Protein AF-0000000074458554 (afdb_homodimer)

InterPro domains:
  IPR002213 UDP-glucuronosyl/UDP-glucosyltransferase [PF00201] (62-464)
  IPR002213 UDP-glucuronosyl/UDP-glucosyltransferase [cd03784] (1-409)
  IPR035595 UDP-glycosyltransferase family, conserved site [PS00375] (299-342)
  IPR050271 UDP-glycosyltransferase [PTHR48043] (8-445)

Organism: Stylophora pistillata (NCBI:txid50429)

Solvent-accessible surface area (backbone atoms only — not comparable to full-atom values): 50251 Å² total; per-residue (Å²): 60,34,45,35,92,53,68,72,47,39,50,48,54,48,49,45,40,50,56,37,38,76,72,70,46,87,59,53,34,48,40,48,62,74,48,64,90,50,68,79,43,87,42,52,45,67,36,76,56,62,83,61,54,81,73,44,50,69,89,37,69,72,37,36,48,50,50,51,36,51,50,38,50,38,46,75,68,29,66,68,58,48,53,53,53,65,73,47,66,55,38,41,21,24,51,87,29,62,50,41,46,53,55,19,58,59,63,73,38,23,30,38,31,36,35,79,51,48,70,46,47,33,73,76,32,81,48,90,60,71,79,50,45,45,38,43,38,37,68,73,61,49,52,53,50,77,55,55,73,68,51,30,44,52,31,39,51,52,44,53,50,45,66,63,48,44,61,56,53,48,43,66,45,49,43,59,51,35,59,75,67,62,39,57,79,90,51,53,72,68,57,49,42,66,61,57,41,35,36,40,30,30,36,48,82,76,47,80,44,53,50,36,38,70,34,51,41,80,39,20,40,58,80,49,63,85,52,54,86,65,58,68,71,58,40,54,56,52,65,66,21,63,91,65,8,28,32,41,34,42,51,70,91,53,53,86,71,57,53,68,67,59,50,50,36,50,33,52,39,50,40,68,44,84,33,23,30,44,32,52,42,78,54,80,94,53,91,75,78,64,32,94,44,45,46,72,30,76,69,73,66,57,60,27,52,47,47,35,90,49,44,56,36,37,36,28,29,27,46,58,67,61,48,37,29,27,33,55,50,23,32,17,37,40,20,39,36,83,58,72,64,12,45,33,42,27,37,42,36,36,70,65,35,23,32,45,63,48,52,68,89,63,65,41,51,63,52,49,45,52,49,52,49,49,56,71,69,38,62,63,20,42,52,34,10,38,52,49,10,48,63,57,71,56,41,85,54,55,23,49,56,43,48,41,42,51,52,51,40,41,44,72,61,50,68,53,67,78,39,57,39,56,69,79,76,43,55,68,52,53,50,70,36,47,62,52,48,49,50,52,51,52,51,48,50,50,49,50,49,49,49,50,50,52,51,50,50,50,49,47,64,71,65,53,72,72,78,78,77,76,77,85,127,60,34,46,36,92,52,67,72,47,37,50,47,55,49,47,46,39,51,56,36,38,77,72,71,46,88,57,54,34,49,43,48,61,75,48,64,89,50,68,80,43,87,42,50,45,67,38,77,55,61,81,62,54,82,72,44,51,71,89,37,67,72,38,35,49,50,48,51,36,50,51,39,51,39,45,76,67,29,65,68,58,48,53,53,54,64,72,46,65,56,38,43,21,24,54,88,30,63,50,41,45,52,55,18,57,58,64,72,38,23,28,37,30,36,34,79,49,47,69,45,46,35,70,77,34,82,51,91,60,72,78,49,44,46,37,45,37,37,67,73,61,49,52,51,52,77,55,54,74,68,49,30,44,52,32,38,52,50,46,52,50,45,67,64,47,45,61,57,54,48,42,66,45,49,44,59,51,36,60,75,67,61,40,57,78,89,51,53,72,66,58,48,41,66,62,57,41,34,37,40,31,30,35,48,81,76,45,80,43,53,51,37,38,69,34,51,41,79,39,21,41,60,81,48,65,85,52,54,86,65,58,67,71,58,40,54,56,53,66,66,21,61,92,66,7,28,33,42,33,42,49,70,91,54,53,86,71,60,55,68,68,59,51,50,36,48,34,52,40,49,38,69,44,83,33,24,32,44,32,52,43,77,53,80,93,51,91,73,78,65,32,94,44,45,47,71,31,75,70,70,66,58,60,30,51,47,46,34,90,47,44,55,35,37,37,28,28,26,47,58,67,62,48,38,30,28,32,54,49,23,32,17,37,40,20,40,35,85,57,73,64,11,45,32,41,28,39,41,36,36,73,65,35,22,31,44,63,46,54,68,89,65,63,41,49,64,54,49,46,51,49,52,50,49,57,69,70,37,60,64,22,40,51,35,9,38,50,50,11,48,63,54,72,54,41,87,52,54,22,48,55,41,49,42,42,52,51,50,39,41,43,73,61,51,67,52,67,79,40,57,38,57,70,81,75,45,56,69,53,52,51,70,36,45,62,50,47,48,51,52,49,50,53,48,48,50,50,50,50,50,50,49,51,51,50,49,51,51,48,48,62,71,67,51,72,70,77,76,76,74,75,83,128

Sequence (946 aa):
MFPMVGRSHYLVLARIGKELESRGHKVLIIVGDCEKFAAKDPRVRTFKCSDDFTKLDPTKIDHLVKCWSYSCDAILSNPDVMKQVKSSDAVIGDAAFQCSYLVADKFSLPHVTVLMSPLSTGSVFPLNFAQLPSYIPHFTSGFTDHMNFLQRVKNTLLYLSHKLMVPSLRDNVYGPLKKKYNITPEKTLHETYQKVDLILVQSDPLDYPRFHLPNTKLVGPLLSSPAKPLPDDLQQFVMGSGDEGVILVSFGSILSQIDDQTIERMAAVFSSLPQRVVWKLNTEGKSLHLGDNVKVSSWLPQNDILGHPKTRLFIGHAGMNGMLEAAYHGVPMICVPFFGDQFDNSAAVKHFGMGEFLYKESITEESLGNLIQTVLNNPSYRDNAGRISRSIKLLPRSAIEAAADWVEYAQALGDLSFLRPRSLDLPFYQLYLLDVLALFLLLSIIVVAAVYLVLRCLYRFCFSKRPMKEKPNMFPMVGRSHYLVLARIGKELESRGHKVLIIVGDCEKFAAKDPRVRTFKCSDDFTKLDPTKIDHLVKCWSYSCDAILSNPDVMKQVKSSDAVIGDAAFQCSYLVADKFSLPHVTVLMSPLSTGSVFPLNFAQLPSYIPHFTSGFTDHMN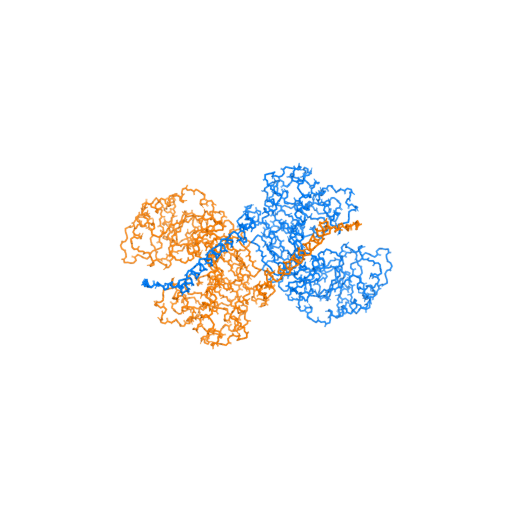FLQRVKNTLLYLSHKLMVPSLRDNVYGPLKKKYNITPEKTLHETYQKVDLILVQSDPLDYPRFHLPNTKLVGPLLSSPAKPLPDDLQQFVMGSGDEGVILVSFGSILSQIDDQTIERMAAVFSSLPQRVVWKLNTEGKSLHLGDNVKVSSWLPQNDILGHPKTRLFIGHAGMNGMLEAAYHGVPMICVPFFGDQFDNSAAVKHFGMGEFLYKESITEESLGNLIQTVLNNPSYRDNAGRISRSIKLLPRSAIEAAADWVEYAQALGDLSFLRPRSLDLPFYQLYLLDVLALFLLLSIIVVAAVYLVLRCLYRFCFSKRPMKEKPN

Radius of gyration: 33.1 Å; Cα contacts (8 Å, |Δi|>4): 1577; chains: 2; bounding box: 115×93×70 Å

Foldseek 3Di:
DEFAPDDVRVLLVVLLVVVLVVVPDQAAYEEAPVRVVCVPPPRYDHFHADPCLVVADCLDPVSVLVRLLRRLLRQLPDPVNLVVLLPDLEFEYEQVRCSSLLSCQQNLHAYEYEDQAAVLACLLGLFPFDDDLCQAAHWPLLDHSDDDPVSSVVRVVVSVVSVPPSVVSVCVRCVVVCVVSVRVVVDDPSRSSLQHQAYEYALPPLYDDDDDFPRYDDLHARNADAADDFPPVVNVLQVVLPQQFEEEEDAPPCVVVADPVLVQQVQVLQQPDSGAYEYQDDCVPPDHDHHPSYDYDVDDPLLNSLLDPRYAEYEYQQRSNSLRSNLQNLHAYEHEHDGTNSSVSQSSSVVLLQAHYDYSVRDGNVVVNVRVCVCRVDCSNSVSSVVSNCVQVVDPDHSSRVSSVVSVVSSVVSHNCVRRDCLSVDDPCVSVVVVVVVVVVVVVVVVVVVVVVVVVVVVCVVPVPDPPDPDDD/DEFAPDDVRVLLVVLLVVVLVVVPDQAAYEEAPVPVVCVPPPRYDHFHADPCLVVADCLDPVSVLVRLLRRLLRQLPDPVNLVVLLPDLEFEYEQVRCSSLLSCQQNLHAYEYEDQAAVLACLLGLFPFDDDLCQAAHWPLLDHSDDDPVSSVVRVVVSVVSVPPSVVSVCVRCVVVCVVSVRVVVDDPSRSSLQHQAYEYALPPLYDDDDDFPRYDDLHARNADAADDFDPVVNVLQVVLPQLFEEEEDAPPCVVVADPVLVQQVQVLQQPDSGAYEYQDDCVPPDHDHHPSYHYDVDDPLLNSLQDPRYAEYEYQQRSNSVRSNLQNLHAYEHEHDGTNSSVSQSSSVVLLQAHYDYSVRDGNVVVNVRVCVCRVDCSNSVSSVVSNCVQVVDPDHSSRVSSVVSVVSSVVSHNCVRRDCLSVDDPCVSVVVVVVVVVVVVVVVVVVVVVVVVVVVVCVVPVPPPDPPDDD

pLDDT: mean 91.52, std 9.18, range [41.09, 98.75]

Secondary structure (DSSP, 8-state):
-BPPSSHHHHHHHHHHHHHHHHTT----EEEETT-GGGTT-TTEEEEPPPGGGGG--TTSHHHHHHHHHHHHHHHHT-HHHHHHHHT-S-EEEETT-THHHHHHHHHT--EEEEE-S-GGGGGGTT------TTTSPPTT----S---HHHHHHHHHHHHHHHHHHHHHHHHHHHHHHHHTT--TTS-HHHHHTT--EEEE--TTSS----B-TTEEE---SS--PPPPPPHHHHHHHHTTTTT-EEEEE-GGGGGGS-HHHHHHHHHHHHT-SSEEEEE---TT------TTEEEES---HHHHHTSTTEEEEEE---HHHHHHHHHHT--EEE---STTHHHHHHHHHHTTSEEE--GGG--HHHHHHHHHHHHH-HHHHHHHHHHHHHHHTSSS-HHHHHHHHHHHHHHH---GGGS-GGGGS-HHHHTTHHHHHHHHHHHHHHHHHHHHHHHHHHHHHH----------/-BPPSSHHHHHHHHHHHHHHHHTT----EEEETT-GGGTT-TTEEEEPPPGGGGG--TTSHHHHHHHHHHHHHHHHT-HHHHHHHHT-S-EEEETT-THHHHHHHHHT--EEEEE-S-GGGGGGTT------TTTSPPTT----S---HHHHHHHHHHHHHHHHHHHHHHHHHHHHHHHHTT--TTS-HHHHHTT--EEEE--TTSS----B-TTEEE---SS--PPPPPPHHHHHHHHTTTTT-EEEEE-GGGGGGS-HHHHHHHHHHHHT-SSEEEEE---TT------TTEEEES---HHHHHTSTTEEEEEE---HHHHHHHHHHT--EEE---STTHHHHHHHHHHTTSEEE--GGG--HHHHHHHHHHHHH-HHHHHHHHHHHHHHHTSSS-HHHHHHHHHHHHHHH---GGGS-GGGGS-HHHHTTHHHHHHHHHHHHHHHHHHHHHHHHHHHHHHS---------

Nearest PDB structures (foldseek):
  7yan-assembly2_D-2  TM=9.471E-01  e=1.259E-17  Homo sapiens
  2o6l-assembly1_B  TM=9.650E-01  e=5.292E-17  Homo sapiens
  7cjx-assembly2_B  TM=9.521E-01  e=2.442E-17  Homo sapiens
  7yf5-assembly1_A  TM=9.310E-01  e=4.243E-17  Homo sapiens
  7yf5-assembly1_B  TM=9.453E-01  e=1.688E-16  Homo sapiens

Structure (mmCIF, N/CA/C/O backbone):
data_AF-0000000074458554-model_v1
#
loop_
_entity.id
_entity.type
_entity.pdbx_description
1 polymer UDP-glucuronosyltransferase
#
loop_
_atom_site.group_PDB
_atom_site.id
_atom_site.type_symbol
_atom_site.label_atom_id
_atom_site.label_alt_id
_atom_site.label_comp_id
_atom_site.label_asym_id
_atom_site.label_entity_id
_atom_site.label_seq_id
_atom_site.pdbx_PDB_ins_code
_atom_site.Cartn_x
_atom_site.Cartn_y
_atom_site.Cartn_z
_atom_site.occupancy
_atom_site.B_iso_or_equiv
_atom_site.auth_seq_id
_atom_site.auth_comp_id
_atom_site.auth_asym_id
_atom_site.auth_atom_id
_atom_site.pdbx_PDB_model_num
ATOM 1 N N . MET A 1 1 ? 6.324 20.422 -13.43 1 97.44 1 MET A N 1
ATOM 2 C CA . MET A 1 1 ? 5.852 20.281 -12.055 1 97.44 1 MET A CA 1
ATOM 3 C C . MET A 1 1 ? 4.984 21.469 -11.648 1 97.44 1 MET A C 1
ATOM 5 O O . MET A 1 1 ? 5.277 22.609 -12.023 1 97.44 1 MET A O 1
ATOM 9 N N . PHE A 1 2 ? 3.938 21.156 -10.914 1 95.94 2 PHE A N 1
ATOM 10 C CA . PHE A 1 2 ? 2.939 22.172 -10.586 1 95.94 2 PHE A CA 1
ATOM 11 C C . PHE A 1 2 ? 2.682 22.219 -9.086 1 95.94 2 PHE A C 1
ATOM 13 O O . PHE A 1 2 ? 1.717 21.625 -8.602 1 95.94 2 PHE A O 1
ATOM 20 N N . PRO A 1 3 ? 3.443 23.016 -8.383 1 93.75 3 PRO A N 1
ATOM 21 C CA . PRO A 1 3 ? 3.182 23.172 -6.953 1 93.75 3 PRO A CA 1
ATOM 22 C C . PRO A 1 3 ? 2.016 24.125 -6.676 1 93.75 3 PRO A C 1
ATOM 24 O O . PRO A 1 3 ? 1.717 25 -7.492 1 93.75 3 PRO A O 1
ATOM 27 N N . MET A 1 4 ? 1.371 23.859 -5.598 1 89.19 4 MET A N 1
ATOM 28 C CA . MET A 1 4 ? 0.432 24.844 -5.082 1 89.19 4 MET A CA 1
ATOM 29 C C . MET A 1 4 ? 1.162 26.109 -4.637 1 89.19 4 MET A C 1
ATOM 31 O O . MET A 1 4 ? 2.375 26.078 -4.414 1 89.19 4 MET A O 1
ATOM 35 N N . VAL A 1 5 ? 0.362 27.125 -4.523 1 84.06 5 VAL A N 1
ATOM 36 C CA . VAL A 1 5 ? 0.926 28.375 -4.012 1 84.06 5 VAL A CA 1
ATOM 37 C C . VAL A 1 5 ? 1.469 28.141 -2.602 1 84.06 5 VAL A C 1
ATOM 39 O O . VAL A 1 5 ? 0.85 27.453 -1.794 1 84.06 5 VAL A O 1
ATOM 42 N N . GLY A 1 6 ? 2.627 28.719 -2.373 1 85.56 6 GLY A N 1
ATOM 43 C CA . GLY A 1 6 ? 3.262 28.609 -1.07 1 85.56 6 GLY A CA 1
ATOM 44 C C . GLY A 1 6 ? 4.66 28.016 -1.138 1 85.56 6 GLY A C 1
ATOM 45 O O . GLY A 1 6 ? 4.914 27.094 -1.909 1 85.56 6 GLY A O 1
ATOM 46 N N . ARG A 1 7 ? 5.516 28.5 -0.344 1 87.19 7 ARG A N 1
ATOM 47 C CA . ARG A 1 7 ? 6.93 28.156 -0.375 1 87.19 7 ARG A CA 1
ATOM 48 C C . ARG A 1 7 ? 7.137 26.672 -0.043 1 87.19 7 ARG A C 1
ATOM 50 O O . ARG A 1 7 ? 7.918 25.984 -0.704 1 87.19 7 ARG A O 1
ATOM 57 N N . SER A 1 8 ? 6.445 26.203 0.979 1 88.38 8 SER A N 1
ATOM 58 C CA . SER A 1 8 ? 6.629 24.828 1.426 1 88.38 8 SER A CA 1
ATOM 59 C C . SER A 1 8 ? 6.25 23.828 0.33 1 88.38 8 SER A C 1
ATOM 61 O O . SER A 1 8 ? 6.91 22.812 0.159 1 88.38 8 SER A O 1
ATOM 63 N N . HIS A 1 9 ? 5.238 24.125 -0.401 1 91.88 9 HIS A N 1
ATOM 64 C CA . HIS A 1 9 ? 4.793 23.266 -1.487 1 91.88 9 HIS A CA 1
ATOM 65 C C . HIS A 1 9 ? 5.793 23.266 -2.637 1 91.88 9 HIS A C 1
ATOM 67 O O . HIS A 1 9 ? 6.07 22.203 -3.221 1 91.88 9 HIS A O 1
ATOM 73 N N . TYR A 1 10 ? 6.285 24.438 -2.881 1 93.81 10 TYR A N 1
ATOM 74 C C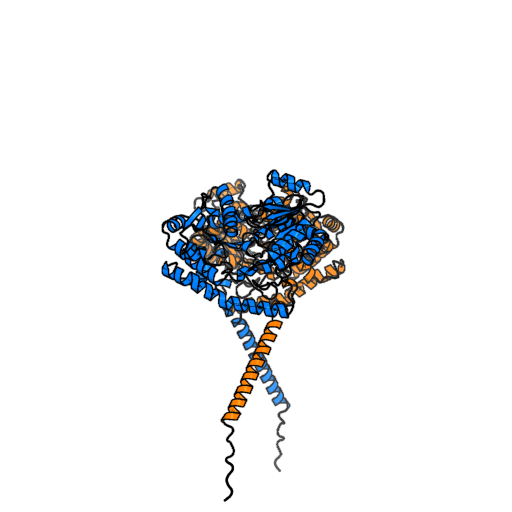A . TYR A 1 10 ? 7.312 24.562 -3.912 1 93.81 10 TYR A CA 1
ATOM 75 C C . TYR A 1 10 ? 8.562 23.766 -3.531 1 93.81 10 TYR A C 1
ATOM 77 O O . TYR A 1 10 ? 9.133 23.062 -4.359 1 93.81 10 TYR A O 1
ATOM 85 N N . LEU A 1 11 ? 8.992 23.844 -2.295 1 93.81 11 LEU A N 1
ATOM 86 C CA . LEU A 1 11 ? 10.242 23.234 -1.846 1 93.81 11 LEU A CA 1
ATOM 87 C C . LEU A 1 11 ? 10.203 21.719 -2.004 1 93.81 11 LEU A C 1
ATOM 89 O O . LEU A 1 11 ? 11.211 21.109 -2.357 1 93.81 11 LEU A O 1
ATOM 93 N N . VAL A 1 12 ? 9.094 21.125 -1.771 1 96.19 12 VAL A N 1
ATOM 94 C CA . VAL A 1 12 ? 8.969 19.672 -1.873 1 96.19 12 VAL A CA 1
ATOM 95 C C . VAL A 1 12 ? 9.172 19.234 -3.322 1 96.19 12 VAL A C 1
ATOM 97 O O . VAL A 1 12 ? 9.977 18.344 -3.605 1 96.19 12 VAL A O 1
ATOM 100 N N . LEU A 1 13 ? 8.461 19.891 -4.211 1 97.38 13 LEU A N 1
ATOM 101 C CA . LEU A 1 13 ? 8.586 19.531 -5.617 1 97.38 13 LEU A CA 1
ATOM 102 C C . LEU A 1 13 ? 9.977 19.875 -6.148 1 97.38 13 LEU A C 1
ATOM 104 O O . LEU A 1 13 ? 10.539 19.141 -6.965 1 97.38 13 LEU A O 1
ATOM 108 N N . ALA A 1 14 ? 10.492 21.016 -5.645 1 97.06 14 ALA A N 1
ATOM 109 C CA . ALA A 1 14 ? 11.844 21.406 -6.047 1 97.06 14 ALA A CA 1
ATOM 110 C C . ALA A 1 14 ? 12.867 20.359 -5.621 1 97.06 14 ALA A C 1
ATOM 112 O O . ALA A 1 14 ? 13.82 20.078 -6.348 1 97.06 14 ALA A O 1
ATOM 113 N N . ARG A 1 15 ? 12.664 19.828 -4.477 1 97 15 ARG A N 1
ATOM 114 C CA . ARG A 1 15 ? 13.57 18.797 -3.982 1 97 15 ARG A CA 1
ATOM 115 C C . ARG A 1 15 ? 13.484 17.547 -4.844 1 97 15 ARG A C 1
ATOM 117 O O . ARG A 1 15 ? 14.508 16.953 -5.176 1 97 15 ARG A O 1
ATOM 124 N N . ILE A 1 16 ? 12.305 17.078 -5.18 1 98 16 ILE A N 1
ATOM 125 C CA . ILE A 1 16 ? 12.133 15.953 -6.086 1 98 16 ILE A CA 1
ATOM 126 C C . ILE A 1 16 ? 12.805 16.266 -7.426 1 98 16 ILE A C 1
ATOM 128 O O . ILE A 1 16 ? 13.516 15.414 -7.977 1 98 16 ILE A O 1
ATOM 132 N N . GLY A 1 17 ? 12.594 17.516 -7.906 1 97.88 17 GLY A N 1
ATOM 133 C CA . GLY A 1 17 ? 13.195 17.938 -9.156 1 97.88 17 GLY A CA 1
ATOM 134 C C . GLY A 1 17 ? 14.711 17.875 -9.141 1 97.88 17 GLY A C 1
ATOM 135 O O . GLY A 1 17 ? 15.328 17.422 -10.109 1 97.88 17 GLY A O 1
ATOM 136 N N . LYS A 1 18 ? 15.25 18.281 -8.055 1 97.5 18 LYS A N 1
ATOM 137 C CA . LYS A 1 18 ? 16.703 18.25 -7.926 1 97.5 18 LYS A CA 1
ATOM 138 C C . LYS A 1 18 ? 17.234 16.812 -8.031 1 97.5 18 LYS A C 1
ATOM 140 O O . LYS A 1 18 ? 18.234 16.562 -8.695 1 97.5 18 LYS A O 1
ATOM 145 N N . GLU A 1 19 ? 16.594 15.883 -7.336 1 98 19 GLU A N 1
ATOM 146 C CA . GLU A 1 19 ? 16.984 14.484 -7.418 1 98 19 GLU A CA 1
ATOM 147 C C . GLU A 1 19 ? 16.859 13.953 -8.844 1 98 19 GLU A C 1
ATOM 149 O O . GLU A 1 19 ? 17.75 13.25 -9.336 1 98 19 GLU A O 1
ATOM 154 N N . LEU A 1 20 ? 15.812 14.289 -9.547 1 98.25 20 LEU A N 1
ATOM 155 C CA . LEU A 1 20 ? 15.602 13.852 -10.922 1 98.25 20 LEU A CA 1
ATOM 156 C C . LEU A 1 20 ? 16.672 14.43 -11.844 1 98.25 20 LEU A C 1
ATOM 158 O O . LEU A 1 20 ? 17.156 13.734 -12.734 1 98.25 20 LEU A O 1
ATOM 162 N N . GLU A 1 21 ? 17.047 15.688 -11.617 1 98.12 21 GLU A N 1
ATOM 163 C CA . GLU A 1 21 ? 18.109 16.297 -12.406 1 98.12 21 GLU A CA 1
ATOM 164 C C . GLU A 1 21 ? 19.438 15.555 -12.211 1 98.12 21 GLU A C 1
ATOM 166 O O . GLU A 1 21 ? 20.188 15.359 -13.164 1 98.12 21 GLU A O 1
ATOM 171 N N . SER A 1 22 ? 19.688 15.195 -11 1 97.88 22 SER A N 1
ATOM 172 C CA . SER A 1 22 ? 20.922 14.477 -10.711 1 97.88 22 SER A CA 1
ATOM 173 C C . SER A 1 22 ? 20.953 13.133 -11.438 1 97.88 22 SER A C 1
ATOM 175 O O . SER A 1 22 ? 22.031 12.57 -11.648 1 97.88 22 SER A O 1
ATOM 177 N N . ARG A 1 23 ? 19.828 12.727 -11.836 1 97.44 23 ARG A N 1
ATOM 178 C CA . ARG A 1 23 ? 19.719 11.445 -12.531 1 97.44 23 ARG A CA 1
ATOM 179 C C . ARG A 1 23 ? 19.672 11.656 -14.047 1 97.44 23 ARG A C 1
ATOM 181 O O . ARG A 1 23 ? 19.391 10.719 -14.797 1 97.44 23 ARG A O 1
ATOM 188 N N . GLY A 1 24 ? 19.719 12.883 -14.477 1 97.75 24 GLY A N 1
ATOM 189 C CA . GLY A 1 24 ? 19.844 13.164 -15.898 1 97.75 24 GLY A CA 1
ATOM 190 C C . GLY A 1 24 ? 18.562 13.68 -16.531 1 97.75 24 GLY A C 1
ATOM 191 O O . GLY A 1 24 ? 18.5 13.875 -17.734 1 97.75 24 GLY A O 1
ATOM 192 N N . HIS A 1 25 ? 17.594 14 -15.758 1 97.94 25 HIS A N 1
ATOM 193 C CA . HIS A 1 25 ? 16.328 14.5 -16.297 1 97.94 25 HIS A CA 1
ATOM 194 C C . HIS A 1 25 ? 16.344 16.016 -16.406 1 97.94 25 HIS A C 1
ATOM 196 O O . HIS A 1 25 ? 17.047 16.688 -15.664 1 97.94 25 HIS A O 1
ATOM 202 N N . LYS A 1 26 ? 15.562 16.516 -17.359 1 97.56 26 LYS A N 1
ATOM 203 C CA . LYS A 1 26 ? 15.242 17.938 -17.406 1 97.56 26 LYS A CA 1
ATOM 204 C C . LYS A 1 26 ? 13.961 18.234 -16.625 1 97.56 26 LYS A C 1
ATOM 206 O O . LYS A 1 26 ? 12.93 17.594 -16.844 1 97.56 26 LYS A O 1
ATOM 211 N N . VAL A 1 27 ? 14.062 19.188 -15.742 1 97.69 27 VAL A N 1
ATOM 212 C CA . VAL A 1 27 ? 12.945 19.469 -14.852 1 97.69 27 VAL A CA 1
ATOM 213 C C . VAL A 1 27 ? 12.469 20.906 -15.055 1 97.69 27 VAL A C 1
ATOM 215 O O . VAL A 1 27 ? 13.281 21.828 -15.148 1 97.69 27 VAL A O 1
ATOM 218 N N . LEU A 1 28 ? 11.203 21.062 -15.203 1 97.19 28 LEU A N 1
ATOM 219 C CA . LEU A 1 28 ? 10.547 22.375 -15.258 1 97.19 28 LEU A CA 1
ATOM 220 C C . LEU A 1 28 ? 9.516 22.5 -14.148 1 97.19 28 LEU A C 1
ATOM 222 O O . LEU A 1 28 ? 8.688 21.609 -13.945 1 97.19 28 LEU A O 1
ATOM 226 N N . ILE A 1 29 ? 9.586 23.641 -13.438 1 97.56 29 ILE A N 1
ATOM 227 C CA . ILE A 1 29 ? 8.641 23.938 -12.359 1 97.56 29 ILE A CA 1
ATOM 228 C C . ILE A 1 29 ? 7.867 25.203 -12.68 1 97.56 29 ILE A C 1
ATOM 230 O O . ILE A 1 29 ? 8.469 26.266 -12.891 1 97.56 29 ILE A O 1
ATOM 234 N N . ILE A 1 30 ? 6.574 25.125 -12.68 1 96.69 30 ILE A N 1
ATOM 235 C CA . ILE A 1 30 ? 5.727 26.25 -13.039 1 96.69 30 ILE A CA 1
ATOM 236 C C . ILE A 1 30 ? 5.184 26.906 -11.773 1 96.69 30 ILE A C 1
ATOM 238 O O . ILE A 1 30 ? 4.441 26.281 -11.008 1 96.69 30 ILE A O 1
ATOM 242 N N . VAL A 1 31 ? 5.562 28.188 -11.562 1 94.44 31 VAL A N 1
ATOM 243 C CA . VAL A 1 31 ? 5.102 28.922 -10.391 1 94.44 31 VAL A CA 1
ATOM 244 C C . VAL A 1 31 ? 4.637 30.328 -10.805 1 94.44 31 VAL A C 1
ATOM 246 O O . VAL A 1 31 ? 4.949 30.781 -11.906 1 94.44 31 VAL A O 1
ATOM 249 N N . GLY A 1 32 ? 3.799 30.922 -9.969 1 92.19 32 GLY A N 1
ATOM 250 C CA . GLY A 1 32 ? 3.43 32.312 -10.227 1 92.19 32 GLY A CA 1
ATOM 251 C C . GLY A 1 32 ? 4.59 33.25 -10.078 1 92.19 32 GLY A C 1
ATOM 252 O O . GLY A 1 32 ? 5.473 33.062 -9.234 1 92.19 32 GLY A O 1
ATOM 253 N N . ASP A 1 33 ? 4.574 34.312 -10.836 1 91.75 33 ASP A N 1
ATOM 254 C CA . ASP A 1 33 ? 5.652 35.281 -10.789 1 91.75 33 ASP A CA 1
ATOM 255 C C . ASP A 1 33 ? 5.637 36.031 -9.469 1 91.75 33 ASP A C 1
ATOM 257 O O . ASP A 1 33 ? 6.609 36.719 -9.117 1 91.75 33 ASP A O 1
ATOM 261 N N . CYS A 1 34 ? 4.562 35.906 -8.703 1 88.38 34 CYS A N 1
ATOM 262 C CA . CYS A 1 34 ? 4.461 36.531 -7.395 1 88.38 34 CYS A CA 1
ATOM 263 C C . CYS A 1 34 ? 5.227 35.75 -6.34 1 88.38 34 CYS A C 1
ATOM 265 O O . CYS A 1 34 ? 5.457 36.25 -5.234 1 88.38 34 CYS A O 1
ATOM 267 N N . GLU A 1 35 ? 5.57 34.562 -6.637 1 88.88 35 GLU A N 1
ATOM 268 C CA . GLU A 1 35 ? 6.352 33.75 -5.711 1 88.88 35 GLU A CA 1
ATOM 269 C C . GLU A 1 35 ? 7.844 34.062 -5.84 1 88.88 35 GLU A C 1
ATOM 271 O O . GLU A 1 35 ? 8.594 33.25 -6.387 1 88.88 35 GLU A O 1
ATOM 276 N N . LYS A 1 36 ? 8.336 34.969 -5.145 1 86.5 36 LYS A N 1
ATOM 277 C CA . LYS A 1 36 ? 9.672 35.531 -5.309 1 86.5 36 LYS A CA 1
ATOM 278 C C . LYS A 1 36 ? 10.75 34.562 -4.805 1 86.5 36 LYS A C 1
ATOM 280 O O . LYS A 1 36 ? 11.883 34.594 -5.285 1 86.5 36 LYS A O 1
ATOM 285 N N . PHE A 1 37 ? 10.367 33.75 -3.941 1 83.94 37 PHE A N 1
ATOM 286 C CA . PHE A 1 37 ? 11.344 32.812 -3.379 1 83.94 37 PHE A CA 1
ATOM 287 C C . PHE A 1 37 ? 11.836 31.844 -4.441 1 83.94 37 PHE A C 1
ATOM 289 O O . PHE A 1 37 ? 12.906 31.25 -4.305 1 83.94 37 PHE A O 1
ATOM 296 N N . ALA A 1 38 ? 11.055 31.703 -5.508 1 87.81 38 ALA A N 1
ATOM 297 C CA . ALA A 1 38 ? 11.391 30.719 -6.539 1 87.81 38 ALA A CA 1
ATOM 298 C C . ALA A 1 38 ? 12.133 31.375 -7.699 1 87.81 38 ALA A C 1
ATOM 300 O O . ALA A 1 38 ? 12.602 30.688 -8.609 1 87.81 38 ALA A O 1
ATOM 301 N N . ALA A 1 39 ? 12.305 32.562 -7.691 1 84.62 39 ALA A N 1
ATOM 302 C CA . ALA A 1 39 ? 12.781 33.344 -8.828 1 84.62 39 ALA A CA 1
ATOM 303 C C . ALA A 1 39 ? 14.195 32.938 -9.227 1 84.62 39 ALA A C 1
ATOM 305 O O . ALA A 1 39 ? 14.555 33 -10.406 1 84.62 39 ALA A O 1
ATOM 306 N N . LYS A 1 40 ? 14.961 32.406 -8.352 1 88.69 40 LYS A N 1
ATOM 307 C CA . LYS A 1 40 ? 16.359 32.125 -8.648 1 88.69 40 LYS A CA 1
ATOM 308 C C . LYS A 1 40 ? 16.547 30.688 -9.094 1 88.69 40 LYS A C 1
ATOM 310 O O . LYS A 1 40 ? 17.656 30.297 -9.492 1 88.69 40 LYS A O 1
ATOM 315 N N . ASP A 1 41 ? 15.578 29.938 -9.07 1 93 41 ASP A N 1
ATOM 316 C CA . ASP A 1 41 ? 15.656 28.547 -9.5 1 93 41 ASP A CA 1
ATOM 317 C C . ASP A 1 41 ? 15.625 28.438 -11.023 1 93 41 ASP A C 1
ATOM 319 O O . ASP A 1 41 ? 14.641 28.812 -11.656 1 93 41 ASP A O 1
ATOM 323 N N . PRO A 1 42 ? 16.703 27.906 -11.609 1 92.56 42 PRO A N 1
ATOM 324 C CA . PRO A 1 42 ? 16.766 27.828 -13.07 1 92.56 42 PRO A CA 1
ATOM 325 C C . PRO A 1 42 ? 15.711 26.891 -13.656 1 92.56 42 PRO A C 1
ATOM 327 O O . PRO A 1 42 ? 15.43 26.938 -14.852 1 92.56 42 PRO A O 1
ATOM 330 N N . ARG A 1 43 ? 15.172 26.125 -12.93 1 92.69 43 ARG A N 1
ATOM 331 C CA . ARG A 1 43 ? 14.148 25.188 -13.383 1 92.69 43 ARG A CA 1
ATOM 332 C C . ARG A 1 43 ? 12.797 25.875 -13.516 1 92.69 43 ARG A C 1
ATOM 334 O O . ARG A 1 43 ? 11.875 25.328 -14.133 1 92.69 43 ARG A O 1
ATOM 341 N N . VAL A 1 44 ? 12.633 27.031 -13 1 93.69 44 VAL A N 1
ATOM 342 C CA . VAL A 1 44 ? 11.328 27.656 -12.805 1 93.69 44 VAL A CA 1
ATOM 343 C C . VAL A 1 44 ? 10.938 28.438 -14.062 1 93.69 44 VAL A C 1
ATOM 345 O O . VAL A 1 44 ? 11.773 29.109 -14.672 1 93.69 44 VAL A O 1
ATOM 348 N N . ARG A 1 45 ? 9.719 28.266 -14.422 1 92.88 45 ARG A N 1
ATOM 349 C CA . ARG A 1 45 ? 8.992 29.125 -15.344 1 92.88 45 ARG A CA 1
ATOM 350 C C . ARG A 1 45 ? 7.762 29.734 -14.68 1 92.88 45 ARG A C 1
ATOM 352 O O . ARG A 1 45 ? 7.074 29.062 -13.906 1 92.88 45 ARG A O 1
ATOM 359 N N . THR A 1 46 ? 7.52 30.984 -15.062 1 92.62 46 THR A N 1
ATOM 360 C CA . THR A 1 46 ? 6.48 31.656 -14.297 1 92.62 46 THR A CA 1
ATOM 361 C C . THR A 1 46 ? 5.273 31.969 -15.18 1 92.62 46 THR A C 1
ATOM 363 O O . THR A 1 46 ? 5.406 32.094 -16.406 1 92.62 46 THR A O 1
ATOM 366 N N . PHE A 1 47 ? 4.168 31.984 -14.578 1 91.62 47 PHE A N 1
ATOM 367 C CA . PHE A 1 47 ? 2.961 32.594 -15.133 1 91.62 47 PHE A CA 1
ATOM 368 C C . PHE A 1 47 ? 2.586 33.844 -14.375 1 91.62 47 PHE A C 1
ATOM 370 O O . PHE A 1 47 ? 3.02 34.062 -13.234 1 91.62 47 PHE A O 1
ATOM 377 N N . LYS A 1 48 ? 1.774 34.688 -14.961 1 90.62 48 LYS A N 1
ATOM 378 C CA . LYS A 1 48 ? 1.418 35.938 -14.336 1 90.62 48 LYS A CA 1
ATOM 379 C C . LYS A 1 48 ? 0.371 35.75 -13.242 1 90.62 48 LYS A C 1
ATOM 381 O O . LYS A 1 48 ? -0.698 35.188 -13.492 1 90.62 48 LYS A O 1
ATOM 386 N N . CYS A 1 49 ? 0.734 36.188 -12.094 1 89.69 49 CYS A N 1
ATOM 387 C CA . CYS A 1 49 ? -0.218 36.156 -10.984 1 89.69 49 CYS A CA 1
ATOM 388 C C . CYS A 1 49 ? -1.282 37.219 -11.148 1 89.69 49 CYS A C 1
ATOM 390 O O . CYS A 1 49 ? -1.005 38.312 -11.68 1 89.69 49 CYS A O 1
ATOM 392 N N . SER A 1 50 ? -2.432 36.844 -10.68 1 84.62 50 SER A N 1
ATOM 393 C CA . SER A 1 50 ? -3.488 37.844 -10.688 1 84.62 50 SER A CA 1
ATOM 394 C C . SER A 1 50 ? -3.184 38.969 -9.703 1 84.62 50 SER A C 1
ATOM 396 O O . SER A 1 50 ? -2.582 38.75 -8.648 1 84.62 50 SER A O 1
ATOM 398 N N . ASP A 1 51 ? -3.588 40.156 -10.023 1 78.38 51 ASP A N 1
ATOM 399 C CA . ASP A 1 51 ? -3.424 41.312 -9.133 1 78.38 51 ASP A CA 1
ATOM 400 C C . ASP A 1 51 ? -4.199 41.094 -7.836 1 78.38 51 ASP A C 1
ATOM 402 O O . ASP A 1 51 ? -3.85 41.688 -6.805 1 78.38 51 ASP A O 1
ATOM 406 N N . ASP A 1 52 ? -5.148 40.281 -7.953 1 77.62 52 ASP A N 1
ATOM 407 C CA . ASP A 1 52 ? -6.016 40.031 -6.805 1 77.62 52 ASP A CA 1
ATOM 408 C C . ASP A 1 52 ? -5.34 39.125 -5.781 1 77.62 52 ASP A C 1
ATOM 410 O O . ASP A 1 52 ? -5.828 38.969 -4.66 1 77.62 52 ASP A O 1
ATOM 414 N N . PHE A 1 53 ? -4.188 38.594 -6.121 1 76.44 53 PHE A N 1
ATOM 415 C CA . PHE A 1 53 ? -3.557 37.594 -5.254 1 76.44 53 PHE A CA 1
ATOM 416 C C . PHE A 1 53 ? -3.1 38.25 -3.949 1 76.44 53 PHE A C 1
ATOM 418 O O . PHE A 1 53 ? -3.127 37.594 -2.895 1 76.44 53 PHE A O 1
ATOM 425 N N . THR A 1 54 ? -2.689 39.438 -4.086 1 68.25 54 THR A N 1
ATOM 426 C CA . THR A 1 54 ? -2.191 40.125 -2.9 1 68.25 54 THR A CA 1
ATOM 427 C C . THR A 1 54 ? -3.318 40.375 -1.901 1 68.25 54 THR A C 1
ATOM 429 O O . THR A 1 54 ? -3.068 40.562 -0.711 1 68.25 54 THR A O 1
ATOM 432 N N . LYS A 1 55 ? -4.516 40.25 -2.381 1 75.38 55 LYS A N 1
ATOM 433 C CA . LYS A 1 55 ? -5.668 40.531 -1.525 1 75.38 55 LYS A CA 1
ATOM 434 C C . LYS A 1 55 ? -6.242 39.219 -0.956 1 75.38 55 LYS A C 1
ATOM 436 O O . LYS A 1 55 ? -7.117 39.25 -0.089 1 75.38 55 LYS A O 1
ATOM 441 N N . LEU A 1 56 ? -5.723 38.219 -1.434 1 76.38 56 LEU A N 1
ATOM 442 C CA . LEU A 1 56 ? -6.293 36.938 -1.028 1 76.38 56 LEU A CA 1
ATOM 443 C C . LEU A 1 56 ? -5.543 36.375 0.169 1 76.38 56 LEU A C 1
ATOM 445 O O . LEU A 1 56 ? -4.32 36.469 0.251 1 76.38 56 LEU A O 1
ATOM 449 N N . ASP A 1 57 ? -6.375 36 1.182 1 73 57 ASP A N 1
ATOM 450 C CA . ASP A 1 57 ? -5.867 35.281 2.342 1 73 57 ASP A CA 1
ATOM 451 C C . ASP A 1 57 ? -5.934 33.781 2.117 1 73 57 ASP A C 1
ATOM 453 O O . ASP A 1 57 ? -7.004 33.156 2.23 1 73 57 ASP A O 1
ATOM 457 N N . PRO A 1 58 ? -4.84 33.219 1.854 1 67.25 58 PRO A N 1
ATOM 458 C CA . PRO A 1 58 ? -4.867 31.812 1.497 1 67.25 58 PRO A CA 1
ATOM 459 C C . PRO A 1 58 ? -5.309 30.906 2.656 1 67.25 58 PRO A C 1
ATOM 461 O O . PRO A 1 58 ? -5.535 29.719 2.467 1 67.25 58 PRO A O 1
ATOM 464 N N . THR A 1 59 ? -5.492 31.484 3.848 1 69.25 59 THR A N 1
ATOM 465 C CA . THR A 1 59 ? -5.957 30.688 4.98 1 69.25 59 THR A CA 1
ATOM 466 C C . THR A 1 59 ? -7.473 30.531 4.945 1 69.25 59 THR A C 1
ATOM 468 O O . THR A 1 59 ? -8.031 29.688 5.648 1 69.25 59 THR A O 1
ATOM 471 N N . LYS A 1 60 ? -8 31.344 4.035 1 77.12 60 LYS A N 1
ATOM 472 C CA . LYS A 1 60 ? -9.438 31.234 3.824 1 77.12 60 LYS A CA 1
ATOM 473 C C . LYS A 1 60 ? -9.75 30.359 2.611 1 77.12 60 LYS A C 1
ATOM 475 O O . LYS A 1 60 ? -9.203 30.578 1.53 1 77.12 60 LYS A O 1
ATOM 480 N N . ILE A 1 61 ? -10.648 29.438 2.779 1 77 61 ILE A N 1
ATOM 481 C CA . ILE A 1 61 ? -10.922 28.422 1.77 1 77 61 ILE A CA 1
ATOM 482 C C . ILE A 1 61 ? -11.414 29.094 0.487 1 77 61 ILE A C 1
AT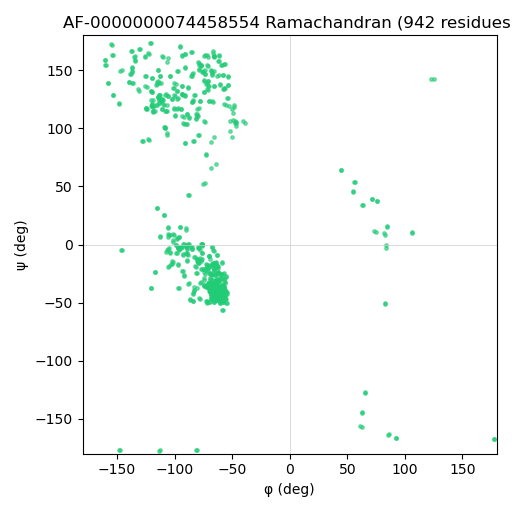OM 484 O O . ILE A 1 61 ? -11.023 28.703 -0.614 1 77 61 ILE A O 1
ATOM 488 N N . ASP A 1 62 ? -12.266 30.109 0.634 1 80.75 62 ASP A N 1
ATOM 489 C CA . ASP A 1 62 ? -12.812 30.781 -0.541 1 80.75 62 ASP A CA 1
ATOM 490 C C . ASP A 1 62 ? -11.719 31.484 -1.334 1 80.75 62 ASP A C 1
ATOM 492 O O . ASP A 1 62 ? -11.758 31.516 -2.566 1 80.75 62 ASP A O 1
ATOM 496 N N . HIS A 1 63 ? -10.797 32.031 -0.591 1 84.81 63 HIS A N 1
ATOM 497 C CA . HIS A 1 63 ? -9.68 32.688 -1.248 1 84.81 63 HIS A CA 1
ATOM 498 C C . HIS A 1 63 ? -8.734 31.688 -1.897 1 84.81 63 HIS A C 1
ATOM 500 O O . HIS A 1 63 ? -8.219 31.938 -2.99 1 84.81 63 HIS A O 1
ATOM 506 N N . LEU A 1 64 ? -8.617 30.625 -1.246 1 82.25 64 LEU A N 1
ATOM 507 C CA . LEU A 1 64 ? -7.762 29.578 -1.79 1 82.25 64 LEU A CA 1
ATOM 508 C C . LEU A 1 64 ? -8.336 29.031 -3.094 1 82.25 64 LEU A C 1
ATOM 510 O O . LEU A 1 64 ? -7.59 28.812 -4.055 1 82.25 64 LEU A O 1
ATOM 514 N N . VAL A 1 65 ? -9.578 28.859 -3.119 1 85.56 65 VAL A N 1
ATOM 515 C CA . VAL A 1 65 ? -10.266 28.344 -4.297 1 85.56 65 VAL A CA 1
ATOM 516 C C . VAL A 1 65 ? -10.102 29.312 -5.465 1 85.56 65 VAL A C 1
ATOM 518 O O . VAL A 1 65 ? -9.891 28.891 -6.602 1 85.56 65 VAL A O 1
ATOM 521 N N . LYS A 1 66 ? -10.211 30.562 -5.172 1 87.75 66 LYS A N 1
ATOM 522 C CA . LYS A 1 66 ? -10.016 31.578 -6.199 1 87.75 66 LYS A CA 1
ATOM 523 C C . LYS A 1 66 ? -8.578 31.562 -6.723 1 87.75 66 LYS A C 1
ATOM 525 O O . LYS A 1 66 ? -8.352 31.703 -7.926 1 87.75 66 LYS A O 1
ATOM 530 N N . CYS A 1 67 ? -7.727 31.375 -5.82 1 88.25 67 CYS A N 1
ATOM 531 C CA . CYS A 1 67 ? -6.32 31.297 -6.203 1 88.25 67 CYS A CA 1
ATOM 532 C C . CYS A 1 67 ? -6.086 30.109 -7.137 1 88.25 67 CYS A C 1
ATOM 534 O O . CYS A 1 67 ? -5.355 30.219 -8.125 1 88.25 67 CYS A O 1
ATOM 536 N N . TRP A 1 68 ? -6.719 29.031 -6.855 1 90.69 68 TRP A N 1
ATOM 537 C CA . TRP A 1 68 ? -6.582 27.844 -7.688 1 90.69 68 TRP A CA 1
ATOM 538 C C . TRP A 1 68 ? -7.129 28.078 -9.086 1 90.69 68 TRP A C 1
ATOM 540 O O . TRP A 1 68 ? -6.488 27.734 -10.078 1 90.69 68 TRP A O 1
ATOM 550 N N . SER A 1 69 ? -8.297 28.703 -9.07 1 92.44 69 SER A N 1
ATOM 551 C CA . SER A 1 69 ? -8.953 28.969 -10.344 1 92.44 69 SER A CA 1
ATOM 552 C C . SER A 1 69 ? -8.125 29.906 -11.211 1 92.44 69 SER A C 1
ATOM 554 O O . SER A 1 69 ? -7.879 29.641 -12.383 1 92.44 69 SER A O 1
ATOM 556 N N . TYR A 1 70 ? -7.645 30.953 -10.641 1 92.06 70 TYR A N 1
ATOM 557 C CA . TYR A 1 70 ? -6.883 31.953 -11.383 1 92.06 70 TYR A CA 1
ATOM 558 C C . TYR A 1 70 ? -5.551 31.375 -11.852 1 92.06 70 TYR A C 1
ATOM 560 O O . TYR A 1 70 ? -5.148 31.594 -13 1 92.06 70 TYR A O 1
ATOM 568 N N . SER A 1 71 ? -4.895 30.734 -10.977 1 93.62 71 SER A N 1
ATOM 569 C CA . SER A 1 71 ? -3.592 30.188 -11.312 1 93.62 71 SER A CA 1
ATOM 570 C C . SER A 1 71 ? -3.707 29.156 -12.438 1 93.62 71 SER A C 1
ATOM 572 O O . SER A 1 71 ? -2.91 29.156 -13.375 1 93.62 71 SER A O 1
ATOM 574 N N . CYS A 1 72 ? -4.684 28.281 -12.312 1 96.19 72 CYS A N 1
ATOM 575 C CA . CYS A 1 72 ? -4.855 27.25 -13.328 1 96.19 72 CYS A CA 1
ATOM 576 C C . CYS A 1 72 ? -5.23 27.859 -14.672 1 96.19 72 CYS A C 1
ATOM 578 O O . CYS A 1 72 ? -4.738 27.438 -15.711 1 96.19 72 CYS A O 1
ATOM 580 N N . ASP A 1 73 ? -6.102 28.859 -14.633 1 96.38 73 ASP A N 1
ATOM 581 C CA . ASP A 1 73 ? -6.461 29.562 -15.859 1 96.38 73 ASP A CA 1
ATOM 582 C C . ASP A 1 73 ? -5.234 30.203 -16.5 1 96.38 73 ASP A C 1
ATOM 584 O O . ASP A 1 73 ? -5.051 30.141 -17.719 1 96.38 73 ASP A O 1
ATOM 588 N N . ALA A 1 74 ? -4.434 30.812 -15.672 1 95.75 74 ALA A N 1
ATOM 589 C CA . ALA A 1 74 ? -3.221 31.469 -16.156 1 95.75 74 ALA A CA 1
ATOM 590 C C . ALA A 1 74 ? -2.254 30.469 -16.766 1 95.75 74 ALA A C 1
ATOM 592 O O . ALA A 1 74 ? -1.592 30.766 -17.766 1 95.75 74 ALA A O 1
ATOM 593 N N . ILE A 1 75 ? -2.18 29.312 -16.234 1 96.38 75 ILE A N 1
ATOM 594 C CA . ILE A 1 75 ? -1.294 28.266 -16.719 1 96.38 75 ILE A CA 1
ATOM 595 C C . ILE A 1 75 ? -1.805 27.75 -18.062 1 96.38 75 ILE A C 1
ATOM 597 O O . ILE A 1 75 ? -1.056 27.688 -19.031 1 96.38 75 ILE A O 1
ATOM 601 N N . LEU A 1 76 ? -3.07 27.422 -18.125 1 97 76 LEU A N 1
ATOM 602 C CA . LEU A 1 76 ? -3.668 26.812 -19.312 1 97 76 LEU A CA 1
ATOM 603 C C . LEU A 1 76 ? -3.705 27.797 -20.469 1 97 76 LEU A C 1
ATOM 605 O O . LEU A 1 76 ? -3.684 27.391 -21.641 1 97 76 LEU A O 1
ATOM 609 N N . SER A 1 77 ? -3.73 29.078 -20.125 1 96.25 77 SER A N 1
ATOM 610 C CA . SER A 1 77 ? -3.814 30.094 -21.172 1 96.25 77 SER A CA 1
ATOM 611 C C . SER A 1 77 ? -2.43 30.516 -21.641 1 96.25 77 SER A C 1
ATOM 613 O O . SER A 1 77 ? -2.301 31.266 -22.609 1 96.25 77 SER A O 1
ATOM 615 N N . ASN A 1 78 ? -1.411 30.062 -21 1 95.62 78 ASN A N 1
ATOM 616 C CA . ASN A 1 78 ? -0.045 30.438 -21.344 1 95.62 78 ASN A CA 1
ATOM 617 C C . ASN A 1 78 ? 0.54 29.531 -22.422 1 95.62 78 ASN A C 1
ATOM 619 O O . ASN A 1 78 ? 0.956 28.406 -22.141 1 95.62 78 ASN A O 1
ATOM 623 N N . PRO A 1 79 ? 0.717 30.031 -23.594 1 95.19 79 PRO A N 1
ATOM 624 C CA . PRO A 1 79 ? 1.157 29.172 -24.688 1 95.19 79 PRO A CA 1
ATOM 625 C C . PRO A 1 79 ? 2.574 28.641 -24.484 1 95.19 79 PRO A C 1
ATOM 627 O O . PRO A 1 79 ? 2.871 27.5 -24.875 1 95.19 79 PRO A O 1
ATOM 630 N N . ASP A 1 80 ? 3.406 29.359 -23.891 1 94.12 80 ASP A N 1
ATOM 631 C CA . ASP A 1 80 ? 4.777 28.922 -23.672 1 94.12 80 ASP A CA 1
ATOM 632 C C . ASP A 1 80 ? 4.828 27.75 -22.672 1 94.12 80 ASP A C 1
ATOM 634 O O . ASP A 1 80 ? 5.527 26.766 -22.906 1 94.12 80 ASP A O 1
ATOM 638 N N . VAL A 1 81 ? 4.117 27.906 -21.641 1 93.94 81 VAL A N 1
ATOM 639 C CA . VAL A 1 81 ? 4.059 26.859 -20.625 1 93.94 81 VAL A CA 1
ATOM 640 C C . VAL A 1 81 ? 3.449 25.594 -21.219 1 93.94 81 VAL A C 1
ATOM 642 O O . VAL A 1 81 ? 3.984 24.5 -21.047 1 93.94 81 VAL A O 1
ATOM 645 N N . MET A 1 82 ? 2.4 25.75 -21.953 1 95.25 82 MET A N 1
ATOM 646 C CA . MET A 1 82 ? 1.693 24.594 -22.5 1 95.25 82 MET A CA 1
ATOM 647 C C . MET A 1 82 ? 2.539 23.891 -23.547 1 95.25 82 MET A C 1
ATOM 649 O O . MET A 1 82 ? 2.48 22.672 -23.688 1 95.25 82 MET A O 1
ATOM 653 N N . LYS A 1 83 ? 3.326 24.656 -24.297 1 95.94 83 LYS A N 1
ATOM 654 C CA . LYS A 1 83 ? 4.234 24.047 -25.266 1 95.94 83 LYS A CA 1
ATOM 655 C C . LYS A 1 83 ? 5.289 23.188 -24.578 1 95.94 83 LYS A C 1
ATOM 657 O O . LYS A 1 83 ? 5.605 22.094 -25.047 1 95.94 83 LYS A O 1
ATOM 662 N N . GLN A 1 84 ? 5.781 23.719 -23.531 1 94.12 84 GLN A N 1
ATOM 663 C CA . GLN A 1 84 ? 6.785 22.984 -22.766 1 94.12 84 GLN A CA 1
ATOM 664 C C . GLN A 1 84 ? 6.191 21.719 -22.156 1 94.12 84 GLN A C 1
ATOM 666 O O . GLN A 1 84 ? 6.828 20.656 -22.141 1 94.12 84 GLN A O 1
ATOM 671 N N . VAL A 1 85 ? 5.031 21.812 -21.656 1 95 85 VAL A N 1
ATOM 672 C CA . VAL A 1 85 ? 4.359 20.672 -21.062 1 95 85 VAL A CA 1
ATOM 673 C C . VAL A 1 85 ? 4.113 19.609 -22.125 1 95 85 VAL A C 1
ATOM 675 O O . VAL A 1 85 ? 4.352 18.422 -21.875 1 95 85 VAL A O 1
ATOM 678 N N . LYS A 1 86 ? 3.65 20.016 -23.25 1 95.38 86 LYS A N 1
ATOM 679 C CA . LYS A 1 86 ? 3.354 19.094 -24.344 1 95.38 86 LYS A CA 1
ATOM 680 C C . LYS A 1 86 ? 4.586 18.266 -24.719 1 95.38 86 LYS A C 1
ATOM 682 O O . LYS A 1 86 ? 4.473 17.094 -25.062 1 95.38 86 LYS A O 1
ATOM 687 N N . SER A 1 87 ? 5.695 18.844 -24.578 1 95.69 87 SER A N 1
ATOM 688 C CA . SER A 1 87 ? 6.938 18.188 -24.969 1 95.69 87 SER A CA 1
ATOM 689 C C . SER A 1 87 ? 7.523 17.391 -23.812 1 95.69 87 SER A C 1
ATOM 691 O O . SER A 1 87 ? 8.562 16.75 -23.953 1 95.69 87 SER A O 1
ATOM 693 N N . SER A 1 88 ? 6.895 17.406 -22.656 1 96.31 88 SER A N 1
ATOM 694 C CA . SER A 1 88 ? 7.391 16.703 -21.484 1 96.31 88 SER A CA 1
ATOM 695 C C . SER A 1 88 ? 6.949 15.242 -21.484 1 96.31 88 SER A C 1
ATOM 697 O O . SER A 1 88 ? 6.074 14.852 -22.25 1 96.31 88 SER A O 1
ATOM 699 N N . ASP A 1 89 ? 7.613 14.453 -20.594 1 97.06 89 ASP A N 1
ATOM 700 C CA . ASP A 1 89 ? 7.352 13.023 -20.562 1 97.06 89 ASP A CA 1
ATOM 701 C C . ASP A 1 89 ? 6.453 12.664 -19.375 1 97.06 89 ASP A C 1
ATOM 703 O O . ASP A 1 89 ? 5.891 11.562 -19.328 1 97.06 89 ASP A O 1
ATOM 707 N N . ALA A 1 90 ? 6.359 13.586 -18.438 1 97.56 90 ALA A N 1
ATOM 708 C CA . ALA A 1 90 ? 5.523 13.328 -17.266 1 97.56 90 ALA A CA 1
ATOM 709 C C . ALA A 1 90 ? 5.145 14.633 -16.562 1 97.56 90 ALA A C 1
ATOM 711 O O . ALA A 1 90 ? 5.828 15.648 -16.719 1 97.56 90 ALA A O 1
ATOM 712 N N . VAL A 1 91 ? 4.043 14.57 -15.883 1 97.81 91 VAL A N 1
ATOM 713 C CA . VAL A 1 91 ? 3.566 15.688 -15.078 1 97.81 91 VAL A CA 1
ATOM 714 C C . VAL A 1 91 ? 3.586 15.297 -13.602 1 97.81 91 VAL A C 1
ATOM 716 O O . VAL A 1 91 ? 3.086 14.234 -13.227 1 97.81 91 VAL A O 1
ATOM 719 N N . ILE A 1 92 ? 4.223 16.109 -12.781 1 98.25 92 ILE A N 1
ATOM 720 C CA . ILE A 1 92 ? 4.219 15.938 -11.336 1 98.25 92 ILE A CA 1
ATOM 721 C C . ILE A 1 92 ? 3.447 17.078 -10.688 1 98.25 92 ILE A C 1
ATOM 723 O O . ILE A 1 92 ? 3.744 18.25 -10.93 1 98.25 92 ILE A O 1
ATOM 727 N N . GLY A 1 93 ? 2.453 16.75 -9.922 1 97.06 93 GLY A N 1
ATOM 728 C CA . GLY A 1 93 ? 1.614 17.781 -9.336 1 97.06 93 GLY A CA 1
ATOM 729 C C . GLY A 1 93 ? 1.504 17.672 -7.828 1 97.06 93 GLY A C 1
ATOM 730 O O . GLY A 1 93 ? 1.883 16.656 -7.242 1 97.06 93 GLY A O 1
ATOM 731 N N . ASP A 1 94 ? 1.071 18.797 -7.25 1 95.81 94 ASP A N 1
ATOM 732 C CA . ASP A 1 94 ? 0.618 18.875 -5.867 1 95.81 94 ASP A CA 1
ATOM 733 C C . ASP A 1 94 ? -0.839 18.438 -5.738 1 95.81 94 ASP A C 1
ATOM 735 O O . ASP A 1 94 ? -1.712 18.953 -6.441 1 95.81 94 ASP A O 1
ATOM 739 N N . ALA A 1 95 ? -1.083 17.531 -4.836 1 93.69 95 ALA A N 1
ATOM 740 C CA . ALA A 1 95 ? -2.43 16.984 -4.723 1 93.69 95 ALA A CA 1
ATOM 741 C C . ALA A 1 95 ? -3.447 18.078 -4.406 1 93.69 95 ALA A C 1
ATOM 743 O O . ALA A 1 95 ? -4.617 17.969 -4.785 1 93.69 95 ALA A O 1
ATOM 744 N N . ALA A 1 96 ? -2.998 19.125 -3.797 1 89.62 96 ALA A N 1
ATOM 745 C CA . ALA A 1 96 ? -3.895 20.203 -3.391 1 89.62 96 ALA A CA 1
ATOM 746 C C . ALA A 1 96 ? -4.203 21.125 -4.566 1 89.62 96 ALA A C 1
ATOM 748 O O . ALA A 1 96 ? -5.188 21.859 -4.535 1 89.62 96 ALA A O 1
ATOM 749 N N . PHE A 1 97 ? -3.377 21.188 -5.516 1 91.38 97 PHE A N 1
ATOM 750 C CA . PHE A 1 97 ? -3.559 22 -6.711 1 91.38 97 PHE A CA 1
ATOM 751 C C . PHE A 1 97 ? -3.842 21.125 -7.926 1 91.38 97 PHE A C 1
ATOM 753 O O . PHE A 1 97 ? -2.916 20.688 -8.609 1 91.38 97 PHE A O 1
ATOM 760 N N . GLN A 1 98 ? -5.09 21.031 -8.305 1 93.75 98 GLN A N 1
ATOM 761 C CA . GLN A 1 98 ? -5.527 19.969 -9.195 1 93.75 98 GLN A CA 1
ATOM 762 C C . GLN A 1 98 ? -5.422 20.391 -10.656 1 93.75 98 GLN A C 1
ATOM 764 O O . GLN A 1 98 ? -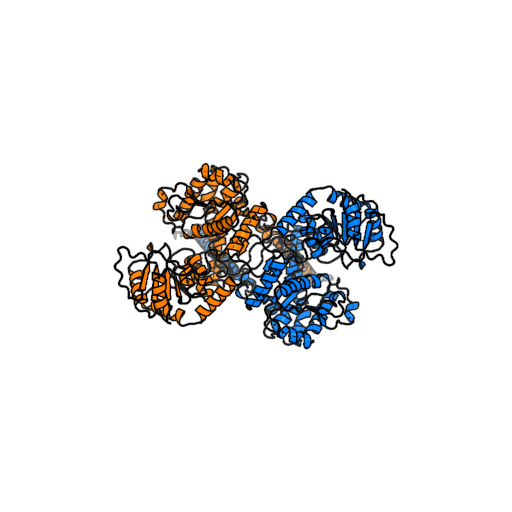5.918 19.703 -11.555 1 93.75 98 GLN A O 1
ATOM 769 N N . CYS A 1 99 ? -4.742 21.484 -10.891 1 95.88 99 CYS A N 1
ATOM 770 C CA . CYS A 1 99 ? -4.52 21.906 -12.273 1 95.88 99 CYS A CA 1
ATOM 771 C C . CYS A 1 99 ? -3.672 20.875 -13.016 1 95.88 99 CYS A C 1
ATOM 773 O O . CYS A 1 99 ? -3.832 20.688 -14.227 1 95.88 99 CYS A O 1
ATOM 775 N N . SER A 1 100 ? -2.797 20.219 -12.297 1 96.19 100 SER A N 1
ATOM 776 C CA . SER A 1 100 ? -1.923 19.219 -12.906 1 96.19 100 SER A CA 1
ATOM 777 C C . SER A 1 100 ? -2.73 18.094 -13.523 1 96.19 100 SER A C 1
ATOM 779 O O . SER A 1 100 ? -2.312 17.5 -14.523 1 96.19 100 SER A O 1
ATOM 781 N N . TYR A 1 101 ? -3.9 17.766 -12.969 1 96.25 101 TYR A N 1
ATOM 782 C CA . TYR A 1 101 ? -4.758 16.719 -13.523 1 96.25 101 TYR A CA 1
ATOM 783 C C . TYR A 1 101 ? -5.258 17.109 -14.914 1 96.25 101 TYR A C 1
ATOM 785 O O . TYR A 1 101 ? -5.266 16.297 -15.828 1 96.25 101 TYR A O 1
ATOM 793 N N . LEU A 1 102 ? -5.656 18.359 -15.031 1 97.25 102 LEU A N 1
ATOM 794 C CA . LEU A 1 102 ? -6.148 18.859 -16.312 1 97.25 102 LEU A CA 1
ATOM 795 C C . LEU A 1 102 ? -5.035 18.875 -17.359 1 97.25 102 LEU A C 1
ATOM 797 O O . LEU A 1 102 ? -5.227 18.422 -18.484 1 97.25 102 LEU A O 1
ATOM 801 N N . VAL A 1 103 ? -3.914 19.344 -16.906 1 97.25 103 VAL A N 1
ATOM 802 C CA . VAL A 1 103 ? -2.779 19.453 -17.828 1 97.25 103 VAL A CA 1
ATOM 803 C C . VAL A 1 103 ? -2.348 18.078 -18.297 1 97.25 103 VAL A C 1
ATOM 805 O O . VAL A 1 103 ? -2.113 17.859 -19.484 1 97.25 103 VAL A O 1
ATOM 808 N N . ALA A 1 104 ? -2.207 17.172 -17.375 1 96.69 104 ALA A N 1
ATOM 809 C CA . ALA A 1 104 ? -1.813 15.805 -17.719 1 96.69 104 ALA A CA 1
ATOM 810 C C . ALA A 1 104 ? -2.83 15.156 -18.656 1 96.69 104 ALA A C 1
ATOM 812 O O . ALA A 1 104 ? -2.455 14.469 -19.609 1 96.69 104 ALA A O 1
ATOM 813 N N . ASP A 1 105 ? -4.094 15.383 -18.359 1 96.06 105 ASP A N 1
ATOM 814 C CA . ASP A 1 105 ? -5.156 14.805 -19.172 1 96.06 105 ASP A CA 1
ATOM 815 C C . ASP A 1 105 ? -5.168 15.398 -20.578 1 96.06 105 ASP A C 1
ATOM 817 O O . ASP A 1 105 ? -5.375 14.688 -21.562 1 96.06 105 ASP A O 1
ATOM 821 N N . LYS A 1 106 ? -4.945 16.672 -20.672 1 96.5 106 LYS A N 1
ATOM 822 C CA . LYS A 1 106 ? -4.953 17.375 -21.953 1 96.5 106 LYS A CA 1
ATOM 823 C C . LYS A 1 106 ? -3.947 16.766 -22.922 1 96.5 106 LYS A C 1
ATOM 825 O O . LYS A 1 106 ? -4.234 16.625 -24.125 1 96.5 106 LYS A O 1
ATOM 830 N N . PHE A 1 107 ? -2.83 16.359 -22.438 1 96.31 107 PHE A N 1
ATOM 831 C CA . PHE A 1 107 ? -1.763 15.898 -23.312 1 96.31 107 PHE A CA 1
ATOM 832 C C . PHE A 1 107 ? -1.518 14.398 -23.141 1 96.31 107 PHE A C 1
ATOM 834 O O . PHE A 1 107 ? -0.547 13.859 -23.672 1 96.31 107 PHE A O 1
ATOM 841 N N . SER A 1 108 ? -2.332 13.68 -22.375 1 94.56 108 SER A N 1
ATOM 842 C CA . SER A 1 108 ? -2.236 12.242 -22.141 1 94.56 108 SER A CA 1
ATOM 843 C C . SER A 1 108 ? -0.851 11.859 -21.625 1 94.56 108 SER A C 1
ATOM 845 O O . SER A 1 108 ? -0.232 10.922 -22.141 1 94.56 108 SER A O 1
ATOM 847 N N . LEU A 1 109 ? -0.366 12.633 -20.672 1 96.56 109 LEU A N 1
ATOM 848 C CA . LEU A 1 109 ? 0.937 12.375 -20.062 1 96.56 109 LEU A CA 1
ATOM 849 C C . LEU A 1 109 ? 0.787 11.602 -18.75 1 96.56 109 LEU A C 1
ATOM 851 O O . LEU A 1 109 ? -0.225 11.734 -18.062 1 96.56 109 LEU A O 1
ATOM 855 N N . PRO A 1 110 ? 1.817 10.758 -18.422 1 96.81 110 PRO A N 1
ATOM 856 C CA . PRO A 1 110 ? 1.83 10.18 -17.078 1 96.81 110 PRO A CA 1
ATOM 857 C C . PRO A 1 110 ? 1.742 11.234 -15.984 1 96.81 110 PRO A C 1
ATOM 859 O O . PRO A 1 110 ? 2.357 12.297 -16.094 1 96.81 110 PRO A O 1
ATOM 862 N N . HIS A 1 111 ? 0.937 10.961 -14.984 1 97 111 HIS A N 1
ATOM 863 C CA . HIS A 1 111 ? 0.663 11.945 -13.945 1 97 111 HIS A CA 1
ATOM 864 C C . HIS A 1 111 ? 0.971 11.383 -12.562 1 97 111 HIS A C 1
ATOM 866 O O . HIS A 1 111 ? 0.366 10.391 -12.141 1 97 111 HIS A O 1
ATOM 872 N N . VAL A 1 112 ? 1.91 11.953 -11.852 1 97.81 112 VAL A N 1
ATOM 873 C CA . VAL A 1 112 ? 2.25 11.648 -10.469 1 97.81 112 VAL A CA 1
ATOM 874 C C . VAL A 1 112 ? 1.866 12.812 -9.57 1 97.81 112 VAL A C 1
ATOM 876 O O . VAL A 1 112 ? 2.24 13.961 -9.836 1 97.81 112 VAL A O 1
ATOM 879 N N . THR A 1 113 ? 1.087 12.539 -8.578 1 97 113 THR A N 1
ATOM 880 C CA . THR A 1 113 ? 0.732 13.594 -7.637 1 97 113 THR A CA 1
ATOM 881 C C . THR A 1 113 ? 1.341 13.328 -6.266 1 97 113 THR A C 1
ATOM 883 O O . THR A 1 113 ? 1.527 12.172 -5.875 1 97 113 THR A O 1
ATOM 886 N N . VAL A 1 114 ? 1.729 14.438 -5.594 1 97 114 VAL A N 1
ATOM 887 C CA . VAL A 1 114 ? 2.35 14.352 -4.277 1 97 114 VAL A CA 1
ATOM 888 C C . VAL A 1 114 ? 1.386 14.883 -3.217 1 97 114 VAL A C 1
ATOM 890 O O . VAL A 1 114 ? 0.906 16.016 -3.314 1 97 114 VAL A O 1
ATOM 893 N N . LEU A 1 115 ? 1.069 14.023 -2.293 1 95 115 LEU A N 1
ATOM 894 C CA . LEU A 1 115 ? 0.254 14.43 -1.155 1 95 115 LEU A CA 1
ATOM 895 C C . LEU A 1 115 ? 1.129 14.938 -0.015 1 95 115 LEU A C 1
ATOM 897 O O . LEU A 1 115 ? 1.795 14.156 0.662 1 95 115 LEU A O 1
ATOM 901 N N . MET A 1 116 ? 1.025 16.172 0.23 1 90.19 116 MET A N 1
ATOM 902 C CA . MET A 1 116 ? 1.916 16.828 1.186 1 90.19 116 MET A CA 1
ATOM 903 C C . MET A 1 116 ? 1.25 16.953 2.551 1 90.19 116 MET A C 1
ATOM 905 O O . MET A 1 116 ? 1.829 17.531 3.479 1 90.19 116 MET A O 1
ATOM 909 N N . SER A 1 117 ? 0.088 16.391 2.695 1 87.5 117 SER A N 1
ATOM 910 C CA . SER A 1 117 ? -0.688 16.375 3.932 1 87.5 117 SER A CA 1
ATOM 911 C C . SER A 1 117 ? -0.96 14.938 4.379 1 87.5 117 SER A C 1
ATOM 913 O O . SER A 1 117 ? -0.568 13.984 3.699 1 87.5 117 SER A O 1
ATOM 915 N N . PRO A 1 118 ? -1.517 14.867 5.535 1 86.69 118 PRO A N 1
ATOM 916 C CA . PRO A 1 118 ? -1.867 13.516 5.973 1 86.69 118 PRO A CA 1
ATOM 917 C C . PRO A 1 118 ? -2.832 12.82 5.02 1 86.69 118 PRO A C 1
ATOM 919 O O . PRO A 1 118 ? -3.578 13.484 4.293 1 86.69 118 PRO A O 1
ATOM 922 N N . LEU A 1 119 ? -2.803 11.516 5.016 1 80.06 119 LEU A N 1
ATOM 923 C CA . LEU A 1 119 ? -3.664 10.695 4.168 1 80.06 119 LEU A CA 1
ATOM 924 C C . LEU A 1 119 ? -5.133 11.016 4.418 1 80.06 119 LEU A C 1
ATOM 926 O O . LEU A 1 119 ? -5.961 10.906 3.506 1 80.06 119 LEU A O 1
ATOM 930 N N . SER A 1 120 ? -5.398 11.422 5.648 1 77.06 120 SER A N 1
ATOM 931 C CA . SER A 1 120 ? -6.781 11.742 6 1 77.06 120 SER A CA 1
ATOM 932 C C . SER A 1 120 ? -7.301 12.922 5.18 1 77.06 120 SER A C 1
ATOM 934 O O . SER A 1 120 ? -8.5 13.008 4.898 1 77.06 120 SER A O 1
ATOM 936 N N . THR A 1 121 ? -6.371 13.797 4.832 1 76.19 121 THR A N 1
ATOM 937 C CA . THR A 1 121 ? -6.766 14.945 4.016 1 76.19 121 THR A CA 1
ATOM 938 C C . THR A 1 121 ? -7.055 14.508 2.58 1 76.19 121 THR A C 1
ATOM 940 O O . THR A 1 121 ? -7.707 15.234 1.828 1 76.19 121 THR A O 1
ATOM 943 N N . GLY A 1 122 ? -6.574 13.32 2.285 1 72.06 122 GLY A N 1
ATOM 944 C CA . GLY A 1 122 ? -6.77 12.797 0.941 1 72.06 122 GLY A CA 1
ATOM 945 C C . GLY A 1 122 ? -8.227 12.602 0.585 1 72.06 122 GLY A C 1
ATOM 946 O O . GLY A 1 122 ? -8.586 12.586 -0.594 1 72.06 122 GLY A O 1
ATOM 947 N N . SER A 1 123 ? -8.984 12.523 1.601 1 69.31 123 SER A N 1
ATOM 948 C CA . SER A 1 123 ? -10.406 12.289 1.363 1 69.31 123 SER A CA 1
ATOM 949 C C . SER A 1 123 ? -11.062 13.508 0.72 1 69.31 123 SER A C 1
ATOM 951 O O . SER A 1 123 ? -12.141 13.391 0.129 1 69.31 123 SER A O 1
ATOM 953 N N . VAL A 1 124 ? -10.344 14.641 0.871 1 77.5 124 VAL A N 1
ATOM 954 C CA . VAL A 1 124 ? -10.938 15.844 0.3 1 77.5 124 VAL A CA 1
ATOM 955 C C . VAL A 1 124 ? -10.344 16.109 -1.082 1 77.5 124 VAL A C 1
ATOM 957 O O . VAL A 1 124 ? -10.75 17.047 -1.771 1 77.5 124 VAL A O 1
ATOM 960 N N . PHE A 1 125 ? -9.438 15.289 -1.397 1 81.69 125 PHE A N 1
ATOM 961 C CA . PHE A 1 125 ? -8.836 15.344 -2.725 1 81.69 125 PHE A CA 1
ATOM 962 C C . PHE A 1 125 ? -9.312 14.18 -3.582 1 81.69 125 PHE A C 1
ATOM 964 O O . PHE A 1 125 ? -9.953 13.25 -3.08 1 81.69 125 PHE A O 1
ATOM 971 N N . PRO A 1 126 ? -9.219 14.383 -4.785 1 82.69 126 PRO A N 1
ATOM 972 C CA . PRO A 1 126 ? -9.711 13.32 -5.672 1 82.69 126 PRO A CA 1
ATOM 973 C C . PRO A 1 126 ? -8.781 12.109 -5.711 1 82.69 126 PRO A C 1
ATOM 975 O O . PRO A 1 126 ? -8.359 11.695 -6.793 1 82.69 126 PRO A O 1
ATOM 978 N N . LEU A 1 127 ? -8.539 11.695 -4.422 1 80.12 127 LEU A N 1
ATOM 979 C CA . LEU A 1 127 ? -7.68 10.523 -4.273 1 80.12 127 LEU A CA 1
ATOM 980 C C . LEU A 1 127 ? -8.492 9.297 -3.867 1 80.12 127 LEU A C 1
ATOM 982 O O . LEU A 1 127 ? -9.555 9.43 -3.248 1 80.12 127 LEU A O 1
ATOM 986 N N . ASN A 1 128 ? -8.555 8.242 -4.559 1 76.19 128 ASN A N 1
ATOM 987 C CA . ASN A 1 128 ? -9.336 7.035 -4.328 1 76.19 128 ASN A CA 1
ATOM 988 C C . ASN A 1 128 ? -8.828 6.262 -3.115 1 76.19 128 ASN A C 1
ATOM 990 O O . ASN A 1 128 ? -8.406 5.109 -3.238 1 76.19 128 ASN A O 1
ATOM 994 N N . PHE A 1 129 ? -9 6.965 -1.921 1 76.81 129 PHE A N 1
ATOM 995 C CA . PHE A 1 129 ? -8.617 6.293 -0.682 1 76.81 129 PHE A CA 1
ATOM 996 C C . PHE A 1 129 ? -9.836 5.691 0.003 1 76.81 129 PHE A C 1
ATOM 998 O O . PHE A 1 129 ? -10.938 6.25 -0.06 1 76.81 129 PHE A O 1
ATOM 1005 N N . ALA A 1 130 ? -9.625 4.512 0.49 1 73.06 130 ALA A N 1
ATOM 1006 C CA . ALA A 1 130 ? -10.672 3.936 1.333 1 73.06 130 ALA A CA 1
ATOM 1007 C C . ALA A 1 130 ? -10.805 4.707 2.643 1 73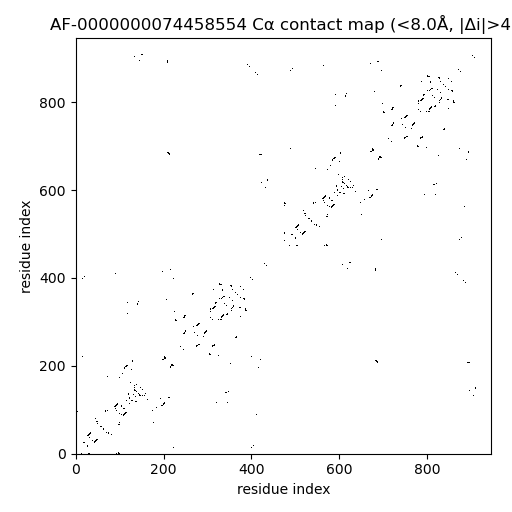.06 130 ALA A C 1
ATOM 1009 O O . ALA A 1 130 ? -9.805 5 3.303 1 73.06 130 ALA A O 1
ATOM 1010 N N . GLN A 1 131 ? -12.008 5.18 2.877 1 79.56 131 GLN A N 1
ATOM 1011 C CA . GLN A 1 131 ? -12.211 5.906 4.125 1 79.56 131 GLN A CA 1
ATOM 1012 C C . GLN A 1 131 ? -13.25 5.223 5.004 1 79.56 131 GLN A C 1
ATOM 1014 O O . GLN A 1 131 ? -14.391 5.02 4.574 1 79.56 131 GLN A O 1
ATOM 1019 N N . LEU A 1 132 ? -12.773 4.77 6.117 1 87.75 132 LEU A N 1
ATOM 1020 C CA . LEU A 1 132 ? -13.641 4.285 7.18 1 87.75 132 LEU A CA 1
ATOM 1021 C C . LEU A 1 132 ? -13.656 5.25 8.359 1 87.75 132 LEU A C 1
ATOM 1023 O O . LEU A 1 132 ? -12.766 5.207 9.211 1 87.75 132 LEU A O 1
ATOM 1027 N N . PRO A 1 133 ? -14.68 6.008 8.414 1 92.81 133 PRO A N 1
ATOM 1028 C CA . PRO A 1 133 ? -14.695 7.059 9.438 1 92.81 133 PRO A CA 1
ATOM 1029 C C . PRO A 1 133 ? -14.68 6.504 10.859 1 92.81 133 PRO A C 1
ATOM 1031 O O . PRO A 1 133 ? -14.531 7.262 11.82 1 92.81 133 PRO A O 1
ATOM 1034 N N . SER A 1 134 ? -14.836 5.211 10.984 1 94.38 134 SER A N 1
ATOM 1035 C CA . SER A 1 134 ? -14.836 4.59 12.305 1 94.38 134 SER A CA 1
ATOM 1036 C C . SER A 1 134 ? -13.477 4.734 12.984 1 94.38 134 SER A C 1
ATOM 1038 O O . SER A 1 134 ? -13.391 4.75 14.211 1 94.38 134 SER A O 1
ATOM 1040 N N . TYR A 1 135 ? -12.398 4.859 12.172 1 94 135 TYR A N 1
ATOM 1041 C CA . TYR A 1 135 ? -11.094 4.922 12.82 1 94 135 TYR A CA 1
ATOM 1042 C C . TYR A 1 135 ? -10.141 5.828 12.039 1 94 135 TYR A C 1
ATOM 1044 O O . TYR A 1 135 ? -9 6.035 12.445 1 94 135 TYR A O 1
ATOM 1052 N N . ILE A 1 136 ? -10.555 6.301 10.945 1 93.38 136 ILE A N 1
ATOM 1053 C CA . ILE A 1 136 ? -9.766 7.273 10.195 1 93.38 136 ILE A CA 1
ATOM 1054 C C . ILE A 1 136 ? -10.289 8.68 10.461 1 93.38 136 ILE A C 1
ATOM 1056 O O . ILE A 1 136 ? -11.391 9.031 10.023 1 93.38 136 ILE A O 1
ATOM 1060 N N . PRO A 1 137 ? -9.5 9.422 11.141 1 93.88 137 PRO A N 1
ATOM 1061 C CA . PRO A 1 137 ? -9.977 10.781 11.383 1 93.88 137 PRO A CA 1
ATOM 1062 C C . PRO A 1 137 ? -10.094 11.609 10.102 1 93.88 137 PRO A C 1
ATOM 1064 O O . PRO A 1 137 ? -9.227 11.523 9.227 1 93.88 137 PRO A O 1
ATOM 1067 N N . HIS A 1 138 ? -11.172 12.297 10.031 1 92.12 138 HIS A N 1
ATOM 1068 C CA . HIS A 1 138 ? -11.383 13.164 8.883 1 92.12 138 HIS A CA 1
ATOM 1069 C C . HIS A 1 138 ? -10.594 14.469 9.023 1 92.12 138 HIS A C 1
ATOM 1071 O O . HIS A 1 138 ? -10.289 14.891 10.133 1 92.12 138 HIS A O 1
ATOM 1077 N N . PHE A 1 139 ? -10.336 15.062 7.867 1 88.75 139 PHE A N 1
ATOM 1078 C CA . PHE A 1 139 ? -9.648 16.344 7.84 1 88.75 139 PHE A CA 1
ATOM 1079 C C . PHE A 1 139 ? -10.367 17.359 8.719 1 88.75 139 PHE A C 1
ATOM 1081 O O . PHE A 1 139 ? -11.594 17.5 8.648 1 88.75 139 PHE A O 1
ATOM 1088 N N . THR A 1 140 ? -9.727 18.016 9.656 1 87.12 140 THR A N 1
ATOM 1089 C CA . THR A 1 140 ? -10.164 19.109 10.523 1 87.12 140 THR A CA 1
ATOM 1090 C C . THR A 1 140 ? -10.922 18.562 11.727 1 87.12 140 THR A C 1
ATOM 1092 O O . THR A 1 140 ? -11.578 19.312 12.453 1 87.12 140 THR A O 1
ATOM 1095 N N . SER A 1 141 ? -10.914 17.281 11.891 1 91 141 SER A N 1
ATOM 1096 C CA . SER A 1 141 ? -11.641 16.734 13.031 1 91 141 SER A CA 1
ATOM 1097 C C . SER A 1 141 ? -10.859 16.922 14.328 1 91 141 SER A C 1
ATOM 1099 O O . SER A 1 141 ? -11.453 17.062 15.398 1 91 141 SER A O 1
ATOM 1101 N N . GLY A 1 142 ? -9.578 16.891 14.203 1 91.19 142 GLY A N 1
ATOM 1102 C CA . GLY A 1 142 ? -8.734 16.922 15.383 1 91.19 142 GLY A CA 1
ATOM 1103 C C . GLY A 1 142 ? -8.734 15.609 16.156 1 91.19 142 GLY A C 1
ATOM 1104 O O . GLY A 1 142 ? -8.195 15.531 17.266 1 91.19 142 GLY A O 1
ATOM 1105 N N . PHE A 1 143 ? -9.297 14.555 15.547 1 94.62 143 PHE A N 1
ATOM 1106 C CA . PHE A 1 143 ? -9.398 13.266 16.219 1 94.62 143 PHE A CA 1
ATOM 1107 C C . PHE A 1 143 ? -8.234 12.359 15.828 1 94.62 143 PHE A C 1
ATOM 1109 O O . PHE A 1 143 ? -7.375 12.758 15.039 1 94.62 143 PHE A O 1
ATOM 1116 N N . THR A 1 144 ? -8.117 11.281 16.516 1 95.44 144 THR A N 1
ATOM 1117 C CA . THR A 1 144 ? -7.164 10.219 16.203 1 95.44 144 THR A CA 1
ATOM 1118 C C . THR A 1 144 ? -7.891 8.953 15.766 1 95.44 144 THR A C 1
ATOM 1120 O O . THR A 1 144 ? -9.102 8.969 15.555 1 95.44 144 THR A O 1
ATOM 1123 N N . ASP A 1 145 ? -7.137 7.918 15.523 1 94.69 145 ASP A N 1
ATOM 1124 C CA . ASP A 1 145 ? -7.758 6.664 15.109 1 94.69 145 ASP A CA 1
ATOM 1125 C C . ASP A 1 145 ? -8.391 5.953 16.312 1 94.69 145 ASP A C 1
ATOM 1127 O O . ASP A 1 145 ? -9 4.891 16.156 1 94.69 145 ASP A O 1
ATOM 1131 N N . HIS A 1 146 ? -8.305 6.535 17.5 1 96.12 146 HIS A N 1
ATOM 1132 C CA . HIS A 1 146 ? -9.016 6.094 18.688 1 96.12 146 HIS A CA 1
ATOM 1133 C C . HIS A 1 146 ? -10.156 7.043 19.031 1 96.12 146 HIS A C 1
ATOM 1135 O O . HIS A 1 146 ? -9.953 8.055 19.719 1 96.12 146 HIS A O 1
ATOM 1141 N N . MET A 1 147 ? -11.281 6.699 18.594 1 96.94 147 MET A N 1
ATOM 1142 C CA . MET A 1 147 ? -12.445 7.562 18.797 1 96.94 147 MET A CA 1
ATOM 1143 C C . MET A 1 147 ? -13.477 6.883 19.688 1 96.94 147 MET A C 1
ATOM 1145 O O . MET A 1 147 ? -13.711 5.68 19.562 1 96.94 147 MET A O 1
ATOM 1149 N N . ASN A 1 148 ? -14.062 7.703 20.578 1 96.88 148 ASN A N 1
ATOM 1150 C CA . ASN A 1 148 ? -15.242 7.207 21.281 1 96.88 148 ASN A CA 1
ATOM 1151 C C . ASN A 1 148 ? -16.5 7.332 20.422 1 96.88 148 ASN A C 1
ATOM 1153 O O . ASN A 1 148 ? -16.438 7.766 19.281 1 96.88 148 ASN A O 1
ATOM 1157 N N . PHE A 1 149 ? -17.672 6.957 21.016 1 97.12 149 PHE A N 1
ATOM 1158 C CA . PHE A 1 149 ? -18.906 6.883 20.234 1 97.12 149 PHE A CA 1
ATOM 1159 C C . PHE A 1 149 ? -19.266 8.25 19.672 1 97.12 149 PHE A C 1
ATOM 1161 O O . PHE A 1 149 ? -19.531 8.383 18.469 1 97.12 149 PHE A O 1
ATOM 1168 N N . LEU A 1 150 ? -19.234 9.25 20.438 1 97.5 150 LEU A N 1
ATOM 1169 C CA . LEU A 1 150 ? -19.625 10.586 20.016 1 97.5 150 LEU A CA 1
ATOM 1170 C C . LEU A 1 150 ? -18.641 11.141 19 1 97.5 150 LEU A C 1
ATOM 1172 O O . LEU A 1 150 ? -19.031 11.859 18.078 1 97.5 150 LEU A O 1
ATOM 1176 N N . GLN A 1 151 ? -17.375 10.867 19.156 1 97.56 151 GLN A N 1
ATOM 1177 C CA . GLN A 1 151 ? -16.359 11.289 18.188 1 97.56 151 GLN A CA 1
ATOM 1178 C C . GLN A 1 151 ? -16.578 10.625 16.844 1 97.56 151 GLN A C 1
ATOM 1180 O O . GLN A 1 151 ? -16.406 11.266 15.797 1 97.56 151 GLN A O 1
ATOM 1185 N N . ARG A 1 152 ? -16.906 9.336 16.859 1 97.38 152 ARG A N 1
ATOM 1186 C CA . ARG A 1 152 ? -17.203 8.648 15.609 1 97.38 152 ARG A CA 1
ATOM 1187 C C . ARG A 1 152 ? -18.406 9.266 14.914 1 97.38 152 ARG A C 1
ATOM 1189 O O . ARG A 1 152 ? -18.438 9.367 13.688 1 97.38 152 ARG A O 1
ATOM 1196 N N . VAL A 1 153 ? -19.391 9.625 15.711 1 97.38 153 VAL A N 1
ATOM 1197 C CA . VAL A 1 153 ? -20.562 10.281 15.148 1 97.38 153 VAL A CA 1
ATOM 1198 C C . VAL A 1 153 ? -20.156 11.586 14.469 1 97.38 153 VAL A C 1
ATOM 1200 O O . VAL A 1 153 ? -20.5 11.82 13.305 1 97.38 153 VAL A O 1
ATOM 1203 N N . LYS A 1 154 ? -19.406 12.398 15.195 1 97.06 154 LYS A N 1
ATOM 1204 C CA . LYS A 1 154 ? -18.953 13.68 14.664 1 97.06 154 LYS A CA 1
ATOM 1205 C C . LYS A 1 154 ? -18.078 13.492 13.438 1 97.06 154 LYS A C 1
ATOM 1207 O O . LYS A 1 154 ? -18.219 14.195 12.438 1 97.06 154 LYS A O 1
ATOM 1212 N N . ASN A 1 155 ? -17.203 12.547 13.539 1 95.94 155 ASN A N 1
ATOM 1213 C CA . ASN A 1 155 ? -16.297 12.25 12.43 1 95.94 155 ASN A CA 1
ATOM 1214 C C . ASN A 1 155 ? -17.078 11.805 11.188 1 95.94 155 ASN A C 1
ATOM 1216 O O . ASN A 1 155 ? -16.75 12.211 10.07 1 95.94 155 ASN A O 1
ATOM 1220 N N . THR A 1 156 ? -18.047 10.992 11.391 1 95.12 156 THR A N 1
ATOM 1221 C CA . THR A 1 156 ? -18.875 10.508 10.289 1 95.12 156 THR A CA 1
ATOM 1222 C C . THR A 1 156 ? -19.656 11.656 9.648 1 95.12 156 THR A C 1
ATOM 1224 O O . THR A 1 156 ? -19.75 11.727 8.422 1 95.12 156 THR A O 1
ATOM 1227 N N . LEU A 1 157 ? -20.156 12.5 10.461 1 94.81 157 LEU A N 1
ATOM 1228 C CA . LEU A 1 157 ? -20.891 13.648 9.945 1 94.81 157 LEU A CA 1
ATOM 1229 C C . LEU A 1 157 ? -19.984 14.547 9.117 1 94.81 157 LEU A C 1
ATOM 1231 O O . LEU A 1 157 ? -20.391 15.031 8.055 1 94.81 157 LEU A O 1
ATOM 1235 N N . LEU A 1 158 ? -18.781 14.75 9.633 1 92.94 158 LEU A N 1
ATOM 1236 C CA . LEU A 1 158 ? -17.812 15.547 8.891 1 92.94 158 LEU A CA 1
ATOM 1237 C C . LEU A 1 158 ? -17.484 14.891 7.551 1 92.94 158 LEU A C 1
ATOM 1239 O O . LEU A 1 158 ? -17.438 15.57 6.523 1 92.94 158 LEU A O 1
ATOM 1243 N N . TYR A 1 159 ? -17.281 13.633 7.609 1 91.69 159 TYR A N 1
ATOM 1244 C CA . TYR A 1 159 ? -16.984 12.867 6.402 1 91.69 159 TYR A CA 1
ATOM 1245 C C . TYR A 1 159 ? -18.109 13.008 5.379 1 91.69 159 TYR A C 1
ATOM 1247 O O . TYR A 1 159 ? -17.844 13.297 4.207 1 91.69 159 TYR A O 1
ATOM 1255 N N . LEU A 1 160 ? -19.297 12.805 5.824 1 90.25 160 LEU A N 1
ATOM 1256 C CA . LEU A 1 160 ? -20.438 12.875 4.934 1 90.25 160 LEU A CA 1
ATOM 1257 C C . LEU A 1 160 ? -20.625 14.281 4.379 1 90.25 160 LEU A C 1
ATOM 1259 O O . LEU A 1 160 ? -20.938 14.453 3.199 1 90.25 160 LEU A O 1
ATOM 1263 N N . SER A 1 161 ? -20.422 15.211 5.207 1 91.75 161 SER A N 1
ATOM 1264 C CA . SER A 1 161 ? -20.531 16.594 4.773 1 91.75 161 SER A CA 1
ATOM 1265 C C . SER A 1 161 ? -19.516 16.922 3.676 1 91.75 161 SER A C 1
ATOM 1267 O O . SER A 1 161 ? -19.859 17.547 2.668 1 91.75 161 SER A O 1
ATOM 1269 N N . HIS A 1 162 ? -18.328 16.516 3.85 1 89.19 162 HIS A N 1
ATOM 1270 C CA . HIS A 1 162 ? -17.297 16.766 2.859 1 89.19 162 HIS A CA 1
ATOM 1271 C C . HIS A 1 162 ? -17.547 15.992 1.576 1 89.19 162 HIS A C 1
ATOM 1273 O O . HIS A 1 162 ? -17.266 16.484 0.479 1 89.19 162 HIS A O 1
ATOM 1279 N N . LYS A 1 163 ? -17.984 14.781 1.731 1 86.38 163 LYS A N 1
ATOM 1280 C CA . LYS A 1 163 ? -18.297 13.961 0.563 1 86.38 163 LYS A CA 1
ATOM 1281 C C . LYS A 1 163 ? -19.359 14.617 -0.309 1 86.38 163 LYS A C 1
ATOM 1283 O O . LYS A 1 163 ? -19.344 14.469 -1.532 1 86.38 163 LYS A O 1
ATOM 1288 N N . LEU A 1 164 ? -20.188 15.367 0.304 1 87.69 164 LEU A N 1
ATOM 1289 C CA . LEU A 1 164 ? -21.281 16.031 -0.416 1 87.69 164 LEU A CA 1
ATOM 1290 C C . LEU A 1 164 ? -20.828 17.375 -0.968 1 87.69 164 LEU A C 1
ATOM 1292 O O . LEU A 1 164 ? -21.203 17.75 -2.08 1 87.69 164 LEU A O 1
ATOM 1296 N N . MET A 1 165 ? -19.969 18.047 -0.298 1 88.56 165 MET A N 1
ATOM 1297 C CA . MET A 1 165 ? -19.703 19.453 -0.617 1 88.56 165 MET A CA 1
ATOM 1298 C C . MET A 1 165 ? -18.469 19.578 -1.513 1 88.56 165 MET A C 1
ATOM 1300 O O . MET A 1 165 ? -18.438 20.406 -2.418 1 88.56 165 MET A O 1
ATOM 1304 N N . VAL A 1 166 ? -17.484 18.812 -1.331 1 87.5 166 VAL A N 1
ATOM 1305 C CA . VAL A 1 166 ? -16.172 19 -1.93 1 87.5 166 VAL A CA 1
ATOM 1306 C C . VAL A 1 166 ? -16.25 18.766 -3.438 1 87.5 166 VAL A C 1
ATOM 1308 O O . VAL A 1 166 ? -15.695 19.531 -4.223 1 87.5 166 VAL A O 1
ATOM 1311 N N . PRO A 1 167 ? -16.984 17.719 -3.908 1 86.88 167 PRO A N 1
ATOM 1312 C CA . PRO A 1 167 ? -17.062 17.531 -5.359 1 86.88 167 PRO A CA 1
ATOM 1313 C C . PRO A 1 167 ? -17.656 18.734 -6.082 1 86.88 167 PRO A C 1
ATOM 1315 O O . PRO A 1 167 ? -17.156 19.125 -7.145 1 86.88 167 PRO A O 1
ATOM 1318 N N . SER A 1 168 ? -18.656 19.328 -5.527 1 88.06 168 SER A N 1
ATOM 1319 C CA . SER A 1 168 ? -19.266 20.5 -6.137 1 88.06 168 SER A CA 1
ATOM 1320 C C . SER A 1 168 ? -18.297 21.688 -6.145 1 88.06 168 SER A C 1
ATOM 1322 O O . SER A 1 168 ? -18.266 22.453 -7.102 1 88.06 168 SER A O 1
ATOM 1324 N N . LEU A 1 169 ? -17.594 21.828 -5.113 1 87.94 169 LEU A N 1
ATOM 1325 C CA . LEU A 1 169 ? -16.609 22.891 -5.023 1 87.94 169 LEU A CA 1
ATOM 1326 C C . LEU A 1 169 ? -15.523 22.734 -6.082 1 87.94 169 LEU A C 1
ATOM 1328 O O . LEU A 1 169 ? -15.141 23.703 -6.742 1 87.94 169 LEU A O 1
ATOM 1332 N N . ARG A 1 170 ? -15.047 21.609 -6.238 1 89.75 170 ARG A N 1
ATOM 1333 C CA . ARG A 1 170 ? -14.016 21.328 -7.23 1 89.75 170 ARG A CA 1
ATOM 1334 C C . ARG A 1 170 ? -14.539 21.531 -8.648 1 89.75 170 ARG A C 1
ATOM 1336 O O . ARG A 1 170 ? -13.836 22.078 -9.5 1 89.75 170 ARG A O 1
ATOM 1343 N N . ASP A 1 171 ? -15.727 21.062 -8.828 1 91.69 171 ASP A N 1
ATOM 1344 C CA . ASP A 1 171 ? -16.344 21.219 -10.141 1 91.69 171 ASP A CA 1
ATOM 1345 C C . ASP A 1 171 ? -16.5 22.703 -10.492 1 91.69 171 ASP A C 1
ATOM 1347 O O . ASP A 1 171 ? -16.406 23.078 -11.664 1 91.69 171 ASP A O 1
ATOM 1351 N N . ASN A 1 172 ? -16.797 23.453 -9.523 1 91.5 172 ASN A N 1
ATOM 1352 C CA . ASN A 1 172 ? -16.953 24.891 -9.75 1 91.5 172 ASN A CA 1
ATOM 1353 C C . ASN A 1 172 ? -15.625 25.547 -10.125 1 91.5 172 ASN A C 1
ATOM 1355 O O . ASN A 1 172 ? -15.609 26.547 -10.852 1 91.5 172 ASN A O 1
ATOM 1359 N N . VAL A 1 173 ? -14.57 25.016 -9.625 1 92.06 173 VAL A N 1
ATOM 1360 C CA . VAL A 1 173 ? -13.258 25.594 -9.883 1 92.06 173 VAL A CA 1
ATOM 1361 C C . VAL A 1 173 ? -12.719 25.078 -11.211 1 92.06 173 VAL A C 1
ATOM 1363 O O . VAL A 1 173 ? -12.336 25.859 -12.086 1 92.06 173 VAL A O 1
ATOM 1366 N N . TYR A 1 174 ? -12.758 23.781 -11.422 1 95.62 174 TYR A N 1
ATOM 1367 C CA . TYR A 1 174 ? -11.992 23.172 -12.516 1 95.62 174 TYR A CA 1
ATOM 1368 C C . TYR A 1 174 ? -12.906 22.781 -13.672 1 95.62 174 TYR A C 1
ATOM 1370 O O . TYR A 1 174 ? -12.445 22.594 -14.797 1 95.62 174 TYR A O 1
ATOM 1378 N N . GLY A 1 175 ? -14.203 22.672 -13.43 1 95.19 175 GLY A N 1
ATOM 1379 C CA . GLY A 1 175 ? -15.156 22.344 -14.469 1 95.19 175 GLY A CA 1
ATOM 1380 C C . GLY A 1 175 ? -15.148 23.359 -15.609 1 95.19 175 GLY A C 1
ATOM 1381 O O . GLY A 1 175 ? -14.93 22.984 -16.766 1 95.19 175 GLY A O 1
ATOM 1382 N N . PRO A 1 176 ? -15.367 24.625 -15.281 1 96.25 176 PRO A N 1
ATOM 1383 C CA . PRO A 1 176 ? -15.344 25.656 -16.328 1 96.25 176 PRO A CA 1
ATOM 1384 C C . PRO A 1 176 ? -14.023 25.703 -17.078 1 96.25 176 PRO A C 1
ATOM 1386 O O . PRO A 1 176 ? -14.008 25.969 -18.281 1 96.25 176 PRO A O 1
ATOM 1389 N N . LEU A 1 177 ? -12.938 25.453 -16.375 1 97.31 177 LEU A N 1
ATOM 1390 C CA . LEU A 1 177 ? -11.633 25.469 -17.016 1 97.31 177 LEU A CA 1
ATOM 1391 C C . LEU A 1 177 ? -11.508 24.297 -18 1 97.31 177 LEU A C 1
ATOM 1393 O O . LEU A 1 177 ? -10.969 24.469 -19.094 1 97.31 177 LEU A O 1
ATOM 1397 N N . LYS A 1 178 ? -11.914 23.156 -17.562 1 97.12 178 LYS A N 1
ATOM 1398 C CA . LYS A 1 178 ? -11.914 21.984 -18.438 1 97.12 178 LYS A CA 1
ATOM 1399 C C . LYS A 1 178 ? -12.695 22.266 -19.719 1 97.12 178 LYS A C 1
ATOM 1401 O O . LYS A 1 178 ? -12.25 21.906 -20.812 1 97.12 178 LYS A O 1
ATOM 1406 N N . LYS A 1 179 ? -13.836 22.953 -19.641 1 96.88 179 LYS A N 1
ATOM 1407 C CA . LYS A 1 179 ? -14.664 23.312 -20.797 1 96.88 179 LYS A CA 1
ATOM 1408 C C . LYS A 1 179 ? -13.992 24.406 -21.625 1 96.88 179 LYS A C 1
ATOM 1410 O O . LYS A 1 179 ? -13.914 24.281 -22.859 1 96.88 179 LYS A O 1
ATOM 1415 N N . LYS A 1 180 ? -13.547 25.422 -20.984 1 97.44 180 LYS A N 1
ATOM 1416 C CA . LYS A 1 180 ? -12.938 26.578 -21.656 1 97.44 180 LYS A CA 1
ATOM 1417 C C . LYS A 1 180 ? -11.773 26.141 -22.531 1 97.44 180 LYS A C 1
ATOM 1419 O O . LYS A 1 180 ? -11.609 26.641 -23.641 1 97.44 180 LYS A O 1
ATOM 1424 N N . TYR A 1 181 ? -11.016 25.203 -22.047 1 97.31 181 TYR A N 1
ATOM 1425 C CA . TYR A 1 181 ? -9.805 24.828 -22.781 1 97.31 181 TYR A CA 1
ATOM 1426 C C . TYR A 1 181 ? -9.977 23.5 -23.469 1 97.31 181 TYR A C 1
ATOM 1428 O O . TYR A 1 181 ? -9 22.891 -23.938 1 97.31 181 TYR A O 1
ATOM 1436 N N . ASN A 1 182 ? -11.133 22.922 -23.516 1 96.88 182 ASN A N 1
ATOM 1437 C CA . ASN A 1 182 ? -11.523 21.719 -24.25 1 96.88 182 ASN A CA 1
ATOM 1438 C C . ASN A 1 182 ? -10.641 20.531 -23.891 1 96.88 182 ASN A C 1
ATOM 1440 O O . ASN A 1 182 ? -10.055 19.906 -24.781 1 96.88 182 ASN A O 1
ATOM 1444 N N . ILE A 1 183 ? -10.602 20.328 -22.625 1 97.38 183 ILE A N 1
ATOM 1445 C CA . ILE A 1 183 ? -9.766 19.234 -22.141 1 97.38 183 ILE A CA 1
ATOM 1446 C C . ILE A 1 183 ? -10.602 17.953 -22.016 1 97.38 183 ILE A C 1
ATOM 1448 O O . ILE A 1 183 ? -11.383 17.797 -21.078 1 97.38 183 ILE A O 1
ATOM 1452 N N . THR A 1 184 ? -10.438 17.031 -22.938 1 95.69 184 THR A N 1
ATOM 1453 C CA . THR A 1 184 ? -11.125 15.75 -22.969 1 95.69 184 THR A CA 1
ATOM 1454 C C . THR A 1 184 ? -12.609 15.922 -22.656 1 95.69 184 THR A C 1
ATOM 1456 O O . THR A 1 184 ? -13.109 15.359 -21.688 1 95.69 184 THR A O 1
ATOM 1459 N N . PRO A 1 185 ? -13.359 16.594 -23.438 1 95.06 185 PRO A N 1
ATOM 1460 C CA . PRO A 1 185 ? -14.766 16.906 -23.172 1 95.06 185 PRO A CA 1
ATOM 1461 C C . PRO A 1 185 ? -15.625 15.656 -22.984 1 95.06 185 PRO A C 1
ATOM 1463 O O . PRO A 1 185 ? -16.703 15.719 -22.406 1 95.06 185 PRO A O 1
ATOM 1466 N N . GLU A 1 186 ? -15.141 14.5 -23.375 1 93.94 186 GLU A N 1
ATOM 1467 C CA . GLU A 1 186 ? -15.883 13.25 -23.281 1 93.94 186 GLU A CA 1
ATOM 1468 C C . GLU A 1 186 ? -15.836 12.695 -21.859 1 93.94 186 GLU A C 1
ATOM 1470 O O . GLU A 1 186 ? -16.625 11.812 -21.5 1 93.94 186 GLU A O 1
ATOM 1475 N N . LYS A 1 187 ? -14.945 13.203 -21.094 1 93.88 187 LYS A N 1
ATOM 1476 C CA . LYS A 1 187 ? -14.781 12.727 -19.719 1 93.88 187 LYS A CA 1
ATOM 1477 C C . LYS A 1 187 ? -15.375 13.719 -18.719 1 93.88 187 LYS A C 1
ATOM 1479 O O . LYS A 1 187 ? -15.281 14.938 -18.922 1 93.88 187 LYS A O 1
ATOM 1484 N N . THR A 1 188 ? -15.938 13.18 -17.625 1 92.75 188 THR A N 1
ATOM 1485 C CA . THR A 1 188 ? -16.281 14.031 -16.5 1 92.75 188 THR A CA 1
ATOM 1486 C C . THR A 1 188 ? -15.039 14.453 -15.734 1 92.75 188 THR A C 1
ATOM 1488 O O . THR A 1 188 ? -13.961 13.875 -15.922 1 92.75 188 THR A O 1
ATOM 1491 N N . LEU A 1 189 ? -15.18 15.5 -14.922 1 93.81 189 LEU A N 1
ATOM 1492 C CA . LEU A 1 189 ? -14.055 15.922 -14.094 1 93.81 189 LEU A CA 1
ATOM 1493 C C . LEU A 1 189 ? -13.609 14.789 -13.172 1 93.81 189 LEU A C 1
ATOM 1495 O O . LEU A 1 189 ? -12.414 14.609 -12.938 1 93.81 189 LEU A O 1
ATOM 1499 N N . HIS A 1 190 ? -14.555 14.07 -12.703 1 90 190 HIS A N 1
ATOM 1500 C CA . HIS A 1 190 ? -14.25 12.93 -11.844 1 90 190 HIS A CA 1
ATOM 1501 C C . HIS A 1 190 ? -13.398 11.898 -12.57 1 90 190 HIS A C 1
ATOM 1503 O O . HIS A 1 190 ? -12.43 11.383 -12.016 1 90 190 HIS A O 1
ATOM 1509 N N . GLU A 1 191 ? -13.75 11.586 -13.773 1 90.06 191 GLU A N 1
ATOM 1510 C CA . GLU A 1 191 ? -12.984 10.633 -14.578 1 90.06 191 GLU A CA 1
ATOM 1511 C C . GLU A 1 191 ? -11.57 11.141 -14.828 1 90.06 191 GLU A C 1
ATOM 1513 O O . GLU A 1 191 ? -10.625 10.352 -14.867 1 90.06 191 GLU A O 1
ATOM 1518 N N . THR A 1 192 ? -11.477 12.453 -14.977 1 93.12 192 THR A N 1
ATOM 1519 C CA . THR A 1 192 ? -10.156 13.062 -15.156 1 93.12 192 THR A CA 1
ATOM 1520 C C . THR A 1 192 ? -9.289 12.836 -13.922 1 93.12 192 THR A C 1
ATOM 1522 O O . THR A 1 192 ? -8.117 12.477 -14.039 1 93.12 192 THR A O 1
ATOM 1525 N N . TYR A 1 193 ? -9.875 12.977 -12.789 1 92 193 TYR A N 1
ATOM 1526 C CA . TYR A 1 193 ? -9.133 12.82 -11.547 1 92 193 TYR A CA 1
ATOM 1527 C C . TYR A 1 193 ? -8.727 11.367 -11.336 1 92 193 TYR A C 1
ATOM 1529 O O . TYR A 1 193 ? -7.66 11.094 -10.773 1 92 193 TYR A O 1
ATOM 1537 N N . GLN A 1 194 ? -9.469 10.43 -11.836 1 87.94 194 GLN A N 1
ATOM 1538 C CA . GLN A 1 194 ? -9.234 9.008 -11.609 1 87.94 194 GLN A CA 1
ATOM 1539 C C . GLN A 1 194 ? -8.102 8.492 -12.484 1 87.94 194 GLN A C 1
ATOM 1541 O O . GLN A 1 194 ? -7.617 7.375 -12.289 1 87.94 194 GLN A O 1
ATOM 1546 N N . LYS A 1 195 ? -7.59 9.305 -13.328 1 88.38 195 LYS A N 1
ATOM 1547 C CA . LYS A 1 195 ? -6.543 8.875 -14.25 1 88.38 195 LYS A CA 1
ATOM 1548 C C . LYS A 1 195 ? -5.156 9.07 -13.641 1 88.38 195 LYS A C 1
ATOM 1550 O O . LYS A 1 195 ? -4.148 8.727 -14.258 1 88.38 195 LYS A O 1
ATOM 1555 N N . VAL A 1 196 ? -5.098 9.594 -12.445 1 93.06 196 VAL A N 1
ATOM 1556 C CA . VAL A 1 196 ? -3.793 9.766 -11.812 1 93.06 196 VAL A CA 1
ATOM 1557 C C . VAL A 1 196 ? -3.074 8.422 -11.734 1 93.06 196 VAL A C 1
ATOM 1559 O O . VAL A 1 196 ? -3.682 7.406 -11.391 1 93.06 196 VAL A O 1
ATOM 1562 N N . ASP A 1 197 ? -1.8 8.43 -12.086 1 95.44 197 ASP A N 1
ATOM 1563 C CA . ASP A 1 197 ? -1.052 7.184 -12.203 1 95.44 197 ASP A CA 1
ATOM 1564 C C . ASP A 1 197 ? -0.458 6.77 -10.859 1 95.44 197 ASP A C 1
ATOM 1566 O O . ASP A 1 197 ? -0.531 5.602 -10.477 1 95.44 197 ASP A O 1
ATOM 1570 N N . LEU A 1 198 ? 0.164 7.707 -10.195 1 96.5 198 LEU A N 1
ATOM 1571 C CA . LEU A 1 198 ? 0.767 7.422 -8.898 1 96.5 198 LEU A CA 1
ATOM 1572 C C . LEU A 1 198 ? 0.5 8.555 -7.914 1 96.5 198 LEU A C 1
ATOM 1574 O O . LEU A 1 198 ? 0.427 9.719 -8.305 1 96.5 198 LEU A O 1
ATOM 1578 N N . ILE A 1 199 ? 0.36 8.164 -6.711 1 95.81 199 ILE A N 1
ATOM 1579 C CA . ILE A 1 199 ? 0.252 9.086 -5.594 1 95.81 199 ILE A CA 1
ATOM 1580 C C . ILE A 1 199 ? 1.404 8.859 -4.617 1 95.81 199 ILE A C 1
ATOM 1582 O O . ILE A 1 199 ? 1.568 7.754 -4.09 1 95.81 199 ILE A O 1
ATOM 1586 N N . LEU A 1 200 ? 2.203 9.867 -4.441 1 96.94 200 LEU A N 1
ATOM 1587 C CA . LEU A 1 200 ? 3.289 9.805 -3.469 1 96.94 200 LEU A CA 1
ATOM 1588 C C . LEU A 1 200 ? 2.881 10.453 -2.152 1 96.94 200 LEU A C 1
ATOM 1590 O O . LEU A 1 200 ? 2.434 11.602 -2.137 1 96.94 200 LEU A O 1
ATOM 1594 N N . VAL A 1 201 ? 3.018 9.719 -1.098 1 95.5 201 VAL A N 1
ATOM 1595 C CA . VAL A 1 201 ? 2.57 10.18 0.214 1 95.5 201 VAL A CA 1
ATOM 1596 C C . VAL A 1 201 ? 3.775 10.383 1.128 1 95.5 201 VAL A C 1
ATOM 1598 O O . VAL A 1 201 ? 4.574 9.461 1.331 1 95.5 201 VAL A O 1
ATOM 1601 N N . GLN A 1 202 ? 3.85 11.539 1.728 1 95.75 202 GLN A N 1
ATOM 1602 C CA . GLN A 1 202 ? 5.039 11.805 2.529 1 95.75 202 GLN A CA 1
ATOM 1603 C C . GLN A 1 202 ? 4.73 11.711 4.02 1 95.75 202 GLN A C 1
ATOM 1605 O O . GLN A 1 202 ? 5.641 11.75 4.852 1 95.75 202 GLN A O 1
ATOM 1610 N N . SER A 1 203 ? 3.488 11.484 4.414 1 92.81 203 SER A N 1
ATOM 1611 C CA . SER A 1 203 ? 3.09 11.68 5.805 1 92.81 203 SER A CA 1
ATOM 1612 C C . SER A 1 203 ? 3.494 10.492 6.668 1 92.81 203 SER A C 1
ATOM 1614 O O . SER A 1 203 ? 3.467 10.578 7.898 1 92.81 203 SER A O 1
ATOM 1616 N N . ASP A 1 204 ? 3.877 9.414 6.062 1 87.94 204 ASP A N 1
ATOM 1617 C CA . ASP A 1 204 ? 4.348 8.258 6.828 1 87.94 204 ASP A CA 1
ATOM 1618 C C . ASP A 1 204 ? 5.719 8.531 7.445 1 87.94 204 ASP A C 1
ATOM 1620 O O . ASP A 1 204 ? 6.566 9.172 6.82 1 87.94 204 ASP A O 1
ATOM 1624 N N . PRO A 1 205 ? 5.844 8.18 8.742 1 88.31 205 PRO A N 1
ATOM 1625 C CA . PRO A 1 205 ? 5.02 7.305 9.578 1 88.31 205 PRO A CA 1
ATOM 1626 C C . PRO A 1 205 ? 4.133 8.086 10.547 1 88.31 205 PRO A C 1
ATOM 1628 O O . PRO A 1 205 ? 3.592 7.504 11.5 1 88.31 205 PRO A O 1
ATOM 1631 N N . LEU A 1 206 ? 4.055 9.414 10.438 1 91.88 206 LEU A N 1
ATOM 1632 C CA . LEU A 1 206 ? 3.23 10.195 11.352 1 91.88 206 LEU A CA 1
ATOM 1633 C C . LEU A 1 206 ? 1.8 10.305 10.836 1 91.88 206 LEU A C 1
ATOM 1635 O O . LEU A 1 206 ? 1.232 11.398 10.797 1 91.88 206 LEU A O 1
ATOM 1639 N N . ASP A 1 207 ? 1.311 9.25 10.359 1 92.12 207 ASP A N 1
ATOM 1640 C CA . ASP A 1 207 ? -0.052 9.109 9.859 1 92.12 207 ASP A CA 1
ATOM 1641 C C . ASP A 1 207 ? -0.692 7.816 10.367 1 92.12 207 ASP A C 1
ATOM 1643 O O . ASP A 1 207 ? -0.007 6.957 10.922 1 92.12 207 ASP A O 1
ATOM 1647 N N . TYR A 1 208 ? -1.994 7.828 10.281 1 93.06 208 TYR A N 1
ATOM 1648 C CA . TYR A 1 208 ? -2.727 6.668 10.789 1 93.06 208 TYR A CA 1
ATOM 1649 C C . TYR A 1 208 ? -2.785 5.562 9.742 1 93.06 208 TYR A C 1
ATOM 1651 O O . TYR A 1 208 ? -3.221 5.793 8.609 1 93.06 208 TYR A O 1
ATOM 1659 N N . PRO A 1 209 ? -2.307 4.379 10.164 1 92 209 PRO A N 1
ATOM 1660 C CA . PRO A 1 209 ? -2.33 3.281 9.195 1 92 209 PRO A CA 1
ATOM 1661 C C . PRO A 1 209 ? -3.734 2.992 8.672 1 92 209 PRO A C 1
ATOM 1663 O O . PRO A 1 209 ? -4.688 2.918 9.445 1 92 209 PRO A O 1
ATOM 1666 N N . ARG A 1 210 ? -3.773 2.852 7.355 1 90.31 210 ARG A N 1
ATOM 1667 C CA . ARG A 1 210 ? -5.047 2.582 6.699 1 90.31 210 ARG A CA 1
ATOM 1668 C C . ARG A 1 210 ? -4.84 1.862 5.371 1 90.31 210 ARG A C 1
ATOM 1670 O O . ARG A 1 210 ? -3.715 1.776 4.875 1 90.31 210 ARG A O 1
ATOM 1677 N N . PHE A 1 211 ? -5.922 1.433 4.797 1 89.31 211 PHE A N 1
ATOM 1678 C CA . PHE A 1 211 ? -5.883 0.774 3.496 1 89.31 211 PHE A CA 1
ATOM 1679 C C . PHE A 1 211 ? -5.547 1.773 2.395 1 89.31 211 PHE A C 1
ATOM 1681 O O . PHE A 1 211 ? -6.039 2.904 2.404 1 89.31 211 PHE A O 1
ATOM 1688 N N . HIS A 1 212 ? -4.699 1.406 1.506 1 89.19 212 HIS A N 1
ATOM 1689 C CA . HIS A 1 212 ? -4.426 2.219 0.325 1 89.19 212 HIS A CA 1
ATOM 1690 C C . HIS A 1 212 ? -4.324 1.353 -0.926 1 89.19 212 HIS A C 1
ATOM 1692 O O . HIS A 1 212 ? -4.23 0.127 -0.833 1 89.19 212 HIS A O 1
ATOM 1698 N N . LEU A 1 213 ? -4.344 1.951 -2.049 1 90.62 213 LEU A N 1
ATOM 1699 C CA . LEU A 1 213 ? -4.328 1.266 -3.336 1 90.62 213 LEU A CA 1
ATOM 1700 C C . LEU A 1 213 ? -2.896 1.074 -3.83 1 90.62 213 LEU A C 1
ATOM 1702 O O . LEU A 1 213 ? -1.973 1.725 -3.338 1 90.62 213 LEU A O 1
ATOM 1706 N N . PRO A 1 214 ? -2.709 0.184 -4.801 1 91.19 214 PRO A N 1
ATOM 1707 C CA . PRO A 1 214 ? -1.356 -0.101 -5.289 1 91.19 214 PRO A CA 1
ATOM 1708 C C . PRO A 1 214 ? -0.672 1.128 -5.883 1 91.19 214 PRO A C 1
ATOM 1710 O O . PRO A 1 214 ? 0.559 1.215 -5.879 1 91.19 214 PRO A O 1
ATOM 1713 N N . ASN A 1 215 ? -1.416 2.078 -6.344 1 93.44 215 ASN A N 1
ATOM 1714 C CA . ASN A 1 215 ? -0.807 3.252 -6.965 1 93.44 215 ASN A CA 1
ATOM 1715 C C . ASN A 1 215 ? -0.423 4.297 -5.922 1 93.44 215 ASN A C 1
ATOM 1717 O O . ASN A 1 215 ? 0.13 5.348 -6.262 1 93.44 215 ASN A O 1
ATOM 1721 N N . THR A 1 216 ? -0.744 4.062 -4.695 1 93.69 216 THR A N 1
ATOM 1722 C CA . THR A 1 216 ? -0.359 4.938 -3.596 1 93.69 216 THR A CA 1
ATOM 1723 C C . THR A 1 216 ? 0.931 4.453 -2.941 1 93.69 216 THR A C 1
ATOM 1725 O O . THR A 1 216 ? 0.985 3.34 -2.414 1 93.69 216 THR A O 1
ATOM 1728 N N . LYS A 1 217 ? 1.946 5.277 -3.031 1 95.19 217 LYS A N 1
ATOM 1729 C CA . LYS A 1 217 ? 3.256 4.906 -2.504 1 95.19 217 LYS A CA 1
ATOM 1730 C C . LYS A 1 217 ? 3.617 5.746 -1.282 1 95.19 217 LYS A C 1
ATOM 1732 O O . LYS A 1 217 ? 3.732 6.969 -1.376 1 95.19 217 LYS A O 1
ATOM 1737 N N . LEU A 1 218 ? 3.766 5.082 -0.14 1 94.25 218 LEU A N 1
ATOM 1738 C CA . LEU A 1 218 ? 4.188 5.75 1.085 1 94.25 218 LEU A CA 1
ATOM 1739 C C . LEU A 1 218 ? 5.699 5.969 1.09 1 94.25 218 LEU A C 1
ATOM 1741 O O . LEU A 1 218 ? 6.449 5.129 1.584 1 94.25 218 LEU A O 1
ATOM 1745 N N . VAL A 1 219 ? 6.145 7.121 0.65 1 95.56 219 VAL A N 1
ATOM 1746 C CA . VAL A 1 219 ? 7.566 7.328 0.399 1 95.56 219 VAL A CA 1
ATOM 1747 C C . VAL A 1 219 ? 8.227 7.922 1.641 1 95.56 219 VAL A C 1
ATOM 1749 O O . VAL A 1 219 ? 9.453 7.852 1.793 1 95.56 219 VAL A O 1
ATOM 1752 N N . GLY A 1 220 ? 7.449 8.586 2.535 1 95.56 220 GLY A N 1
ATOM 1753 C CA . GLY A 1 220 ? 8.031 9.18 3.725 1 95.56 220 GLY A CA 1
ATOM 1754 C C . GLY A 1 220 ? 8.43 10.633 3.529 1 95.56 220 GLY A C 1
ATOM 1755 O O . GLY A 1 220 ? 8.023 11.266 2.553 1 95.56 220 GLY A O 1
ATOM 1756 N N . PRO A 1 221 ? 9.234 11.203 4.465 1 97.06 221 PRO A N 1
ATOM 1757 C CA . PRO A 1 221 ? 9.531 12.633 4.492 1 97.06 221 PRO A CA 1
ATOM 1758 C C . PRO A 1 221 ? 10.43 13.07 3.334 1 97.06 221 PRO A C 1
ATOM 1760 O O . PRO A 1 221 ? 11.602 12.703 3.285 1 97.06 221 PRO A O 1
ATOM 1763 N N . LEU A 1 222 ? 9.977 13.984 2.582 1 97.44 222 LEU A N 1
ATOM 1764 C CA . LEU A 1 222 ? 10.656 14.305 1.333 1 97.44 222 LEU A CA 1
ATOM 1765 C C . LEU A 1 222 ? 11.68 15.422 1.542 1 97.44 222 LEU A C 1
ATOM 1767 O O . LEU A 1 222 ? 12.68 15.492 0.825 1 97.44 222 LEU A O 1
ATOM 1771 N N . LEU A 1 223 ? 11.469 16.266 2.527 1 96.38 223 LEU A N 1
ATOM 1772 C CA . LEU A 1 223 ? 12.383 17.391 2.711 1 96.38 223 LEU A CA 1
ATOM 1773 C C . LEU A 1 223 ? 13.438 17.062 3.768 1 96.38 223 LEU A C 1
ATOM 1775 O O . LEU A 1 223 ? 14.445 17.766 3.881 1 96.38 223 LEU A O 1
ATOM 1779 N N . SER A 1 224 ? 13.156 16.031 4.578 1 96.38 224 SER A N 1
ATOM 1780 C CA . SER A 1 224 ? 14.102 15.656 5.621 1 96.38 224 SER A CA 1
ATOM 1781 C C . SER A 1 224 ? 15.359 15.023 5.027 1 96.38 224 SER A C 1
ATOM 1783 O O . SER A 1 224 ? 15.273 14.258 4.062 1 96.38 224 SER A O 1
ATOM 1785 N N . SER A 1 225 ? 16.484 15.344 5.582 1 96.25 225 SER A N 1
ATOM 1786 C CA . SER A 1 225 ? 17.781 14.82 5.148 1 96.25 225 SER A CA 1
ATOM 1787 C C . SER A 1 225 ? 18.781 14.812 6.289 1 96.25 225 SER A C 1
ATOM 1789 O O . SER A 1 225 ? 18.562 15.445 7.324 1 96.25 225 SER A O 1
ATOM 1791 N N . PRO A 1 226 ? 19.859 14.055 6.129 1 96.81 226 PRO A N 1
ATOM 1792 C CA . PRO A 1 226 ? 20.922 14.172 7.133 1 96.81 226 PRO A CA 1
ATOM 1793 C C . PRO A 1 226 ? 21.391 15.609 7.328 1 96.81 226 PRO A C 1
ATOM 1795 O O . PRO A 1 226 ? 21.469 16.375 6.363 1 96.81 226 PRO A O 1
ATOM 1798 N N . ALA A 1 227 ? 21.734 15.938 8.523 1 97.69 227 ALA A N 1
ATOM 1799 C CA . ALA A 1 227 ? 22.078 17.312 8.891 1 97.69 227 ALA A CA 1
ATOM 1800 C C . ALA A 1 227 ? 23.438 17.703 8.32 1 97.69 227 ALA A C 1
ATOM 1802 O O . ALA A 1 227 ? 24.375 16.922 8.328 1 97.69 227 ALA A O 1
ATOM 1803 N N . LYS A 1 228 ? 23.484 18.906 7.828 1 96.94 228 LYS A N 1
ATOM 1804 C CA . LYS A 1 228 ? 24.734 19.547 7.453 1 96.94 228 LYS A CA 1
ATOM 1805 C C . LYS A 1 228 ? 25.281 20.391 8.602 1 96.94 228 LYS A C 1
ATOM 1807 O O . LYS A 1 228 ? 24.547 20.75 9.523 1 96.94 228 LYS A O 1
ATOM 1812 N N . PRO A 1 229 ? 26.578 20.688 8.477 1 96.88 229 PRO A N 1
ATOM 1813 C CA . PRO A 1 229 ? 27.125 21.578 9.508 1 96.88 229 PRO A CA 1
ATOM 1814 C C . PRO A 1 229 ? 26.453 22.953 9.516 1 96.88 229 PRO A C 1
ATOM 1816 O O . PRO A 1 229 ? 26.141 23.5 8.453 1 96.88 229 PRO A O 1
ATOM 1819 N N . LEU A 1 230 ? 26.328 23.5 10.719 1 97.69 230 LEU A N 1
ATOM 1820 C CA . LEU A 1 230 ? 25.703 24.812 10.852 1 97.69 230 LEU A CA 1
ATOM 1821 C C . LEU A 1 230 ? 26.688 25.906 10.477 1 97.69 230 LEU A C 1
ATOM 1823 O O . LEU A 1 230 ? 27.891 25.734 10.578 1 97.69 230 LEU A O 1
ATOM 1827 N N . PRO A 1 231 ? 26.062 27.094 10.031 1 96.56 231 PRO A N 1
ATOM 1828 C CA . PRO A 1 231 ? 26.953 28.25 9.906 1 96.56 231 PRO A CA 1
ATOM 1829 C C . PRO A 1 231 ? 27.672 28.594 11.211 1 96.56 231 PRO A C 1
ATOM 1831 O O . PRO A 1 231 ? 27.141 28.344 12.297 1 96.56 231 PRO A O 1
ATOM 1834 N N . ASP A 1 232 ? 28.781 29.219 11.109 1 96.31 232 ASP A N 1
ATOM 1835 C CA . ASP A 1 232 ? 29.703 29.406 12.227 1 96.31 232 ASP A CA 1
ATOM 1836 C C . ASP A 1 232 ? 29 30.109 13.398 1 96.31 232 ASP A C 1
ATOM 1838 O O . ASP A 1 232 ? 29.125 29.688 14.547 1 96.31 232 ASP A O 1
ATOM 1842 N N . ASP A 1 233 ? 28.328 31.094 13.117 1 95.88 233 ASP A N 1
ATOM 1843 C CA . ASP A 1 233 ? 27.688 31.875 14.172 1 95.88 233 ASP A CA 1
ATOM 1844 C C . ASP A 1 233 ? 26.656 31.031 14.922 1 95.88 233 ASP A C 1
ATOM 1846 O O . ASP A 1 233 ? 26.625 31.031 16.156 1 95.88 233 ASP A O 1
ATOM 1850 N N . LEU A 1 234 ? 25.875 30.312 14.18 1 97.19 234 LEU A N 1
ATOM 1851 C CA . LEU A 1 234 ? 24.859 29.438 14.781 1 97.19 234 LEU A CA 1
ATOM 1852 C C . LEU A 1 234 ? 25.516 28.281 15.516 1 97.19 234 LEU A C 1
ATOM 1854 O O . LEU A 1 234 ? 25.047 27.875 16.578 1 97.19 234 LEU A O 1
ATOM 1858 N N . GLN A 1 235 ? 26.578 27.781 14.93 1 97.25 235 GLN A N 1
ATOM 1859 C CA . GLN A 1 235 ? 27.312 26.672 15.539 1 97.25 235 GLN A CA 1
ATOM 1860 C C . GLN A 1 235 ? 27.859 27.062 16.906 1 97.25 235 GLN A C 1
ATOM 1862 O O . GLN A 1 235 ? 27.734 26.297 17.875 1 97.25 235 GLN A O 1
ATOM 1867 N N . GLN A 1 236 ? 28.422 28.219 16.938 1 97 236 GLN A N 1
ATOM 1868 C CA . GLN A 1 236 ? 28.969 28.703 18.203 1 97 236 GLN A CA 1
ATOM 1869 C C . GLN A 1 236 ? 27.875 28.875 19.25 1 97 236 GLN A C 1
ATOM 1871 O O . GLN A 1 236 ? 28.062 28.5 20.406 1 97 236 GLN A O 1
ATOM 1876 N N . PHE A 1 237 ? 26.844 29.406 18.812 1 98.06 237 PHE A N 1
ATOM 1877 C CA . PHE A 1 237 ? 25.734 29.625 19.734 1 98.06 237 PHE A CA 1
ATOM 1878 C C . PHE A 1 237 ? 25.219 28.297 20.266 1 98.06 237 PHE A C 1
ATOM 1880 O O . PHE A 1 237 ? 25.031 28.125 21.484 1 98.06 237 PHE A O 1
ATOM 1887 N N . VAL A 1 238 ? 24.984 27.312 19.422 1 97.94 238 VAL A N 1
ATOM 1888 C CA . VAL A 1 238 ? 24.422 26.016 19.766 1 97.94 238 VAL A CA 1
ATOM 1889 C C . VAL A 1 238 ? 25.391 25.266 20.672 1 97.94 238 VAL A C 1
ATOM 1891 O O . VAL A 1 238 ? 24.969 24.672 21.672 1 97.94 238 VAL A O 1
ATOM 1894 N N . MET A 1 239 ? 26.641 25.328 20.406 1 96.81 239 MET A N 1
ATOM 1895 C CA . MET A 1 239 ? 27.641 24.625 21.188 1 96.81 239 MET A CA 1
ATOM 1896 C C . MET A 1 239 ? 27.766 25.219 22.594 1 96.81 239 MET A C 1
ATOM 1898 O O . MET A 1 239 ? 28.156 24.531 23.531 1 96.81 239 MET A O 1
ATOM 1902 N N . GLY A 1 240 ? 27.422 26.422 22.688 1 97.06 240 GLY A N 1
ATOM 1903 C CA . GLY A 1 240 ? 27.484 27.094 23.969 1 97.06 240 GLY A CA 1
ATOM 1904 C C . GLY A 1 240 ? 26.344 26.719 24.906 1 97.06 240 GLY A C 1
ATOM 1905 O O . GLY A 1 240 ? 26.312 27.156 26.062 1 97.06 240 GLY A O 1
ATOM 1906 N N . SER A 1 241 ? 25.469 25.875 24.484 1 96.75 241 SER A N 1
ATOM 1907 C CA . SER A 1 241 ? 24.266 25.547 25.25 1 96.75 241 SER A CA 1
ATOM 1908 C C . SER A 1 241 ? 24.594 24.578 26.391 1 96.75 241 SER A C 1
ATOM 1910 O O . SER A 1 241 ? 23.75 24.328 27.266 1 96.75 241 SER A O 1
ATOM 1912 N N . GLY A 1 242 ? 25.812 23.984 26.406 1 95.19 242 GLY A N 1
ATOM 1913 C CA . GLY A 1 242 ? 26.156 23 27.422 1 95.19 242 GLY A CA 1
ATOM 1914 C C . GLY A 1 242 ? 25.297 21.75 27.375 1 95.19 242 GLY A C 1
ATOM 1915 O O . GLY A 1 242 ? 24.938 21.297 26.297 1 95.19 242 GLY A O 1
ATOM 1916 N N . ASP A 1 243 ? 25 21.172 28.547 1 95 243 ASP A N 1
ATOM 1917 C CA . ASP A 1 243 ? 24.297 19.906 28.609 1 95 243 ASP A CA 1
ATOM 1918 C C . ASP A 1 243 ? 22.781 20.094 28.469 1 95 243 ASP A C 1
ATOM 1920 O O . ASP A 1 243 ? 22.062 19.172 28.125 1 95 243 ASP A O 1
ATOM 1924 N N . GLU A 1 244 ? 22.359 21.375 28.719 1 96.94 244 GLU A N 1
ATOM 1925 C CA . GLU A 1 244 ? 20.938 21.656 28.641 1 96.94 244 GLU A CA 1
ATOM 1926 C C . GLU A 1 244 ? 20.438 21.609 27.203 1 96.94 244 GLU A C 1
ATOM 1928 O O . GLU A 1 244 ? 19.266 21.266 26.953 1 96.94 244 GLU A O 1
ATOM 1933 N N . GLY A 1 245 ? 21.328 22 26.281 1 98.06 245 GLY A N 1
ATOM 1934 C CA . GLY A 1 245 ? 21.016 21.875 24.875 1 98.06 245 GLY A CA 1
ATOM 1935 C C . GLY A 1 245 ? 20.234 23.062 24.328 1 98.06 245 GLY A C 1
ATOM 1936 O O . GLY A 1 245 ? 20.203 24.125 24.938 1 98.06 245 GLY A O 1
ATOM 1937 N N . VAL A 1 246 ? 19.625 22.812 23.109 1 98.56 246 VAL A N 1
ATOM 1938 C CA . VAL A 1 246 ? 19.016 23.906 22.375 1 98.56 246 VAL A CA 1
ATOM 1939 C C . VAL A 1 246 ? 17.547 23.578 22.062 1 98.56 246 VAL A C 1
ATOM 1941 O O . VAL A 1 246 ? 17.203 22.406 21.875 1 98.56 246 VAL A O 1
ATOM 1944 N N . ILE A 1 247 ? 16.703 24.625 22.078 1 98.75 247 ILE A N 1
ATOM 1945 C CA . ILE A 1 247 ? 15.312 24.562 21.609 1 98.75 247 ILE A CA 1
ATOM 1946 C C . ILE A 1 247 ? 15.164 25.375 20.328 1 98.75 247 ILE A C 1
ATOM 1948 O O . ILE A 1 247 ? 15.578 26.531 20.266 1 98.75 247 ILE A O 1
ATOM 1952 N N . LEU A 1 248 ? 14.664 24.703 19.297 1 98.62 248 LEU A N 1
ATOM 1953 C CA . LEU A 1 248 ? 14.352 25.406 18.047 1 98.62 248 LEU A CA 1
ATOM 1954 C C . LEU A 1 248 ? 12.898 25.844 18.031 1 98.62 248 LEU A C 1
ATOM 1956 O O . LEU A 1 248 ? 11.992 25.062 18.312 1 98.62 248 LEU A O 1
ATOM 1960 N N . VAL A 1 249 ? 12.695 27.109 17.734 1 96.88 249 VAL A N 1
ATOM 1961 C CA . VAL A 1 249 ? 11.344 27.672 17.609 1 96.88 249 VAL A CA 1
ATOM 1962 C C . VAL A 1 249 ? 11.141 28.219 16.219 1 96.88 249 VAL A C 1
ATOM 1964 O O . VAL A 1 249 ? 11.875 29.109 15.773 1 96.88 249 VAL A O 1
ATOM 1967 N N . SER A 1 250 ? 10.164 27.641 15.531 1 93.88 250 SER A N 1
ATOM 1968 C CA . SER A 1 250 ? 9.859 28.109 14.188 1 93.88 250 SER A CA 1
ATOM 1969 C C . SER A 1 250 ? 8.375 27.953 13.867 1 93.88 250 SER A C 1
ATOM 1971 O O . SER A 1 250 ? 7.855 26.828 13.875 1 93.88 250 SER A O 1
ATOM 1973 N N . PHE A 1 251 ? 7.684 29 13.555 1 86.94 251 PHE A N 1
ATOM 1974 C CA . PHE A 1 251 ? 6.27 28.938 13.211 1 86.94 251 PHE A CA 1
ATOM 1975 C C . PHE A 1 251 ? 6.066 29.203 11.719 1 86.94 251 PHE A C 1
ATOM 1977 O O . PHE A 1 251 ? 4.984 29.609 11.297 1 86.94 251 PHE A O 1
ATOM 1984 N N . GLY A 1 252 ? 7.027 28.953 10.953 1 70.69 252 GLY A N 1
ATOM 1985 C CA . GLY A 1 252 ? 6.938 29.047 9.508 1 70.69 252 GLY A CA 1
ATOM 1986 C C . GLY A 1 252 ? 6.633 30.453 9.023 1 70.69 252 GLY A C 1
ATOM 1987 O O . GLY A 1 252 ? 7.043 31.438 9.656 1 70.69 252 GLY A O 1
ATOM 1988 N N . SER A 1 253 ? 6.074 30.531 7.816 1 59.47 253 SER A N 1
ATOM 1989 C CA . SER A 1 253 ? 5.805 31.812 7.145 1 59.47 253 SER A CA 1
ATOM 1990 C C . SER A 1 253 ? 4.574 32.5 7.734 1 59.47 253 SER A C 1
ATOM 1992 O O . SER A 1 253 ? 4.25 33.625 7.359 1 59.47 253 SER A O 1
ATOM 1994 N N . ILE A 1 254 ? 3.984 31.859 8.719 1 54.81 254 ILE A N 1
ATOM 1995 C CA . ILE A 1 254 ? 2.682 32.312 9.172 1 54.81 254 ILE A CA 1
ATOM 1996 C C . ILE A 1 254 ? 2.859 33.25 10.367 1 54.81 254 ILE A C 1
ATOM 1998 O O . ILE A 1 254 ? 1.888 33.625 11.039 1 54.81 254 ILE A O 1
ATOM 2002 N N . LEU A 1 255 ? 4.074 33.75 10.617 1 55.44 255 LEU A N 1
ATOM 2003 C CA . LEU A 1 255 ? 4.379 34.531 11.82 1 55.44 255 LEU A CA 1
ATOM 2004 C C . LEU A 1 255 ? 3.467 35.75 11.93 1 55.44 255 LEU A C 1
ATOM 2006 O O . LEU A 1 255 ? 3.119 36.156 13.031 1 55.44 255 LEU A O 1
ATOM 2010 N N . SER A 1 256 ? 3.055 36.062 10.734 1 56.06 256 SER A N 1
ATOM 2011 C CA . SER A 1 256 ? 2.25 37.281 10.805 1 56.06 256 SER A CA 1
ATOM 2012 C C . SER A 1 256 ? 0.947 37.031 11.555 1 56.06 256 SER A C 1
ATOM 2014 O O . SER A 1 256 ? 0.281 38 11.977 1 56.06 256 SER A O 1
ATOM 2016 N N . GLN A 1 257 ? 0.832 35.75 11.93 1 62.28 257 GLN A N 1
ATOM 2017 C CA . GLN A 1 257 ? -0.455 35.469 12.547 1 62.28 257 GLN A CA 1
ATOM 2018 C C . GLN A 1 257 ? -0.339 35.406 14.07 1 62.28 257 GLN A C 1
ATOM 2020 O O . GLN A 1 257 ? -1.346 35.281 14.766 1 62.28 257 GLN A O 1
ATOM 2025 N N . ILE A 1 258 ? 0.848 35.688 14.547 1 74.62 258 ILE A N 1
ATOM 2026 C CA . ILE A 1 258 ? 0.997 35.656 16 1 74.62 258 ILE A CA 1
ATOM 2027 C C . ILE A 1 258 ? 0.994 37.062 16.547 1 74.62 258 ILE A C 1
ATOM 2029 O O . ILE A 1 258 ? 1.76 37.906 16.094 1 74.62 258 ILE A O 1
ATOM 2033 N N . ASP A 1 259 ? 0.132 37.344 17.469 1 80.94 259 ASP A N 1
ATOM 2034 C CA . ASP A 1 259 ? 0.024 38.688 18.016 1 80.94 259 ASP A CA 1
ATOM 2035 C C . ASP A 1 259 ? 1.228 39.031 18.906 1 80.94 259 ASP A C 1
ATOM 2037 O O . ASP A 1 259 ? 1.885 38.125 19.422 1 80.94 259 ASP A O 1
ATOM 2041 N N . ASP A 1 260 ? 1.458 40.25 19.188 1 84 260 ASP A N 1
ATOM 2042 C CA . ASP A 1 260 ? 2.621 40.75 19.922 1 84 260 ASP A CA 1
ATOM 2043 C C . ASP A 1 260 ? 2.611 40.25 21.359 1 84 260 ASP A C 1
ATOM 2045 O O . ASP A 1 260 ? 3.668 40 21.938 1 84 260 ASP A O 1
ATOM 2049 N N . GLN A 1 261 ? 1.463 40.219 21.859 1 86.94 261 GLN A N 1
ATOM 2050 C CA . GLN A 1 261 ? 1.357 39.781 23.25 1 86.94 261 GLN A CA 1
ATOM 2051 C C . GLN A 1 261 ? 1.846 38.344 23.406 1 86.94 261 GLN A C 1
ATOM 2053 O O . GLN A 1 261 ? 2.555 38.031 24.359 1 86.94 261 GLN A O 1
ATOM 2058 N N . THR A 1 262 ? 1.425 37.531 22.516 1 88.62 262 THR A N 1
ATOM 2059 C CA . THR A 1 262 ? 1.848 36.125 22.547 1 88.62 262 THR A CA 1
ATOM 2060 C C . THR A 1 262 ? 3.355 36 22.344 1 88.62 262 THR A C 1
ATOM 2062 O O . THR A 1 262 ? 4.016 35.219 23 1 88.62 262 THR A O 1
ATOM 2065 N N . ILE A 1 263 ? 3.877 36.781 21.516 1 89 263 ILE A N 1
ATOM 2066 C CA . ILE A 1 263 ? 5.312 36.812 21.25 1 89 263 ILE A CA 1
ATOM 2067 C C . ILE A 1 263 ? 6.07 37.219 22.516 1 89 263 ILE A C 1
ATOM 2069 O O . ILE A 1 263 ? 7.094 36.594 22.844 1 89 263 ILE A O 1
ATOM 2073 N N . GLU A 1 264 ? 5.535 38.188 23.156 1 90.44 264 GLU A N 1
ATOM 2074 C CA . GLU A 1 264 ? 6.164 38.656 24.391 1 90.44 264 GLU A CA 1
ATOM 2075 C C . GLU A 1 264 ? 6.148 37.562 25.469 1 90.44 264 GLU A C 1
ATOM 2077 O O . GLU A 1 264 ? 7.121 37.406 26.219 1 90.44 264 GLU A O 1
ATOM 2082 N N . ARG A 1 265 ? 5.055 36.906 25.516 1 92.56 265 ARG A N 1
ATOM 2083 C CA . ARG A 1 265 ? 4.945 35.812 26.469 1 92.56 265 ARG A CA 1
ATOM 2084 C C . ARG A 1 265 ? 5.957 34.719 26.172 1 92.56 265 ARG A C 1
ATOM 2086 O O . ARG A 1 265 ? 6.602 34.188 27.094 1 92.56 265 ARG A O 1
ATOM 2093 N N . MET A 1 266 ? 6.082 34.406 24.969 1 93.94 266 MET A N 1
ATOM 2094 C CA . MET A 1 266 ? 7.047 33.406 24.562 1 93.94 266 MET A CA 1
ATOM 2095 C C . MET A 1 266 ? 8.477 33.844 24.859 1 93.94 266 MET A C 1
ATOM 2097 O O . MET A 1 266 ? 9.281 33.062 25.375 1 93.94 266 MET A O 1
ATOM 2101 N N . ALA A 1 267 ? 8.695 35.125 24.594 1 94.06 267 ALA A N 1
ATOM 2102 C CA . ALA A 1 267 ? 10.016 35.688 24.828 1 94.06 267 ALA A CA 1
ATOM 2103 C C . ALA A 1 267 ? 10.398 35.594 26.297 1 94.06 267 ALA A C 1
ATOM 2105 O O . ALA A 1 267 ? 11.539 35.25 26.641 1 94.06 267 ALA A O 1
ATOM 2106 N N . ALA A 1 268 ? 9.422 35.875 27.078 1 95.62 268 ALA A N 1
ATOM 2107 C CA . ALA A 1 268 ? 9.664 35.812 28.516 1 95.62 268 ALA A CA 1
ATOM 2108 C C . ALA A 1 268 ? 10.008 34.406 28.953 1 95.62 268 ALA A C 1
ATOM 2110 O O . ALA A 1 268 ? 10.953 34.188 29.719 1 95.62 268 ALA A O 1
ATOM 2111 N N . VAL A 1 269 ? 9.273 33.469 28.469 1 97.44 269 VAL A N 1
ATOM 2112 C CA . VAL A 1 269 ? 9.492 32.062 28.828 1 97.44 269 VAL A CA 1
ATOM 2113 C C . VAL A 1 269 ? 10.844 31.609 28.297 1 97.44 269 VAL A C 1
ATOM 2115 O O . VAL A 1 269 ? 11.641 31.031 29.047 1 97.44 269 VAL A O 1
ATOM 2118 N N . PHE A 1 270 ? 11.164 31.891 27.078 1 98 270 PHE A N 1
ATOM 2119 C CA . PHE A 1 270 ? 12.391 31.422 26.453 1 98 270 PHE A CA 1
ATOM 2120 C C . PHE A 1 270 ? 13.609 32 27.141 1 98 270 PHE A C 1
ATOM 2122 O O . PHE A 1 270 ? 14.625 31.328 27.297 1 98 270 PHE A O 1
ATOM 2129 N N . SER A 1 271 ? 13.477 33.219 27.562 1 97.5 271 SER A N 1
ATOM 2130 C CA . SER A 1 271 ? 14.594 33.938 28.188 1 97.5 271 SER A CA 1
ATOM 2131 C C . SER A 1 271 ? 14.891 33.375 29.578 1 97.5 271 SER A C 1
ATOM 2133 O O . SER A 1 271 ? 15.977 33.594 30.125 1 97.5 271 SER A O 1
ATOM 2135 N N . SER A 1 272 ? 13.938 32.719 30.109 1 97.12 272 SER A N 1
ATOM 2136 C CA . SER A 1 272 ? 14.094 32.219 31.469 1 97.12 272 SER A CA 1
ATOM 2137 C C . SER A 1 272 ? 14.594 30.781 31.5 1 97.12 272 SER A C 1
ATOM 2139 O O . SER A 1 272 ? 14.875 30.219 32.562 1 97.12 272 SER A O 1
ATOM 2141 N N . LEU A 1 273 ? 14.789 30.156 30.375 1 97.81 273 LEU A N 1
ATOM 2142 C CA . LEU A 1 273 ? 15.148 28.75 30.281 1 97.81 273 LEU A CA 1
ATOM 2143 C C . LEU A 1 273 ? 16.656 28.562 30.422 1 97.81 273 LEU A C 1
ATOM 2145 O O . LEU A 1 273 ? 17.438 29.422 30 1 97.81 273 LEU A O 1
ATOM 2149 N N . PRO A 1 274 ? 17.031 27.422 31.031 1 97.5 274 PRO A N 1
ATOM 2150 C CA . PRO A 1 274 ? 18.453 27.109 31.016 1 97.5 274 PRO A CA 1
ATOM 2151 C C . PRO A 1 274 ? 18.953 26.703 29.625 1 97.5 274 PRO A C 1
ATOM 2153 O O . PRO A 1 274 ? 20.156 26.812 29.344 1 97.5 274 PRO A O 1
ATOM 2156 N N . GLN A 1 275 ? 18.078 26.25 28.766 1 98.31 275 GLN A N 1
ATOM 2157 C CA . GLN A 1 275 ? 18.422 25.938 27.375 1 98.31 275 GLN A CA 1
ATOM 2158 C C . GLN A 1 275 ? 18.672 27.203 26.578 1 98.31 275 GLN A C 1
ATOM 2160 O O . GLN A 1 275 ? 18.172 28.281 26.922 1 98.31 275 GLN A O 1
ATOM 2165 N N . ARG A 1 276 ? 19.438 27.062 25.562 1 98.56 276 ARG A N 1
ATOM 2166 C CA . ARG A 1 276 ? 19.469 28.125 24.562 1 98.56 276 ARG A CA 1
ATOM 2167 C C . ARG A 1 276 ? 18.359 27.953 23.531 1 98.56 276 ARG A C 1
ATOM 2169 O O . ARG A 1 276 ? 17.984 26.828 23.219 1 98.56 276 ARG A O 1
ATOM 2176 N N . VAL A 1 277 ? 17.844 29.094 23.094 1 98.56 277 VAL A N 1
ATOM 2177 C CA . VAL A 1 277 ? 16.703 29.047 22.188 1 98.56 277 VAL A CA 1
ATOM 2178 C C . VAL A 1 277 ? 17.062 29.719 20.875 1 98.56 277 VAL A C 1
ATOM 2180 O O . VAL A 1 277 ? 17.547 30.859 20.844 1 98.56 277 VAL A O 1
ATOM 2183 N N . VAL A 1 278 ? 16.969 28.969 19.797 1 98 278 VAL A N 1
ATOM 2184 C CA . VAL A 1 278 ? 17.062 29.516 18.453 1 98 278 VAL A CA 1
ATOM 2185 C C . VAL A 1 278 ? 15.664 29.75 17.891 1 98 278 VAL A C 1
ATOM 2187 O O . VAL A 1 278 ? 14.906 28.797 17.672 1 98 278 VAL A O 1
ATOM 2190 N N . TRP A 1 279 ? 15.352 31.016 17.609 1 95.56 279 TRP A N 1
ATOM 2191 C CA . TRP A 1 279 ? 13.977 31.391 17.297 1 95.56 279 TRP A CA 1
ATOM 2192 C C . TRP A 1 279 ? 13.906 32.094 15.953 1 95.56 279 TRP A C 1
ATOM 2194 O O . TRP A 1 279 ? 14.469 33.188 15.789 1 95.56 279 TRP A O 1
ATOM 2204 N N . LYS A 1 280 ? 13.188 31.438 15.008 1 93.38 280 LYS A N 1
ATOM 2205 C CA . LYS A 1 280 ? 12.914 32.094 13.734 1 93.38 280 LYS A CA 1
ATOM 2206 C C . LYS A 1 280 ? 11.852 33.188 13.898 1 93.38 280 LYS A C 1
ATOM 2208 O O . LYS A 1 280 ? 10.664 32.875 14.031 1 93.38 280 LYS A O 1
ATOM 2213 N N . LEU A 1 281 ? 12.266 34.375 13.867 1 86.19 281 LEU A N 1
ATOM 2214 C CA . LEU A 1 281 ? 11.383 35.531 14.078 1 86.19 281 LEU A CA 1
ATOM 2215 C C . LEU A 1 281 ? 11.93 36.75 13.383 1 86.19 281 LEU A C 1
ATOM 2217 O O . LEU A 1 281 ? 13.133 37.031 13.453 1 86.19 281 LEU A O 1
ATOM 2221 N N . ASN A 1 282 ? 11.023 37.312 12.633 1 79.62 282 ASN A N 1
ATOM 2222 C CA . ASN A 1 282 ? 11.375 38.625 12.125 1 79.62 282 ASN A CA 1
ATOM 2223 C C . ASN A 1 282 ? 11.164 39.719 13.18 1 79.62 282 ASN A C 1
ATOM 2225 O O . ASN A 1 282 ? 10.023 40.031 13.539 1 79.62 282 ASN A O 1
ATOM 2229 N N . THR A 1 283 ? 12.211 40.312 13.703 1 74.5 283 THR A N 1
ATOM 2230 C CA . THR A 1 283 ? 12.117 41.281 14.797 1 74.5 283 THR A CA 1
ATOM 2231 C C . THR A 1 283 ? 12.117 42.719 14.266 1 74.5 283 THR A C 1
ATOM 2233 O O . THR A 1 283 ? 12.203 43.656 15.039 1 74.5 283 THR A O 1
ATOM 2236 N N . GLU A 1 284 ? 12.062 42.719 13.023 1 71.31 284 GLU A N 1
ATOM 2237 C CA . GLU A 1 284 ? 12.078 44.094 12.5 1 71.31 284 GLU A CA 1
ATOM 2238 C C . GLU A 1 284 ? 10.93 44.906 13.086 1 71.31 284 GLU A C 1
ATOM 2240 O O . GLU A 1 284 ? 9.766 44.531 12.977 1 71.31 284 GLU A O 1
ATOM 2245 N N . GLY A 1 285 ? 11.273 45.938 13.719 1 66.5 285 GLY A N 1
ATOM 2246 C CA . GLY A 1 285 ? 10.305 46.875 14.258 1 66.5 285 GLY A CA 1
ATOM 2247 C C . GLY A 1 285 ? 9.758 46.469 15.609 1 66.5 285 GLY A C 1
ATOM 2248 O O . GLY A 1 285 ? 8.844 47.094 16.141 1 66.5 285 GLY A O 1
ATOM 2249 N N . LYS A 1 286 ? 10.18 45.344 16.031 1 73.31 286 LYS A N 1
ATOM 2250 C CA . LYS A 1 286 ? 9.672 44.906 17.328 1 73.31 286 LYS A CA 1
ATOM 2251 C C . LYS A 1 286 ? 10.734 45 18.406 1 73.31 286 LYS A C 1
ATOM 2253 O O . LYS A 1 286 ? 11.922 44.781 18.156 1 73.31 286 LYS A O 1
ATOM 2258 N N . SER A 1 287 ? 10.344 45.625 19.484 1 76.12 287 SER A N 1
ATOM 2259 C CA . SER A 1 287 ? 11.219 45.719 20.641 1 76.12 287 SER A CA 1
ATOM 2260 C C . SER A 1 287 ? 10.984 44.531 21.594 1 76.12 287 SER A C 1
ATOM 2262 O O . SER A 1 287 ? 9.969 44.469 22.297 1 76.12 287 SER A O 1
ATOM 2264 N N . LEU A 1 288 ? 11.68 43.438 21.359 1 83.69 288 LEU A N 1
ATOM 2265 C CA . LEU A 1 288 ? 11.562 42.281 22.234 1 83.69 288 LEU A CA 1
ATOM 2266 C C . LEU A 1 288 ? 12.727 42.219 23.219 1 83.69 288 LEU A C 1
ATOM 2268 O O . LEU A 1 288 ? 13.867 42.5 22.844 1 83.69 288 LEU A O 1
ATOM 2272 N N . HIS A 1 289 ? 12.398 42.094 24.5 1 87.19 289 HIS A N 1
ATOM 2273 C CA . HIS A 1 289 ? 13.43 41.844 25.484 1 87.19 289 HIS A CA 1
ATOM 2274 C C . HIS A 1 289 ? 13.797 40.344 25.531 1 87.19 289 HIS A C 1
ATOM 2276 O O . HIS A 1 289 ? 13.008 39.531 25.984 1 87.19 289 HIS A O 1
ATOM 2282 N N . LEU A 1 290 ? 14.961 40.094 25.031 1 93.06 290 LEU A N 1
ATOM 2283 C CA . LEU A 1 290 ? 15.398 38.719 24.969 1 93.06 290 LEU A CA 1
ATOM 2284 C C . LEU A 1 290 ? 16.625 38.469 25.844 1 93.06 290 LEU A C 1
ATOM 2286 O O . LEU A 1 290 ? 17.5 39.344 25.938 1 93.06 290 LEU A O 1
ATOM 2290 N N . GLY A 1 291 ? 16.594 37.375 26.531 1 93.88 291 GLY A N 1
ATOM 2291 C CA . GLY A 1 291 ? 17.781 36.969 27.266 1 93.88 291 GLY A CA 1
ATOM 2292 C C . GLY A 1 291 ? 18.953 36.594 26.375 1 93.88 291 GLY A C 1
ATOM 2293 O O . GLY A 1 291 ? 18.781 36.406 25.172 1 93.88 291 GLY A O 1
ATOM 2294 N N . ASP A 1 292 ? 20.188 36.5 26.953 1 95.19 292 ASP A N 1
ATOM 2295 C CA . ASP A 1 292 ? 21.391 36.156 26.219 1 95.19 292 ASP A CA 1
ATOM 2296 C C . ASP A 1 292 ? 21.312 34.719 25.641 1 95.19 292 ASP A C 1
ATOM 2298 O O . ASP A 1 292 ? 22.062 34.375 24.734 1 95.19 292 ASP A O 1
ATOM 2302 N N . ASN A 1 293 ? 20.406 34.031 26.172 1 97.94 293 ASN A N 1
ATOM 2303 C CA . ASN A 1 293 ? 20.281 32.656 25.75 1 97.94 293 ASN A CA 1
ATOM 2304 C C . ASN A 1 293 ? 19.375 32.5 24.531 1 97.94 293 ASN A C 1
ATOM 2306 O O . ASN A 1 293 ? 19.141 31.406 24.031 1 97.94 293 ASN A O 1
ATOM 2310 N N . VAL A 1 294 ? 18.828 33.594 24.016 1 97.56 294 VAL A N 1
ATOM 2311 C CA . VAL A 1 294 ? 17.906 33.531 22.891 1 97.56 294 VAL A CA 1
ATOM 2312 C C . VAL A 1 294 ? 18.531 34.188 21.672 1 97.56 294 VAL A C 1
ATOM 2314 O O . VAL A 1 294 ? 18.969 35.344 21.719 1 97.56 294 VAL A O 1
ATOM 2317 N N . LYS A 1 295 ? 18.594 33.438 20.594 1 95.94 295 LYS A N 1
ATOM 2318 C CA . LYS A 1 295 ? 19.047 33.969 19.312 1 95.94 295 LYS A CA 1
ATOM 2319 C C . LYS A 1 295 ? 17.906 33.969 18.297 1 95.94 295 LYS A C 1
ATOM 2321 O O . LYS A 1 295 ? 17.25 32.969 18.078 1 95.94 295 LYS A O 1
ATOM 2326 N N . VAL A 1 296 ? 17.688 35.125 17.672 1 92.75 296 VAL A N 1
ATOM 2327 C CA . VAL A 1 296 ? 16.609 35.281 16.719 1 92.75 296 VAL A CA 1
ATOM 2328 C C . VAL A 1 296 ? 17.188 35.5 15.32 1 92.75 296 VAL A C 1
ATOM 2330 O O . VAL A 1 296 ? 18.25 36.094 15.172 1 92.75 296 VAL A O 1
ATOM 2333 N N . SER A 1 297 ? 16.562 34.875 14.359 1 90.31 297 SER A N 1
ATOM 2334 C CA . SER A 1 297 ? 16.906 35.094 12.961 1 90.31 297 SER A CA 1
ATOM 2335 C C . SER A 1 297 ? 15.68 34.969 12.055 1 90.31 297 SER A C 1
ATOM 2337 O O . SER A 1 297 ? 14.727 34.25 12.383 1 90.31 297 SER A O 1
ATOM 2339 N N . SER A 1 298 ? 15.711 35.719 10.984 1 86.62 298 SER A N 1
ATOM 2340 C CA . SER A 1 298 ? 14.602 35.656 10.039 1 86.62 298 SER A CA 1
ATOM 2341 C C . SER A 1 298 ? 14.664 34.406 9.188 1 86.62 298 SER A C 1
ATOM 2343 O O . SER A 1 298 ? 13.656 34 8.594 1 86.62 298 SER A O 1
ATOM 2345 N N . TRP A 1 299 ? 15.773 33.844 9.102 1 87.69 299 TRP A N 1
ATOM 2346 C CA . TRP A 1 299 ? 15.945 32.594 8.391 1 87.69 299 TRP A CA 1
ATOM 2347 C C . TRP A 1 299 ? 16.828 31.625 9.18 1 87.69 299 TRP A C 1
ATOM 2349 O O . TRP A 1 299 ? 17.812 32.031 9.789 1 87.69 299 TRP A O 1
ATOM 2359 N N . LEU A 1 300 ? 16.469 30.344 9.195 1 93.38 300 LEU A N 1
ATOM 2360 C CA . LEU A 1 300 ? 17.219 29.312 9.898 1 93.38 300 LEU A CA 1
ATOM 2361 C C . LEU A 1 300 ? 17.281 28.031 9.07 1 93.38 300 LEU A C 1
ATOM 2363 O O . LEU A 1 300 ? 16.297 27.656 8.43 1 93.38 300 LEU A O 1
ATOM 2367 N N . PRO A 1 301 ? 18.422 27.359 9.047 1 95.44 301 PRO A N 1
ATOM 2368 C CA . PRO A 1 301 ? 18.469 26 8.508 1 95.44 301 PRO A CA 1
ATOM 2369 C C . PRO A 1 301 ? 17.812 24.969 9.43 1 95.44 301 PRO A C 1
ATOM 2371 O O . PRO A 1 301 ? 18.516 24.172 10.062 1 95.44 301 PRO A O 1
ATOM 2374 N N . GLN A 1 302 ? 16.547 24.953 9.391 1 96.06 302 GLN A N 1
ATOM 2375 C CA . GLN A 1 302 ? 15.727 24.219 10.344 1 96.06 302 GLN A CA 1
ATOM 2376 C C . GLN A 1 302 ? 16.125 22.75 10.391 1 96.06 302 GLN A C 1
ATOM 2378 O O . GLN A 1 302 ? 16.375 22.188 11.469 1 96.06 302 GLN A O 1
ATOM 2383 N N . ASN A 1 303 ? 16.219 22.062 9.211 1 97.31 303 ASN A N 1
ATOM 2384 C CA . ASN A 1 303 ? 16.609 20.641 9.141 1 97.31 303 ASN A CA 1
ATOM 2385 C C . ASN A 1 303 ? 17.938 20.391 9.836 1 97.31 303 ASN A C 1
ATOM 2387 O O . ASN A 1 303 ? 18.078 19.438 10.602 1 97.31 303 ASN A O 1
ATOM 2391 N N . ASP A 1 304 ? 18.891 21.281 9.617 1 98.31 304 ASP A N 1
ATOM 2392 C CA . ASP A 1 304 ? 20.234 21.094 10.141 1 98.31 304 ASP A CA 1
ATOM 2393 C C . ASP A 1 304 ? 20.281 21.344 11.648 1 98.31 304 ASP A C 1
ATOM 2395 O O . ASP A 1 304 ? 21 20.656 12.367 1 98.31 304 ASP A O 1
ATOM 2399 N N . ILE A 1 305 ? 19.516 22.281 12.086 1 98.38 305 ILE A N 1
ATOM 2400 C CA . ILE A 1 305 ? 19.453 22.547 13.523 1 98.38 305 ILE A CA 1
ATOM 2401 C C . ILE A 1 305 ? 18.797 21.359 14.234 1 98.38 305 ILE A C 1
ATOM 2403 O O . ILE A 1 305 ? 19.281 20.906 15.273 1 98.38 305 ILE A O 1
ATOM 2407 N N . LEU A 1 306 ? 17.766 20.875 13.641 1 98.44 306 LEU A N 1
ATOM 2408 C CA . LEU A 1 306 ? 17.062 19.719 14.219 1 98.44 306 LEU A CA 1
ATOM 2409 C C . LEU A 1 306 ? 17.984 18.5 14.281 1 98.44 306 LEU A C 1
ATOM 2411 O O . LEU A 1 306 ? 17.875 17.688 15.188 1 98.44 306 LEU A O 1
ATOM 2415 N N . GLY A 1 307 ? 18.859 18.438 13.344 1 98.31 307 GLY A N 1
ATOM 2416 C CA . GLY A 1 307 ? 19.75 17.281 13.273 1 98.31 307 GLY A CA 1
ATOM 2417 C C . GLY A 1 307 ? 20.984 17.438 14.141 1 98.31 307 GLY A C 1
ATOM 2418 O O . GLY A 1 307 ? 21.828 16.547 14.195 1 98.31 307 GLY A O 1
ATOM 2419 N N . HIS A 1 308 ? 21.125 18.578 14.805 1 98.19 308 HIS A N 1
ATOM 2420 C CA . HIS A 1 308 ? 22.281 18.797 15.672 1 98.19 308 HIS A CA 1
ATOM 2421 C C . HIS A 1 308 ? 22.141 18 16.969 1 98.19 308 HIS A C 1
ATOM 2423 O O . HIS A 1 308 ? 21.062 17.922 17.547 1 98.19 308 HIS A O 1
ATOM 2429 N N . PRO A 1 309 ? 23.203 17.438 17.484 1 96.94 309 PRO A N 1
ATOM 2430 C CA . PRO A 1 309 ? 23.125 16.594 18.672 1 96.94 309 PRO A CA 1
ATOM 2431 C C . PRO A 1 309 ? 22.672 17.344 19.906 1 96.94 309 PRO A C 1
ATOM 2433 O O . PRO A 1 309 ? 22.203 16.734 20.875 1 96.94 309 PRO A O 1
ATOM 2436 N N . LYS A 1 310 ? 22.766 18.656 19.891 1 98.06 310 LYS A N 1
ATOM 2437 C CA . LYS A 1 310 ? 22.406 19.469 21.062 1 98.06 310 LYS A CA 1
ATOM 2438 C C . LYS A 1 310 ? 20.922 19.828 21.062 1 98.06 310 LYS A C 1
ATOM 2440 O O . LYS A 1 310 ? 20.406 20.328 22.047 1 98.06 310 LYS A O 1
ATOM 2445 N N . THR A 1 311 ? 20.203 19.547 19.984 1 98.62 311 THR A N 1
ATOM 2446 C CA . THR A 1 311 ? 18.797 19.922 19.922 1 98.62 311 THR A CA 1
ATOM 2447 C C . THR A 1 311 ? 17.953 19.016 20.797 1 98.62 311 THR A C 1
ATOM 2449 O O . THR A 1 311 ? 18.047 17.781 20.703 1 98.62 311 THR A O 1
ATOM 2452 N N . ARG A 1 312 ? 17.094 19.672 21.625 1 98.44 312 ARG A N 1
ATOM 2453 C CA . ARG A 1 312 ? 16.328 18.906 22.594 1 98.44 312 ARG A CA 1
ATOM 2454 C C . ARG A 1 312 ? 14.828 19 22.328 1 98.44 312 ARG A C 1
ATOM 2456 O O . ARG A 1 312 ? 14.062 18.125 22.734 1 98.44 312 ARG A O 1
ATOM 2463 N N . LEU A 1 313 ? 14.469 20.031 21.672 1 98.75 313 LEU A N 1
ATOM 2464 C CA . LEU A 1 313 ? 13.039 20.297 21.516 1 98.75 313 LEU A CA 1
ATOM 2465 C C . LEU A 1 313 ? 12.781 21.188 20.312 1 98.75 313 LEU A C 1
ATOM 2467 O O . LEU A 1 313 ? 13.539 22.125 20.047 1 98.75 313 LEU A O 1
ATOM 2471 N N . PHE A 1 314 ? 11.75 20.906 19.562 1 98.69 314 PHE A N 1
ATOM 2472 C CA . PHE A 1 314 ? 11.258 21.75 18.469 1 98.69 314 PHE A CA 1
ATOM 2473 C C . PHE A 1 314 ? 9.883 22.312 18.797 1 98.69 314 PHE A C 1
ATOM 2475 O O . PHE A 1 314 ? 8.938 21.562 19.047 1 98.69 314 PHE A O 1
ATOM 2482 N N . ILE A 1 315 ? 9.734 23.594 18.812 1 97.75 315 ILE A N 1
ATOM 2483 C CA . ILE A 1 315 ? 8.445 24.266 18.969 1 97.75 315 ILE A CA 1
ATOM 2484 C C . ILE A 1 315 ? 8.008 24.859 17.641 1 97.75 315 ILE A C 1
ATOM 2486 O O . ILE A 1 315 ? 8.68 25.75 17.109 1 97.75 315 ILE A O 1
ATOM 2490 N N . GLY A 1 316 ? 6.922 24.344 17.125 1 95.06 316 GLY A N 1
ATOM 2491 C CA . GLY A 1 316 ? 6.469 24.812 15.82 1 95.06 316 GLY A CA 1
ATOM 2492 C C . GLY A 1 316 ? 4.961 24.781 15.664 1 95.06 316 GLY A C 1
ATOM 2493 O O . GLY A 1 316 ? 4.242 24.469 16.625 1 95.06 316 GLY A O 1
ATOM 2494 N N . HIS A 1 317 ? 4.43 25.125 14.492 1 92.69 317 HIS A N 1
ATOM 2495 C CA . HIS A 1 317 ? 2.996 25.234 14.266 1 92.69 317 HIS A CA 1
ATOM 2496 C C . HIS A 1 317 ? 2.412 23.922 13.75 1 92.69 317 HIS A C 1
ATOM 2498 O O . HIS A 1 317 ? 1.246 23.875 13.352 1 92.69 317 HIS A O 1
ATOM 2504 N N . ALA A 1 318 ? 3.242 22.953 13.609 1 92.44 318 ALA A N 1
ATOM 2505 C CA . ALA A 1 318 ? 2.809 21.625 13.211 1 92.44 318 ALA A CA 1
ATOM 2506 C C . ALA A 1 318 ? 2.49 21.562 11.727 1 92.44 318 ALA A C 1
ATOM 2508 O O . ALA A 1 318 ? 1.505 20.953 11.312 1 92.44 318 ALA A O 1
ATOM 2509 N N . GLY A 1 319 ? 3.301 22.281 10.984 1 91.75 319 GLY A N 1
ATOM 2510 C CA . GLY A 1 319 ? 3.289 22 9.562 1 91.75 319 GLY A CA 1
ATOM 2511 C C . GLY A 1 319 ? 3.854 20.641 9.219 1 91.75 319 GLY A C 1
ATOM 2512 O O . GLY A 1 319 ? 4.773 20.156 9.883 1 91.75 319 GLY A O 1
ATOM 2513 N N . MET A 1 320 ? 3.404 20.047 8.203 1 92.56 320 MET A N 1
ATOM 2514 C CA . MET A 1 320 ? 3.771 18.672 7.863 1 92.56 320 MET A CA 1
ATOM 2515 C C . MET A 1 320 ? 5.281 18.547 7.695 1 92.56 320 MET A C 1
ATOM 2517 O O . MET A 1 320 ? 5.898 17.641 8.266 1 92.56 320 MET A O 1
ATOM 2521 N N . ASN A 1 321 ? 5.898 19.438 6.973 1 93.81 321 ASN A N 1
ATOM 2522 C CA . ASN A 1 321 ? 7.328 19.328 6.703 1 93.81 321 ASN A CA 1
ATOM 2523 C C . ASN A 1 321 ? 8.148 19.484 7.98 1 93.81 321 ASN A C 1
ATOM 2525 O O . ASN A 1 321 ? 9.109 18.734 8.203 1 93.81 321 ASN A O 1
ATOM 2529 N N . GLY A 1 322 ? 7.773 20.5 8.781 1 94.44 322 GLY A N 1
ATOM 2530 C CA . GLY A 1 322 ? 8.461 20.672 10.047 1 94.44 322 GLY A CA 1
ATOM 2531 C C . GLY A 1 322 ? 8.32 19.469 10.969 1 94.44 322 GLY A C 1
ATOM 2532 O O . GLY A 1 322 ? 9.297 19.047 11.594 1 94.44 322 GLY A O 1
ATOM 2533 N N . MET A 1 323 ? 7.148 18.969 11.016 1 95.44 323 MET A N 1
ATOM 2534 C CA . MET A 1 323 ? 6.879 17.781 11.828 1 95.44 323 MET A CA 1
ATOM 2535 C C . MET A 1 323 ? 7.707 16.594 11.352 1 95.44 323 MET A C 1
ATOM 2537 O O . MET A 1 323 ? 8.273 15.859 12.156 1 95.44 323 MET A O 1
ATOM 2541 N N . LEU A 1 324 ? 7.781 16.422 10.07 1 96.81 324 LEU A N 1
ATOM 2542 C CA . LEU A 1 324 ? 8.5 15.289 9.492 1 96.81 324 LEU A CA 1
ATOM 2543 C C . LEU A 1 324 ? 10.008 15.453 9.68 1 96.81 324 LEU A C 1
ATOM 2545 O O . LEU A 1 324 ? 10.727 14.469 9.859 1 96.81 324 LEU A O 1
ATOM 2549 N N . GLU A 1 325 ? 10.484 16.703 9.648 1 97.31 325 GLU A N 1
ATOM 2550 C CA . GLU A 1 325 ? 11.891 16.953 9.953 1 97.31 325 GLU A CA 1
ATOM 2551 C C . GLU A 1 325 ? 12.219 16.578 11.398 1 97.31 325 GLU A C 1
ATOM 2553 O O . GLU A 1 325 ? 13.242 15.938 11.664 1 97.31 325 GLU A O 1
ATOM 2558 N N . ALA A 1 326 ? 11.344 17 12.266 1 98.19 326 ALA A N 1
ATOM 2559 C CA . ALA A 1 326 ? 11.531 16.656 13.664 1 98.19 326 ALA A CA 1
ATOM 2560 C C . ALA A 1 326 ? 11.516 15.133 13.852 1 98.19 326 ALA A C 1
ATOM 2562 O O . ALA A 1 326 ? 12.352 14.586 14.578 1 98.19 326 ALA A O 1
ATOM 2563 N N . ALA A 1 327 ? 10.633 14.461 13.195 1 97.88 327 ALA A N 1
ATOM 2564 C CA . ALA A 1 327 ? 10.523 13.008 13.258 1 97.88 327 ALA A CA 1
ATOM 2565 C C . ALA A 1 327 ? 11.781 12.344 12.703 1 97.88 327 ALA A C 1
ATOM 2567 O O . ALA A 1 327 ? 12.32 11.414 13.312 1 97.88 327 ALA A O 1
ATOM 2568 N N . TYR A 1 328 ? 12.227 12.805 11.609 1 98.25 328 TYR A N 1
ATOM 2569 C CA . TYR A 1 328 ? 13.422 12.258 10.969 1 98.25 328 TYR A CA 1
ATOM 2570 C C . TYR A 1 328 ? 14.625 12.328 11.906 1 98.25 328 TYR A C 1
ATOM 2572 O O . TYR A 1 328 ? 15.406 11.383 11.992 1 98.25 328 TYR A O 1
ATOM 2580 N N . HIS A 1 329 ? 14.727 13.406 12.633 1 98.62 329 HIS A N 1
ATOM 2581 C CA . HIS A 1 329 ? 15.898 13.609 13.477 1 98.62 329 HIS A CA 1
ATOM 2582 C C . HIS A 1 329 ? 15.633 13.156 14.906 1 98.62 329 HIS A C 1
ATOM 2584 O O . HIS A 1 329 ? 16.516 13.234 15.766 1 98.62 329 HIS A O 1
ATOM 2590 N N . GLY A 1 330 ? 14.438 12.703 15.203 1 98.38 330 GLY A N 1
ATOM 2591 C CA . GLY A 1 330 ? 14.109 12.164 16.516 1 98.38 330 GLY A CA 1
ATOM 2592 C C . GLY A 1 330 ? 14.031 13.227 17.594 1 98.38 330 GLY A C 1
ATOM 2593 O O . GLY A 1 330 ? 14.492 13.008 18.719 1 98.38 330 GLY A O 1
ATOM 2594 N N . VAL A 1 331 ? 13.469 14.383 17.25 1 98.69 331 VAL A N 1
ATOM 2595 C CA . VAL A 1 331 ? 13.375 15.492 18.188 1 98.69 331 VAL A CA 1
ATOM 2596 C C . VAL A 1 331 ? 11.938 15.641 18.672 1 98.69 331 VAL A C 1
ATOM 2598 O O . VAL A 1 331 ? 11.008 15.742 17.859 1 98.69 331 VAL A O 1
ATOM 2601 N N . PRO A 1 332 ? 11.711 15.688 19.984 1 98.56 332 PRO A N 1
ATOM 2602 C CA . PRO A 1 332 ? 10.367 15.945 20.5 1 98.56 332 PRO A CA 1
ATOM 2603 C C . PRO A 1 332 ? 9.836 17.312 20.078 1 98.56 332 PRO A C 1
ATOM 2605 O O . PRO A 1 332 ? 10.609 18.219 19.75 1 98.56 332 PRO A O 1
ATOM 2608 N N . MET A 1 333 ? 8.469 17.406 20.219 1 98.38 333 MET A N 1
ATOM 2609 C CA . MET A 1 333 ? 7.875 18.641 19.672 1 98.38 333 MET A CA 1
ATOM 2610 C C . MET A 1 333 ? 6.836 19.203 20.641 1 98.38 333 MET A C 1
ATOM 2612 O O . MET A 1 333 ? 6.211 18.453 21.406 1 98.38 333 MET A O 1
ATOM 2616 N N . ILE A 1 334 ? 6.703 20.484 20.625 1 98.5 334 ILE A N 1
ATOM 2617 C CA . ILE A 1 334 ? 5.52 21.188 21.094 1 98.5 334 ILE A CA 1
ATOM 2618 C C . ILE A 1 334 ? 4.863 21.922 19.922 1 98.5 334 ILE A C 1
ATOM 2620 O O . ILE A 1 334 ? 5.496 22.781 19.297 1 98.5 334 ILE A O 1
ATOM 2624 N N . CYS A 1 335 ? 3.639 21.578 19.656 1 97 335 CYS A N 1
ATOM 2625 C CA . CYS A 1 335 ? 2.934 22.141 18.516 1 97 335 CYS A CA 1
ATOM 2626 C C . CYS A 1 335 ? 1.979 23.25 18.953 1 97 335 CYS A C 1
ATOM 2628 O O . CYS A 1 335 ? 1.273 23.109 19.953 1 97 335 CYS A O 1
ATOM 2630 N N . VAL A 1 336 ? 2.01 24.328 18.234 1 94.12 336 VAL A N 1
ATOM 2631 C CA . VAL A 1 336 ? 1.052 25.422 18.375 1 94.12 336 VAL A CA 1
ATOM 2632 C C . VAL A 1 336 ? 0.353 25.672 17.047 1 94.12 336 VAL A C 1
ATOM 2634 O O . VAL A 1 336 ? 0.786 26.516 16.25 1 94.12 336 VAL A O 1
ATOM 2637 N N . PRO A 1 337 ? -0.8 24.969 16.812 1 91.44 337 PRO A N 1
ATOM 2638 C CA . PRO A 1 337 ? -1.474 25.078 15.523 1 91.44 337 PRO A CA 1
ATOM 2639 C C . PRO A 1 337 ? -2.23 26.406 15.367 1 91.44 337 PRO A C 1
ATOM 2641 O O . PRO A 1 337 ? -2.771 26.922 16.344 1 91.44 337 PRO A O 1
ATOM 2644 N N . PHE A 1 338 ? -2.301 26.891 14.109 1 83.31 338 PHE A N 1
ATOM 2645 C CA . PHE A 1 338 ? -2.986 28.141 13.82 1 83.31 338 PHE A CA 1
ATOM 2646 C C . PHE A 1 338 ? -4.125 27.922 12.828 1 83.31 338 PHE A C 1
ATOM 2648 O O . PHE A 1 338 ? -5.164 28.578 12.914 1 83.31 338 PHE A O 1
ATOM 2655 N N . PHE A 1 339 ? -3.91 27.047 11.883 1 79 339 PHE A N 1
ATOM 2656 C CA . PHE A 1 339 ? -4.953 26.891 10.883 1 79 339 PHE A CA 1
ATOM 2657 C C . PHE A 1 339 ? -4.809 25.547 10.164 1 79 339 PHE A C 1
ATOM 2659 O O . PHE A 1 339 ? -3.775 24.891 10.273 1 79 339 PHE A O 1
ATOM 2666 N N . GLY A 1 340 ? -5.895 25.094 9.562 1 80.56 340 GLY A N 1
ATOM 2667 C CA . GLY A 1 340 ? -5.922 24 8.609 1 80.56 340 GLY A CA 1
ATOM 2668 C C . GLY A 1 340 ? -5.543 22.672 9.219 1 80.56 340 GLY A C 1
ATOM 2669 O O . GLY A 1 340 ? -6.098 22.266 10.242 1 80.56 340 GLY A O 1
ATOM 2670 N N . ASP A 1 341 ? -4.559 22.047 8.547 1 86.69 341 ASP A N 1
ATOM 2671 C CA . ASP A 1 341 ? -4.199 20.688 8.922 1 86.69 341 ASP A CA 1
ATOM 2672 C C . ASP A 1 341 ? -3.295 20.672 10.148 1 86.69 341 ASP A C 1
ATOM 2674 O O . ASP A 1 341 ? -3 19.609 10.703 1 86.69 341 ASP A O 1
ATOM 2678 N N . GLN A 1 342 ? -2.951 21.812 10.633 1 90.31 342 GLN A N 1
ATOM 2679 C CA . GLN A 1 342 ? -2.039 21.906 11.766 1 90.31 342 GLN A CA 1
ATOM 2680 C C . GLN A 1 342 ? -2.664 21.312 13.023 1 90.31 342 GLN A C 1
ATOM 2682 O O . GLN A 1 342 ? -1.962 20.734 13.859 1 90.31 342 GLN A O 1
ATOM 2687 N N . PHE A 1 343 ? -3.959 21.484 13.102 1 91.25 343 PHE A N 1
ATOM 2688 C CA . PHE A 1 343 ? -4.648 20.922 14.258 1 91.25 343 PHE A CA 1
ATOM 2689 C C . PHE A 1 343 ? -4.602 19.391 14.234 1 91.25 343 PHE A C 1
ATOM 2691 O O . PHE A 1 343 ? -4.301 18.766 15.242 1 91.25 343 PHE A O 1
ATOM 2698 N N . ASP A 1 344 ? -4.879 18.828 13.094 1 93.56 344 ASP A N 1
ATOM 2699 C CA . ASP A 1 344 ? -4.812 17.375 12.93 1 93.56 344 ASP A CA 1
ATOM 2700 C C . ASP A 1 344 ? -3.387 16.859 13.125 1 93.56 344 ASP A C 1
ATOM 2702 O O . ASP A 1 344 ? -3.176 15.812 13.734 1 93.56 344 ASP A O 1
ATOM 2706 N N . ASN A 1 345 ? -2.453 17.609 12.594 1 94.94 345 ASN A N 1
ATOM 2707 C CA . ASN A 1 345 ? -1.049 17.25 12.758 1 94.94 345 ASN A CA 1
ATOM 2708 C C . ASN A 1 345 ? -0.641 17.234 14.227 1 94.94 345 ASN A C 1
ATOM 2710 O O . ASN A 1 345 ? 0.098 16.359 14.672 1 94.94 345 ASN A O 1
ATOM 2714 N N . SER A 1 346 ? -1.137 18.234 14.93 1 95.81 346 SER A N 1
ATOM 2715 C CA . SER A 1 346 ? -0.829 18.328 16.359 1 95.81 346 SER A CA 1
ATOM 2716 C C . SER A 1 346 ? -1.386 17.125 17.125 1 95.81 346 SER A C 1
ATOM 2718 O O . SER A 1 346 ? -0.713 16.578 18 1 95.81 346 SER A O 1
ATOM 2720 N N . ALA A 1 347 ? -2.578 16.766 16.75 1 95.19 347 ALA A N 1
ATOM 2721 C CA . ALA A 1 347 ? -3.18 15.594 17.375 1 95.19 347 ALA A CA 1
ATOM 2722 C C . ALA A 1 347 ? -2.352 14.344 17.094 1 95.19 347 ALA A C 1
ATOM 2724 O O . ALA A 1 347 ? -2.18 13.492 17.969 1 95.19 347 ALA A O 1
ATOM 2725 N N . ALA A 1 348 ? -1.855 14.234 15.922 1 94.88 348 ALA A N 1
ATOM 2726 C CA . ALA A 1 348 ? -1.042 13.086 15.531 1 94.88 348 ALA A CA 1
ATOM 2727 C C . ALA A 1 348 ? 0.265 13.047 16.328 1 94.88 348 ALA A C 1
ATOM 2729 O O . ALA A 1 348 ? 0.675 11.992 16.797 1 94.88 348 ALA A O 1
ATOM 2730 N N . VAL A 1 349 ? 0.892 14.195 16.469 1 96.38 349 VAL A N 1
ATOM 2731 C CA . VAL A 1 349 ? 2.15 14.289 17.203 1 96.38 349 VAL A CA 1
ATOM 2732 C C . VAL A 1 349 ? 1.962 13.758 18.625 1 96.38 349 VAL A C 1
ATOM 2734 O O . VAL A 1 349 ? 2.789 12.992 19.125 1 96.38 349 VAL A O 1
ATOM 2737 N N . LYS A 1 350 ? 0.91 14.203 19.172 1 97.19 350 LYS A N 1
ATOM 2738 C CA . LYS A 1 350 ? 0.615 13.75 20.531 1 97.19 350 LYS A CA 1
ATOM 2739 C C . LYS A 1 350 ? 0.29 12.258 20.547 1 97.19 350 LYS A C 1
ATOM 2741 O O . LYS A 1 350 ? 0.791 11.523 21.406 1 97.19 350 LYS A O 1
ATOM 2746 N N . HIS A 1 351 ? -0.454 11.844 19.609 1 95.56 351 HIS A N 1
ATOM 2747 C CA . HIS A 1 351 ? -0.892 10.453 19.531 1 95.56 351 HIS A CA 1
ATOM 2748 C C . HIS A 1 351 ? 0.296 9.508 19.375 1 95.56 351 HIS A C 1
ATOM 2750 O O . HIS A 1 351 ? 0.336 8.445 20 1 95.56 351 HIS A O 1
ATOM 2756 N N . PHE A 1 352 ? 1.267 9.906 18.641 1 95.19 352 PHE A N 1
ATOM 2757 C CA . PHE A 1 352 ? 2.412 9.047 18.375 1 95.19 352 PHE A CA 1
ATOM 2758 C C . PHE A 1 352 ? 3.494 9.234 19.422 1 95.19 352 PHE A C 1
ATOM 2760 O O . PHE A 1 352 ? 4.551 8.594 19.359 1 95.19 352 PHE A O 1
ATOM 2767 N N . GLY A 1 353 ? 3.262 10.117 20.375 1 96.62 353 GLY A N 1
ATOM 2768 C CA . GLY A 1 353 ? 4.102 10.242 21.562 1 96.62 353 GLY A CA 1
ATOM 2769 C C . GLY A 1 353 ? 5.316 11.117 21.344 1 96.62 353 GLY A C 1
ATOM 2770 O O . GLY A 1 353 ? 6.27 11.07 22.125 1 96.62 353 GLY A O 1
ATOM 2771 N N . MET A 1 354 ? 5.297 11.859 20.312 1 96.31 354 MET A N 1
ATOM 2772 C CA . MET A 1 354 ? 6.469 12.656 19.953 1 96.31 354 MET A CA 1
ATOM 2773 C C . MET A 1 354 ? 6.414 14.023 20.625 1 96.31 354 MET A C 1
ATOM 2775 O O . MET A 1 354 ? 7.418 14.742 20.672 1 96.31 354 MET A O 1
ATOM 2779 N N . GLY A 1 355 ? 5.258 14.336 21.125 1 97.75 355 GLY A N 1
ATOM 2780 C CA . GLY A 1 355 ? 5.156 15.664 21.703 1 97.75 355 GLY A CA 1
ATOM 2781 C C . GLY A 1 355 ? 3.764 15.984 22.219 1 97.75 355 GLY A C 1
ATOM 2782 O O . GLY A 1 355 ? 2.959 15.086 22.453 1 97.75 355 GLY A O 1
ATOM 2783 N N . GLU A 1 356 ? 3.639 17.297 22.484 1 98.19 356 GLU A N 1
ATOM 2784 C CA . GLU A 1 356 ? 2.381 17.859 22.953 1 98.19 356 GLU A CA 1
ATOM 2785 C C . GLU A 1 356 ? 1.987 19.094 22.141 1 98.19 356 GLU A C 1
ATOM 2787 O O . GLU A 1 356 ? 2.74 19.531 21.266 1 98.19 356 GLU A O 1
ATOM 2792 N N . PHE A 1 357 ? 0.746 19.5 22.359 1 96.25 357 PHE A N 1
ATOM 2793 C CA . PHE A 1 357 ? 0.378 20.734 21.672 1 96.25 357 PHE A CA 1
ATOM 2794 C C . PHE A 1 357 ? -0.401 21.656 22.594 1 96.25 357 PHE A C 1
ATOM 2796 O O . PHE A 1 357 ? -0.92 21.234 23.625 1 96.25 357 PHE A O 1
ATOM 2803 N N . LEU A 1 358 ? -0.281 22.922 22.281 1 94.81 358 LEU A N 1
ATOM 2804 C CA . LEU A 1 358 ? -0.954 24 22.984 1 94.81 358 LEU A CA 1
ATOM 2805 C C . LEU A 1 358 ? -1.629 24.953 21.984 1 94.81 358 LEU A C 1
ATOM 2807 O O . LEU A 1 358 ? -1.024 25.344 20.984 1 94.81 358 LEU A O 1
ATOM 2811 N N . TYR A 1 359 ? -2.881 25.297 22.281 1 92.25 359 TYR A N 1
ATOM 2812 C CA . TYR A 1 359 ? -3.559 26.25 21.422 1 92.25 359 TYR A CA 1
ATOM 2813 C C . TYR A 1 359 ? -3.041 27.672 21.672 1 92.25 359 TYR A C 1
ATOM 2815 O O . TYR A 1 359 ? -2.678 28.016 22.797 1 92.25 359 TYR A O 1
ATOM 2823 N N . LYS A 1 360 ? -3.09 28.406 20.641 1 88.38 360 LYS A N 1
ATOM 2824 C CA . LYS A 1 360 ? -2.539 29.766 20.719 1 88.38 360 LYS A CA 1
ATOM 2825 C C . LYS A 1 360 ? -3.221 30.578 21.812 1 88.38 360 LYS A C 1
ATOM 2827 O O . LYS A 1 360 ? -2.572 31.375 22.484 1 88.38 360 LYS A O 1
ATOM 2832 N N . GLU A 1 361 ? -4.457 30.344 21.984 1 88.94 361 GLU A N 1
ATOM 2833 C CA . GLU A 1 361 ? -5.25 31.094 22.938 1 88.94 361 GLU A CA 1
ATOM 2834 C C . GLU A 1 361 ? -4.898 30.719 24.375 1 88.94 361 GLU A C 1
ATOM 2836 O O . GLU A 1 361 ? -5.156 31.469 25.312 1 88.94 361 GLU A O 1
ATOM 2841 N N . SER A 1 362 ? -4.266 29.609 24.516 1 91.44 362 SER A N 1
ATOM 2842 C CA . SER A 1 362 ? -3.977 29.094 25.844 1 91.44 362 SER A CA 1
ATOM 2843 C C . SER A 1 362 ? -2.531 29.375 26.25 1 91.44 362 SER A C 1
ATOM 2845 O O . SER A 1 362 ? -2.084 28.938 27.312 1 91.44 362 SER A O 1
ATOM 2847 N N . ILE A 1 363 ? -1.847 30.141 25.484 1 92.81 363 ILE A N 1
ATOM 2848 C CA . ILE A 1 363 ? -0.435 30.375 25.766 1 92.81 363 ILE A CA 1
ATOM 2849 C C . ILE A 1 363 ? -0.294 31.438 26.859 1 92.81 363 ILE A C 1
ATOM 2851 O O . ILE A 1 363 ? -0.704 32.594 26.672 1 92.81 363 ILE A O 1
ATOM 2855 N N . THR A 1 364 ? 0.154 31.047 27.938 1 94.94 364 THR A N 1
ATOM 2856 C CA . THR A 1 364 ? 0.646 31.875 29.031 1 94.94 364 THR A CA 1
ATOM 2857 C C . THR A 1 364 ? 2.082 31.5 29.391 1 94.94 364 THR A C 1
ATOM 2859 O O . THR A 1 364 ? 2.6 30.484 28.922 1 94.94 364 THR A O 1
ATOM 2862 N N . GLU A 1 365 ? 2.699 32.406 30.141 1 96.12 365 GLU A N 1
ATOM 2863 C CA . GLU A 1 365 ? 4.055 32.062 30.578 1 96.12 365 GLU A CA 1
ATOM 2864 C C . GLU A 1 365 ? 4.082 30.75 31.344 1 96.12 365 GLU A C 1
ATOM 2866 O O . GLU A 1 365 ? 4.98 29.922 31.156 1 96.12 365 GLU A O 1
ATOM 2871 N N . GLU A 1 366 ? 3.043 30.531 32.125 1 97.12 366 GLU A N 1
ATOM 2872 C CA . GLU A 1 366 ? 2.961 29.344 32.938 1 97.12 366 GLU A CA 1
ATOM 2873 C C . GLU A 1 366 ? 2.699 28.094 32.094 1 97.12 366 GLU A C 1
ATOM 2875 O O . GLU A 1 366 ? 3.387 27.078 32.25 1 97.12 366 GLU A O 1
ATOM 2880 N N . SER A 1 367 ? 1.744 28.141 31.25 1 97.38 367 SER A N 1
ATOM 2881 C CA . SER A 1 367 ? 1.375 26.984 30.453 1 97.38 367 SER A CA 1
ATOM 2882 C C . SER A 1 367 ? 2.512 26.562 29.516 1 97.38 367 SER A C 1
ATOM 2884 O O . SER A 1 367 ? 2.855 25.375 29.438 1 97.38 367 SER A O 1
ATOM 2886 N N . LEU A 1 368 ? 3.068 27.516 28.859 1 97.62 368 LEU A N 1
ATOM 2887 C CA . LEU A 1 368 ? 4.168 27.219 27.938 1 97.62 368 LEU A CA 1
ATOM 2888 C C . LEU A 1 368 ? 5.387 26.719 28.703 1 97.62 368 LEU A C 1
ATOM 2890 O O . LEU A 1 368 ? 6.008 25.719 28.312 1 97.62 368 LEU A O 1
ATOM 2894 N N . GLY A 1 369 ? 5.707 27.406 29.797 1 97.81 369 GLY A N 1
ATOM 2895 C CA . GLY A 1 369 ? 6.836 26.984 30.609 1 97.81 369 GLY A CA 1
ATOM 2896 C C . GLY A 1 369 ? 6.68 25.578 31.141 1 97.81 369 GLY A C 1
ATOM 2897 O O . GLY A 1 369 ? 7.613 24.766 31.062 1 97.81 369 GLY A O 1
ATOM 2898 N N . ASN A 1 370 ? 5.531 25.281 31.656 1 97.75 370 ASN A N 1
ATOM 2899 C CA . ASN A 1 370 ? 5.25 23.953 32.219 1 97.75 370 ASN A CA 1
ATOM 2900 C C . ASN A 1 370 ? 5.312 22.875 31.125 1 97.75 370 ASN A C 1
ATOM 2902 O O . ASN A 1 370 ? 5.82 21.781 31.359 1 97.75 370 ASN A O 1
ATOM 2906 N N . LEU A 1 371 ? 4.777 23.219 30 1 98.19 371 LEU A N 1
ATOM 2907 C CA . LEU A 1 371 ? 4.754 22.234 28.906 1 98.19 371 LEU A CA 1
ATOM 2908 C C . LEU A 1 371 ? 6.164 21.938 28.422 1 98.19 371 LEU A C 1
ATOM 2910 O O . LEU A 1 371 ? 6.488 20.781 28.141 1 98.19 371 LEU A O 1
ATOM 2914 N N . ILE A 1 372 ? 6.988 22.984 28.312 1 98.5 372 ILE A N 1
ATOM 2915 C CA . ILE A 1 372 ? 8.375 22.797 27.922 1 98.5 372 ILE A CA 1
ATOM 2916 C C . ILE A 1 372 ? 9.078 21.875 28.906 1 98.5 372 ILE A C 1
ATOM 2918 O O . ILE A 1 372 ? 9.742 20.922 28.516 1 98.5 372 ILE A O 1
ATOM 2922 N N . GLN A 1 373 ? 8.844 22.078 30.141 1 97.88 373 GLN A N 1
ATOM 2923 C CA . GLN A 1 373 ? 9.453 21.25 31.172 1 97.88 373 GLN A CA 1
ATOM 2924 C C . GLN A 1 373 ? 8.953 19.812 31.094 1 97.88 373 GLN A C 1
ATOM 2926 O O . GLN A 1 373 ? 9.734 18.875 31.25 1 97.88 373 GLN A O 1
ATOM 2931 N N . THR A 1 374 ? 7.715 19.672 30.859 1 97.94 374 THR A N 1
ATOM 2932 C CA . THR A 1 374 ? 7.117 18.359 30.75 1 97.94 374 THR A CA 1
ATOM 2933 C C . THR A 1 374 ? 7.754 17.562 29.625 1 97.94 374 THR A C 1
ATOM 2935 O O . THR A 1 374 ? 8.164 16.406 29.812 1 97.94 374 THR A O 1
ATOM 2938 N N . VAL A 1 375 ? 7.879 18.125 28.469 1 98.38 375 VAL A N 1
ATOM 2939 C CA . VAL A 1 375 ? 8.375 17.422 27.281 1 98.38 375 VAL A CA 1
ATOM 2940 C C . VAL A 1 375 ? 9.875 17.156 27.438 1 98.38 375 VAL A C 1
ATOM 2942 O O . VAL A 1 375 ? 10.359 16.094 27.062 1 98.38 375 VAL A O 1
ATOM 2945 N N . LEU A 1 376 ? 10.594 18.094 28.047 1 97.94 376 LEU A N 1
ATOM 2946 C CA . LEU A 1 376 ? 12.039 17.953 28.188 1 97.94 376 LEU A CA 1
ATOM 2947 C C . LEU A 1 376 ? 12.391 16.922 29.25 1 97.94 376 LEU A C 1
ATOM 2949 O O . LEU A 1 376 ? 13.406 16.234 29.141 1 97.94 376 LEU A O 1
ATOM 2953 N N . ASN A 1 377 ? 11.523 16.781 30.219 1 97.06 377 ASN A N 1
ATOM 2954 C CA . ASN A 1 377 ? 11.906 15.984 31.391 1 97.06 377 ASN A CA 1
ATOM 2955 C C . ASN A 1 377 ? 11.273 14.594 31.344 1 97.06 377 ASN A C 1
ATOM 2957 O O . ASN A 1 377 ? 11.633 13.719 32.125 1 97.06 377 ASN A O 1
ATOM 2961 N N . ASN A 1 378 ? 10.336 14.359 30.547 1 97.81 378 ASN A N 1
ATOM 2962 C CA . ASN A 1 378 ? 9.781 13.023 30.328 1 97.81 378 ASN A CA 1
ATOM 2963 C C . ASN A 1 378 ? 10.453 12.32 29.156 1 97.81 378 ASN A C 1
ATOM 2965 O O . ASN A 1 378 ? 10.227 12.672 28 1 97.81 378 ASN A O 1
ATOM 2969 N N . PRO A 1 379 ? 11.203 11.328 29.438 1 97.44 379 PRO A N 1
ATOM 2970 C CA . PRO A 1 379 ? 12.008 10.695 28.391 1 97.44 379 PRO A CA 1
ATOM 2971 C C . PRO A 1 379 ? 11.148 9.977 27.344 1 97.44 379 PRO A C 1
ATOM 2973 O O . PRO A 1 379 ? 11.641 9.641 26.266 1 97.44 379 PRO A O 1
ATOM 2976 N N . SER A 1 380 ? 9.906 9.703 27.656 1 98 380 SER A N 1
ATOM 2977 C CA . SER A 1 380 ? 9.055 8.977 26.719 1 98 380 SER A CA 1
ATOM 2978 C C . SER A 1 380 ? 8.938 9.711 25.391 1 98 380 SER A C 1
ATOM 2980 O O . SER A 1 380 ? 8.867 9.086 24.328 1 98 380 SER A O 1
ATOM 2982 N N . TYR A 1 381 ? 8.938 11.07 25.453 1 98.44 381 TYR A N 1
ATOM 2983 C CA . TYR A 1 381 ? 8.836 11.844 24.219 1 98.44 381 TYR A CA 1
ATOM 2984 C C . TYR A 1 381 ? 10.07 11.656 23.344 1 98.44 381 TYR A C 1
ATOM 2986 O O . TYR A 1 381 ? 9.961 11.422 22.141 1 98.44 381 TYR A O 1
ATOM 2994 N N . ARG A 1 382 ? 11.18 11.727 23.938 1 97.81 382 ARG A N 1
ATOM 2995 C CA . ARG A 1 382 ? 12.438 11.547 23.219 1 97.81 382 ARG A CA 1
ATOM 2996 C C . ARG A 1 382 ? 12.578 10.117 22.719 1 97.81 382 ARG A C 1
ATOM 2998 O O . ARG A 1 382 ? 13.047 9.883 21.594 1 97.81 382 ARG A O 1
ATOM 3005 N N . ASP A 1 383 ? 12.172 9.172 23.531 1 97.56 383 ASP A N 1
ATOM 3006 C CA . ASP A 1 383 ? 12.242 7.77 23.141 1 97.56 383 ASP A CA 1
ATOM 3007 C C . ASP A 1 383 ? 11.344 7.477 21.953 1 97.56 383 ASP A C 1
ATOM 3009 O O . ASP A 1 383 ? 11.75 6.793 21.016 1 97.56 383 ASP A O 1
ATOM 3013 N N . ASN A 1 384 ? 10.195 8.031 22 1 97.12 384 ASN A N 1
ATOM 3014 C CA . ASN A 1 384 ? 9.258 7.836 20.906 1 97.12 384 ASN A CA 1
ATOM 3015 C C . ASN A 1 384 ? 9.734 8.531 19.641 1 97.12 384 ASN A C 1
ATOM 3017 O O . ASN A 1 384 ? 9.641 7.973 18.547 1 97.12 384 ASN A O 1
ATOM 3021 N N . ALA A 1 385 ? 10.227 9.719 19.781 1 98.06 385 ALA A N 1
ATOM 3022 C CA . ALA A 1 385 ? 10.789 10.414 18.641 1 98.06 385 ALA A CA 1
ATOM 3023 C C . ALA A 1 385 ? 11.945 9.633 18.031 1 98.06 385 ALA A C 1
ATOM 3025 O O . ALA A 1 385 ? 12.07 9.547 16.797 1 98.06 385 ALA A O 1
ATOM 3026 N N . GLY A 1 386 ? 12.727 9.102 18.875 1 97.5 386 GLY A N 1
ATOM 3027 C CA . GLY A 1 386 ? 13.836 8.281 18.422 1 97.5 386 GLY A CA 1
ATOM 3028 C C . GLY A 1 386 ? 13.391 7.051 17.656 1 97.5 386 GLY A C 1
ATOM 3029 O O . GLY A 1 386 ? 13.977 6.707 16.625 1 97.5 386 GLY A O 1
ATOM 3030 N N . ARG A 1 387 ? 12.398 6.41 18.172 1 96.06 387 ARG A N 1
ATOM 3031 C CA . ARG A 1 387 ? 11.852 5.234 17.5 1 96.06 387 ARG A CA 1
ATOM 3032 C C . ARG A 1 387 ? 11.32 5.598 16.125 1 96.06 387 ARG A C 1
ATOM 3034 O O . ARG A 1 387 ? 11.555 4.875 15.148 1 96.06 387 ARG A O 1
ATOM 3041 N N . ILE A 1 388 ? 10.641 6.684 16.047 1 96.81 388 ILE A N 1
ATOM 3042 C CA . ILE A 1 388 ? 10.102 7.152 14.781 1 96.81 388 ILE A CA 1
ATOM 3043 C C . ILE A 1 388 ? 11.234 7.488 13.82 1 96.81 388 ILE A C 1
ATOM 3045 O O . ILE A 1 388 ? 11.203 7.109 12.648 1 96.81 388 ILE A O 1
ATOM 3049 N N . SER A 1 389 ? 12.219 8.141 14.312 1 97.81 389 SER A N 1
ATOM 3050 C CA . SER A 1 389 ? 13.398 8.477 13.516 1 97.81 389 SER A CA 1
ATOM 3051 C C . SER A 1 389 ? 14.039 7.223 12.938 1 97.81 389 SER A C 1
ATOM 3053 O O . SER A 1 389 ? 14.359 7.176 11.742 1 97.81 389 SER A O 1
ATOM 3055 N N . ARG A 1 390 ? 14.188 6.238 13.758 1 96.81 390 ARG A N 1
ATOM 3056 C CA . ARG A 1 390 ? 14.789 4.98 13.32 1 96.81 390 ARG A CA 1
ATOM 3057 C C . ARG A 1 390 ? 13.953 4.324 12.227 1 96.81 390 ARG A C 1
ATOM 3059 O O . ARG A 1 390 ? 14.5 3.783 11.258 1 96.81 390 ARG A O 1
ATOM 3066 N N . SER A 1 391 ? 12.656 4.348 12.375 1 96.5 391 SER A N 1
ATOM 3067 C CA . SER A 1 391 ? 11.766 3.734 11.391 1 96.5 391 SER A CA 1
ATOM 3068 C C . SER A 1 391 ? 11.898 4.414 10.031 1 96.5 391 SER A C 1
ATOM 3070 O O . SER A 1 391 ? 11.711 3.773 8.992 1 96.5 391 SER A O 1
ATOM 3072 N N . ILE A 1 392 ? 12.219 5.711 10.031 1 97.06 392 ILE A N 1
ATOM 3073 C CA . ILE A 1 392 ? 12.406 6.453 8.781 1 97.06 392 ILE A CA 1
ATOM 3074 C C . ILE A 1 392 ? 13.773 6.141 8.195 1 97.06 392 ILE A C 1
ATOM 3076 O O . ILE A 1 392 ? 13.891 5.805 7.012 1 97.06 392 ILE A O 1
ATOM 3080 N N . LYS A 1 393 ? 14.766 6.172 9.008 1 97.06 393 LYS A N 1
ATOM 3081 C CA . LYS A 1 393 ? 16.156 6.105 8.547 1 97.06 393 LYS A CA 1
ATOM 3082 C C . LYS A 1 393 ? 16.516 4.688 8.117 1 97.06 393 LYS A C 1
ATOM 3084 O O . LYS A 1 393 ? 17.453 4.492 7.34 1 97.06 393 LYS A O 1
ATOM 3089 N N . LEU A 1 394 ? 15.773 3.705 8.594 1 95.38 394 LEU A N 1
ATOM 3090 C CA . LEU A 1 394 ? 16.094 2.314 8.289 1 95.38 394 LEU A CA 1
ATOM 3091 C C . LEU A 1 394 ? 15.391 1.869 7.008 1 95.38 394 LEU A C 1
ATOM 3093 O O . LEU A 1 394 ? 15.602 0.749 6.539 1 95.38 394 LEU A O 1
ATOM 3097 N N . LEU A 1 395 ? 14.578 2.748 6.434 1 93.81 395 LEU A N 1
ATOM 3098 C CA . LEU A 1 395 ? 13.953 2.391 5.164 1 93.81 395 LEU A CA 1
ATOM 3099 C C . LEU A 1 395 ? 15.008 2.062 4.113 1 93.81 395 LEU A C 1
ATOM 3101 O O . LEU A 1 395 ? 16.078 2.674 4.09 1 93.81 395 LEU A O 1
ATOM 3105 N N . PRO A 1 396 ? 14.672 1.113 3.234 1 88.69 396 PRO A N 1
ATOM 3106 C CA . PRO A 1 396 ? 15.648 0.674 2.232 1 88.69 396 PRO A CA 1
ATOM 3107 C C . PRO A 1 396 ? 16.031 1.785 1.258 1 88.69 396 PRO A C 1
ATOM 3109 O O . PRO A 1 396 ? 17.125 1.764 0.693 1 88.69 396 PRO A O 1
ATOM 3112 N N . ARG A 1 397 ? 15.164 2.697 0.971 1 92.88 397 ARG A N 1
ATOM 3113 C CA . ARG A 1 397 ? 15.336 3.865 0.111 1 92.88 397 ARG A CA 1
ATOM 3114 C C . ARG A 1 397 ? 15 5.152 0.86 1 92.88 397 ARG A C 1
ATOM 3116 O O . ARG A 1 397 ? 14.031 5.199 1.618 1 92.88 397 ARG A O 1
ATOM 3123 N N . SER A 1 398 ? 15.914 6.152 0.64 1 95.94 398 SER A N 1
ATOM 3124 C CA . SER A 1 398 ? 15.477 7.43 1.199 1 95.94 398 SER A CA 1
ATOM 3125 C C . SER A 1 398 ? 14.18 7.906 0.553 1 95.94 398 SER A C 1
ATOM 3127 O O . SER A 1 398 ? 13.844 7.488 -0.557 1 95.94 398 SER A O 1
ATOM 3129 N N . ALA A 1 399 ? 13.523 8.742 1.268 1 97.19 399 ALA A N 1
ATOM 3130 C CA . ALA A 1 399 ? 12.242 9.234 0.776 1 97.19 399 ALA A CA 1
ATOM 3131 C C . ALA A 1 399 ? 12.391 9.867 -0.603 1 97.19 399 ALA A C 1
ATOM 3133 O O . ALA A 1 399 ? 11.594 9.602 -1.506 1 97.19 399 ALA A O 1
ATOM 3134 N N . ILE A 1 400 ? 13.398 10.656 -0.761 1 97.69 400 ILE A N 1
ATOM 3135 C CA . ILE A 1 400 ? 13.594 11.391 -2.006 1 97.69 400 ILE A CA 1
ATOM 3136 C C . ILE A 1 400 ? 13.969 10.414 -3.125 1 97.69 400 ILE A C 1
ATOM 3138 O O . ILE A 1 400 ? 13.523 10.57 -4.262 1 97.69 400 ILE A O 1
ATOM 3142 N N . GLU A 1 401 ? 14.781 9.438 -2.854 1 97.19 401 GLU A N 1
ATOM 3143 C CA . GLU A 1 401 ? 15.125 8.414 -3.838 1 97.19 401 GLU A CA 1
ATOM 3144 C C . GLU A 1 401 ? 13.891 7.613 -4.254 1 97.19 401 GLU A C 1
ATOM 3146 O O . GLU A 1 401 ? 13.695 7.34 -5.441 1 97.19 401 GLU A O 1
ATOM 3151 N N . ALA A 1 402 ? 13.141 7.242 -3.27 1 97.12 402 ALA A N 1
ATOM 3152 C CA . ALA A 1 402 ? 11.922 6.492 -3.559 1 97.12 402 ALA A CA 1
ATOM 3153 C C . ALA A 1 402 ? 10.984 7.297 -4.449 1 97.12 402 ALA A C 1
ATOM 3155 O O . ALA A 1 402 ? 10.406 6.758 -5.398 1 97.12 402 ALA A O 1
ATOM 3156 N N . ALA A 1 403 ? 10.812 8.547 -4.109 1 98.19 403 ALA A N 1
ATOM 3157 C CA . ALA A 1 403 ? 9.953 9.406 -4.918 1 98.19 403 ALA A CA 1
ATOM 3158 C C . ALA A 1 403 ? 10.445 9.469 -6.363 1 98.19 403 ALA A C 1
ATOM 3160 O O . ALA A 1 403 ? 9.664 9.297 -7.301 1 98.19 403 ALA A O 1
ATOM 3161 N N . ALA A 1 404 ? 11.703 9.688 -6.543 1 98.31 404 ALA A N 1
ATOM 3162 C CA . ALA A 1 404 ? 12.281 9.766 -7.883 1 98.31 404 ALA A CA 1
ATOM 3163 C C . ALA A 1 404 ? 12.133 8.43 -8.617 1 98.31 404 ALA A C 1
ATOM 3165 O O . ALA A 1 404 ? 11.867 8.406 -9.82 1 98.31 404 ALA A O 1
ATOM 3166 N N . ASP A 1 405 ? 12.328 7.352 -7.879 1 97.94 405 ASP A N 1
ATOM 3167 C CA . ASP A 1 405 ? 12.156 6.02 -8.453 1 97.94 405 ASP A CA 1
ATOM 3168 C C . ASP A 1 405 ? 10.766 5.863 -9.07 1 97.94 405 ASP A C 1
ATOM 3170 O O . ASP A 1 405 ? 10.625 5.387 -10.195 1 97.94 405 ASP A O 1
ATOM 3174 N N . TRP A 1 406 ? 9.797 6.262 -8.367 1 97.69 406 TRP A N 1
ATOM 3175 C CA . TRP A 1 406 ? 8.422 6.055 -8.812 1 97.69 406 TRP A CA 1
ATOM 3176 C C . TRP A 1 406 ? 8.062 7.016 -9.938 1 97.69 406 TRP A C 1
ATOM 3178 O O . TRP A 1 406 ? 7.285 6.668 -10.836 1 97.69 406 TRP A O 1
ATOM 3188 N N . VAL A 1 407 ? 8.602 8.219 -9.883 1 98.12 407 VAL A N 1
ATOM 3189 C CA . VAL A 1 407 ? 8.406 9.133 -11 1 98.12 407 VAL A CA 1
ATOM 3190 C C . VAL A 1 407 ? 9 8.531 -12.273 1 98.12 407 VAL A C 1
ATOM 3192 O O . VAL A 1 407 ? 8.359 8.516 -13.32 1 98.12 407 VAL A O 1
ATOM 3195 N N . GLU A 1 408 ? 10.203 8.016 -12.164 1 97.94 408 GLU A N 1
ATOM 3196 C CA . GLU A 1 408 ? 10.859 7.375 -13.305 1 97.94 408 GLU A CA 1
ATOM 3197 C C . GLU A 1 408 ? 10.07 6.164 -13.789 1 97.94 408 GLU A C 1
ATOM 3199 O O . GLU A 1 408 ? 9.977 5.922 -14.992 1 97.94 408 GLU A O 1
ATOM 3204 N N . TYR A 1 409 ? 9.562 5.414 -12.891 1 97.44 409 TYR A N 1
ATOM 3205 C CA . TYR A 1 409 ? 8.742 4.25 -13.227 1 97.44 409 TYR A CA 1
ATOM 3206 C C . TYR A 1 409 ? 7.531 4.656 -14.055 1 97.44 409 TYR A C 1
ATOM 3208 O O . TYR A 1 409 ? 7.238 4.039 -15.078 1 97.44 409 TYR A O 1
ATOM 3216 N N . ALA A 1 410 ? 6.84 5.73 -13.57 1 96.81 410 ALA A N 1
ATOM 3217 C CA . ALA A 1 410 ? 5.66 6.227 -14.281 1 96.81 410 ALA A CA 1
ATOM 3218 C C . ALA A 1 410 ? 6.031 6.746 -15.664 1 96.81 410 ALA A C 1
ATOM 3220 O O . ALA A 1 410 ? 5.336 6.469 -16.641 1 96.81 410 ALA A O 1
ATOM 3221 N N . GLN A 1 411 ? 7.105 7.453 -15.695 1 96.62 411 GLN A N 1
ATOM 3222 C CA . GLN A 1 411 ? 7.574 8.016 -16.953 1 96.62 411 GLN A CA 1
ATOM 3223 C C . GLN A 1 411 ? 7.934 6.914 -17.953 1 96.62 411 GLN A C 1
ATOM 3225 O O . GLN A 1 411 ? 7.578 6.992 -19.125 1 96.62 411 GLN A O 1
ATOM 3230 N N . ALA A 1 412 ? 8.617 5.93 -17.5 1 96.12 412 ALA A N 1
ATOM 3231 C CA . ALA A 1 412 ? 9.117 4.867 -18.375 1 96.12 412 ALA A CA 1
ATOM 3232 C C . ALA A 1 412 ? 7.977 3.994 -18.891 1 96.12 412 ALA A C 1
ATOM 3234 O O . ALA A 1 412 ? 7.992 3.562 -20.047 1 96.12 412 ALA A O 1
ATOM 3235 N N . LEU A 1 413 ? 6.996 3.736 -18.078 1 94.69 413 LEU A N 1
ATOM 3236 C CA . LEU A 1 413 ? 5.91 2.846 -18.469 1 94.69 413 LEU A CA 1
ATOM 3237 C C . LEU A 1 413 ? 4.859 3.594 -19.281 1 94.69 413 LEU A C 1
ATOM 3239 O O . LEU A 1 413 ? 4.27 3.033 -20.219 1 94.69 413 LEU A O 1
ATOM 3243 N N . GLY A 1 414 ? 4.582 4.797 -18.891 1 91.94 414 GLY A N 1
ATOM 3244 C CA . GLY A 1 414 ? 3.59 5.586 -19.594 1 91.94 414 GLY A CA 1
ATOM 3245 C C . GLY A 1 414 ? 2.166 5.277 -19.172 1 91.94 414 GLY A C 1
ATOM 3246 O O . GLY A 1 414 ? 1.413 6.184 -18.812 1 91.94 414 GLY A O 1
ATOM 3247 N N . ASP A 1 415 ? 1.84 4.016 -19.188 1 88.12 415 ASP A N 1
ATOM 3248 C CA . ASP A 1 415 ? 0.498 3.578 -18.812 1 88.12 415 ASP A CA 1
ATOM 3249 C C . ASP A 1 415 ? 0.532 2.686 -17.578 1 88.12 415 ASP A C 1
ATOM 3251 O O . ASP A 1 415 ? 1.071 1.578 -17.609 1 88.12 415 ASP A O 1
ATOM 3255 N N . LEU A 1 416 ? -0.095 3.229 -16.484 1 92.25 416 LEU A N 1
ATOM 3256 C CA . LEU A 1 416 ? -0.126 2.467 -15.25 1 92.25 416 LEU A CA 1
ATOM 3257 C C . LEU A 1 416 ? -1.556 2.08 -14.883 1 92.25 416 LEU A C 1
ATOM 3259 O O . LEU A 1 416 ? -1.884 1.941 -13.703 1 92.25 416 LEU A O 1
ATOM 3263 N N . SER A 1 417 ? -2.398 1.876 -15.898 1 88 417 SER A N 1
ATOM 3264 C CA . SER A 1 417 ? -3.805 1.557 -15.672 1 88 417 SER A CA 1
ATOM 3265 C C . SER A 1 417 ? -3.959 0.223 -14.945 1 88 417 SER A C 1
ATOM 3267 O O . SER A 1 417 ? -4.996 -0.04 -14.328 1 88 417 SER A O 1
ATOM 3269 N N . PHE A 1 418 ? -2.922 -0.619 -14.984 1 87.94 418 PHE A N 1
ATOM 3270 C CA . PHE A 1 418 ? -2.982 -1.923 -14.336 1 87.94 418 PHE A CA 1
ATOM 3271 C C . PHE A 1 418 ? -2.98 -1.773 -12.82 1 87.94 418 PHE A C 1
ATOM 3273 O O . PHE A 1 418 ? -3.281 -2.725 -12.094 1 87.94 418 PHE A O 1
ATOM 3280 N N . LEU A 1 419 ? -2.742 -0.601 -12.289 1 90.81 419 LEU A N 1
ATOM 3281 C CA . LEU A 1 419 ? -2.764 -0.34 -10.852 1 90.81 419 LEU A CA 1
ATOM 3282 C C . LEU A 1 419 ? -4.141 0.144 -10.406 1 90.81 419 LEU A C 1
ATOM 3284 O O . LEU A 1 419 ? -4.406 0.253 -9.211 1 90.81 419 LEU A O 1
ATOM 3288 N N . ARG A 1 420 ? -5.039 0.432 -11.359 1 89.44 420 ARG A N 1
ATOM 3289 C CA . ARG A 1 420 ? -6.359 0.982 -11.07 1 89.44 420 ARG A CA 1
ATOM 3290 C C . ARG A 1 420 ? -7.352 -0.126 -10.734 1 89.44 420 ARG A C 1
ATOM 3292 O O . ARG A 1 420 ? -7.602 -1.01 -11.555 1 89.44 420 ARG A O 1
ATOM 3299 N N . PRO A 1 421 ? -7.957 -0.07 -9.586 1 90.31 421 PRO A N 1
ATOM 3300 C CA . PRO A 1 421 ? -8.906 -1.122 -9.203 1 90.31 421 PRO A CA 1
ATOM 3301 C C . PRO A 1 421 ? -10.258 -0.969 -9.891 1 90.31 421 PRO A C 1
ATOM 3303 O O . PRO A 1 421 ? -10.656 0.145 -10.242 1 90.31 421 PRO A O 1
ATOM 3306 N N . ARG A 1 422 ? -10.922 -2.035 -10.023 1 92.25 422 ARG A N 1
ATOM 3307 C CA . ARG A 1 422 ? -12.258 -2.068 -10.617 1 92.25 422 ARG A CA 1
ATOM 3308 C C . ARG A 1 422 ? -13.266 -1.325 -9.742 1 92.25 422 ARG A C 1
ATOM 3310 O O . ARG A 1 422 ? -14.32 -0.908 -10.219 1 92.25 422 ARG A O 1
ATOM 3317 N N . SER A 1 423 ? -12.992 -1.166 -8.484 1 88.69 423 SER A N 1
ATOM 3318 C CA . SER A 1 423 ? -13.891 -0.495 -7.555 1 88.69 423 SER A CA 1
ATOM 3319 C C . SER A 1 423 ? -14.242 0.91 -8.039 1 88.69 423 SER A C 1
ATOM 3321 O O . SER A 1 423 ? -15.32 1.426 -7.738 1 88.69 423 SER A O 1
ATOM 3323 N N . LEU A 1 424 ? -13.383 1.502 -8.773 1 84.88 424 LEU A N 1
ATOM 3324 C CA . LEU A 1 424 ? -13.555 2.885 -9.203 1 84.88 424 LEU A CA 1
ATOM 3325 C C . LEU A 1 424 ? -14.562 2.979 -10.344 1 84.88 424 LEU A C 1
ATOM 3327 O O . LEU A 1 424 ? -15.047 4.066 -10.664 1 84.88 424 LEU A O 1
ATOM 3331 N N . ASP A 1 425 ? -14.891 1.843 -10.945 1 88.81 425 ASP A N 1
ATOM 3332 C CA . ASP A 1 425 ? -15.805 1.822 -12.078 1 88.81 425 ASP A CA 1
ATOM 3333 C C . ASP A 1 425 ? -17.188 1.333 -11.664 1 88.81 425 ASP A C 1
ATOM 3335 O O . ASP A 1 425 ? -18.125 1.32 -12.469 1 88.81 425 ASP A O 1
ATOM 3339 N N . LEU A 1 426 ? -17.297 0.899 -10.5 1 91.62 426 LEU A N 1
ATOM 3340 C CA . LEU A 1 426 ? -18.562 0.324 -10.062 1 91.62 426 LEU A CA 1
ATOM 3341 C C . LEU A 1 426 ? -19.438 1.378 -9.383 1 91.62 426 LEU A C 1
ATOM 3343 O O . LEU A 1 426 ? -18.938 2.186 -8.594 1 91.62 426 LEU A O 1
ATOM 3347 N N . PRO A 1 427 ? -20.734 1.331 -9.766 1 90.62 427 PRO A N 1
ATOM 3348 C CA . PRO A 1 427 ? -21.625 2.189 -8.977 1 90.62 427 PRO A CA 1
ATOM 3349 C C . PRO A 1 427 ? -21.734 1.742 -7.523 1 90.62 427 PRO A C 1
ATOM 3351 O O . PRO A 1 427 ? -21.453 0.584 -7.207 1 90.62 427 PRO A O 1
ATOM 3354 N N . PHE A 1 428 ? -22.188 2.607 -6.727 1 87 428 PHE A N 1
ATOM 3355 C CA . PHE A 1 428 ? -22.234 2.424 -5.281 1 87 428 PHE A CA 1
ATOM 3356 C C . PHE A 1 428 ? -23 1.161 -4.922 1 87 428 PHE A C 1
ATOM 3358 O O . PHE A 1 428 ? -22.547 0.36 -4.102 1 87 428 PHE A O 1
ATOM 3365 N N . TYR A 1 429 ? -24.172 0.946 -5.512 1 91.75 429 TYR A N 1
ATOM 3366 C CA . TYR A 1 429 ? -25.031 -0.165 -5.137 1 91.75 429 TYR A CA 1
ATOM 3367 C C . TYR A 1 429 ? -24.422 -1.5 -5.531 1 91.75 429 TYR A C 1
ATOM 3369 O O . TYR A 1 429 ? -24.672 -2.521 -4.887 1 91.75 429 TYR A O 1
ATOM 3377 N N . GLN A 1 430 ? -23.516 -1.549 -6.547 1 94.25 430 GLN A N 1
ATOM 3378 C CA . GLN A 1 430 ? -22.797 -2.768 -6.918 1 94.25 430 GLN A CA 1
ATOM 3379 C C . GLN A 1 430 ? -21.562 -2.959 -6.055 1 94.25 430 GLN A C 1
ATOM 3381 O O . GLN A 1 430 ? -21.281 -4.07 -5.605 1 94.25 430 GLN A O 1
ATOM 3386 N N . LEU A 1 431 ? -20.891 -1.857 -5.855 1 91.06 431 LEU A N 1
ATOM 3387 C CA . LEU A 1 431 ? -19.656 -1.913 -5.09 1 91.06 431 LEU A CA 1
ATOM 3388 C C . LEU A 1 431 ? -19.891 -2.473 -3.693 1 91.06 431 LEU A C 1
ATOM 3390 O O . LEU A 1 431 ? -19.125 -3.311 -3.213 1 91.06 431 LEU A O 1
ATOM 3394 N N . TYR A 1 432 ? -21.031 -2.061 -3.107 1 88.5 432 TYR A N 1
ATOM 3395 C CA . TYR A 1 432 ? -21.297 -2.48 -1.736 1 88.5 432 TYR A CA 1
ATOM 3396 C C . TYR A 1 432 ? -22.375 -3.568 -1.702 1 88.5 432 TYR A C 1
ATOM 3398 O O . TYR A 1 432 ? -22.984 -3.818 -0.659 1 88.5 432 TYR A O 1
ATOM 3406 N N . LEU A 1 433 ? -22.688 -4.16 -2.764 1 94.19 433 LEU A N 1
ATOM 3407 C CA . LEU A 1 433 ? -23.484 -5.375 -2.92 1 94.19 433 LEU A CA 1
ATOM 3408 C C . LEU A 1 433 ? -24.906 -5.16 -2.416 1 94.19 433 LEU A C 1
ATOM 3410 O O . LEU A 1 433 ? -25.5 -6.059 -1.819 1 94.19 433 LEU A O 1
ATOM 3414 N N . LEU A 1 434 ? -25.391 -3.967 -2.602 1 92.31 434 LEU A N 1
ATOM 3415 C CA . LEU A 1 434 ? -26.766 -3.715 -2.197 1 92.31 434 LEU A CA 1
ATOM 3416 C C . LEU A 1 434 ? -27.75 -4.508 -3.061 1 92.31 434 LEU A C 1
ATOM 3418 O O . LEU A 1 434 ? -28.797 -4.949 -2.578 1 92.31 434 LEU A O 1
ATOM 3422 N N . ASP A 1 435 ? -27.422 -4.637 -4.301 1 95.19 435 ASP A N 1
ATOM 3423 C CA . ASP A 1 435 ? -28.234 -5.441 -5.199 1 95.19 435 ASP A CA 1
ATOM 3424 C C . ASP A 1 435 ? -28.234 -6.91 -4.781 1 95.19 435 ASP A C 1
ATOM 3426 O O . ASP A 1 435 ? -29.281 -7.555 -4.75 1 95.19 435 ASP A O 1
ATOM 3430 N N . VAL A 1 436 ? -27.094 -7.434 -4.426 1 95.62 436 VAL A N 1
ATOM 3431 C CA . VAL A 1 436 ? -26.969 -8.812 -3.973 1 95.62 436 VAL A CA 1
ATOM 3432 C C . VAL A 1 436 ? -27.688 -8.992 -2.643 1 95.62 436 VAL A C 1
ATOM 3434 O O . VAL A 1 436 ? -28.406 -9.984 -2.443 1 95.62 436 VAL A O 1
ATOM 3437 N N . LEU A 1 437 ? -27.547 -8.062 -1.735 1 93.94 437 LEU A N 1
ATOM 3438 C CA . LEU A 1 437 ? -28.234 -8.102 -0.447 1 93.94 437 LEU A CA 1
ATOM 3439 C C . LEU A 1 437 ? -29.75 -8.086 -0.633 1 93.94 437 LEU A C 1
ATOM 3441 O O . LEU A 1 437 ? -30.469 -8.758 0.102 1 93.94 437 LEU A O 1
ATOM 3445 N N . ALA A 1 438 ? -30.203 -7.297 -1.563 1 94.62 438 ALA A N 1
ATOM 3446 C CA . ALA A 1 438 ? -31.625 -7.246 -1.86 1 94.62 438 ALA A CA 1
ATOM 3447 C C . ALA A 1 438 ? -32.156 -8.617 -2.279 1 94.62 438 ALA A C 1
ATOM 3449 O O . ALA A 1 438 ? -33.25 -9.023 -1.87 1 94.62 438 ALA A O 1
ATOM 3450 N N . LEU A 1 439 ? -31.375 -9.258 -3.096 1 95.44 439 LEU A N 1
ATOM 3451 C CA . LEU A 1 439 ? -31.75 -10.609 -3.508 1 95.44 439 LEU A CA 1
ATOM 3452 C C . LEU A 1 439 ? -31.812 -11.547 -2.307 1 95.44 439 LEU A C 1
ATOM 3454 O O . LEU A 1 439 ? -32.75 -12.312 -2.162 1 95.44 439 LEU A O 1
ATOM 3458 N N . PHE A 1 440 ? -30.828 -11.484 -1.489 1 94.44 440 PHE A N 1
ATOM 3459 C CA . PHE A 1 440 ? -30.797 -12.336 -0.307 1 94.44 440 PHE A CA 1
ATOM 3460 C C . PHE A 1 440 ? -31.984 -12.047 0.598 1 94.44 440 PHE A C 1
ATOM 3462 O O . PHE A 1 440 ? -32.594 -12.969 1.158 1 94.44 440 PHE A O 1
ATOM 3469 N N . LEU A 1 441 ? -32.281 -10.797 0.757 1 93.94 441 LEU A N 1
ATOM 3470 C CA . LEU A 1 441 ? -33.438 -10.406 1.574 1 93.94 441 LEU A CA 1
ATOM 3471 C C . LEU A 1 441 ? -34.75 -10.93 0.973 1 93.94 441 LEU A C 1
ATOM 3473 O O . LEU A 1 441 ? -35.594 -11.438 1.693 1 93.94 441 LEU A O 1
ATOM 3477 N N . LEU A 1 442 ? -34.875 -10.766 -0.3 1 95.19 442 LEU A N 1
ATOM 3478 C CA . LEU A 1 442 ? -36.062 -11.258 -0.994 1 95.19 442 LEU A CA 1
ATOM 3479 C C . LEU A 1 442 ? -36.188 -12.766 -0.815 1 95.19 442 LEU A C 1
ATOM 3481 O O . LEU A 1 442 ? -37.281 -13.258 -0.528 1 95.19 442 LEU A O 1
ATOM 3485 N N . LEU A 1 443 ? -35.094 -13.484 -0.983 1 94.94 443 LEU A N 1
ATOM 3486 C CA . LEU A 1 443 ? -35.125 -14.93 -0.823 1 94.94 443 LEU A CA 1
ATOM 3487 C C . LEU A 1 443 ? -35.469 -15.312 0.615 1 94.94 443 LEU A C 1
ATOM 3489 O O . LEU A 1 443 ? -36.219 -16.281 0.85 1 94.94 443 LEU A O 1
ATOM 3493 N N . SER A 1 444 ? -34.938 -14.555 1.501 1 94.69 444 SER A N 1
ATOM 3494 C CA . SER A 1 444 ? -35.25 -14.805 2.906 1 94.69 444 SER A CA 1
ATOM 3495 C C . SER A 1 444 ? -36.75 -14.586 3.195 1 94.69 444 SER A C 1
ATOM 3497 O O . SER A 1 444 ? -37.344 -15.367 3.928 1 94.69 444 SER A O 1
ATOM 3499 N N . ILE A 1 445 ? -37.281 -13.586 2.617 1 95.12 445 ILE A N 1
ATOM 3500 C CA . ILE A 1 445 ? -38.688 -13.289 2.791 1 95.12 445 ILE A CA 1
ATOM 3501 C C . ILE A 1 445 ? -39.531 -14.422 2.203 1 95.12 445 ILE A C 1
ATOM 3503 O O . ILE A 1 445 ? -40.5 -14.859 2.811 1 95.12 445 ILE A O 1
ATOM 3507 N N . ILE A 1 446 ? -39.125 -14.891 1.107 1 95.62 446 ILE A N 1
ATOM 3508 C CA . ILE A 1 446 ? -39.844 -15.977 0.441 1 95.62 446 ILE A CA 1
ATOM 3509 C C . ILE A 1 446 ? -39.781 -17.234 1.307 1 95.62 446 ILE A C 1
ATOM 3511 O O . ILE A 1 446 ? -40.812 -17.906 1.482 1 95.62 446 ILE A O 1
ATOM 3515 N N . VAL A 1 447 ? -38.656 -17.469 1.832 1 95.12 447 VAL A N 1
ATOM 3516 C CA . VAL A 1 447 ? -38.5 -18.656 2.676 1 95.12 447 VAL A CA 1
ATOM 3517 C C . VAL A 1 447 ? -39.375 -18.516 3.934 1 95.12 447 VAL A C 1
ATOM 3519 O O . VAL A 1 447 ? -40.062 -19.438 4.328 1 95.12 447 VAL A O 1
ATOM 3522 N N . VAL A 1 448 ? -39.312 -17.375 4.488 1 95.25 448 VAL A N 1
ATOM 3523 C CA . VAL A 1 448 ? -40.094 -17.141 5.703 1 95.25 448 VAL A CA 1
ATOM 3524 C C . VAL A 1 448 ? -41.594 -17.234 5.395 1 95.25 448 VAL A C 1
ATOM 3526 O O . VAL A 1 448 ? -42.344 -17.828 6.164 1 95.25 448 VAL A O 1
ATOM 3529 N N . ALA A 1 449 ? -41.969 -16.688 4.332 1 95.62 449 ALA A N 1
ATOM 3530 C CA . ALA A 1 449 ? -43.344 -16.75 3.906 1 95.62 449 ALA A CA 1
ATOM 3531 C C . ALA A 1 449 ? -43.781 -18.203 3.654 1 95.62 449 ALA A C 1
ATOM 3533 O O . ALA A 1 449 ? -44.875 -18.609 4.035 1 95.62 449 ALA A O 1
ATOM 3534 N N . ALA A 1 450 ? -42.938 -18.938 3.002 1 95.94 450 ALA A N 1
ATOM 3535 C CA . ALA A 1 450 ? -43.219 -20.344 2.721 1 95.94 450 ALA A CA 1
ATOM 3536 C C . ALA A 1 450 ? -43.375 -21.141 4.012 1 95.94 450 ALA A C 1
ATOM 3538 O O . ALA A 1 450 ? -44.281 -21.953 4.152 1 95.94 450 ALA A O 1
ATOM 3539 N N . VAL A 1 451 ? -42.469 -20.875 4.836 1 95.44 451 VAL A N 1
ATOM 3540 C CA . VAL A 1 451 ? -42.531 -21.562 6.129 1 95.44 451 VAL A CA 1
ATOM 3541 C C . VAL A 1 451 ? -43.812 -21.172 6.859 1 95.44 451 VAL A C 1
ATOM 3543 O O . VAL A 1 451 ? -44.469 -22.016 7.449 1 95.44 451 VAL A O 1
ATOM 3546 N N . TYR A 1 452 ? -44.094 -19.938 6.832 1 94.69 452 TYR A N 1
ATOM 3547 C CA . TYR A 1 452 ? -45.312 -19.438 7.457 1 94.69 452 TYR A CA 1
ATOM 3548 C C . TYR A 1 452 ? -46.562 -20.125 6.859 1 94.69 452 TYR A C 1
ATOM 3550 O O . TYR A 1 452 ? -47.469 -20.547 7.586 1 94.69 452 TYR A O 1
ATOM 3558 N N . LEU A 1 453 ? -46.625 -20.25 5.617 1 94.56 453 LEU A N 1
ATOM 3559 C CA . LEU A 1 453 ? -47.75 -20.859 4.926 1 94.56 453 LEU A CA 1
ATOM 3560 C C . LEU A 1 453 ? -47.844 -22.344 5.285 1 94.56 453 LEU A C 1
ATOM 3562 O O . LEU A 1 453 ? -48.938 -22.859 5.48 1 94.56 453 LEU A O 1
ATOM 3566 N N . VAL A 1 454 ? -46.719 -22.984 5.348 1 95 454 VAL A N 1
ATOM 3567 C CA . VAL A 1 454 ? -46.688 -24.391 5.707 1 95 454 VAL A CA 1
ATOM 3568 C C . VAL A 1 454 ? -47.188 -24.562 7.141 1 95 454 VAL A C 1
ATOM 3570 O O . VAL A 1 454 ? -48 -25.453 7.422 1 95 454 VAL A O 1
ATOM 3573 N N . LEU A 1 455 ? -46.719 -23.734 7.953 1 94.56 455 LEU A N 1
ATOM 3574 C CA . LEU A 1 455 ? -47.156 -23.812 9.352 1 94.56 455 LEU A CA 1
ATOM 3575 C C . LEU A 1 455 ? -48.625 -23.484 9.492 1 94.56 455 LEU A C 1
ATOM 3577 O O . LEU A 1 455 ? -49.312 -24.109 10.297 1 94.56 455 LEU A O 1
ATOM 3581 N N . ARG A 1 456 ? -49.031 -22.578 8.781 1 93.19 456 ARG A N 1
ATOM 3582 C CA . ARG A 1 456 ? -50.469 -22.234 8.789 1 93.19 456 ARG A CA 1
ATOM 3583 C C . ARG A 1 456 ? -51.312 -23.391 8.297 1 93.19 456 ARG A C 1
ATOM 3585 O O . ARG A 1 456 ? -52.375 -23.672 8.867 1 93.19 456 ARG A O 1
ATOM 3592 N N . CYS A 1 457 ? -50.875 -24.047 7.289 1 92.38 457 CYS A N 1
ATOM 3593 C CA . CYS A 1 457 ? -51.562 -25.219 6.758 1 92.38 457 CYS A CA 1
ATOM 3594 C C . CYS A 1 457 ? -51.594 -26.344 7.773 1 92.38 457 CYS A C 1
ATOM 3596 O O . CYS A 1 457 ? -52.625 -27 7.965 1 92.38 457 CYS A O 1
ATOM 3598 N N . LEU A 1 458 ? -50.531 -26.5 8.398 1 92.19 458 LEU A N 1
ATOM 3599 C CA . LEU A 1 458 ? -50.438 -27.547 9.422 1 92.19 458 LEU A CA 1
ATOM 3600 C C . LEU A 1 458 ? -51.344 -27.203 10.609 1 92.19 458 LEU A C 1
ATOM 3602 O O . LEU A 1 458 ? -52 -28.094 11.164 1 92.19 458 LEU A O 1
ATOM 3606 N N . TYR A 1 459 ? -51.312 -25.953 10.898 1 91.62 459 TYR A N 1
ATOM 3607 C CA . TYR A 1 459 ? -52.188 -25.5 11.977 1 91.62 459 TYR A CA 1
ATOM 3608 C C . TYR A 1 459 ? -53.656 -25.703 11.625 1 91.62 459 TYR A C 1
ATOM 3610 O O . TYR A 1 459 ? -54.438 -26.172 12.445 1 91.62 459 TYR A O 1
ATOM 3618 N N . ARG A 1 460 ? -54 -25.469 10.469 1 90.19 460 ARG A N 1
ATOM 3619 C CA . ARG A 1 460 ? -55.375 -25.641 10.008 1 90.19 460 ARG A CA 1
ATOM 3620 C C . ARG A 1 460 ? -55.75 -27.125 9.93 1 90.19 460 ARG A C 1
ATOM 3622 O O . ARG A 1 460 ? -56.875 -27.5 10.25 1 90.19 460 ARG A O 1
ATOM 3629 N N . PHE A 1 461 ? -54.781 -27.906 9.562 1 87.88 461 PHE A N 1
ATOM 3630 C CA . PHE A 1 461 ? -55 -29.328 9.445 1 87.88 461 PHE A CA 1
ATOM 3631 C C . PHE A 1 461 ? -55.188 -29.969 10.82 1 87.88 461 PHE A C 1
ATOM 3633 O O . PHE A 1 461 ? -56.031 -30.844 11 1 87.88 461 PHE A O 1
ATOM 3640 N N . CYS A 1 462 ? -54.562 -29.531 11.758 1 84.62 462 CYS A N 1
ATOM 3641 C CA . CYS A 1 462 ? -54.594 -30.109 13.086 1 84.62 462 CYS A CA 1
ATOM 3642 C C . CYS A 1 462 ? -55.812 -29.594 13.867 1 84.62 462 CYS A C 1
ATOM 3644 O O . CYS A 1 462 ? -56.375 -30.297 14.711 1 84.62 462 CYS A O 1
ATOM 3646 N N . PHE A 1 463 ? -56.219 -28.359 13.711 1 80.56 463 PHE A N 1
ATOM 3647 C CA . PHE A 1 463 ? -57.25 -27.781 14.555 1 80.56 463 PHE A CA 1
ATOM 3648 C C . PHE A 1 463 ? -58.562 -27.609 13.773 1 80.56 463 PHE A C 1
ATOM 3650 O O . PHE A 1 463 ? -59.5 -27.016 14.273 1 80.56 463 PHE A O 1
ATOM 3657 N N . SER A 1 464 ? -58.5 -27.875 12.523 1 67.38 464 SER A N 1
ATOM 3658 C CA . SER A 1 464 ? -59.812 -27.922 11.859 1 67.38 464 SER A CA 1
ATOM 3659 C C . SER A 1 464 ? -60.656 -29.078 12.375 1 67.38 464 SER A C 1
ATOM 3661 O O . SER A 1 464 ? -60.219 -30.234 12.352 1 67.38 464 SER A O 1
ATOM 3663 N N . LYS A 1 465 ? -61.5 -28.812 13.414 1 56.47 465 LYS A N 1
ATOM 3664 C CA . LYS A 1 465 ? -62.562 -29.688 13.914 1 56.47 465 LYS A CA 1
ATOM 3665 C C . LYS A 1 465 ? -63.312 -30.375 12.766 1 56.47 465 LYS A C 1
ATOM 3667 O O . LYS A 1 465 ? -63.781 -29.703 11.836 1 56.47 465 LYS A O 1
ATOM 3672 N N . ARG A 1 466 ? -63.094 -31.562 12.578 1 54.31 466 ARG A N 1
ATOM 3673 C CA . ARG A 1 466 ? -64 -32.344 11.734 1 54.31 466 ARG A CA 1
ATOM 3674 C C . ARG A 1 466 ? -65.438 -32.125 12.141 1 54.31 466 ARG A C 1
ATOM 3676 O O . ARG A 1 466 ? -65.812 -32.188 13.32 1 54.31 466 ARG A O 1
ATOM 3683 N N . PRO A 1 467 ? -66.188 -31.438 11.398 1 53.28 467 PRO A N 1
ATOM 3684 C CA . PRO A 1 467 ? -67.625 -31.469 11.789 1 53.28 467 PRO A CA 1
ATOM 3685 C C . PRO A 1 467 ? -68.125 -32.875 12 1 53.28 467 PRO A C 1
ATOM 3687 O O . PRO A 1 467 ? -67.75 -33.781 11.258 1 53.28 467 PRO A O 1
ATOM 3690 N N . MET A 1 468 ? -68.5 -33.344 13.219 1 51.28 468 MET A N 1
ATOM 3691 C CA . MET A 1 468 ? -69.312 -34.531 13.484 1 51.28 468 MET A CA 1
ATOM 3692 C C . MET A 1 468 ? -70.562 -34.562 12.586 1 51.28 468 MET A C 1
ATOM 3694 O O . MET A 1 468 ? -71.375 -33.625 12.562 1 51.28 468 MET A O 1
ATOM 3698 N N . LYS A 1 469 ? -70.562 -35.375 11.656 1 51.78 469 LYS A N 1
ATOM 3699 C CA . LYS A 1 469 ? -71.75 -35.719 10.922 1 51.78 469 LYS A CA 1
ATOM 3700 C C . LYS A 1 469 ? -72.875 -36.125 11.883 1 51.78 469 LYS A C 1
ATOM 3702 O O . LYS A 1 469 ? -72.75 -37.031 12.703 1 51.78 469 LYS A O 1
ATOM 3707 N N . GLU A 1 470 ? -73.75 -35.281 12.203 1 46.41 470 GLU A N 1
ATOM 3708 C CA . GLU A 1 470 ? -75 -35.656 12.844 1 46.41 470 GLU A CA 1
ATOM 3709 C C . GLU A 1 470 ? -75.688 -36.75 12.047 1 46.41 470 GLU A C 1
ATOM 3711 O O . GLU A 1 470 ? -75.875 -36.594 10.836 1 46.41 470 GLU A O 1
ATOM 3716 N N . LYS A 1 471 ? -75.688 -37.969 12.516 1 52.56 471 LYS A N 1
ATOM 3717 C CA . LYS A 1 471 ? -76.625 -39 12.07 1 52.56 471 LYS A CA 1
ATOM 3718 C C . LYS A 1 471 ? -78.062 -38.5 12.07 1 52.56 471 LYS A C 1
ATOM 3720 O O . LYS A 1 471 ? -78.5 -37.875 13.039 1 52.56 471 LYS A O 1
ATOM 3725 N N . PRO A 1 472 ? -78.688 -38.5 10.766 1 51.22 472 PRO A N 1
ATOM 3726 C CA . PRO A 1 472 ? -80.125 -38.25 10.727 1 51.22 472 PRO A CA 1
ATOM 3727 C C . PRO A 1 472 ? -80.938 -39.156 11.633 1 51.22 472 PRO A C 1
ATOM 3729 O O . PRO A 1 472 ? -80.625 -40.344 11.75 1 51.22 472 PRO A O 1
ATOM 3732 N N . ASN A 1 473 ? -81.688 -38.75 12.625 1 41.09 473 ASN A N 1
ATOM 3733 C CA . ASN A 1 473 ? -82.875 -39.469 13.016 1 41.09 473 ASN A CA 1
ATOM 3734 C C . ASN A 1 473 ? -83.875 -39.531 11.867 1 41.09 473 ASN A C 1
ATOM 3736 O O . ASN A 1 473 ? -84.125 -38.531 11.203 1 41.09 473 ASN A O 1
ATOM 3740 N N . MET B 1 1 ? 13.391 -19.969 8.898 1 97.5 1 MET B N 1
ATOM 3741 C CA . MET B 1 1 ? 12.375 -19.906 7.852 1 97.5 1 MET B CA 1
ATOM 3742 C C . MET B 1 1 ? 11.555 -21.188 7.816 1 97.5 1 MET B C 1
ATOM 3744 O O . MET B 1 1 ? 12.086 -22.281 8.008 1 97.5 1 MET B O 1
ATOM 3748 N N . PHE B 1 2 ? 10.258 -21 7.59 1 96.19 2 PHE B N 1
ATOM 3749 C CA . PHE B 1 2 ? 9.328 -22.109 7.684 1 96.19 2 PHE B CA 1
ATOM 3750 C C . PHE B 1 2 ? 8.477 -22.219 6.422 1 96.19 2 PHE B C 1
ATOM 3752 O O . PHE B 1 2 ? 7.344 -21.75 6.391 1 96.19 2 PHE B O 1
ATOM 3759 N N . PRO B 1 3 ? 8.961 -22.953 5.449 1 93.88 3 PRO B N 1
ATOM 3760 C CA . PRO B 1 3 ? 8.148 -23.172 4.25 1 93.88 3 PRO B CA 1
ATOM 3761 C C . PRO B 1 3 ? 7.078 -24.234 4.453 1 93.88 3 PRO B C 1
ATOM 3763 O O . PRO B 1 3 ? 7.223 -25.109 5.309 1 93.88 3 PRO B O 1
ATOM 3766 N N . MET B 1 4 ? 6.035 -24.062 3.727 1 89.38 4 MET B N 1
ATOM 3767 C CA . MET B 1 4 ? 5.074 -25.156 3.621 1 89.38 4 MET B CA 1
ATOM 3768 C C . MET B 1 4 ? 5.688 -26.359 2.893 1 89.38 4 MET B C 1
ATOM 3770 O O . MET B 1 4 ? 6.691 -26.219 2.193 1 89.38 4 MET B O 1
ATOM 3774 N N . VAL B 1 5 ? 5.027 -27.453 3.111 1 84.19 5 VAL B N 1
ATOM 3775 C CA . VAL B 1 5 ? 5.457 -28.641 2.385 1 84.19 5 VAL B CA 1
ATOM 3776 C C . VAL B 1 5 ? 5.336 -28.406 0.881 1 84.19 5 VAL B C 1
ATOM 3778 O O . VAL B 1 5 ? 4.367 -27.797 0.417 1 84.19 5 VAL B O 1
ATOM 3781 N N . GLY B 1 6 ? 6.352 -28.844 0.191 1 85.69 6 GLY B N 1
ATOM 3782 C CA . GLY B 1 6 ? 6.371 -28.688 -1.255 1 85.69 6 GLY B CA 1
ATOM 3783 C C . GLY B 1 6 ? 7.605 -27.969 -1.76 1 85.69 6 GLY B C 1
ATOM 3784 O O . GLY B 1 6 ? 8.055 -27 -1.146 1 85.69 6 GLY B O 1
ATOM 3785 N N . ARG B 1 7 ? 8.094 -28.375 -2.846 1 87.19 7 ARG B N 1
ATOM 3786 C CA . ARG B 1 7 ? 9.352 -27.875 -3.395 1 87.19 7 ARG B CA 1
ATOM 3787 C C . ARG B 1 7 ? 9.25 -26.406 -3.754 1 87.19 7 ARG B C 1
ATOM 3789 O O . ARG B 1 7 ? 10.156 -25.625 -3.465 1 87.19 7 ARG B O 1
ATOM 3796 N N . SER B 1 8 ? 8.148 -26.016 -4.387 1 88.31 8 SER B N 1
ATOM 3797 C CA . SER B 1 8 ? 7.988 -24.641 -4.84 1 88.31 8 SER B CA 1
ATOM 3798 C C . SER B 1 8 ? 7.992 -23.672 -3.664 1 88.31 8 SER B C 1
ATOM 3800 O O . SER B 1 8 ? 8.555 -22.578 -3.758 1 88.31 8 SER B O 1
ATOM 3802 N N . HIS B 1 9 ? 7.414 -24.047 -2.592 1 91.88 9 HIS B N 1
ATOM 3803 C CA . HIS B 1 9 ? 7.367 -23.203 -1.398 1 91.88 9 HIS B CA 1
ATOM 3804 C C . HIS B 1 9 ? 8.742 -23.078 -0.764 1 91.88 9 HIS B C 1
ATOM 3806 O O . HIS B 1 9 ? 9.133 -21.984 -0.328 1 91.88 9 HIS B O 1
ATOM 3812 N N . TYR B 1 10 ? 9.414 -24.188 -0.772 1 93.75 10 TYR B N 1
ATOM 3813 C CA . TYR B 1 10 ? 10.773 -24.172 -0.257 1 93.75 10 TYR B CA 1
ATOM 3814 C C . TYR B 1 10 ? 11.672 -23.281 -1.103 1 93.75 10 TYR B C 1
ATOM 3816 O O . TYR B 1 10 ? 12.453 -22.484 -0.566 1 93.75 10 TYR B O 1
ATOM 3824 N N . LEU B 1 11 ? 11.555 -23.328 -2.404 1 93.88 11 LEU B N 1
ATOM 3825 C CA . LEU B 1 11 ? 12.438 -22.609 -3.316 1 93.88 11 LEU B CA 1
ATOM 3826 C C . LEU B 1 11 ? 12.312 -21.109 -3.123 1 93.88 11 LEU B C 1
ATOM 3828 O O . LEU B 1 11 ? 13.305 -20.375 -3.201 1 93.88 11 LEU B O 1
ATOM 3832 N N . VAL B 1 12 ? 11.148 -20.625 -2.859 1 96.19 12 VAL B N 1
ATOM 3833 C CA . VAL B 1 12 ? 10.93 -19.203 -2.684 1 96.19 12 VAL B CA 1
ATOM 3834 C C . VAL B 1 12 ? 11.664 -18.719 -1.436 1 96.19 12 VAL B C 1
ATOM 3836 O O . VAL B 1 12 ? 12.414 -17.734 -1.491 1 96.19 12 VAL B O 1
ATOM 3839 N N . LEU B 1 13 ? 11.461 -19.422 -0.351 1 97.38 13 LEU B N 1
ATOM 3840 C CA . LEU B 1 13 ? 12.117 -19.016 0.885 1 97.38 13 LEU B CA 1
ATOM 3841 C C . LEU B 1 13 ? 13.625 -19.203 0.788 1 97.38 13 LEU B C 1
ATOM 3843 O O . LEU B 1 13 ? 14.398 -18.391 1.31 1 97.38 13 LEU B O 1
ATOM 3847 N N . ALA B 1 14 ? 14.008 -20.281 0.088 1 97.06 14 ALA B N 1
ATOM 3848 C CA . ALA B 1 14 ? 15.43 -20.531 -0.111 1 97.06 14 ALA B CA 1
ATOM 3849 C C . ALA B 1 14 ? 16.078 -19.391 -0.9 1 97.06 14 ALA B C 1
ATOM 3851 O O . ALA B 1 14 ? 17.203 -19 -0.624 1 97.06 14 ALA B O 1
ATOM 3852 N N . ARG B 1 15 ? 15.367 -18.922 -1.845 1 97 15 ARG B N 1
ATOM 3853 C CA . ARG B 1 15 ? 15.867 -17.812 -2.645 1 97 15 ARG B CA 1
ATOM 3854 C C . ARG B 1 15 ? 16.016 -16.547 -1.797 1 97 15 ARG B C 1
ATOM 3856 O O . ARG B 1 15 ? 17.031 -15.836 -1.903 1 97 15 ARG B O 1
ATOM 3863 N N . ILE B 1 16 ? 15.047 -16.203 -0.997 1 98 16 ILE B N 1
ATOM 3864 C CA . ILE B 1 16 ? 15.148 -15.086 -0.076 1 98 16 ILE B CA 1
ATOM 3865 C C . ILE B 1 16 ? 16.344 -15.281 0.861 1 98 16 ILE B C 1
ATOM 3867 O O . ILE B 1 16 ? 17.125 -14.359 1.088 1 98 16 ILE B O 1
ATOM 3871 N N . GLY B 1 17 ? 16.469 -16.547 1.354 1 97.88 17 GLY B N 1
ATOM 3872 C CA . GLY B 1 17 ? 17.578 -16.875 2.234 1 97.88 17 GLY B CA 1
ATOM 3873 C C . GLY B 1 17 ? 18.938 -16.641 1.594 1 97.88 17 GLY B C 1
ATOM 3874 O O . GLY B 1 17 ? 19.859 -16.109 2.232 1 97.88 17 GLY B O 1
ATOM 3875 N N . LYS B 1 18 ? 19.031 -17.031 0.376 1 97.44 18 LYS B N 1
ATOM 3876 C CA . LYS B 1 18 ? 20.281 -16.828 -0.34 1 97.44 18 LYS B CA 1
ATOM 3877 C C . LYS B 1 18 ? 20.641 -15.352 -0.426 1 97.44 18 LYS B C 1
ATOM 3879 O O . LYS B 1 18 ? 21.812 -14.977 -0.227 1 97.44 18 LYS B O 1
ATOM 3884 N N . GLU B 1 19 ? 19.688 -14.508 -0.774 1 98 19 GLU B N 1
ATOM 3885 C CA . GLU B 1 19 ? 19.922 -13.07 -0.829 1 98 19 GLU B CA 1
ATOM 3886 C C . GLU B 1 19 ? 20.344 -12.531 0.534 1 98 19 GLU B C 1
ATOM 3888 O O . GLU B 1 19 ? 21.281 -11.727 0.628 1 98 19 GLU B O 1
ATOM 3893 N N . LEU B 1 20 ? 19.719 -12.961 1.591 1 98.25 20 LEU B N 1
ATOM 3894 C CA . LEU B 1 20 ? 20.047 -12.516 2.939 1 98.25 20 LEU B CA 1
ATOM 3895 C C . LEU B 1 20 ? 21.453 -12.953 3.332 1 98.25 20 LEU B C 1
ATOM 3897 O O . LEU B 1 20 ? 22.188 -12.195 3.959 1 98.25 20 LEU B O 1
ATOM 3901 N N . GLU B 1 21 ? 21.828 -14.164 2.939 1 98.12 21 GLU B N 1
ATOM 3902 C CA . GLU B 1 21 ? 23.188 -14.633 3.199 1 98.12 21 GLU B CA 1
ATOM 3903 C C . GLU B 1 21 ? 24.219 -13.766 2.494 1 98.12 21 GLU B C 1
ATOM 3905 O O . GLU B 1 21 ? 25.281 -13.469 3.057 1 98.12 21 GLU B O 1
ATOM 3910 N N . SER B 1 22 ? 23.922 -13.414 1.299 1 97.88 22 SER B N 1
ATOM 3911 C CA . SER B 1 22 ? 24.844 -12.57 0.542 1 97.88 22 SER B CA 1
ATOM 3912 C C . SER B 1 22 ? 25.031 -11.219 1.223 1 97.88 22 SER B C 1
ATOM 3914 O O . SER B 1 22 ? 26.031 -10.531 0.982 1 97.88 22 SER B O 1
ATOM 3916 N N . ARG B 1 23 ? 24.141 -10.922 2.061 1 97.44 23 ARG B N 1
ATOM 3917 C CA . ARG B 1 23 ? 24.188 -9.648 2.773 1 97.44 23 ARG B CA 1
ATOM 3918 C C . ARG B 1 23 ? 24.781 -9.828 4.168 1 97.44 23 ARG B C 1
ATOM 3920 O O . ARG B 1 23 ? 24.719 -8.914 4.988 1 97.44 23 ARG B O 1
ATOM 3927 N N . GLY B 1 24 ? 25.125 -11.023 4.508 1 97.81 24 GLY B N 1
ATOM 3928 C CA . GLY B 1 24 ? 25.859 -11.258 5.742 1 97.81 24 GLY B CA 1
ATOM 3929 C C . GLY B 1 24 ? 25.016 -11.883 6.828 1 97.81 24 GLY B C 1
ATOM 3930 O O . GLY B 1 24 ? 25.469 -12.055 7.961 1 97.81 24 GLY B O 1
ATOM 3931 N N . HIS B 1 25 ? 23.859 -12.328 6.52 1 97.94 25 HIS B N 1
ATOM 3932 C CA . HIS B 1 25 ? 23 -12.945 7.52 1 97.94 25 HIS B CA 1
ATOM 3933 C C . HIS B 1 25 ? 23.219 -14.453 7.586 1 97.94 25 HIS B C 1
ATOM 3935 O O . HIS B 1 25 ? 23.625 -15.07 6.602 1 97.94 25 HIS B O 1
ATOM 3941 N N . LYS B 1 26 ? 22.953 -14.992 8.758 1 97.56 26 LYS B N 1
ATOM 3942 C CA . LYS B 1 26 ? 22.828 -16.438 8.914 1 97.56 26 LYS B CA 1
ATOM 3943 C C . LYS B 1 26 ? 21.391 -16.891 8.719 1 97.56 26 LYS B C 1
ATOM 3945 O O . LYS B 1 26 ? 20.469 -16.359 9.359 1 97.56 26 LYS B O 1
ATOM 3950 N N . VAL B 1 27 ? 21.203 -17.859 7.855 1 97.69 27 VAL B N 1
ATOM 3951 C CA . VAL B 1 27 ? 19.859 -18.281 7.488 1 97.69 27 VAL B CA 1
ATOM 3952 C C . VAL B 1 27 ? 19.656 -19.75 7.84 1 97.69 27 VAL B C 1
ATOM 3954 O O . VAL B 1 27 ? 20.531 -20.578 7.574 1 97.69 27 VAL B O 1
ATOM 3957 N N . LEU B 1 28 ? 18.594 -20.047 8.492 1 97.25 28 LEU B N 1
ATOM 3958 C CA . LEU B 1 28 ? 18.156 -21.406 8.789 1 97.25 28 LEU B CA 1
ATOM 3959 C C . LEU B 1 28 ? 16.781 -21.672 8.195 1 97.25 28 LEU B C 1
ATOM 3961 O O . LEU B 1 28 ? 15.852 -20.875 8.375 1 97.25 28 LEU B O 1
ATOM 3965 N N . ILE B 1 29 ? 16.656 -22.828 7.5 1 97.56 29 ILE B N 1
ATOM 3966 C CA . ILE B 1 29 ? 15.398 -23.234 6.906 1 97.56 29 ILE B CA 1
ATOM 3967 C C . ILE B 1 29 ? 14.961 -24.578 7.484 1 97.56 29 ILE B C 1
ATOM 3969 O O . ILE B 1 29 ? 15.695 -25.562 7.41 1 97.56 29 ILE B O 1
ATOM 3973 N N . ILE B 1 30 ? 13.789 -24.609 8.023 1 96.69 30 ILE B N 1
ATOM 3974 C CA . ILE B 1 30 ? 13.281 -25.828 8.68 1 96.69 30 ILE B CA 1
ATOM 3975 C C . ILE B 1 30 ? 12.336 -26.562 7.734 1 96.69 30 ILE B C 1
ATOM 3977 O O . ILE B 1 30 ? 11.281 -26.047 7.367 1 96.69 30 ILE B O 1
ATOM 3981 N N . VAL B 1 31 ? 12.727 -27.797 7.355 1 94.44 31 VAL B N 1
ATOM 3982 C CA . VAL B 1 31 ? 11.898 -28.609 6.465 1 94.44 31 VAL B CA 1
ATOM 3983 C C . VAL B 1 31 ? 11.797 -30.031 7.004 1 94.44 31 VAL B C 1
ATOM 3985 O O . VAL B 1 31 ? 12.586 -30.438 7.867 1 94.44 31 VAL B O 1
ATOM 3988 N N . GLY B 1 32 ? 10.758 -30.734 6.566 1 92.12 32 GLY B N 1
ATOM 3989 C CA . GLY B 1 32 ? 10.68 -32.125 6.922 1 92.12 32 GLY B CA 1
ATOM 3990 C C . GLY B 1 32 ? 11.766 -32.969 6.285 1 92.12 32 GLY B C 1
ATOM 3991 O O . GLY B 1 32 ? 12.188 -32.719 5.16 1 92.12 32 GLY B O 1
ATOM 3992 N N . ASP B 1 33 ? 12.172 -34 6.965 1 91.62 33 ASP B N 1
ATOM 3993 C CA . ASP B 1 33 ? 13.227 -34.844 6.449 1 91.62 33 ASP B CA 1
ATOM 3994 C C . ASP B 1 33 ? 12.75 -35.656 5.234 1 91.62 33 ASP B C 1
ATOM 3996 O O . ASP B 1 33 ? 13.555 -36.219 4.504 1 91.62 33 ASP B O 1
ATOM 4000 N N . CYS B 1 34 ? 11.445 -35.625 4.984 1 88.25 34 CYS B N 1
ATOM 4001 C CA . CYS B 1 34 ? 10.875 -36.312 3.82 1 88.25 34 CYS B CA 1
ATOM 4002 C C . CYS B 1 34 ? 11.055 -35.469 2.562 1 88.25 34 CYS B C 1
ATOM 4004 O O . CYS B 1 34 ? 10.859 -35.938 1.449 1 88.25 34 CYS B O 1
ATOM 4006 N N . GLU B 1 35 ? 11.375 -34.25 2.717 1 88.81 35 GLU B N 1
ATOM 4007 C CA . GLU B 1 35 ? 11.617 -33.375 1.57 1 88.81 35 GLU B CA 1
ATOM 4008 C C . GLU B 1 35 ? 13.055 -33.531 1.071 1 88.81 35 GLU B C 1
ATOM 4010 O O . GLU B 1 35 ? 13.883 -32.625 1.283 1 88.81 35 GLU B O 1
ATOM 4015 N N . LYS B 1 36 ? 13.305 -34.406 0.214 1 86.38 36 LYS B N 1
ATOM 4016 C CA . LYS B 1 36 ? 14.641 -34.812 -0.196 1 86.38 36 LYS B CA 1
ATOM 4017 C C . LYS B 1 36 ? 15.312 -33.781 -1.076 1 86.38 36 LYS B C 1
ATOM 4019 O O . LYS B 1 36 ? 16.531 -33.656 -1.101 1 86.38 36 LYS B O 1
ATOM 4024 N N . PHE B 1 37 ? 14.531 -33 -1.693 1 83.69 37 PHE B N 1
ATOM 4025 C CA . PHE B 1 37 ? 15.078 -32 -2.584 1 83.69 37 PHE B CA 1
ATOM 4026 C C . PHE B 1 37 ? 15.859 -30.953 -1.796 1 83.69 37 PHE B C 1
ATOM 4028 O O . PHE B 1 37 ? 16.719 -30.266 -2.348 1 83.69 37 PHE B O 1
ATOM 4035 N N . ALA B 1 38 ? 15.578 -30.875 -0.505 1 87.5 38 ALA B N 1
ATOM 4036 C CA . ALA B 1 38 ? 16.203 -29.844 0.318 1 87.5 38 ALA B CA 1
ATOM 4037 C C . ALA B 1 38 ? 17.422 -30.391 1.061 1 87.5 38 ALA B C 1
ATOM 4039 O O . ALA B 1 38 ? 18.141 -29.641 1.718 1 87.5 38 ALA B O 1
ATOM 4040 N N . ALA B 1 39 ? 17.703 -31.547 0.952 1 84.44 39 ALA B N 1
ATOM 4041 C CA . ALA B 1 39 ? 18.672 -32.25 1.776 1 84.44 39 ALA B CA 1
ATOM 4042 C C . ALA B 1 39 ? 20.078 -31.688 1.569 1 84.44 39 ALA B C 1
ATOM 4044 O O . ALA B 1 39 ? 20.891 -31.672 2.494 1 84.44 39 ALA B O 1
ATOM 4045 N N . LYS B 1 40 ? 20.344 -31.094 0.47 1 88.56 40 LYS B N 1
ATOM 4046 C CA . LYS B 1 40 ? 21.719 -30.656 0.168 1 88.56 40 LYS B CA 1
ATOM 4047 C C . LYS B 1 40 ? 21.906 -29.188 0.525 1 88.56 40 LYS B C 1
ATOM 4049 O O . LYS B 1 40 ? 23.031 -28.672 0.447 1 88.56 40 LYS B O 1
ATOM 4054 N N . ASP B 1 41 ? 20.938 -28.562 0.929 1 92.94 41 ASP B N 1
ATOM 4055 C CA . ASP B 1 41 ? 21.047 -27.156 1.314 1 92.94 41 ASP B CA 1
ATOM 4056 C C . ASP B 1 41 ? 21.625 -27 2.717 1 92.94 41 ASP B C 1
ATOM 4058 O O . ASP B 1 41 ? 21.047 -27.469 3.693 1 92.94 41 ASP B O 1
ATOM 4062 N N . PRO B 1 42 ? 22.812 -26.359 2.82 1 92.5 42 PRO B N 1
ATOM 4063 C CA . PRO B 1 42 ? 23.453 -26.234 4.129 1 92.5 42 PRO B CA 1
ATOM 4064 C C . PRO B 1 42 ? 22.641 -25.391 5.109 1 92.5 42 PRO B C 1
ATOM 4066 O O . PRO B 1 42 ? 22.891 -25.438 6.316 1 92.5 42 PRO B O 1
ATOM 4069 N N . ARG B 1 43 ? 21.781 -24.719 4.684 1 92.62 43 ARG B N 1
ATOM 4070 C CA . ARG B 1 43 ? 20.953 -23.875 5.539 1 92.62 43 ARG B CA 1
ATOM 4071 C C . ARG B 1 43 ? 19.844 -24.688 6.207 1 92.62 43 ARG B C 1
ATOM 4073 O O . ARG B 1 43 ? 19.219 -24.234 7.156 1 92.62 43 ARG B O 1
ATOM 4080 N N . VAL B 1 44 ? 19.609 -25.875 5.789 1 93.62 44 VAL B N 1
ATOM 4081 C CA . VAL B 1 44 ? 18.422 -26.641 6.129 1 93.62 44 VAL B CA 1
ATOM 4082 C C . VAL B 1 44 ? 18.656 -27.422 7.418 1 93.62 44 VAL B C 1
ATOM 4084 O O . VAL B 1 44 ? 19.734 -27.984 7.613 1 93.62 44 VAL B O 1
ATOM 4087 N N . ARG B 1 45 ? 17.688 -27.359 8.25 1 92.62 45 ARG B N 1
ATOM 4088 C CA . ARG B 1 45 ? 17.5 -28.281 9.375 1 92.62 45 ARG B CA 1
ATOM 4089 C C . ARG B 1 45 ? 16.172 -29.031 9.258 1 92.62 45 ARG B C 1
ATOM 4091 O O . ARG B 1 45 ? 15.172 -28.453 8.852 1 92.62 45 ARG B O 1
ATOM 4098 N N . THR B 1 46 ? 16.25 -30.281 9.68 1 92.5 46 THR B N 1
ATOM 4099 C CA . THR B 1 46 ? 15.055 -31.094 9.398 1 92.5 46 THR B CA 1
ATOM 4100 C C . THR B 1 46 ? 14.359 -31.5 10.695 1 92.5 46 THR B C 1
ATOM 4102 O O . THR B 1 46 ? 14.992 -31.594 11.742 1 92.5 46 THR B O 1
ATOM 4105 N N . PHE B 1 47 ? 13.109 -31.656 10.594 1 91.44 47 PHE B N 1
ATOM 4106 C CA . PHE B 1 47 ? 12.312 -32.375 11.586 1 91.44 47 PHE B CA 1
ATOM 4107 C C . PHE B 1 47 ? 11.789 -33.688 11.023 1 91.44 47 PHE B C 1
ATOM 4109 O O . PHE B 1 47 ? 11.734 -33.875 9.805 1 91.44 47 PHE B O 1
ATOM 4116 N N . LYS B 1 48 ? 11.391 -34.562 11.875 1 90.56 48 LYS B N 1
ATOM 4117 C CA . LYS B 1 48 ? 10.945 -35.875 11.43 1 90.56 48 LYS B CA 1
ATOM 4118 C C . LYS B 1 48 ? 9.523 -35.812 10.867 1 90.56 48 LYS B C 1
ATOM 4120 O O . LYS B 1 48 ? 8.602 -35.375 11.555 1 90.56 48 LYS B O 1
ATOM 4125 N N . CYS B 1 49 ? 9.422 -36.25 9.656 1 89.62 49 CYS B N 1
ATOM 4126 C CA . CYS B 1 49 ? 8.094 -36.344 9.047 1 89.62 49 CYS B CA 1
ATOM 4127 C C . CYS B 1 49 ? 7.309 -37.5 9.609 1 89.62 49 CYS B C 1
ATOM 4129 O O . CYS B 1 49 ? 7.891 -38.531 9.953 1 89.62 49 CYS B O 1
ATOM 4131 N N . SER B 1 50 ? 6.027 -37.25 9.664 1 84.44 50 SER B N 1
ATOM 4132 C CA . SER B 1 50 ? 5.176 -38.344 10.078 1 84.44 50 SER B CA 1
ATOM 4133 C C . SER B 1 50 ? 5.164 -39.469 9.039 1 84.44 50 SER B C 1
ATOM 4135 O O . SER B 1 50 ? 5.25 -39.219 7.84 1 84.44 50 SER B O 1
ATOM 4137 N N . ASP B 1 51 ? 5.059 -40.656 9.477 1 78.31 51 ASP B N 1
ATOM 4138 C CA . ASP B 1 51 ? 4.965 -41.812 8.578 1 78.31 51 ASP B CA 1
ATOM 4139 C C . ASP B 1 51 ? 3.705 -41.719 7.719 1 78.31 51 ASP B C 1
ATOM 4141 O O . ASP B 1 51 ? 3.658 -42.281 6.621 1 78.31 51 ASP B O 1
ATOM 4145 N N . ASP B 1 52 ? 2.799 -41 8.227 1 77.62 52 ASP B N 1
ATOM 4146 C CA . ASP B 1 52 ? 1.517 -40.875 7.543 1 77.62 52 ASP B CA 1
ATOM 4147 C C . ASP B 1 52 ? 1.611 -39.938 6.352 1 77.62 52 ASP B C 1
ATOM 4149 O O . ASP B 1 52 ? 0.693 -39.875 5.531 1 77.62 52 ASP B O 1
ATOM 4153 N N . PHE B 1 53 ? 2.74 -39.281 6.199 1 76.38 53 PHE B N 1
ATOM 4154 C CA . PHE B 1 53 ? 2.846 -38.25 5.172 1 76.38 53 PHE B CA 1
ATOM 4155 C C . PHE B 1 53 ? 2.801 -38.875 3.779 1 76.38 53 PHE B C 1
ATOM 4157 O O . PHE B 1 53 ? 2.277 -38.25 2.842 1 76.38 53 PHE B O 1
ATOM 4164 N N . THR B 1 54 ? 3.369 -40 3.717 1 68.31 54 THR B N 1
ATOM 4165 C CA . THR B 1 54 ? 3.42 -40.656 2.418 1 68.31 54 THR B CA 1
ATOM 4166 C C . THR B 1 54 ? 2.018 -41.062 1.955 1 68.31 54 THR B C 1
ATOM 4168 O O . THR B 1 54 ? 1.786 -41.25 0.76 1 68.31 54 THR B O 1
ATOM 4171 N N . LYS B 1 55 ? 1.109 -41.062 2.883 1 75.5 55 LYS B N 1
ATOM 4172 C CA . LYS B 1 55 ? -0.255 -41.469 2.561 1 75.5 55 LYS B CA 1
ATOM 4173 C C . LYS B 1 55 ? -1.144 -40.281 2.301 1 75.5 55 LYS B C 1
ATOM 4175 O O . LYS B 1 55 ? -2.287 -40.406 1.862 1 75.5 55 LYS B O 1
ATOM 4180 N N . LEU B 1 56 ? -0.587 -39.188 2.555 1 76.5 56 LEU B N 1
ATOM 4181 C CA . LEU B 1 56 ? -1.407 -38 2.445 1 76.5 56 LEU B CA 1
ATOM 4182 C C . LEU B 1 56 ? -1.274 -37.375 1.061 1 76.5 56 LEU B C 1
ATOM 4184 O O . LEU B 1 56 ? -0.181 -37.344 0.49 1 76.5 56 LEU B O 1
ATOM 4188 N N . ASP B 1 57 ? -2.479 -37.125 0.475 1 73.38 57 ASP B N 1
ATOM 4189 C CA . ASP B 1 57 ? -2.566 -36.375 -0.772 1 73.38 57 ASP B CA 1
ATOM 4190 C C . ASP B 1 57 ? -2.684 -34.875 -0.5 1 73.38 57 ASP B C 1
ATOM 4192 O O . ASP B 1 57 ? -3.758 -34.375 -0.148 1 73.38 57 ASP B O 1
ATOM 4196 N N . PRO B 1 58 ? -1.639 -34.219 -0.695 1 67.81 58 PRO B N 1
ATOM 4197 C CA . PRO B 1 58 ? -1.66 -32.812 -0.327 1 67.81 58 PRO B CA 1
ATOM 4198 C C . PRO B 1 58 ? -2.619 -31.984 -1.188 1 67.81 58 PRO B C 1
ATOM 4200 O O . PRO B 1 58 ? -2.861 -30.812 -0.901 1 67.81 58 PRO B O 1
ATOM 4203 N N . THR B 1 59 ? -3.217 -32.594 -2.199 1 69.88 59 THR B N 1
ATOM 4204 C CA . THR B 1 59 ? -4.176 -31.875 -3.031 1 69.88 59 THR B CA 1
ATOM 4205 C C . THR B 1 59 ? -5.559 -31.875 -2.383 1 69.88 59 THR B C 1
ATOM 4207 O O . THR B 1 59 ? -6.438 -31.109 -2.783 1 69.88 59 THR B O 1
ATOM 4210 N N . LYS B 1 60 ? -5.582 -32.719 -1.36 1 77.56 60 LYS B N 1
ATOM 4211 C CA . LYS B 1 60 ? -6.816 -32.75 -0.585 1 77.56 60 LYS B CA 1
ATOM 4212 C C . LYS B 1 60 ? -6.707 -31.891 0.668 1 77.56 60 LYS B C 1
ATOM 4214 O O . LYS B 1 60 ? -5.742 -32 1.429 1 77.56 60 LYS B O 1
ATOM 4219 N N . ILE B 1 61 ? -7.684 -31.078 0.897 1 77.69 61 ILE B N 1
ATOM 4220 C CA . ILE B 1 61 ? -7.637 -30.078 1.953 1 77.69 61 ILE B CA 1
ATOM 4221 C C . ILE B 1 61 ? -7.492 -30.766 3.311 1 77.69 61 ILE B C 1
ATOM 4223 O O . ILE B 1 61 ? -6.73 -30.312 4.164 1 77.69 61 ILE B O 1
ATOM 4227 N N . ASP B 1 62 ? -8.219 -31.859 3.498 1 81.19 62 ASP B N 1
ATOM 4228 C CA . ASP B 1 62 ? -8.172 -32.562 4.781 1 81.19 62 ASP B CA 1
ATOM 4229 C C . ASP B 1 62 ? -6.777 -33.125 5.047 1 81.19 62 ASP B C 1
ATOM 4231 O O . ASP B 1 62 ? -6.312 -33.125 6.188 1 81.19 62 ASP B O 1
ATOM 4235 N N . HIS B 1 63 ? -6.188 -33.594 3.986 1 85.31 63 HIS B N 1
ATOM 4236 C CA . HIS B 1 63 ? -4.832 -34.125 4.117 1 85.31 63 HIS B CA 1
ATOM 4237 C C . HIS B 1 63 ? -3.824 -33 4.352 1 85.31 63 HIS B C 1
ATOM 4239 O O . HIS B 1 63 ? -2.885 -33.156 5.133 1 85.31 63 HIS B O 1
ATOM 4245 N N . LEU B 1 64 ? -4.094 -31.953 3.736 1 82.75 64 LEU B N 1
ATOM 4246 C CA . LEU B 1 64 ? -3.203 -30.812 3.906 1 82.75 64 LEU B CA 1
ATOM 4247 C C . LEU B 1 64 ? -3.248 -30.297 5.34 1 82.75 64 LEU B C 1
ATOM 4249 O O . LEU B 1 64 ? -2.209 -29.969 5.922 1 82.75 64 LEU B O 1
ATOM 4253 N N . VAL B 1 65 ? -4.391 -30.266 5.871 1 86.25 65 VAL B N 1
ATOM 4254 C CA . VAL B 1 65 ? -4.586 -29.781 7.238 1 86.25 65 VAL B CA 1
ATOM 4255 C C . VAL B 1 65 ? -3.857 -30.703 8.219 1 86.25 65 VAL B C 1
ATOM 4257 O O . VAL B 1 65 ? -3.24 -30.234 9.172 1 86.25 65 VAL B O 1
ATOM 4260 N N . LYS B 1 66 ? -3.936 -31.953 7.969 1 88 66 LYS B N 1
ATOM 4261 C CA . LYS B 1 66 ? -3.227 -32.938 8.805 1 88 66 LYS B CA 1
ATOM 4262 C C . LYS B 1 66 ? -1.716 -32.75 8.703 1 88 66 LYS B C 1
ATOM 4264 O O . LYS B 1 66 ? -1.002 -32.812 9.703 1 88 66 LYS B O 1
ATOM 4269 N N . CYS B 1 67 ? -1.329 -32.5 7.535 1 88.62 67 CYS B N 1
ATOM 4270 C CA . CYS B 1 67 ? 0.09 -32.25 7.312 1 88.62 67 CYS B CA 1
ATOM 4271 C C . CYS B 1 67 ? 0.558 -31.031 8.086 1 88.62 67 CYS B C 1
ATOM 4273 O O . CYS B 1 67 ? 1.635 -31.047 8.688 1 88.62 67 CYS B O 1
ATOM 4275 N N . TRP B 1 68 ? -0.246 -30.031 8.117 1 91.06 68 TRP B N 1
ATOM 4276 C CA . TRP B 1 68 ? 0.086 -28.797 8.844 1 91.06 68 TRP B CA 1
ATOM 4277 C C . TRP B 1 68 ? 0.196 -29.078 10.344 1 91.06 68 TRP B C 1
ATOM 4279 O O . TRP B 1 68 ? 1.149 -28.641 10.984 1 91.06 68 TRP B O 1
ATOM 4289 N N . SER B 1 69 ? -0.796 -29.812 10.789 1 92.69 69 SER B N 1
ATOM 4290 C CA . SER B 1 69 ? -0.839 -30.109 12.219 1 92.69 69 SER B CA 1
ATOM 4291 C C . SER B 1 69 ? 0.363 -30.953 12.641 1 92.69 69 SER B C 1
ATOM 4293 O O . SER B 1 69 ? 1.044 -30.609 13.617 1 92.69 69 SER B O 1
ATOM 4295 N N . TYR B 1 70 ? 0.684 -31.938 11.906 1 92.19 70 TYR B N 1
ATOM 4296 C CA . TYR B 1 70 ? 1.782 -32.844 12.25 1 92.19 70 TYR B CA 1
ATOM 4297 C C . TYR B 1 70 ? 3.123 -32.125 12.141 1 92.19 70 TYR B C 1
ATOM 4299 O O . TYR B 1 70 ? 3.982 -32.25 13.016 1 92.19 70 TYR B O 1
ATOM 4307 N N . SER B 1 71 ? 3.281 -31.438 11.07 1 93.69 71 SER B N 1
ATOM 4308 C CA . SER B 1 71 ? 4.543 -30.734 10.859 1 93.69 71 SER B CA 1
ATOM 4309 C C . SER B 1 71 ? 4.793 -29.703 11.945 1 93.69 71 SER B C 1
ATOM 4311 O O . SER B 1 71 ? 5.902 -29.594 12.477 1 93.69 71 SER B O 1
ATOM 4313 N N . CYS B 1 72 ? 3.768 -28.953 12.258 1 96.25 72 CYS B N 1
ATOM 4314 C CA . CYS B 1 72 ? 3.92 -27.906 13.273 1 96.25 72 CYS B CA 1
ATOM 4315 C C . CYS B 1 72 ? 4.195 -28.531 14.641 1 96.25 72 CYS B C 1
ATOM 4317 O O . CYS B 1 72 ? 5.031 -28.016 15.391 1 96.25 72 CYS B O 1
ATOM 4319 N N . ASP B 1 73 ? 3.506 -29.594 14.945 1 96.38 73 ASP B N 1
ATOM 4320 C CA . ASP B 1 73 ? 3.76 -30.312 16.203 1 96.38 73 ASP B CA 1
ATOM 4321 C C . ASP B 1 73 ? 5.203 -30.812 16.266 1 96.38 73 ASP B C 1
ATOM 4323 O O . ASP B 1 73 ? 5.859 -30.688 17.297 1 96.38 73 ASP B O 1
ATOM 4327 N N . ALA B 1 74 ? 5.652 -31.344 15.172 1 95.69 74 ALA B N 1
ATOM 4328 C CA . ALA B 1 74 ? 7.016 -31.875 15.094 1 95.69 74 ALA B CA 1
ATOM 4329 C C . ALA B 1 74 ? 8.039 -30.75 15.281 1 95.69 74 ALA B C 1
ATOM 4331 O O . ALA B 1 74 ? 9.078 -30.953 15.914 1 95.69 74 ALA B O 1
ATOM 4332 N N . ILE B 1 75 ? 7.766 -29.625 14.781 1 96.38 75 ILE B N 1
ATOM 4333 C CA . ILE B 1 75 ? 8.656 -28.469 14.883 1 96.38 75 ILE B CA 1
ATOM 4334 C C . ILE B 1 75 ? 8.695 -27.969 16.328 1 96.38 75 ILE B C 1
ATOM 4336 O O . ILE B 1 75 ? 9.766 -27.828 16.906 1 96.38 75 ILE B O 1
ATOM 4340 N N . LEU B 1 76 ? 7.539 -27.781 16.922 1 97 76 LEU B N 1
ATOM 4341 C CA . LEU B 1 76 ? 7.422 -27.203 18.25 1 97 76 LEU B CA 1
ATOM 4342 C C . LEU B 1 76 ? 7.965 -28.172 19.312 1 97 76 LEU B C 1
ATOM 4344 O O . LEU B 1 76 ? 8.422 -27.734 20.375 1 97 76 LEU B O 1
ATOM 4348 N N . SER B 1 77 ? 7.941 -29.453 18.969 1 96.25 77 SER B N 1
ATOM 4349 C CA . SER B 1 77 ? 8.398 -30.438 19.938 1 96.25 77 SER B CA 1
ATOM 4350 C C . SER B 1 77 ? 9.898 -30.703 19.797 1 96.25 77 SER B C 1
ATOM 4352 O O . SER B 1 77 ? 10.484 -31.422 20.609 1 96.25 77 SER B O 1
ATOM 4354 N N . ASN B 1 78 ? 10.508 -30.156 18.797 1 95.62 78 ASN B N 1
ATOM 4355 C CA . ASN B 1 78 ? 11.922 -30.391 18.547 1 95.62 78 ASN B CA 1
ATOM 4356 C C . ASN B 1 78 ? 12.805 -29.406 19.297 1 95.62 78 ASN B C 1
ATOM 4358 O O . ASN B 1 78 ? 12.93 -28.25 18.906 1 95.62 78 ASN B O 1
ATOM 4362 N N . PRO B 1 79 ? 13.492 -29.859 20.281 1 95.12 79 PRO B N 1
ATOM 4363 C CA . PRO B 1 79 ? 14.258 -28.922 21.125 1 95.12 79 PRO B CA 1
ATOM 4364 C C . PRO B 1 79 ? 15.398 -28.25 20.359 1 95.12 79 PRO B C 1
ATOM 4366 O O . PRO B 1 79 ? 15.711 -27.078 20.625 1 95.12 79 PRO B O 1
ATOM 4369 N N . ASP B 1 80 ? 15.984 -28.891 19.453 1 94.06 80 ASP B N 1
ATOM 4370 C CA . ASP B 1 80 ? 17.094 -28.312 18.703 1 94.06 80 ASP B CA 1
ATOM 4371 C C . ASP B 1 80 ? 16.609 -27.172 17.797 1 94.06 80 ASP B C 1
ATOM 4373 O O . ASP B 1 80 ? 17.234 -26.109 17.75 1 94.06 80 ASP B O 1
ATOM 4377 N N . VAL B 1 81 ? 15.547 -27.438 17.156 1 94 81 VAL B N 1
ATOM 4378 C CA . VAL B 1 81 ? 14.969 -26.422 16.266 1 94 81 VAL B CA 1
ATOM 4379 C C . VAL B 1 81 ? 14.531 -25.219 17.094 1 94 81 VAL B C 1
ATOM 4381 O O . VAL B 1 81 ? 14.836 -24.078 16.734 1 94 81 VAL B O 1
ATOM 4384 N N . MET B 1 82 ? 13.891 -25.453 18.172 1 95.31 82 MET B N 1
ATOM 4385 C CA . MET B 1 82 ? 13.352 -24.375 18.984 1 95.31 82 MET B CA 1
ATOM 4386 C C . MET B 1 82 ? 14.477 -23.547 19.625 1 95.31 82 MET B C 1
ATOM 4388 O O . MET B 1 82 ? 14.352 -22.344 19.781 1 95.31 82 MET B O 1
ATOM 4392 N N . LYS B 1 83 ? 15.578 -24.203 19.953 1 96 83 LYS B N 1
ATOM 4393 C CA . LYS B 1 83 ? 16.734 -23.484 20.484 1 96 83 LYS B CA 1
ATOM 4394 C C . LYS B 1 83 ? 17.328 -22.547 19.438 1 96 83 LYS B C 1
ATOM 4396 O O . LYS B 1 83 ? 17.688 -21.406 19.766 1 96 83 LYS B O 1
ATOM 4401 N N . GLN B 1 84 ? 17.391 -23.047 18.266 1 94.19 84 GLN B N 1
ATOM 4402 C CA . GLN B 1 84 ? 17.906 -22.219 17.188 1 94.19 84 GLN B CA 1
ATOM 4403 C C . GLN B 1 84 ? 16.984 -21.047 16.891 1 94.19 84 GLN B C 1
ATOM 4405 O O . GLN B 1 84 ? 17.453 -19.938 16.641 1 94.19 84 GLN B O 1
ATOM 4410 N N . VAL B 1 85 ? 15.742 -21.281 16.922 1 95.06 85 VAL B N 1
ATOM 4411 C CA . VAL B 1 85 ? 14.766 -20.219 16.672 1 95.06 85 VAL B CA 1
ATOM 4412 C C . VAL B 1 85 ? 14.867 -19.156 17.75 1 95.06 85 VAL B C 1
ATOM 4414 O O . VAL B 1 85 ? 14.859 -17.969 17.469 1 95.06 85 VAL B O 1
ATOM 4417 N N . LYS B 1 86 ? 14.953 -19.578 18.969 1 95.44 86 LYS B N 1
ATOM 4418 C CA . LYS B 1 86 ? 15.031 -18.672 20.094 1 95.44 86 LYS B CA 1
ATOM 4419 C C . LYS B 1 86 ? 16.203 -17.719 19.953 1 95.44 86 LYS B C 1
ATOM 4421 O O . LYS B 1 86 ? 16.125 -16.547 20.344 1 95.44 86 LYS B O 1
ATOM 4426 N N . SER B 1 87 ? 17.234 -18.188 19.375 1 95.69 87 SER B N 1
ATOM 4427 C CA . SER B 1 87 ? 18.438 -17.391 19.234 1 95.69 87 SER B CA 1
ATOM 4428 C C . SER B 1 87 ? 18.422 -16.562 17.953 1 95.69 87 SER B C 1
ATOM 4430 O O . SER B 1 87 ? 19.359 -15.812 17.656 1 95.69 87 SER B O 1
ATOM 4432 N N . SER B 1 88 ? 17.375 -16.656 17.156 1 96.38 88 SER B N 1
ATOM 4433 C CA . SER B 1 88 ? 17.266 -15.938 15.891 1 96.38 88 SER B CA 1
ATOM 4434 C C . SER B 1 88 ? 16.719 -14.531 16.094 1 96.38 88 SER B C 1
ATOM 4436 O O . SER B 1 88 ? 16.203 -14.211 17.172 1 96.38 88 SER B O 1
ATOM 4438 N N . ASP B 1 89 ? 16.875 -13.719 15.031 1 97.12 89 ASP B N 1
ATOM 4439 C CA . ASP B 1 89 ? 16.469 -12.312 15.125 1 97.12 89 ASP B CA 1
ATOM 4440 C C . ASP B 1 89 ? 15.125 -12.086 14.43 1 97.12 89 ASP B C 1
ATOM 4442 O O . ASP B 1 89 ? 14.484 -11.055 14.648 1 97.12 89 ASP B O 1
ATOM 4446 N N . ALA B 1 90 ? 14.75 -13.031 13.602 1 97.62 90 ALA B N 1
ATOM 4447 C CA . ALA B 1 90 ? 13.484 -12.891 12.883 1 97.62 90 ALA B CA 1
ATOM 4448 C C . ALA B 1 90 ? 12.992 -14.242 12.383 1 97.62 90 ALA B C 1
ATOM 4450 O O . ALA B 1 90 ? 13.781 -15.18 12.219 1 97.62 90 ALA B O 1
ATOM 4451 N N . VAL B 1 91 ? 11.703 -14.312 12.211 1 97.88 91 VAL B N 1
ATOM 4452 C CA . VAL B 1 91 ? 11.055 -15.492 11.648 1 97.88 91 VAL B CA 1
ATOM 4453 C C . VAL B 1 91 ? 10.422 -15.141 10.305 1 97.88 91 VAL B C 1
ATOM 4455 O O . VAL B 1 91 ? 9.695 -14.148 10.195 1 97.88 91 VAL B O 1
ATOM 4458 N N . ILE B 1 92 ? 10.75 -15.898 9.289 1 98.31 92 ILE B N 1
ATOM 4459 C CA . ILE B 1 92 ? 10.133 -15.773 7.977 1 98.31 92 ILE B CA 1
ATOM 4460 C C . ILE B 1 92 ? 9.289 -17.016 7.68 1 98.31 92 ILE B C 1
ATOM 4462 O O . ILE B 1 92 ? 9.781 -18.141 7.754 1 98.31 92 ILE B O 1
ATOM 4466 N N . GLY B 1 93 ? 8.039 -16.797 7.402 1 97.06 93 GLY B N 1
ATOM 4467 C CA . GLY B 1 93 ? 7.152 -17.922 7.191 1 97.06 93 GLY B CA 1
ATOM 4468 C C . GLY B 1 93 ? 6.418 -17.859 5.863 1 97.06 93 GLY B C 1
ATOM 4469 O O . GLY B 1 93 ? 6.402 -16.828 5.203 1 97.06 93 GLY B O 1
ATOM 4470 N N . ASP B 1 94 ? 5.91 -19.047 5.484 1 95.81 94 ASP B N 1
ATOM 4471 C CA . ASP B 1 94 ? 4.938 -19.203 4.406 1 95.81 94 ASP B CA 1
ATOM 4472 C C . ASP B 1 94 ? 3.52 -18.922 4.902 1 95.81 94 ASP B C 1
ATOM 4474 O O . ASP B 1 94 ? 3.074 -19.5 5.891 1 95.81 94 ASP B O 1
ATOM 4478 N N . ALA B 1 95 ? 2.832 -18.062 4.199 1 93.56 95 ALA B N 1
ATOM 4479 C CA . ALA B 1 95 ? 1.507 -17.656 4.664 1 93.56 95 ALA B CA 1
ATOM 4480 C C . ALA B 1 95 ? 0.571 -18.859 4.766 1 93.56 95 ALA B C 1
ATOM 4482 O O . ALA B 1 95 ? -0.346 -18.875 5.59 1 93.56 95 ALA B O 1
ATOM 4483 N N . ALA B 1 96 ? 0.84 -19.875 4.004 1 89.5 96 ALA B N 1
ATOM 4484 C CA . ALA B 1 96 ? -0.021 -21.047 3.975 1 89.5 96 ALA B CA 1
ATOM 4485 C C . ALA B 1 96 ? 0.282 -21.984 5.145 1 89.5 96 ALA B C 1
ATOM 4487 O O . ALA B 1 96 ? -0.534 -22.844 5.488 1 89.5 96 ALA B O 1
ATOM 4488 N N . PHE B 1 97 ? 1.442 -21.938 5.664 1 91.5 97 PHE B N 1
ATOM 4489 C CA . PHE B 1 97 ? 1.854 -22.734 6.812 1 91.5 97 PHE B CA 1
ATOM 4490 C C . PHE B 1 97 ? 2.008 -21.859 8.055 1 91.5 97 PHE B C 1
ATOM 4492 O O . PHE B 1 97 ? 3.086 -21.312 8.305 1 91.5 97 PHE B O 1
ATOM 4499 N N . GLN B 1 98 ? 1.007 -21.875 8.922 1 94 98 GLN B N 1
ATOM 4500 C CA . GLN B 1 98 ? 0.872 -20.828 9.938 1 94 98 GLN B CA 1
ATOM 4501 C C . GLN B 1 98 ? 1.607 -21.219 11.219 1 94 98 GLN B C 1
ATOM 4503 O O . GLN B 1 98 ? 1.433 -20.578 12.258 1 94 98 GLN B O 1
ATOM 4508 N N . CYS B 1 99 ? 2.436 -22.219 11.117 1 95.94 99 CYS B N 1
ATOM 4509 C CA . CYS B 1 99 ? 3.242 -22.578 12.281 1 95.94 99 CYS B CA 1
ATOM 4510 C C . CYS B 1 99 ? 4.207 -21.453 12.641 1 95.94 99 CYS B C 1
ATOM 4512 O O . CYS B 1 99 ? 4.535 -21.266 13.812 1 95.94 99 CYS B O 1
ATOM 4514 N N . SER B 1 100 ? 4.637 -20.734 11.641 1 96.25 100 SER B N 1
ATOM 4515 C CA . SER B 1 100 ? 5.574 -19.641 11.867 1 96.25 100 SER B CA 1
ATOM 4516 C C . SER B 1 100 ? 4.977 -18.578 12.781 1 96.25 100 SER B C 1
ATOM 4518 O O . SER B 1 100 ? 5.703 -17.922 13.531 1 96.25 100 SER B O 1
ATOM 4520 N N . TYR B 1 101 ? 3.654 -18.391 12.766 1 96.31 101 TYR B N 1
ATOM 4521 C CA . TYR B 1 101 ? 2.996 -17.438 13.648 1 96.31 101 TYR B CA 1
ATOM 4522 C C . TYR B 1 101 ? 3.156 -17.844 15.109 1 96.31 101 TYR B C 1
ATOM 4524 O O . TYR B 1 101 ? 3.443 -17 15.969 1 96.31 101 TYR B O 1
ATOM 4532 N N . LEU B 1 102 ? 2.984 -19.109 15.352 1 97.31 102 LEU B N 1
ATOM 4533 C CA . LEU B 1 102 ? 3.117 -19.625 16.719 1 97.31 102 LEU B CA 1
ATOM 4534 C C . LEU B 1 102 ? 4.559 -19.516 17.203 1 97.31 102 LEU B C 1
ATOM 4536 O O . LEU B 1 102 ? 4.801 -19.062 18.328 1 97.31 102 LEU B O 1
ATOM 4540 N N . VAL B 1 103 ? 5.434 -19.875 16.328 1 97.25 103 VAL B N 1
ATOM 4541 C CA . VAL B 1 103 ? 6.848 -19.859 16.688 1 97.25 103 VAL B CA 1
ATOM 4542 C C . VAL B 1 103 ? 7.289 -18.422 16.969 1 97.25 103 VAL B C 1
ATOM 4544 O O . VAL B 1 103 ? 7.969 -18.156 17.969 1 97.25 103 VAL B O 1
ATOM 4547 N N . ALA B 1 104 ? 6.945 -17.516 16.109 1 96.69 104 ALA B N 1
ATOM 4548 C CA . ALA B 1 104 ? 7.297 -16.109 16.281 1 96.69 104 ALA B CA 1
ATOM 4549 C C . ALA B 1 104 ? 6.695 -15.562 17.578 1 96.69 104 ALA B C 1
ATOM 4551 O O . ALA B 1 104 ? 7.355 -14.812 18.312 1 96.69 104 ALA B O 1
ATOM 4552 N N . ASP B 1 105 ? 5.457 -15.922 17.812 1 96.06 105 ASP B N 1
ATOM 4553 C CA . ASP B 1 105 ? 4.766 -15.438 19.016 1 96.06 105 ASP B CA 1
ATOM 4554 C C . ASP B 1 105 ? 5.395 -16 20.281 1 96.06 105 ASP B C 1
ATOM 4556 O O . ASP B 1 105 ? 5.539 -15.289 21.281 1 96.06 105 ASP B O 1
ATOM 4560 N N . LYS B 1 106 ? 5.77 -17.234 20.25 1 96.5 106 LYS B N 1
ATOM 4561 C CA . LYS B 1 106 ? 6.363 -17.906 21.406 1 96.5 106 LYS B CA 1
ATOM 4562 C C . LYS B 1 106 ? 7.609 -17.156 21.891 1 96.5 106 LYS B C 1
ATOM 4564 O O . LYS B 1 106 ? 7.824 -17.016 23.094 1 96.5 106 LYS B O 1
ATOM 4569 N N . PHE B 1 107 ? 8.375 -16.656 20.984 1 96.31 107 PHE B N 1
ATOM 4570 C CA . PHE B 1 107 ? 9.656 -16.062 21.359 1 96.31 107 PHE B CA 1
ATOM 4571 C C . PHE B 1 107 ? 9.648 -14.555 21.125 1 96.31 107 PHE B C 1
ATOM 4573 O O . PHE B 1 107 ? 10.688 -13.906 21.234 1 96.31 107 PHE B O 1
ATOM 4580 N N . SER B 1 108 ? 8.523 -13.945 20.781 1 94.62 108 SER B N 1
ATOM 4581 C CA . SER B 1 108 ? 8.359 -12.516 20.562 1 94.62 108 SER B CA 1
ATOM 4582 C C . SER B 1 108 ? 9.359 -12 19.531 1 94.62 108 SER B C 1
ATOM 4584 O O . SER B 1 108 ? 10.039 -10.992 19.766 1 94.62 108 SER B O 1
ATOM 4586 N N . LEU B 1 109 ? 9.484 -12.734 18.438 1 96.62 109 LEU B N 1
ATOM 4587 C CA . LEU B 1 109 ? 10.391 -12.359 17.359 1 96.62 109 LEU B CA 1
ATOM 4588 C C . LEU B 1 109 ? 9.633 -11.641 16.234 1 96.62 109 LEU B C 1
ATOM 4590 O O . LEU B 1 109 ? 8.445 -11.891 16.016 1 96.62 109 LEU B O 1
ATOM 4594 N N . PRO B 1 110 ? 10.336 -10.703 15.531 1 96.81 110 PRO B N 1
ATOM 4595 C CA . PRO B 1 110 ? 9.734 -10.164 14.312 1 96.81 110 PRO B CA 1
ATOM 4596 C C . PRO B 1 110 ? 9.312 -11.25 13.328 1 96.81 110 PRO B C 1
ATOM 4598 O O . PRO B 1 110 ? 10.023 -12.242 13.156 1 96.81 110 PRO B O 1
ATOM 4601 N N . HIS B 1 111 ? 8.148 -11.07 12.758 1 97.06 111 HIS B N 1
ATOM 4602 C CA . HIS B 1 111 ? 7.57 -12.102 11.906 1 97.06 111 HIS B CA 1
ATOM 4603 C C . HIS B 1 111 ? 7.223 -11.547 10.531 1 97.06 111 HIS B C 1
ATOM 4605 O O . HIS B 1 111 ? 6.402 -10.633 10.414 1 97.06 111 HIS B O 1
ATOM 4611 N N . VAL B 1 112 ? 7.836 -12.047 9.492 1 97.88 112 VAL B N 1
ATOM 4612 C CA . VAL B 1 112 ? 7.543 -11.734 8.102 1 97.88 112 VAL B CA 1
ATOM 4613 C C . VAL B 1 112 ? 6.941 -12.961 7.414 1 97.88 112 VAL B C 1
ATOM 4615 O O . VAL B 1 112 ? 7.508 -14.055 7.477 1 97.88 112 VAL B O 1
ATOM 4618 N N . THR B 1 113 ? 5.805 -12.789 6.836 1 96.88 113 THR B N 1
ATOM 4619 C CA . THR B 1 113 ? 5.207 -13.898 6.102 1 96.88 113 THR B CA 1
ATOM 4620 C C . THR B 1 113 ? 5.168 -13.602 4.605 1 96.88 113 THR B C 1
ATOM 4622 O O . THR B 1 113 ? 5.047 -12.445 4.199 1 96.88 113 THR B O 1
ATOM 4625 N N . VAL B 1 114 ? 5.363 -14.672 3.809 1 96.94 114 VAL B N 1
ATOM 4626 C CA . VAL B 1 114 ? 5.375 -14.555 2.354 1 96.94 114 VAL B CA 1
ATOM 4627 C C . VAL B 1 114 ? 4.121 -15.203 1.771 1 96.94 114 VAL B C 1
ATOM 4629 O O . VAL B 1 114 ? 3.84 -16.375 2.031 1 96.94 114 VAL B O 1
ATOM 4632 N N . LEU B 1 115 ? 3.365 -14.391 1.081 1 94.94 115 LEU B N 1
ATOM 4633 C CA . LEU B 1 115 ? 2.201 -14.906 0.369 1 94.94 115 LEU B CA 1
ATOM 4634 C C . LEU B 1 115 ? 2.574 -15.344 -1.043 1 94.94 115 LEU B C 1
ATOM 4636 O O . LEU B 1 115 ? 2.822 -14.5 -1.912 1 94.94 115 LEU B O 1
ATOM 4640 N N . MET B 1 116 ? 2.506 -16.594 -1.26 1 90.25 116 MET B N 1
ATOM 4641 C CA . MET B 1 116 ? 2.986 -17.172 -2.512 1 90.25 116 MET B CA 1
ATOM 4642 C C . MET B 1 116 ? 1.836 -17.391 -3.486 1 90.25 116 MET B C 1
ATOM 4644 O O . MET B 1 116 ? 2.043 -17.891 -4.594 1 90.25 116 MET B O 1
ATOM 4648 N N . SER B 1 117 ? 0.667 -16.969 -3.119 1 87.44 117 SER B N 1
ATOM 4649 C CA . SER B 1 117 ? -0.545 -17.047 -3.928 1 87.44 117 SER B CA 1
ATOM 4650 C C . SER B 1 117 ? -1.132 -15.664 -4.18 1 87.44 117 SER B C 1
ATOM 4652 O O . SER B 1 117 ? -0.599 -14.664 -3.699 1 87.44 117 SER B O 1
ATOM 4654 N N . PRO B 1 118 ? -2.121 -15.68 -5.008 1 86.31 118 PRO B N 1
ATOM 4655 C CA . PRO B 1 118 ? -2.764 -14.383 -5.227 1 86.31 118 PRO B CA 1
ATOM 4656 C C . PRO B 1 118 ? -3.309 -13.766 -3.941 1 86.31 118 PRO B C 1
ATOM 4658 O O . PRO B 1 118 ? -3.615 -14.484 -2.99 1 86.31 118 PRO B O 1
ATOM 4661 N N . LEU B 1 119 ? -3.408 -12.469 -3.938 1 79.44 119 LEU B N 1
ATOM 4662 C CA . LEU B 1 119 ? -3.914 -11.727 -2.789 1 79.44 119 LEU B CA 1
ATOM 4663 C C . LEU B 1 119 ? -5.316 -12.188 -2.416 1 79.44 119 LEU B C 1
ATOM 4665 O O . LEU B 1 119 ? -5.691 -12.164 -1.242 1 79.44 119 LEU B O 1
ATOM 4669 N N . SER B 1 120 ? -6.027 -12.617 -3.439 1 76.44 120 SER B N 1
ATOM 4670 C CA . SER B 1 120 ? -7.395 -13.07 -3.199 1 76.44 120 SER B CA 1
ATOM 4671 C C . SER B 1 120 ? -7.418 -14.305 -2.303 1 76.44 120 SER B C 1
ATOM 4673 O O . SER B 1 120 ? -8.359 -14.5 -1.531 1 76.44 120 SER B O 1
ATOM 4675 N N . THR B 1 121 ? -6.375 -15.094 -2.439 1 75.69 121 THR B N 1
ATOM 4676 C CA . THR B 1 121 ? -6.273 -16.281 -1.593 1 75.69 121 THR B CA 1
ATOM 4677 C C . THR B 1 121 ? -5.957 -15.891 -0.152 1 75.69 121 THR B C 1
ATOM 4679 O O . THR B 1 121 ? -6.191 -16.672 0.773 1 75.69 121 THR B O 1
ATOM 4682 N N . GLY B 1 122 ? -5.457 -14.695 -0.052 1 71.06 122 GLY B N 1
ATOM 4683 C CA . GLY B 1 122 ? -5.105 -14.203 1.271 1 71.06 122 GLY B CA 1
ATOM 4684 C C . GLY B 1 122 ? -6.301 -14.078 2.197 1 71.06 122 GLY B C 1
ATOM 4685 O O . GLY B 1 122 ? -6.145 -14.062 3.42 1 71.06 122 GLY B O 1
ATOM 4686 N N . SER B 1 123 ? -7.406 -14.062 1.572 1 68.81 123 SER B N 1
ATOM 4687 C CA . SER B 1 123 ? -8.609 -13.891 2.375 1 68.81 123 SER B CA 1
ATOM 4688 C C . SER B 1 123 ? -8.891 -15.117 3.23 1 68.81 123 SER B C 1
ATOM 4690 O O . SER B 1 123 ? -9.641 -15.047 4.203 1 68.81 123 SER B O 1
ATOM 4692 N N . VAL B 1 124 ? -8.219 -16.203 2.805 1 76.94 124 VAL B N 1
ATOM 4693 C CA . VAL B 1 124 ? -8.461 -17.422 3.576 1 76.94 124 VAL B CA 1
ATOM 4694 C C . VAL B 1 124 ? -7.348 -17.609 4.598 1 76.94 124 VAL B C 1
ATOM 4696 O O . VAL B 1 124 ? -7.367 -18.578 5.375 1 76.94 124 VAL B O 1
ATOM 4699 N N . PHE B 1 125 ? -6.461 -16.719 4.539 1 80.94 125 PHE B N 1
ATOM 4700 C CA . PHE B 1 125 ? -5.379 -16.703 5.516 1 80.94 125 PHE B CA 1
ATOM 4701 C C . PHE B 1 125 ? -5.582 -15.586 6.527 1 80.94 125 PHE B C 1
ATOM 4703 O O . PHE B 1 125 ? -6.48 -14.75 6.371 1 80.94 125 PHE B O 1
ATOM 4710 N N . PRO B 1 126 ? -4.953 -15.742 7.566 1 80.88 126 PRO B N 1
ATOM 4711 C CA . PRO B 1 126 ? -5.145 -14.727 8.609 1 80.88 126 PRO B CA 1
ATOM 4712 C C . PRO B 1 126 ? -4.422 -13.422 8.297 1 80.88 126 PRO B C 1
ATOM 4714 O O . PRO B 1 126 ? -3.648 -12.93 9.125 1 80.88 126 PRO B O 1
ATOM 4717 N N . LEU B 1 127 ? -4.773 -13 7.035 1 79.38 127 LEU B N 1
ATOM 4718 C CA . LEU B 1 127 ? -4.176 -11.75 6.578 1 79.38 127 LEU B CA 1
ATOM 4719 C C . LEU B 1 127 ? -5.211 -10.633 6.535 1 79.38 127 LEU B C 1
ATOM 4721 O O . LEU B 1 127 ? -6.402 -10.891 6.34 1 79.38 127 LEU B O 1
ATOM 4725 N N . ASN B 1 128 ? -5.145 -9.609 7.281 1 75.44 128 ASN B N 1
ATOM 4726 C CA . ASN B 1 128 ? -6.078 -8.492 7.383 1 75.44 128 ASN B CA 1
ATOM 4727 C C . ASN B 1 128 ? -6.145 -7.699 6.082 1 75.44 128 ASN B C 1
ATOM 4729 O O . ASN B 1 128 ? -5.762 -6.527 6.043 1 75.44 128 ASN B O 1
ATOM 4733 N N . PHE B 1 129 ? -6.746 -8.406 5.051 1 75.94 129 PHE B N 1
ATOM 4734 C CA . PHE B 1 129 ? -6.953 -7.723 3.779 1 75.94 129 PHE B CA 1
ATOM 4735 C C . PHE B 1 129 ? -8.398 -7.25 3.645 1 75.94 129 PHE B C 1
ATOM 4737 O O . PHE B 1 129 ? -9.32 -7.898 4.141 1 75.94 129 PHE B O 1
ATOM 4744 N N . ALA B 1 130 ? -8.492 -6.07 3.119 1 72.31 130 ALA B N 1
ATOM 4745 C CA . ALA B 1 130 ? -9.836 -5.621 2.77 1 72.31 130 ALA B CA 1
ATOM 4746 C C . ALA B 1 130 ? -10.422 -6.457 1.635 1 72.31 130 ALA B C 1
ATOM 4748 O O . ALA B 1 130 ? -9.758 -6.691 0.622 1 72.31 130 ALA B O 1
ATOM 4749 N N . GLN B 1 131 ? -11.562 -7.051 1.908 1 79.5 131 GLN B N 1
ATOM 4750 C CA . GLN B 1 131 ? -12.188 -7.855 0.862 1 79.5 131 GLN B CA 1
ATOM 4751 C C . GLN B 1 131 ? -13.562 -7.309 0.499 1 79.5 131 GLN B C 1
ATOM 4753 O O . GLN B 1 131 ? -14.445 -7.211 1.357 1 79.5 131 GLN B O 1
ATOM 4758 N N . LEU B 1 132 ? -13.625 -6.836 -0.711 1 87.62 132 LEU B N 1
ATOM 4759 C CA . LEU B 1 132 ? -14.906 -6.473 -1.308 1 87.62 132 LEU B CA 1
ATOM 4760 C C . LEU B 1 132 ? -15.305 -7.465 -2.398 1 87.62 132 LEU B C 1
ATOM 4762 O O . LEU B 1 132 ? -14.852 -7.348 -3.541 1 87.62 132 LEU B O 1
ATOM 4766 N N . PRO B 1 133 ? -16.156 -8.328 -2.043 1 92.62 133 PRO B N 1
ATOM 4767 C CA . PRO B 1 133 ? -16.484 -9.398 -2.986 1 92.62 133 PRO B CA 1
ATOM 4768 C C . PRO B 1 133 ? -17.125 -8.883 -4.273 1 92.62 133 PRO B C 1
ATOM 4770 O O . PRO B 1 133 ? -17.312 -9.641 -5.227 1 92.62 133 PRO B O 1
ATOM 4773 N N . SER B 1 134 ? -17.453 -7.617 -4.289 1 94.38 134 SER B N 1
ATOM 4774 C CA . SER B 1 134 ? -18.062 -7.031 -5.48 1 94.38 134 SER B CA 1
ATOM 4775 C C . SER B 1 134 ? -17.094 -7.047 -6.66 1 94.38 134 SER B C 1
ATOM 4777 O O . SER B 1 134 ? -17.516 -7.082 -7.816 1 94.38 134 SER B O 1
ATOM 4779 N N . TYR B 1 135 ? -15.773 -7.035 -6.367 1 93.94 135 TYR B N 1
ATOM 4780 C CA . TYR B 1 135 ? -14.844 -6.977 -7.492 1 93.94 135 TYR B CA 1
ATOM 4781 C C . TYR B 1 135 ? -13.57 -7.758 -7.195 1 93.94 135 TYR B C 1
ATOM 4783 O O . TYR B 1 135 ? -12.688 -7.859 -8.047 1 93.94 135 TYR B O 1
ATOM 4791 N N . ILE B 1 136 ? -13.445 -8.242 -6.051 1 93.25 136 ILE B N 1
ATOM 4792 C CA . ILE B 1 136 ? -12.32 -9.102 -5.715 1 93.25 136 ILE B CA 1
ATOM 4793 C C . ILE B 1 136 ? -12.758 -10.57 -5.77 1 93.25 136 ILE B C 1
ATOM 4795 O O . ILE B 1 136 ? -13.539 -11.023 -4.934 1 93.25 136 ILE B O 1
ATOM 4799 N N . PRO B 1 137 ? -12.234 -11.234 -6.723 1 93.62 137 PRO B N 1
ATOM 4800 C CA . PRO B 1 137 ? -12.617 -12.641 -6.781 1 93.62 137 PRO B CA 1
ATOM 4801 C C . PRO B 1 137 ? -12.109 -13.445 -5.586 1 93.62 137 PRO B C 1
ATOM 4803 O O . PRO B 1 137 ? -10.977 -13.25 -5.141 1 93.62 137 PRO B O 1
ATOM 4806 N N . HIS B 1 138 ? -12.992 -14.25 -5.09 1 92 138 HIS B N 1
ATOM 4807 C CA . HIS B 1 138 ? -12.617 -15.094 -3.965 1 92 138 HIS B CA 1
ATOM 4808 C C . HIS B 1 138 ? -11.828 -16.312 -4.434 1 92 138 HIS B C 1
ATOM 4810 O O . HIS B 1 138 ? -11.961 -16.734 -5.582 1 92 138 HIS B O 1
ATOM 4816 N N . PHE B 1 139 ? -11.062 -16.859 -3.5 1 88.69 139 PHE B N 1
ATOM 4817 C CA . PHE B 1 139 ? -10.289 -18.062 -3.773 1 88.69 139 PHE B CA 1
ATOM 4818 C C . PHE B 1 139 ? -11.195 -19.172 -4.309 1 88.69 139 PHE B C 1
ATOM 4820 O O . PHE B 1 139 ? -12.266 -19.422 -3.758 1 88.69 139 PHE B O 1
ATOM 4827 N N . THR B 1 140 ? -10.922 -19.781 -5.434 1 87.31 140 THR B N 1
ATOM 4828 C CA . THR B 1 140 ? -11.555 -20.922 -6.078 1 87.31 140 THR B CA 1
ATOM 4829 C C . THR B 1 140 ? -12.797 -20.484 -6.848 1 87.31 140 THR B C 1
ATOM 4831 O O . THR B 1 140 ? -13.602 -21.328 -7.258 1 87.31 140 THR B O 1
ATOM 4834 N N . SER B 1 141 ? -12.984 -19.219 -6.98 1 90.94 141 SER B N 1
ATOM 4835 C CA . SER B 1 141 ? -14.172 -18.781 -7.711 1 90.94 141 SER B CA 1
ATOM 4836 C C . SER B 1 141 ? -13.977 -18.922 -9.219 1 90.94 141 SER B C 1
ATOM 4838 O O . SER B 1 141 ? -14.938 -19.156 -9.953 1 90.94 141 SER B O 1
ATOM 4840 N N . GLY B 1 142 ? -12.766 -18.734 -9.633 1 91.19 142 GLY B N 1
ATOM 4841 C CA . GLY B 1 142 ? -12.484 -18.703 -11.055 1 91.19 142 GLY B CA 1
ATOM 4842 C C . GLY B 1 142 ? -12.93 -17.422 -11.727 1 91.19 142 GLY B C 1
ATOM 4843 O O . GLY B 1 142 ? -12.922 -17.328 -12.961 1 91.19 142 GLY B O 1
ATOM 4844 N N . PHE B 1 143 ? -13.305 -16.422 -10.93 1 94.5 143 PHE B N 1
ATOM 4845 C CA . PHE B 1 143 ? -13.812 -15.164 -11.477 1 94.5 143 PHE B CA 1
ATOM 4846 C C . PHE B 1 143 ? -12.695 -14.133 -11.586 1 94.5 143 PHE B C 1
ATOM 4848 O O . PHE B 1 143 ? -11.547 -14.414 -11.227 1 94.5 143 PHE B O 1
ATOM 4855 N N . THR B 1 144 ? -12.992 -13.07 -12.227 1 95.38 144 THR B N 1
ATOM 4856 C CA . THR B 1 144 ? -12.117 -11.906 -12.32 1 95.38 144 THR B CA 1
ATOM 4857 C C . THR B 1 144 ? -12.727 -10.711 -11.594 1 95.38 144 THR B C 1
ATOM 4859 O O . THR B 1 144 ? -13.742 -10.844 -10.906 1 95.38 144 THR B O 1
ATOM 4862 N N . ASP B 1 145 ? -12.062 -9.594 -11.648 1 94.69 145 ASP B N 1
ATOM 4863 C CA . ASP B 1 145 ? -12.594 -8.406 -10.992 1 94.69 145 ASP B CA 1
ATOM 4864 C C . ASP B 1 145 ? -13.734 -7.789 -11.805 1 94.69 145 ASP B C 1
ATOM 4866 O O . ASP B 1 145 ? -14.336 -6.797 -11.391 1 94.69 145 ASP B O 1
ATOM 4870 N N . HIS B 1 146 ? -14.078 -8.383 -12.938 1 96.12 146 HIS B N 1
ATOM 4871 C CA . HIS B 1 146 ? -15.258 -8.039 -13.727 1 96.12 146 HIS B CA 1
ATOM 4872 C C . HIS B 1 146 ? -16.344 -9.109 -13.594 1 96.12 146 HIS B C 1
ATOM 4874 O O . HIS B 1 146 ? -16.344 -10.094 -14.344 1 96.12 146 HIS B O 1
ATOM 4880 N N . MET B 1 147 ? -17.203 -8.883 -12.719 1 96.88 147 MET B N 1
ATOM 4881 C CA . MET B 1 147 ? -18.25 -9.867 -12.453 1 96.88 147 MET B CA 1
ATOM 4882 C C . MET B 1 147 ? -19.609 -9.32 -12.828 1 96.88 147 MET B C 1
ATOM 4884 O O . MET B 1 147 ? -19.906 -8.148 -12.602 1 96.88 147 MET B O 1
ATOM 4888 N N . ASN B 1 148 ? -20.422 -10.227 -13.414 1 96.88 148 ASN B N 1
ATOM 4889 C CA . ASN B 1 148 ? -21.828 -9.875 -13.562 1 96.88 148 ASN B CA 1
ATOM 4890 C C . ASN B 1 148 ? -22.609 -10.109 -12.273 1 96.88 148 ASN B C 1
ATOM 4892 O O . ASN B 1 148 ? -22.031 -10.5 -11.258 1 96.88 148 ASN B O 1
ATOM 4896 N N . PHE B 1 149 ? -23.953 -9.875 -12.328 1 97.12 149 PHE B N 1
ATOM 4897 C CA . PHE B 1 149 ? -24.766 -9.922 -11.109 1 97.12 149 PHE B CA 1
ATOM 4898 C C . PHE B 1 149 ? -24.719 -11.305 -10.477 1 97.12 149 PHE B C 1
ATOM 4900 O O . PHE B 1 149 ? -24.438 -11.438 -9.281 1 97.12 149 PHE B O 1
ATOM 4907 N N . LEU B 1 150 ? -24.891 -12.305 -11.219 1 97.5 150 LEU B N 1
ATOM 4908 C CA . LEU B 1 150 ? -24.922 -13.664 -10.695 1 97.5 150 LEU B CA 1
ATOM 4909 C C . LEU B 1 150 ? -23.547 -14.094 -10.18 1 97.5 150 LEU B C 1
ATOM 4911 O O . LEU B 1 150 ? -23.453 -14.82 -9.195 1 97.5 150 LEU B O 1
ATOM 4915 N N . GLN B 1 151 ? -22.5 -13.688 -10.828 1 97.5 151 GLN B N 1
ATOM 4916 C CA . GLN B 1 151 ? -21.141 -13.977 -10.383 1 97.5 151 GLN B CA 1
ATOM 4917 C C . GLN B 1 151 ? -20.844 -13.305 -9.047 1 97.5 151 GLN B C 1
ATOM 4919 O O . GLN B 1 151 ? -20.203 -13.898 -8.18 1 97.5 151 GLN B O 1
ATOM 4924 N N . ARG B 1 152 ? -21.297 -12.062 -8.906 1 97.25 152 ARG B N 1
ATOM 4925 C CA . ARG B 1 152 ? -21.125 -11.383 -7.629 1 97.25 152 ARG B CA 1
ATOM 4926 C C . ARG B 1 152 ? -21.875 -12.102 -6.512 1 97.25 152 ARG B C 1
ATOM 4928 O O . ARG B 1 152 ? -21.375 -12.188 -5.383 1 97.25 152 ARG B O 1
ATOM 4935 N N . VAL B 1 153 ? -23.047 -12.586 -6.848 1 97.38 153 VAL B N 1
ATOM 4936 C CA . VAL B 1 153 ? -23.812 -13.352 -5.867 1 97.38 153 VAL B CA 1
ATOM 4937 C C . VAL B 1 153 ? -23.016 -14.586 -5.445 1 97.38 153 VAL B C 1
ATOM 4939 O O . VAL B 1 153 ? -22.828 -14.828 -4.25 1 97.38 153 VAL B O 1
ATOM 4942 N N . LYS B 1 154 ? -22.547 -15.328 -6.426 1 97.06 154 LYS B N 1
ATOM 4943 C CA . LYS B 1 154 ? -21.797 -16.547 -6.152 1 97.06 154 LYS B CA 1
ATOM 4944 C C . LYS B 1 154 ? -20.516 -16.234 -5.391 1 97.06 154 LYS B C 1
ATOM 4946 O O . LYS B 1 154 ? -20.172 -16.938 -4.438 1 97.06 154 LYS B O 1
ATOM 4951 N N . ASN B 1 155 ? -19.844 -15.227 -5.828 1 95.81 155 ASN B N 1
ATOM 4952 C CA . ASN B 1 155 ? -18.609 -14.812 -5.172 1 95.81 155 ASN B CA 1
ATOM 4953 C C . ASN B 1 155 ? -18.859 -14.422 -3.715 1 95.81 155 ASN B C 1
ATOM 4955 O O . ASN B 1 155 ? -18.062 -14.773 -2.836 1 95.81 155 ASN B O 1
ATOM 4959 N N . THR B 1 156 ? -19.922 -13.711 -3.477 1 95 156 THR B N 1
ATOM 4960 C CA . THR B 1 156 ? -20.266 -13.289 -2.125 1 95 156 THR B CA 1
ATOM 4961 C C . THR B 1 156 ? -20.578 -14.5 -1.247 1 95 156 THR B C 1
ATOM 4963 O O . THR B 1 156 ? -20.156 -14.555 -0.089 1 95 156 THR B O 1
ATOM 4966 N N . LEU B 1 157 ? -21.281 -15.406 -1.809 1 94.81 157 LEU B N 1
ATOM 4967 C CA . LEU B 1 157 ? -21.609 -16.625 -1.062 1 94.81 157 LEU B CA 1
ATOM 4968 C C . LEU B 1 157 ? -20.359 -17.406 -0.701 1 94.81 157 LEU B C 1
ATOM 4970 O O . LEU B 1 157 ? -20.234 -17.906 0.418 1 94.81 157 LEU B O 1
ATOM 4974 N N . LEU B 1 158 ? -19.469 -17.484 -1.664 1 93 158 LEU B N 1
ATOM 4975 C CA . LEU B 1 158 ? -18.203 -18.156 -1.405 1 93 158 LEU B CA 1
ATOM 4976 C C . LEU B 1 158 ? -17.422 -17.453 -0.305 1 93 158 LEU B C 1
ATOM 4978 O O . LEU B 1 158 ? -16.875 -18.094 0.596 1 93 158 LEU B O 1
ATOM 4982 N N . TYR B 1 159 ? -17.391 -16.172 -0.407 1 91.75 159 TYR B N 1
ATOM 4983 C CA . TYR B 1 159 ? -16.719 -15.359 0.586 1 91.75 159 TYR B CA 1
ATOM 4984 C C . TYR B 1 159 ? -17.297 -15.586 1.977 1 91.75 159 TYR B C 1
ATOM 4986 O O . TYR B 1 159 ? -16.547 -15.82 2.934 1 91.75 159 TYR B O 1
ATOM 4994 N N . LEU B 1 160 ? -18.562 -15.523 2.061 1 90.25 160 LEU B N 1
ATOM 4995 C CA . LEU B 1 160 ? -19.234 -15.695 3.346 1 90.25 160 LEU B CA 1
ATOM 4996 C C . LEU B 1 160 ? -19.016 -17.094 3.891 1 90.25 160 LEU B C 1
ATOM 4998 O O . LEU B 1 160 ? -18.797 -17.281 5.09 1 90.25 160 LEU B O 1
ATOM 5002 N N . SER B 1 161 ? -19.062 -18.016 3.031 1 91.88 161 SER B N 1
ATOM 5003 C CA . SER B 1 161 ? -18.844 -19.406 3.443 1 91.88 161 SER B CA 1
ATOM 5004 C C . SER B 1 161 ? -17.453 -19.594 4.02 1 91.88 161 SER B C 1
ATOM 5006 O O . SER B 1 161 ? -17.281 -20.219 5.066 1 91.88 161 SER B O 1
ATOM 5008 N N . HIS B 1 162 ? -16.5 -19.062 3.367 1 89.38 162 HIS B N 1
ATOM 5009 C CA . HIS B 1 162 ? -15.117 -19.188 3.838 1 89.38 162 HIS B CA 1
ATOM 5010 C C . HIS B 1 162 ? -14.898 -18.422 5.129 1 89.38 162 HIS B C 1
ATOM 5012 O O . HIS B 1 162 ? -14.141 -18.844 6 1 89.38 162 HIS B O 1
ATOM 5018 N N . LYS B 1 163 ? -15.492 -17.266 5.215 1 86.5 163 LYS B N 1
ATOM 5019 C CA . LYS B 1 163 ? -15.375 -16.453 6.426 1 86.5 163 LYS B CA 1
ATOM 5020 C C . LYS B 1 163 ? -15.914 -17.203 7.641 1 86.5 163 LYS B C 1
ATOM 5022 O O . LYS B 1 163 ? -15.422 -17.016 8.758 1 86.5 163 LYS B O 1
ATOM 5027 N N . LEU B 1 164 ? -16.828 -18.062 7.402 1 87.88 164 LEU B N 1
ATOM 5028 C CA . LEU B 1 164 ? -17.453 -18.812 8.484 1 87.88 164 LEU B CA 1
ATOM 5029 C C . LEU B 1 164 ? -16.672 -20.094 8.773 1 87.88 164 LEU B C 1
ATOM 5031 O O . LEU B 1 164 ? -16.5 -20.484 9.93 1 87.88 164 LEU B O 1
ATOM 5035 N N . MET B 1 165 ? -16.109 -20.688 7.793 1 88.75 165 MET B N 1
ATOM 5036 C CA . MET B 1 165 ? -15.578 -22.047 7.934 1 88.75 165 MET B CA 1
ATOM 5037 C C . MET B 1 165 ? -14.086 -22.016 8.242 1 88.75 165 MET B C 1
ATOM 5039 O O . MET B 1 165 ? -13.594 -22.812 9.031 1 88.75 165 MET B O 1
ATOM 5043 N N . VAL B 1 166 ? -13.352 -21.141 7.684 1 87.69 166 VAL B N 1
ATOM 5044 C CA . VAL B 1 166 ? -11.891 -21.188 7.68 1 87.69 166 VAL B CA 1
ATOM 5045 C C . VAL B 1 166 ? -11.359 -20.922 9.086 1 87.69 166 VAL B C 1
ATOM 5047 O O . VAL B 1 166 ? -10.453 -21.609 9.555 1 87.69 166 VAL B O 1
ATOM 5050 N N . PRO B 1 167 ? -11.945 -19.953 9.844 1 87 167 PRO B N 1
ATOM 5051 C CA . PRO B 1 167 ? -11.422 -19.734 11.195 1 87 167 PRO B CA 1
ATOM 5052 C C . PRO B 1 167 ? -11.539 -20.984 12.078 1 87 167 PRO B C 1
ATOM 5054 O O . PRO B 1 167 ? -10.609 -21.297 12.836 1 87 167 PRO B O 1
ATOM 5057 N N . SER B 1 168 ? -12.617 -21.672 11.961 1 88.38 168 SER B N 1
ATOM 5058 C CA . SER B 1 168 ? -12.789 -22.891 12.742 1 88.38 168 SER B CA 1
ATOM 5059 C C . SER B 1 168 ? -11.789 -23.969 12.328 1 88.38 168 SER B C 1
ATOM 5061 O O . SER B 1 168 ? -11.273 -24.703 13.172 1 88.38 168 SER B O 1
ATOM 5063 N N . LEU B 1 169 ? -11.547 -24.047 11.094 1 88.25 169 LEU B N 1
ATOM 5064 C CA . LEU B 1 169 ? -10.578 -25.016 10.586 1 88.25 169 LEU B CA 1
ATOM 5065 C C . LEU B 1 169 ? -9.18 -24.703 11.109 1 88.25 169 LEU B C 1
ATOM 5067 O O . LEU B 1 169 ? -8.461 -25.609 11.539 1 88.25 169 LEU B O 1
ATOM 5071 N N . ARG B 1 170 ? -8.805 -23.531 11.078 1 90 170 ARG B N 1
ATOM 5072 C CA . ARG B 1 170 ? -7.496 -23.109 11.562 1 90 170 ARG B CA 1
ATOM 5073 C C . ARG B 1 170 ? -7.367 -23.344 13.062 1 90 170 ARG B C 1
ATOM 5075 O O . ARG B 1 170 ? -6.316 -23.781 13.539 1 90 170 ARG B O 1
ATOM 5082 N N . ASP B 1 171 ? -8.414 -23 13.742 1 91.81 171 ASP B N 1
ATOM 5083 C CA . ASP B 1 171 ? -8.414 -23.188 15.188 1 91.81 171 ASP B CA 1
ATOM 5084 C C . ASP B 1 171 ? -8.258 -24.672 15.539 1 91.81 171 ASP B C 1
ATOM 5086 O O . ASP B 1 171 ? -7.637 -25 16.547 1 91.81 171 ASP B O 1
ATOM 5090 N N . ASN B 1 172 ? -8.828 -25.484 14.758 1 91.69 172 ASN B N 1
ATOM 5091 C CA . ASN B 1 172 ? -8.727 -26.906 14.992 1 91.69 172 ASN B CA 1
ATOM 5092 C C . ASN B 1 172 ? -7.301 -27.422 14.781 1 91.69 172 ASN B C 1
ATOM 5094 O O . ASN B 1 172 ? -6.875 -28.375 15.422 1 91.69 172 ASN B O 1
ATOM 5098 N N . VAL B 1 173 ? -6.609 -26.781 13.906 1 92.5 173 VAL B N 1
ATOM 5099 C CA . VAL B 1 173 ? -5.25 -27.203 13.586 1 92.5 173 VAL B CA 1
ATOM 5100 C C . VAL B 1 173 ? -4.273 -26.609 14.594 1 92.5 173 VAL B C 1
ATOM 5102 O O . VAL B 1 173 ? -3.488 -27.328 15.211 1 92.5 173 VAL B O 1
ATOM 5105 N N . TYR B 1 174 ? -4.363 -25.328 14.844 1 95.75 174 TYR B N 1
ATOM 5106 C CA . TYR B 1 174 ? -3.291 -24.625 15.539 1 95.75 174 TYR B CA 1
ATOM 5107 C C . TYR B 1 174 ? -3.691 -24.312 16.969 1 95.75 174 TYR B C 1
ATOM 5109 O O . TYR B 1 174 ? -2.834 -24.031 17.828 1 95.75 174 TYR B O 1
ATOM 5117 N N . GLY B 1 175 ? -4.977 -24.328 17.281 1 95.31 175 GLY B N 1
ATOM 5118 C CA . GLY B 1 175 ? -5.453 -24.078 18.625 1 95.31 175 GLY B CA 1
ATOM 5119 C C . GLY B 1 175 ? -4.871 -25.047 19.641 1 95.31 175 GLY B C 1
ATOM 5120 O O . GLY B 1 175 ? -4.238 -24.641 20.625 1 95.31 175 GLY B O 1
ATOM 5121 N N . PRO B 1 176 ? -5.059 -26.344 19.422 1 96.31 176 PRO B N 1
ATOM 5122 C CA . PRO B 1 176 ? -4.504 -27.344 20.328 1 96.31 176 PRO B CA 1
ATOM 5123 C C . PRO B 1 176 ? -2.986 -27.234 20.484 1 96.31 176 PRO B C 1
ATOM 5125 O O . PRO B 1 176 ? -2.449 -27.469 21.562 1 96.31 176 PRO B O 1
ATOM 5128 N N . LEU B 1 177 ? -2.316 -26.906 19.406 1 97.38 177 LEU B N 1
ATOM 5129 C CA . LEU B 1 177 ? -0.867 -26.75 19.453 1 97.38 177 LEU B CA 1
ATOM 5130 C C . LEU B 1 177 ? -0.475 -25.562 20.312 1 97.38 177 LEU B C 1
ATOM 5132 O O . LEU B 1 177 ? 0.476 -25.641 21.094 1 97.38 177 LEU B O 1
ATOM 5136 N N . LYS B 1 178 ? -1.15 -24.469 20.125 1 97.25 178 LYS B N 1
ATOM 5137 C CA . LYS B 1 178 ? -0.913 -23.281 20.938 1 97.25 178 LYS B CA 1
ATOM 5138 C C . LYS B 1 178 ? -1.062 -23.609 22.422 1 97.25 178 LYS B C 1
ATOM 5140 O O . LYS B 1 178 ? -0.247 -23.172 23.25 1 97.25 178 LYS B O 1
ATOM 5145 N N . LYS B 1 179 ? -2.057 -24.422 22.797 1 96.88 179 LYS B N 1
ATOM 5146 C CA . LYS B 1 179 ? -2.299 -24.828 24.172 1 96.88 179 LYS B CA 1
ATOM 5147 C C . LYS B 1 179 ? -1.234 -25.828 24.641 1 96.88 179 LYS B C 1
ATOM 5149 O O . LYS B 1 179 ? -0.672 -25.672 25.734 1 96.88 179 LYS B O 1
ATOM 5154 N N . LYS B 1 180 ? -0.983 -26.812 23.859 1 97.5 180 LYS B N 1
ATOM 5155 C CA . LYS B 1 180 ? -0.039 -27.875 24.203 1 97.5 180 LYS B CA 1
ATOM 5156 C C . LYS B 1 180 ? 1.335 -27.297 24.531 1 97.5 180 LYS B C 1
ATOM 5158 O O . LYS B 1 180 ? 1.989 -27.75 25.484 1 97.5 180 LYS B O 1
ATOM 5163 N N . TYR B 1 181 ? 1.729 -26.312 23.812 1 97.31 181 TYR B N 1
ATOM 5164 C CA . TYR B 1 181 ? 3.084 -25.797 23.969 1 97.31 181 TYR B CA 1
ATOM 5165 C C . TYR B 1 181 ? 3.076 -24.469 24.719 1 97.31 181 TYR B C 1
ATOM 5167 O O . TYR B 1 181 ? 4.09 -23.766 24.75 1 97.31 181 TYR B O 1
ATOM 5175 N N . ASN B 1 182 ? 1.983 -24.016 25.234 1 96.88 182 ASN B N 1
ATOM 5176 C CA . ASN B 1 182 ? 1.81 -22.844 26.094 1 96.88 182 ASN B CA 1
ATOM 5177 C C . ASN B 1 182 ? 2.338 -21.578 25.438 1 96.88 182 ASN B C 1
ATOM 5179 O O . ASN B 1 182 ? 3.164 -20.875 26.016 1 96.88 182 ASN B O 1
ATOM 5183 N N . ILE B 1 183 ? 1.836 -21.391 24.266 1 97.38 183 ILE B N 1
ATOM 5184 C CA . ILE B 1 183 ? 2.275 -20.219 23.5 1 97.38 183 ILE B CA 1
ATOM 5185 C C . ILE B 1 183 ? 1.334 -19.047 23.766 1 97.38 183 ILE B C 1
ATOM 5187 O O . ILE B 1 183 ? 0.224 -19.016 23.234 1 97.38 183 ILE B O 1
ATOM 5191 N N . THR B 1 184 ? 1.763 -18.109 24.562 1 95.75 184 THR B N 1
ATOM 5192 C CA . THR B 1 184 ? 1.02 -16.906 24.906 1 95.75 184 THR B CA 1
ATOM 5193 C C . THR B 1 184 ? -0.438 -17.234 25.219 1 95.75 184 THR B C 1
ATOM 5195 O O . THR B 1 184 ? -1.347 -16.75 24.547 1 95.75 184 THR B O 1
ATOM 5198 N N . PRO B 1 185 ? -0.732 -17.969 26.219 1 95.12 185 PRO B N 1
ATOM 5199 C CA . PRO B 1 185 ? -2.086 -18.438 26.547 1 95.12 185 PRO B CA 1
ATOM 5200 C C . PRO B 1 185 ? -3.064 -17.281 26.766 1 95.12 185 PRO B C 1
ATOM 5202 O O . PRO B 1 185 ? -4.281 -17.484 26.672 1 95.12 185 PRO B O 1
ATOM 5205 N N . GLU B 1 186 ? -2.592 -16.062 26.953 1 93.94 186 GLU B N 1
ATOM 5206 C CA . GLU B 1 186 ? -3.439 -14.898 27.188 1 93.94 186 GLU B CA 1
ATOM 5207 C C . GLU B 1 186 ? -4.031 -14.367 25.891 1 93.94 186 GLU B C 1
ATOM 5209 O O . GLU B 1 186 ? -4.984 -13.586 25.906 1 93.94 186 GLU B O 1
ATOM 5214 N N . LYS B 1 187 ? -3.486 -14.797 24.812 1 93.88 187 LYS B N 1
ATOM 5215 C CA . LYS B 1 187 ? -3.949 -14.336 23.5 1 93.88 187 LYS B CA 1
ATOM 5216 C C . LYS B 1 187 ? -4.789 -15.406 22.812 1 93.88 187 LYS B C 1
ATOM 5218 O O . LYS B 1 187 ? -4.5 -16.594 22.922 1 93.88 187 LYS B O 1
ATOM 5223 N N . THR B 1 188 ? -5.801 -14.945 22.062 1 92.69 188 THR B N 1
ATOM 5224 C CA . THR B 1 188 ? -6.496 -15.859 21.156 1 92.69 188 THR B CA 1
ATOM 5225 C C . THR B 1 188 ? -5.633 -16.172 19.938 1 92.69 188 THR B C 1
ATOM 5227 O O . THR B 1 188 ? -4.641 -15.484 19.688 1 92.69 188 THR B O 1
ATOM 5230 N N . LEU B 1 189 ? -5.996 -17.25 19.234 1 93.81 189 LEU B N 1
ATOM 5231 C CA . LEU B 1 189 ? -5.277 -17.562 18.016 1 93.81 189 LEU B CA 1
ATOM 5232 C C . LEU B 1 189 ? -5.367 -16.422 17.016 1 93.81 189 LEU B C 1
ATOM 5234 O O . LEU B 1 189 ? -4.398 -16.125 16.312 1 93.81 189 LEU B O 1
ATOM 5238 N N . HIS B 1 190 ? -6.488 -15.805 16.984 1 89.88 190 HIS B N 1
ATOM 5239 C CA . HIS B 1 190 ? -6.688 -14.664 16.094 1 89.88 190 HIS B CA 1
ATOM 5240 C C . HIS B 1 190 ? -5.723 -13.531 16.438 1 89.88 190 HIS B C 1
ATOM 5242 O O . HIS B 1 190 ? -5.121 -12.938 15.539 1 89.88 190 HIS B O 1
ATOM 5248 N N . GLU B 1 191 ? -5.574 -13.234 17.688 1 89.94 191 GLU B N 1
ATOM 5249 C CA . GLU B 1 191 ? -4.652 -12.188 18.125 1 89.94 191 GLU B CA 1
ATOM 5250 C C . GLU B 1 191 ? -3.213 -12.539 17.766 1 89.94 191 GLU B C 1
ATOM 5252 O O . GLU B 1 191 ? -2.42 -11.656 17.422 1 89.94 191 GLU B O 1
ATOM 5257 N N . THR B 1 192 ? -2.93 -13.844 17.828 1 93.06 192 THR B N 1
ATOM 5258 C CA . THR B 1 192 ? -1.603 -14.305 17.438 1 93.06 192 THR B CA 1
ATOM 5259 C C . THR B 1 192 ? -1.345 -14.023 15.961 1 93.06 192 THR B C 1
ATOM 5261 O O . THR B 1 192 ? -0.271 -13.539 15.594 1 93.06 192 THR B O 1
ATOM 5264 N N . TYR B 1 193 ? -2.322 -14.234 15.172 1 92 193 TYR B N 1
ATOM 5265 C CA . TYR B 1 193 ? -2.184 -14.031 13.734 1 92 193 TYR B CA 1
ATOM 5266 C C . TYR B 1 193 ? -2.043 -12.547 13.406 1 92 193 TYR B C 1
ATOM 5268 O O . TYR B 1 193 ? -1.344 -12.172 12.461 1 92 193 TYR B O 1
ATOM 5276 N N . GLN B 1 194 ? -2.607 -11.68 14.188 1 87.88 194 GLN B N 1
ATOM 5277 C CA . GLN B 1 194 ? -2.637 -10.25 13.914 1 87.88 194 GLN B CA 1
ATOM 5278 C C . GLN B 1 194 ? -1.306 -9.594 14.273 1 87.88 194 GLN B C 1
ATOM 5280 O O . GLN B 1 194 ? -1.07 -8.43 13.938 1 87.88 194 GLN B O 1
ATOM 5285 N N . LYS B 1 195 ? -0.413 -10.344 14.797 1 88.25 195 LYS B N 1
ATOM 5286 C CA . LYS B 1 195 ? 0.871 -9.789 15.219 1 88.25 195 LYS B CA 1
ATOM 5287 C C . LYS B 1 195 ? 1.892 -9.844 14.086 1 88.25 195 LYS B C 1
ATOM 5289 O O . LYS B 1 195 ? 3.021 -9.375 14.234 1 88.25 195 LYS B O 1
ATOM 5294 N N . VAL B 1 196 ? 1.515 -10.398 12.961 1 93.06 196 VAL B N 1
ATOM 5295 C CA . VAL B 1 196 ? 2.449 -10.445 11.836 1 93.06 196 VAL B CA 1
ATOM 5296 C C . VAL B 1 196 ? 2.928 -9.039 11.5 1 93.06 196 VAL B C 1
ATOM 5298 O O . VAL B 1 196 ? 2.133 -8.094 11.469 1 93.06 196 VAL B O 1
ATOM 5301 N N . ASP B 1 197 ? 4.223 -8.906 11.297 1 95.44 197 ASP B N 1
ATOM 5302 C CA . ASP B 1 197 ? 4.816 -7.582 11.125 1 95.44 197 ASP B CA 1
ATOM 5303 C C . ASP B 1 197 ? 4.758 -7.145 9.664 1 95.44 197 ASP B C 1
ATOM 5305 O O . ASP B 1 197 ? 4.406 -6 9.367 1 95.44 197 ASP B O 1
ATOM 5309 N N . LEU B 1 198 ? 5.137 -8.031 8.789 1 96.5 198 LEU B N 1
ATOM 5310 C CA . LEU B 1 198 ? 5.113 -7.715 7.363 1 96.5 198 LEU B CA 1
ATOM 5311 C C . LEU B 1 198 ? 4.586 -8.891 6.551 1 96.5 198 LEU B C 1
ATOM 5313 O O . LEU B 1 198 ? 4.805 -10.047 6.914 1 96.5 198 LEU B O 1
ATOM 5317 N N . ILE B 1 199 ? 3.926 -8.547 5.531 1 95.69 199 ILE B N 1
ATOM 5318 C CA . ILE B 1 199 ? 3.467 -9.508 4.531 1 95.69 199 ILE B CA 1
ATOM 5319 C C . ILE B 1 199 ? 4.086 -9.18 3.176 1 95.69 199 ILE B C 1
ATOM 5321 O O . ILE B 1 199 ? 3.908 -8.078 2.656 1 95.69 199 ILE B O 1
ATOM 5325 N N . LEU B 1 200 ? 4.844 -10.102 2.658 1 96.94 200 LEU B N 1
ATOM 5326 C CA . LEU B 1 200 ? 5.422 -9.945 1.327 1 96.94 200 LEU B CA 1
ATOM 5327 C C . LEU B 1 200 ? 4.582 -10.672 0.28 1 96.94 200 LEU B C 1
ATOM 5329 O O . LEU B 1 200 ? 4.297 -11.859 0.42 1 96.94 200 LEU B O 1
ATOM 5333 N N . VAL B 1 201 ? 4.184 -9.945 -0.717 1 95.38 201 VAL B N 1
ATOM 5334 C CA . VAL B 1 201 ? 3.291 -10.477 -1.738 1 95.38 201 VAL B CA 1
ATOM 5335 C C . VAL B 1 201 ? 4.027 -10.578 -3.072 1 95.38 201 VAL B C 1
ATOM 5337 O O . VAL B 1 201 ? 4.57 -9.586 -3.562 1 95.38 201 VAL B O 1
ATOM 5340 N N . GLN B 1 202 ? 3.961 -11.727 -3.68 1 95.69 202 GLN B N 1
ATOM 5341 C CA . GLN B 1 202 ? 4.734 -11.883 -4.906 1 95.69 202 GLN B CA 1
ATOM 5342 C C . GLN B 1 202 ? 3.83 -11.852 -6.137 1 95.69 202 GLN B C 1
ATOM 5344 O O . GLN B 1 202 ? 4.316 -11.812 -7.27 1 95.69 202 GLN B O 1
ATOM 5349 N N . SER B 1 203 ? 2.516 -11.766 -5.973 1 92.69 203 SER B N 1
ATOM 5350 C CA . SER B 1 203 ? 1.599 -12.031 -7.074 1 92.69 203 SER B CA 1
ATOM 5351 C C . SER B 1 203 ? 1.484 -10.828 -8.008 1 92.69 203 SER B C 1
ATOM 5353 O O . SER B 1 203 ? 0.96 -10.945 -9.117 1 92.69 203 SER B O 1
ATOM 5355 N N . ASP B 1 204 ? 1.971 -9.695 -7.586 1 87.88 204 ASP B N 1
ATOM 5356 C CA . ASP B 1 204 ? 1.961 -8.516 -8.453 1 87.88 204 ASP B CA 1
ATOM 5357 C C . ASP B 1 204 ? 2.971 -8.664 -9.586 1 87.88 204 ASP B C 1
ATOM 5359 O O . ASP B 1 204 ? 4.066 -9.195 -9.391 1 87.88 204 ASP B O 1
ATOM 5363 N N . PRO B 1 205 ? 2.514 -8.344 -10.82 1 88.25 205 PRO B N 1
ATOM 5364 C CA . PRO B 1 205 ? 1.331 -7.578 -11.227 1 88.25 205 PRO B CA 1
ATOM 5365 C C . PRO B 1 205 ? 0.208 -8.469 -11.758 1 88.25 205 PRO B C 1
ATOM 5367 O O . PRO B 1 205 ? -0.733 -7.969 -12.375 1 88.25 205 PRO B O 1
ATOM 5370 N N . LEU B 1 206 ? 0.323 -9.797 -11.648 1 91.81 206 LEU B N 1
ATOM 5371 C CA . LEU B 1 206 ? -0.721 -10.68 -12.156 1 91.81 206 LEU B CA 1
ATOM 5372 C C . LEU B 1 206 ? -1.79 -10.922 -11.094 1 91.81 206 LEU B C 1
ATOM 5374 O O . LEU B 1 206 ? -2.172 -12.07 -10.844 1 91.81 206 LEU B O 1
ATOM 5378 N N . ASP B 1 207 ? -2.15 -9.914 -10.438 1 92.06 207 ASP B N 1
ATOM 5379 C CA . ASP B 1 207 ? -3.195 -9.898 -9.422 1 92.06 207 ASP B CA 1
ATOM 5380 C C . ASP B 1 207 ? -4.121 -8.703 -9.602 1 92.06 207 ASP B C 1
ATOM 5382 O O . ASP B 1 207 ? -3.828 -7.797 -10.383 1 92.06 207 ASP B O 1
ATOM 5386 N N . TYR B 1 208 ? -5.258 -8.828 -8.984 1 93 208 TYR B N 1
ATOM 5387 C CA . TYR B 1 208 ? -6.254 -7.77 -9.117 1 93 208 TYR B CA 1
ATOM 5388 C C . TYR B 1 208 ? -5.992 -6.652 -8.117 1 93 208 TYR B C 1
ATOM 5390 O O . TYR B 1 208 ? -5.906 -6.895 -6.91 1 93 208 TYR B O 1
ATOM 5398 N N . PRO B 1 209 ? -5.848 -5.438 -8.68 1 91.94 209 PRO B N 1
ATOM 5399 C CA . PRO B 1 209 ? -5.59 -4.32 -7.766 1 91.94 209 PRO B CA 1
ATOM 5400 C C . PRO B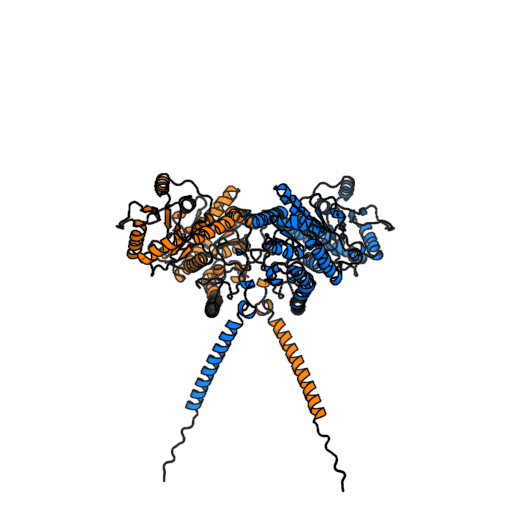 1 209 ? -6.676 -4.16 -6.707 1 91.94 209 PRO B C 1
ATOM 5402 O O . PRO B 1 209 ? -7.867 -4.211 -7.023 1 91.94 209 PRO B O 1
ATOM 5405 N N . ARG B 1 210 ? -6.188 -3.99 -5.484 1 90.25 210 ARG B N 1
ATOM 5406 C CA . ARG B 1 210 ? -7.102 -3.83 -4.359 1 90.25 210 ARG B CA 1
ATOM 5407 C C . ARG B 1 210 ? -6.438 -3.074 -3.213 1 90.25 210 ARG B C 1
ATOM 5409 O O . ARG B 1 210 ? -5.223 -2.863 -3.225 1 90.25 210 ARG B O 1
ATOM 5416 N N . PHE B 1 211 ? -7.219 -2.752 -2.234 1 89.19 211 PHE B N 1
ATOM 5417 C CA . PHE B 1 211 ? -6.711 -2.062 -1.054 1 89.19 211 PHE B CA 1
ATOM 5418 C C . PHE B 1 211 ? -5.848 -2.994 -0.211 1 89.19 211 PHE B C 1
ATOM 5420 O O . PHE B 1 211 ? -6.18 -4.168 -0.04 1 89.19 211 PHE B O 1
ATOM 5427 N N . HIS B 1 212 ? -4.754 -2.525 0.258 1 89.25 212 HIS B N 1
ATOM 5428 C CA . HIS B 1 212 ? -3.934 -3.277 1.201 1 89.25 212 HIS B CA 1
ATOM 5429 C C . HIS B 1 212 ? -3.422 -2.381 2.324 1 89.25 212 HIS B C 1
ATOM 5431 O O . HIS B 1 212 ? -3.51 -1.154 2.232 1 89.25 212 HIS B O 1
ATOM 5437 N N . LEU B 1 213 ? -2.92 -2.959 3.344 1 90.62 213 LEU B N 1
ATOM 5438 C CA . LEU B 1 213 ? -2.445 -2.25 4.527 1 90.62 213 LEU B CA 1
ATOM 5439 C C . LEU B 1 213 ? -0.967 -1.9 4.395 1 90.62 213 LEU B C 1
ATOM 5441 O O . LEU B 1 213 ? -0.264 -2.467 3.553 1 90.62 213 LEU B O 1
ATOM 5445 N N . PRO B 1 214 ? -0.488 -0.979 5.23 1 91.12 214 PRO B N 1
ATOM 5446 C CA . PRO B 1 214 ? 0.907 -0.545 5.121 1 91.12 214 PRO B CA 1
ATOM 5447 C C . PRO B 1 214 ? 1.899 -1.682 5.352 1 91.12 214 PRO B C 1
ATOM 5449 O O . PRO B 1 214 ? 3.023 -1.639 4.848 1 91.12 214 PRO B O 1
ATOM 5452 N N . ASN B 1 215 ? 1.516 -2.686 6.062 1 93.38 215 ASN B N 1
ATOM 5453 C CA . ASN B 1 215 ? 2.445 -3.771 6.348 1 93.38 215 ASN B CA 1
ATOM 5454 C C . ASN B 1 215 ? 2.477 -4.797 5.219 1 93.38 215 ASN B C 1
ATOM 5456 O O . ASN B 1 215 ? 3.23 -5.77 5.277 1 93.38 215 ASN B O 1
ATOM 5460 N N . THR B 1 216 ? 1.653 -4.629 4.234 1 93.69 216 THR B N 1
ATOM 5461 C CA . THR B 1 216 ? 1.643 -5.484 3.055 1 93.69 216 THR B CA 1
ATOM 5462 C C . THR B 1 216 ? 2.492 -4.879 1.94 1 93.69 216 THR B C 1
ATOM 5464 O O . THR B 1 216 ? 2.209 -3.777 1.466 1 93.69 216 THR B O 1
ATOM 5467 N N . LYS B 1 217 ? 3.529 -5.594 1.586 1 95.19 217 LYS B N 1
ATOM 5468 C CA . LYS B 1 217 ? 4.461 -5.098 0.575 1 95.19 217 LYS B CA 1
ATOM 5469 C C . LYS B 1 217 ? 4.371 -5.922 -0.706 1 95.19 217 LYS B C 1
ATOM 5471 O O . LYS B 1 217 ? 4.645 -7.125 -0.696 1 95.19 217 LYS B O 1
ATOM 5476 N N . LEU B 1 218 ? 3.965 -5.273 -1.79 1 94.38 218 LEU B N 1
ATOM 5477 C CA . LEU B 1 218 ? 3.916 -5.922 -3.096 1 94.38 218 LEU B CA 1
ATOM 5478 C C . LEU B 1 218 ? 5.305 -5.984 -3.725 1 94.38 218 LEU B C 1
ATOM 5480 O O . LEU B 1 218 ? 5.699 -5.074 -4.461 1 94.38 218 LEU B O 1
ATOM 5484 N N . VAL B 1 219 ? 6.012 -7.074 -3.545 1 95.62 219 VAL B N 1
ATOM 5485 C CA . VAL B 1 219 ? 7.426 -7.121 -3.902 1 95.62 219 VAL B CA 1
ATOM 5486 C C . VAL B 1 219 ? 7.578 -7.668 -5.32 1 95.62 219 VAL B C 1
ATOM 5488 O O . VAL B 1 219 ? 8.617 -7.465 -5.961 1 95.62 219 VAL B O 1
ATOM 5491 N N . GLY B 1 220 ? 6.574 -8.43 -5.832 1 95.56 220 GLY B N 1
ATOM 5492 C CA . GLY B 1 220 ? 6.684 -8.984 -7.172 1 95.56 220 GLY B CA 1
ATOM 5493 C C . GLY B 1 220 ? 7.273 -10.383 -7.188 1 95.56 220 GLY B C 1
ATOM 5494 O O . GLY B 1 220 ? 7.375 -11.031 -6.145 1 95.56 220 GLY B O 1
ATOM 5495 N N . PRO B 1 221 ? 7.676 -10.891 -8.383 1 97 221 PRO B N 1
ATOM 5496 C CA . PRO B 1 221 ? 8.086 -12.281 -8.562 1 97 221 PRO B CA 1
ATOM 5497 C C . PRO B 1 221 ? 9.414 -12.594 -7.883 1 97 221 PRO B C 1
ATOM 5499 O O . PRO B 1 221 ? 10.461 -12.102 -8.312 1 97 221 PRO B O 1
ATOM 5502 N N . LEU B 1 222 ? 9.414 -13.539 -7.035 1 97.44 222 LEU B N 1
ATOM 5503 C CA . LEU B 1 222 ? 10.578 -13.766 -6.184 1 97.44 222 LEU B CA 1
ATOM 5504 C C . LEU B 1 222 ? 11.531 -14.766 -6.824 1 97.44 222 LEU B C 1
ATOM 5506 O O . LEU B 1 222 ? 12.742 -14.711 -6.594 1 97.44 222 LEU B O 1
ATOM 5510 N N . LEU B 1 223 ? 11.023 -15.656 -7.652 1 96.44 223 LEU B N 1
ATOM 5511 C CA . LEU B 1 223 ? 11.891 -16.672 -8.227 1 96.44 223 LEU B CA 1
ATOM 5512 C C . LEU B 1 223 ? 12.367 -16.266 -9.617 1 96.44 223 LEU B C 1
ATOM 5514 O O . LEU B 1 223 ? 13.305 -16.859 -10.156 1 96.44 223 LEU B O 1
ATOM 5518 N N . SER B 1 224 ? 11.68 -15.289 -10.211 1 96.5 224 SER B N 1
ATOM 5519 C CA . SER B 1 224 ? 12.062 -14.828 -11.539 1 96.5 224 SER B CA 1
ATOM 5520 C C . SER B 1 224 ? 13.375 -14.055 -11.492 1 96.5 224 SER B C 1
ATOM 5522 O O . SER B 1 224 ? 13.617 -13.273 -10.57 1 96.5 224 SER B O 1
ATOM 5524 N N . SER B 1 225 ? 14.211 -14.258 -12.484 1 96.25 225 SER B N 1
ATOM 5525 C CA . SER B 1 225 ? 15.5 -13.586 -12.602 1 96.25 225 SER B CA 1
ATOM 5526 C C . SER B 1 225 ? 15.945 -13.5 -14.055 1 96.25 225 SER B C 1
ATOM 5528 O O . SER B 1 225 ? 15.383 -14.18 -14.922 1 96.25 225 SER B O 1
ATOM 5530 N N . PRO B 1 226 ? 16.906 -12.633 -14.344 1 96.81 226 PRO B N 1
ATOM 5531 C CA . PRO B 1 226 ? 17.469 -12.664 -15.695 1 96.81 226 PRO B CA 1
ATOM 5532 C C . PRO B 1 226 ? 17.969 -14.047 -16.094 1 96.81 226 PRO B C 1
ATOM 5534 O O . PRO B 1 226 ? 18.516 -14.773 -15.266 1 96.81 226 PRO B O 1
ATOM 5537 N N . ALA B 1 227 ? 17.812 -14.367 -17.328 1 97.75 227 ALA B N 1
ATOM 5538 C CA . ALA B 1 227 ? 18.125 -15.711 -17.828 1 97.75 227 ALA B CA 1
ATOM 5539 C C . ALA B 1 227 ? 19.625 -15.953 -17.875 1 97.75 227 ALA B C 1
ATOM 5541 O O . ALA B 1 227 ? 20.391 -15.062 -18.266 1 97.75 227 ALA B O 1
ATOM 5542 N N . LYS B 1 228 ? 19.984 -17.109 -17.484 1 96.94 228 LYS B N 1
ATOM 5543 C CA . LYS B 1 228 ? 21.344 -17.609 -17.672 1 96.94 228 LYS B CA 1
ATOM 5544 C C . LYS B 1 228 ? 21.469 -18.422 -18.953 1 96.94 228 LYS B C 1
ATOM 5546 O O . LYS B 1 228 ? 20.453 -18.875 -19.5 1 96.94 228 LYS B O 1
ATOM 5551 N N . PRO B 1 229 ? 22.719 -18.609 -19.375 1 96.94 229 PRO B N 1
ATOM 5552 C CA . PRO B 1 229 ? 22.875 -19.453 -20.562 1 96.94 229 PRO B CA 1
ATOM 5553 C C . PRO B 1 229 ? 22.406 -20.891 -20.328 1 96.94 229 PRO B C 1
ATOM 5555 O O . PRO B 1 229 ? 22.625 -21.438 -19.234 1 96.94 229 PRO B O 1
ATOM 5558 N N . LEU B 1 230 ? 21.844 -21.453 -21.375 1 97.69 230 LEU B N 1
ATOM 5559 C CA . LEU B 1 230 ? 21.359 -22.828 -21.281 1 97.69 230 LEU B CA 1
ATOM 5560 C C . LEU B 1 230 ? 22.516 -23.828 -21.359 1 97.69 230 LEU B C 1
ATOM 5562 O O . LEU B 1 230 ? 23.562 -23.516 -21.953 1 97.69 230 LEU B O 1
ATOM 5566 N N . PRO B 1 231 ? 22.281 -25.047 -20.734 1 96.62 231 PRO B N 1
ATOM 5567 C CA . PRO B 1 231 ? 23.25 -26.109 -21 1 96.62 231 PRO B CA 1
ATOM 5568 C C . PRO B 1 231 ? 23.406 -26.406 -22.5 1 96.62 231 PRO B C 1
ATOM 5570 O O . PRO B 1 231 ? 22.453 -26.234 -23.266 1 96.62 231 PRO B O 1
ATOM 5573 N N . ASP B 1 232 ? 24.516 -26.922 -22.875 1 96.25 232 ASP B N 1
ATOM 5574 C CA . ASP B 1 232 ? 24.906 -27.031 -24.281 1 96.25 232 ASP B CA 1
ATOM 5575 C C . ASP B 1 232 ? 23.875 -27.828 -25.062 1 96.25 232 ASP B C 1
ATOM 5577 O O . ASP B 1 232 ? 23.469 -27.422 -26.156 1 96.25 232 ASP B O 1
ATOM 5581 N N . ASP B 1 233 ? 23.484 -28.859 -24.562 1 95.81 233 ASP B N 1
ATOM 5582 C CA . ASP B 1 233 ? 22.547 -29.734 -25.266 1 95.81 233 ASP B CA 1
ATOM 5583 C C . ASP B 1 233 ? 21.219 -29.016 -25.516 1 95.81 233 ASP B C 1
ATOM 5585 O O . ASP B 1 233 ? 20.672 -29.047 -26.609 1 95.81 233 ASP B O 1
ATOM 5589 N N . LEU B 1 234 ? 20.734 -28.359 -24.5 1 97.19 234 LEU B N 1
ATOM 5590 C CA . LEU B 1 234 ? 19.484 -27.625 -24.609 1 97.19 234 LEU B CA 1
ATOM 5591 C C . LEU B 1 234 ? 19.656 -26.406 -25.516 1 97.19 234 LEU B C 1
ATOM 5593 O O . LEU B 1 234 ? 18.75 -26.078 -26.297 1 97.19 234 LEU B O 1
ATOM 5597 N N . GLN B 1 235 ? 20.797 -25.781 -25.422 1 97.25 235 GLN B N 1
ATOM 5598 C CA . GLN B 1 235 ? 21.094 -24.625 -26.25 1 97.25 235 GLN B CA 1
ATOM 5599 C C . GLN B 1 235 ? 21.062 -24.984 -27.734 1 97.25 235 GLN B C 1
ATOM 5601 O O . GLN B 1 235 ? 20.469 -24.266 -28.547 1 97.25 235 GLN B O 1
ATOM 5606 N N . GLN B 1 236 ? 21.672 -26.078 -28.016 1 97 236 GLN B N 1
ATOM 5607 C CA . GLN B 1 236 ? 21.719 -26.531 -29.406 1 97 236 GLN B CA 1
ATOM 5608 C C . GLN B 1 236 ? 20.312 -26.828 -29.922 1 97 236 GLN B C 1
ATOM 5610 O O . GLN B 1 236 ? 19.953 -26.469 -31.047 1 97 236 GLN B O 1
ATOM 5615 N N . PHE B 1 237 ? 19.609 -27.469 -29.109 1 98.12 237 PHE B N 1
ATOM 5616 C CA . PHE B 1 237 ? 18.25 -27.812 -29.484 1 98.12 237 PHE B CA 1
ATOM 5617 C C . PHE B 1 237 ? 17.422 -26.562 -29.734 1 98.12 237 PHE B C 1
ATOM 5619 O O . PHE B 1 237 ? 16.734 -26.453 -30.75 1 98.12 237 PHE B O 1
ATOM 5626 N N . VAL B 1 238 ? 17.453 -25.594 -28.844 1 97.94 238 VAL B N 1
ATOM 5627 C CA . VAL B 1 238 ? 16.672 -24.375 -28.891 1 97.94 238 VAL B CA 1
ATOM 5628 C C . VAL B 1 238 ? 17.094 -23.531 -30.094 1 97.94 238 VAL B C 1
ATOM 5630 O O . VAL B 1 238 ? 16.234 -23.031 -30.828 1 97.94 238 VAL B O 1
ATOM 5633 N N . MET B 1 239 ? 18.344 -23.469 -30.375 1 96.69 239 MET B N 1
ATOM 5634 C CA . MET B 1 239 ? 18.844 -22.672 -31.484 1 96.69 239 MET B CA 1
ATOM 5635 C C . MET B 1 239 ? 18.453 -23.297 -32.812 1 96.69 239 MET B C 1
ATOM 5637 O O . MET B 1 239 ? 18.328 -22.594 -33.812 1 96.69 239 MET B O 1
ATOM 5641 N N . GLY B 1 240 ? 18.219 -24.531 -32.812 1 97.06 240 GLY B N 1
ATOM 5642 C CA . GLY B 1 240 ? 17.812 -25.219 -34 1 97.06 240 GLY B CA 1
ATOM 5643 C C . GLY B 1 240 ? 16.359 -24.984 -34.375 1 97.06 240 GLY B C 1
ATOM 5644 O O . GLY B 1 240 ? 15.891 -25.438 -35.406 1 97.06 240 GLY B O 1
ATOM 5645 N N . SER B 1 241 ? 15.641 -24.25 -33.625 1 96.69 241 SER B N 1
ATOM 5646 C CA . SER B 1 241 ? 14.211 -24.047 -33.812 1 96.69 241 SER B CA 1
ATOM 5647 C C . SER B 1 241 ? 13.938 -23.078 -34.969 1 96.69 241 SER B C 1
ATOM 5649 O O . SER B 1 241 ? 12.797 -22.953 -35.406 1 96.69 241 SER B O 1
ATOM 5651 N N . GLY B 1 242 ? 14.977 -22.359 -35.469 1 95.12 242 GLY B N 1
ATOM 5652 C CA . GLY B 1 242 ? 14.781 -21.375 -36.5 1 95.12 242 GLY B CA 1
ATOM 5653 C C . GLY B 1 242 ? 13.891 -20.219 -36.094 1 95.12 242 GLY B C 1
ATOM 5654 O O . GLY B 1 242 ? 13.945 -19.766 -34.938 1 95.12 242 GLY B O 1
ATOM 5655 N N . ASP B 1 243 ? 13.086 -19.703 -37.031 1 95 243 ASP B N 1
ATOM 5656 C CA . ASP B 1 243 ? 12.273 -18.516 -36.781 1 95 243 ASP B CA 1
ATOM 5657 C C . ASP B 1 243 ? 10.992 -18.859 -36.031 1 95 243 ASP B C 1
ATOM 5659 O O . ASP B 1 243 ? 10.375 -18 -35.375 1 95 243 ASP B O 1
ATOM 5663 N N . GLU B 1 244 ? 10.641 -20.172 -36.094 1 96.88 244 GLU B N 1
ATOM 5664 C CA . GLU B 1 244 ? 9.398 -20.609 -35.469 1 96.88 244 GLU B CA 1
ATOM 5665 C C . GLU B 1 244 ? 9.539 -20.562 -33.938 1 96.88 244 GLU B C 1
ATOM 5667 O O . GLU B 1 244 ? 8.555 -20.344 -33.219 1 96.88 244 GLU B O 1
ATOM 5672 N N . GLY B 1 245 ? 10.766 -20.859 -33.469 1 98.06 245 GLY B N 1
ATOM 5673 C CA . GLY B 1 245 ? 11.047 -20.734 -32.062 1 98.06 245 GLY B CA 1
ATOM 5674 C C . GLY B 1 245 ? 10.695 -21.969 -31.266 1 98.06 245 GLY B C 1
ATOM 5675 O O . GLY B 1 245 ? 10.531 -23.062 -31.844 1 98.06 245 GLY B O 1
ATOM 5676 N N . VAL B 1 246 ? 10.609 -21.766 -29.906 1 98.56 246 VAL B N 1
ATOM 5677 C CA . VAL B 1 246 ? 10.477 -22.891 -29 1 98.56 246 VAL B CA 1
ATOM 5678 C C . VAL B 1 246 ? 9.25 -22.703 -28.109 1 98.56 246 VAL B C 1
ATOM 5680 O O . VAL B 1 246 ? 8.891 -21.578 -27.766 1 98.56 246 VAL B O 1
ATOM 5683 N N . ILE B 1 247 ? 8.586 -23.844 -27.797 1 98.75 247 ILE B N 1
ATOM 5684 C CA . ILE B 1 247 ? 7.516 -23.922 -26.797 1 98.75 247 ILE B CA 1
ATOM 5685 C C . ILE B 1 247 ? 7.996 -24.703 -25.578 1 98.75 247 ILE B C 1
ATOM 5687 O O . ILE B 1 247 ? 8.523 -25.812 -25.719 1 98.75 247 ILE B O 1
ATOM 5691 N N . LEU B 1 248 ? 7.902 -24.078 -24.422 1 98.69 248 LEU B N 1
ATOM 5692 C CA . LEU B 1 248 ? 8.203 -24.766 -23.172 1 98.69 248 LEU B CA 1
ATOM 5693 C C . LEU B 1 248 ? 6.941 -25.359 -22.562 1 98.69 248 LEU B C 1
ATOM 5695 O O . LEU B 1 248 ? 5.93 -24.672 -22.422 1 98.69 248 LEU B O 1
ATOM 5699 N N . VAL B 1 249 ? 7.012 -26.641 -22.234 1 96.88 249 VAL B N 1
ATOM 5700 C CA . VAL B 1 249 ? 5.898 -27.328 -21.594 1 96.88 249 VAL B CA 1
ATOM 5701 C C . VAL B 1 249 ? 6.352 -27.875 -20.234 1 96.88 249 VAL B C 1
ATOM 5703 O O . VAL B 1 249 ? 7.289 -28.672 -20.172 1 96.88 249 VAL B O 1
ATOM 5706 N N . SER B 1 250 ? 5.684 -27.375 -19.219 1 93.88 250 SER B N 1
ATOM 5707 C CA . SER B 1 250 ? 6.012 -27.844 -17.875 1 93.88 250 SER B CA 1
ATOM 5708 C C . SER B 1 250 ? 4.785 -27.828 -16.969 1 93.88 250 SER B C 1
ATOM 5710 O O . SER B 1 250 ? 4.195 -26.781 -16.719 1 93.88 250 SER B O 1
ATOM 5712 N N . PHE B 1 251 ? 4.398 -28.938 -16.406 1 87.06 251 PHE B N 1
ATOM 5713 C CA . PHE B 1 251 ? 3.254 -29.031 -15.508 1 87.06 251 PHE B CA 1
ATOM 5714 C C . PHE B 1 251 ? 3.713 -29.266 -14.07 1 87.06 251 PHE B C 1
ATOM 5716 O O . PHE B 1 251 ? 2.959 -29.797 -13.258 1 87.06 251 PHE B O 1
ATOM 5723 N N . GLY B 1 252 ? 4.867 -28.875 -13.766 1 70.88 252 GLY B N 1
ATOM 5724 C CA . GLY B 1 252 ? 5.395 -28.953 -12.414 1 70.88 252 GLY B CA 1
ATOM 5725 C C . GLY B 1 252 ? 5.473 -30.375 -11.883 1 70.88 252 GLY B C 1
ATOM 5726 O O . GLY B 1 252 ? 5.695 -31.312 -12.641 1 70.88 252 GLY B O 1
ATOM 5727 N N . SER B 1 253 ? 5.465 -30.469 -10.539 1 59.5 253 SER B N 1
ATOM 5728 C CA . SER B 1 253 ? 5.633 -31.75 -9.844 1 59.5 253 SER B CA 1
ATOM 5729 C C . SER B 1 253 ? 4.355 -32.562 -9.898 1 59.5 253 SER B C 1
ATOM 5731 O O . SER B 1 253 ? 4.34 -33.719 -9.453 1 59.5 253 SER B O 1
ATOM 5733 N N . ILE B 1 254 ? 3.346 -32.031 -10.531 1 54.62 254 ILE B N 1
ATOM 5734 C CA . ILE B 1 254 ? 2.031 -32.656 -10.422 1 54.62 254 ILE B CA 1
ATOM 5735 C C . ILE B 1 254 ? 1.814 -33.594 -11.594 1 54.62 254 ILE B C 1
ATOM 5737 O O . ILE B 1 254 ? 0.703 -34.094 -11.812 1 54.62 254 ILE B O 1
ATOM 5741 N N . LEU B 1 255 ? 2.863 -33.969 -12.336 1 55.5 255 LEU B N 1
ATOM 5742 C CA . LEU B 1 255 ? 2.74 -34.719 -13.57 1 55.5 255 LEU B CA 1
ATOM 5743 C C . LEU B 1 255 ? 2.01 -36.031 -13.328 1 55.5 255 LEU B C 1
ATOM 5745 O O . LEU B 1 255 ? 1.283 -36.531 -14.195 1 55.5 255 LEU B O 1
ATOM 5749 N N . SER B 1 256 ? 2.162 -36.375 -12.078 1 55.91 256 SER B N 1
ATOM 5750 C CA . SER B 1 256 ? 1.547 -37.688 -11.844 1 55.91 256 SER B CA 1
ATOM 5751 C C . SER B 1 256 ? 0.03 -37.625 -11.984 1 55.91 256 SER B C 1
ATOM 5753 O O . SER B 1 256 ? -0.636 -38.656 -12.117 1 55.91 256 SER B O 1
ATOM 5755 N N . GLN B 1 257 ? -0.375 -36.375 -12.25 1 62.03 257 GLN B N 1
ATOM 5756 C CA . GLN B 1 257 ? -1.827 -36.219 -12.266 1 62.03 257 GLN B CA 1
ATOM 5757 C C . GLN B 1 257 ? -2.361 -36.188 -13.695 1 62.03 257 GLN B C 1
ATOM 5759 O O . GLN B 1 257 ? -3.574 -36.219 -13.906 1 62.03 257 GLN B O 1
ATOM 5764 N N . ILE B 1 258 ? -1.447 -36.344 -14.633 1 74.62 258 ILE B N 1
ATOM 5765 C CA . ILE B 1 258 ? -1.923 -36.312 -16.016 1 74.62 258 ILE B CA 1
ATOM 5766 C C . ILE B 1 258 ? -2.008 -37.75 -16.547 1 74.62 258 ILE B C 1
ATOM 5768 O O . ILE B 1 258 ? -1.036 -38.5 -16.469 1 74.62 258 ILE B O 1
ATOM 5772 N N . ASP B 1 259 ? -3.152 -38.125 -17.031 1 80.88 259 ASP B N 1
ATOM 5773 C CA . ASP B 1 259 ? -3.346 -39.5 -17.531 1 80.88 259 ASP B CA 1
ATOM 5774 C C . ASP B 1 259 ? -2.586 -39.719 -18.828 1 80.88 259 ASP B C 1
ATOM 5776 O O . ASP B 1 259 ? -2.305 -38.75 -19.562 1 80.88 259 ASP B O 1
ATOM 5780 N N . ASP B 1 260 ? -2.354 -40.906 -19.203 1 83.94 260 ASP B N 1
ATOM 5781 C CA . ASP B 1 260 ? -1.55 -41.312 -20.359 1 83.94 260 ASP B CA 1
ATOM 5782 C C . ASP B 1 260 ? -2.209 -40.844 -21.672 1 83.94 260 ASP B C 1
ATOM 5784 O O . ASP B 1 260 ? -1.521 -40.5 -22.625 1 83.94 260 ASP B O 1
ATOM 5788 N N . GLN B 1 261 ? -3.467 -40.938 -21.641 1 86.81 261 GLN B N 1
ATOM 5789 C CA . GLN B 1 261 ? -4.184 -40.531 -22.844 1 86.81 261 GLN B CA 1
ATOM 5790 C C . GLN B 1 261 ? -3.959 -39.062 -23.172 1 86.81 261 GLN B C 1
ATOM 5792 O O . GLN B 1 261 ? -3.748 -38.719 -24.328 1 86.81 261 GLN B O 1
ATOM 5797 N N . THR B 1 262 ? -4.047 -38.281 -22.156 1 88.5 262 THR B N 1
ATOM 5798 C CA . THR B 1 262 ? -3.826 -36.844 -22.344 1 88.5 262 THR B CA 1
ATOM 5799 C C . THR B 1 262 ? -2.391 -36.594 -22.781 1 88.5 262 THR B C 1
ATOM 5801 O O . THR B 1 262 ? -2.15 -35.719 -23.641 1 88.5 262 THR B O 1
ATOM 5804 N N . ILE B 1 263 ? -1.494 -37.281 -22.266 1 89 263 ILE B N 1
ATOM 5805 C CA . ILE B 1 263 ? -0.086 -37.125 -22.609 1 89 263 ILE B CA 1
ATOM 5806 C C . ILE B 1 263 ? 0.118 -37.5 -24.078 1 89 263 ILE B C 1
ATOM 5808 O O . ILE B 1 263 ? 0.846 -36.781 -24.797 1 89 263 ILE B O 1
ATOM 5812 N N . GLU B 1 264 ? -0.526 -38.531 -24.469 1 90.38 264 GLU B N 1
ATOM 5813 C CA . GLU B 1 264 ? -0.415 -38.969 -25.859 1 90.38 264 GLU B CA 1
ATOM 5814 C C . GLU B 1 264 ? -0.988 -37.906 -26.812 1 90.38 264 GLU B C 1
ATOM 5816 O O . GLU B 1 264 ? -0.431 -37.656 -27.875 1 90.38 264 GLU B O 1
ATOM 5821 N N . ARG B 1 265 ? -2.062 -37.375 -26.391 1 92.5 265 ARG B N 1
ATOM 5822 C CA . ARG B 1 265 ? -2.676 -36.344 -27.203 1 92.5 265 ARG B CA 1
ATOM 5823 C C . ARG B 1 265 ? -1.754 -35.125 -27.312 1 92.5 265 ARG B C 1
ATOM 5825 O O . ARG B 1 265 ? -1.604 -34.562 -28.406 1 92.5 265 ARG B O 1
ATOM 5832 N N . MET B 1 266 ? -1.182 -34.781 -26.266 1 93.88 266 MET B N 1
ATOM 5833 C CA . MET B 1 266 ? -0.247 -33.656 -26.266 1 93.88 266 MET B CA 1
ATOM 5834 C C . MET B 1 266 ? 0.969 -33.938 -27.141 1 93.88 266 MET B C 1
ATOM 5836 O O . MET B 1 266 ? 1.408 -33.094 -27.922 1 93.88 266 MET B O 1
ATOM 5840 N N . ALA B 1 267 ? 1.422 -35.188 -27 1 94.12 267 ALA B N 1
ATOM 5841 C CA . ALA B 1 267 ? 2.582 -35.594 -27.781 1 94.12 267 ALA B CA 1
ATOM 5842 C C . ALA B 1 267 ? 2.307 -35.5 -29.281 1 94.12 267 ALA B C 1
ATOM 5844 O O . ALA B 1 267 ? 3.168 -35.062 -30.047 1 94.12 267 ALA B O 1
ATOM 5845 N N . ALA B 1 268 ? 1.138 -35.938 -29.594 1 95.62 268 ALA B N 1
ATOM 5846 C CA . ALA B 1 268 ? 0.754 -35.875 -31 1 95.62 268 ALA B CA 1
ATOM 5847 C C . ALA B 1 268 ? 0.729 -34.438 -31.516 1 95.62 268 ALA B C 1
ATOM 5849 O O . ALA B 1 268 ? 1.247 -34.156 -32.594 1 95.62 268 ALA B O 1
ATOM 5850 N N . VAL B 1 269 ? 0.162 -33.562 -30.75 1 97.38 269 VAL B N 1
ATOM 5851 C CA . VAL B 1 269 ? 0.061 -32.156 -31.125 1 97.38 269 VAL B CA 1
ATOM 5852 C C . VAL B 1 269 ? 1.455 -31.547 -31.203 1 97.38 269 VAL B C 1
ATOM 5854 O O . VAL B 1 269 ? 1.805 -30.906 -32.188 1 97.38 269 VAL B O 1
ATOM 5857 N N . PHE B 1 270 ? 2.275 -31.766 -30.219 1 98 270 PHE B N 1
ATOM 5858 C CA . PHE B 1 270 ? 3.598 -31.156 -30.141 1 98 270 PHE B CA 1
ATOM 5859 C C . PHE B 1 270 ? 4.484 -31.625 -31.297 1 98 270 PHE B C 1
ATOM 5861 O O . PHE B 1 270 ? 5.258 -30.844 -31.844 1 98 270 PHE B O 1
ATOM 5868 N N . SER B 1 271 ? 4.316 -32.875 -31.641 1 97.5 271 SER B N 1
ATOM 5869 C CA . SER B 1 271 ? 5.148 -33.469 -32.688 1 97.5 271 SER B CA 1
ATOM 5870 C C . SER B 1 271 ? 4.781 -32.906 -34.062 1 97.5 271 SER B C 1
ATOM 5872 O O . SER B 1 271 ? 5.562 -33.031 -35 1 97.5 271 SER B O 1
ATOM 5874 N N . SER B 1 272 ? 3.627 -32.375 -34.156 1 97.12 272 SER B N 1
ATOM 5875 C CA . SER B 1 272 ? 3.152 -31.891 -35.438 1 97.12 272 SER B CA 1
ATOM 5876 C C . SER B 1 272 ? 3.451 -30.406 -35.625 1 97.12 272 SER B C 1
ATOM 5878 O O . SER B 1 272 ? 3.207 -29.859 -36.719 1 97.12 272 SER B O 1
ATOM 5880 N N . LEU B 1 273 ? 4.012 -29.75 -34.688 1 97.75 273 LEU B N 1
ATOM 5881 C CA . LEU B 1 273 ? 4.23 -28.312 -34.719 1 97.75 273 LEU B CA 1
ATOM 5882 C C . LEU B 1 273 ? 5.516 -27.969 -35.469 1 97.75 273 LEU B C 1
ATOM 5884 O O . LEU B 1 273 ? 6.484 -28.734 -35.406 1 97.75 273 LEU B O 1
ATOM 5888 N N . PRO B 1 274 ? 5.484 -26.797 -36.125 1 97.44 274 PRO B N 1
ATOM 5889 C CA . PRO B 1 274 ? 6.754 -26.344 -36.719 1 97.44 274 PRO B CA 1
ATOM 5890 C C . PRO B 1 274 ? 7.734 -25.859 -35.656 1 97.44 274 PRO B C 1
ATOM 5892 O O . PRO B 1 274 ? 8.945 -25.828 -35.875 1 97.44 274 PRO B O 1
ATOM 5895 N N . GLN B 1 275 ? 7.25 -25.469 -34.469 1 98.31 275 GLN B N 1
ATOM 5896 C CA . GLN B 1 275 ? 8.094 -25.094 -33.344 1 98.31 275 GLN B CA 1
ATOM 5897 C C . GLN B 1 275 ? 8.797 -26.312 -32.75 1 98.31 275 GLN B C 1
ATOM 5899 O O . GLN B 1 275 ? 8.312 -27.438 -32.875 1 98.31 275 GLN B O 1
ATOM 5904 N N . ARG B 1 276 ? 9.883 -26.078 -32.156 1 98.56 276 ARG B N 1
ATOM 5905 C CA . ARG B 1 276 ? 10.438 -27.109 -31.266 1 98.56 276 ARG B CA 1
ATOM 5906 C C . ARG B 1 276 ? 9.836 -27.016 -29.875 1 98.56 276 ARG B C 1
ATOM 5908 O O . ARG B 1 276 ? 9.508 -25.938 -29.406 1 98.56 276 ARG B O 1
ATOM 5915 N N . VAL B 1 277 ? 9.672 -28.188 -29.297 1 98.56 277 VAL B N 1
ATOM 5916 C CA . VAL B 1 277 ? 9.008 -28.25 -28 1 98.56 277 VAL B CA 1
ATOM 5917 C C . VAL B 1 277 ? 9.953 -28.844 -26.953 1 98.56 277 VAL B C 1
ATOM 5919 O O . VAL B 1 277 ? 10.5 -29.938 -27.156 1 98.56 277 VAL B O 1
ATOM 5922 N N . VAL B 1 278 ? 10.227 -28.094 -25.922 1 98 278 VAL B N 1
ATOM 5923 C CA . VAL B 1 278 ? 10.93 -28.594 -24.75 1 98 278 VAL B CA 1
ATOM 5924 C C . VAL B 1 278 ? 9.922 -28.953 -23.656 1 98 278 VAL B C 1
ATOM 5926 O O . VAL B 1 278 ? 9.219 -28.078 -23.141 1 98 278 VAL B O 1
ATOM 5929 N N . TRP B 1 279 ? 9.883 -30.234 -23.312 1 95.5 279 TRP B N 1
ATOM 5930 C CA . TRP B 1 279 ? 8.805 -30.734 -22.469 1 95.5 279 TRP B CA 1
ATOM 5931 C C . TRP B 1 279 ? 9.367 -31.422 -21.219 1 95.5 279 TRP B C 1
ATOM 5933 O O . TRP B 1 279 ? 10.055 -32.438 -21.328 1 95.5 279 TRP B O 1
ATOM 5943 N N . LYS B 1 280 ? 9.047 -30.828 -20.047 1 93.31 280 LYS B N 1
ATOM 5944 C CA . LYS B 1 280 ? 9.398 -31.484 -18.797 1 93.31 280 LYS B CA 1
ATOM 5945 C C . LYS B 1 280 ? 8.477 -32.656 -18.516 1 93.31 280 LYS B C 1
ATOM 5947 O O . LYS B 1 280 ? 7.312 -32.5 -18.156 1 93.31 280 LYS B O 1
ATOM 5952 N N . LEU B 1 281 ? 9 -33.812 -18.688 1 86.31 281 LEU B N 1
ATOM 5953 C CA . LEU B 1 281 ? 8.234 -35.031 -18.547 1 86.31 281 LEU B CA 1
ATOM 5954 C C . LEU B 1 281 ? 9.141 -36.219 -18.156 1 86.31 281 LEU B C 1
ATOM 5956 O O . LEU B 1 281 ? 10.227 -36.344 -18.719 1 86.31 281 LEU B O 1
ATOM 5960 N N . ASN B 1 282 ? 8.68 -36.844 -17.125 1 79.88 282 ASN B N 1
ATOM 5961 C CA . ASN B 1 282 ? 9.352 -38.094 -16.828 1 79.88 282 ASN B CA 1
ATOM 5962 C C . ASN B 1 282 ? 8.836 -39.219 -17.719 1 79.88 282 ASN B C 1
ATOM 5964 O O . ASN B 1 282 ? 7.688 -39.656 -17.594 1 79.88 282 ASN B O 1
ATOM 5968 N N . THR B 1 283 ? 9.625 -39.719 -18.641 1 75.06 283 THR B N 1
ATOM 5969 C CA . THR B 1 283 ? 9.195 -40.719 -19.625 1 75.06 283 THR B CA 1
ATOM 5970 C C . THR B 1 283 ? 9.562 -42.125 -19.172 1 75.06 283 THR B C 1
ATOM 5972 O O . THR B 1 283 ? 9.414 -43.094 -19.922 1 75.06 283 THR B O 1
ATOM 5975 N N . GLU B 1 284 ? 10.031 -42.125 -18.016 1 71.81 284 GLU B N 1
ATOM 5976 C CA . GLU B 1 284 ? 10.391 -43.469 -17.562 1 71.81 284 GLU B CA 1
ATOM 5977 C C . GLU B 1 284 ? 9.203 -44.406 -17.656 1 71.81 284 GLU B C 1
ATOM 5979 O O . GLU B 1 284 ? 8.148 -44.156 -17.062 1 71.81 284 GLU B O 1
ATOM 5984 N N . GLY B 1 285 ? 9.352 -45.406 -18.391 1 66.94 285 GLY B N 1
ATOM 5985 C CA . GLY B 1 285 ? 8.344 -46.469 -18.5 1 66.94 285 GLY B CA 1
ATOM 5986 C C . GLY B 1 285 ? 7.25 -46.125 -19.484 1 66.94 285 GLY B C 1
ATOM 5987 O O . GLY B 1 285 ? 6.266 -46.875 -19.609 1 66.94 285 GLY B O 1
ATOM 5988 N N . LYS B 1 286 ? 7.348 -45 -20.047 1 73.62 286 LYS B N 1
ATOM 5989 C CA . LYS B 1 286 ? 6.309 -44.625 -21 1 73.62 286 LYS B CA 1
ATOM 5990 C C . LYS B 1 286 ? 6.836 -44.656 -22.422 1 73.62 286 LYS B C 1
ATOM 5992 O O . LYS B 1 286 ? 7.992 -44.312 -22.688 1 73.62 286 LYS B O 1
ATOM 5997 N N . SER B 1 287 ? 6.102 -45.344 -23.25 1 76.5 287 SER B N 1
ATOM 5998 C CA . SER B 1 287 ? 6.422 -45.344 -24.672 1 76.5 287 SER B CA 1
ATOM 5999 C C . SER B 1 287 ? 5.703 -44.25 -25.422 1 76.5 287 SER B C 1
ATOM 6001 O O . SER B 1 287 ? 4.492 -44.312 -25.641 1 76.5 287 SER B O 1
ATOM 6003 N N . LEU B 1 288 ? 6.32 -43.062 -25.469 1 83.81 288 LEU B N 1
ATOM 6004 C CA . LEU B 1 288 ? 5.73 -41.969 -26.203 1 83.81 288 LEU B CA 1
ATOM 6005 C C . LEU B 1 288 ? 6.379 -41.781 -27.562 1 83.81 288 LEU B C 1
ATOM 6007 O O . LEU B 1 288 ? 7.594 -41.969 -27.703 1 83.81 288 LEU B O 1
ATOM 6011 N N . HIS B 1 289 ? 5.547 -41.719 -28.594 1 87.31 289 HIS B N 1
ATOM 6012 C CA . HIS B 1 289 ? 6.047 -41.375 -29.922 1 87.31 289 HIS B CA 1
ATOM 6013 C C . HIS B 1 289 ? 6.207 -39.875 -30.078 1 87.31 289 HIS B C 1
ATOM 6015 O O . HIS B 1 289 ? 5.219 -39.125 -30.141 1 87.31 289 HIS B O 1
ATOM 6021 N N . LEU B 1 290 ? 7.438 -39.5 -30.094 1 93.06 290 LEU B N 1
ATOM 6022 C CA . LEU B 1 290 ? 7.719 -38.062 -30.172 1 93.06 290 LEU B CA 1
ATOM 6023 C C . LEU B 1 290 ? 8.438 -37.719 -31.484 1 93.06 290 LEU B C 1
ATOM 6025 O O . LEU B 1 290 ? 9.289 -38.5 -31.938 1 93.06 290 LEU B O 1
ATOM 6029 N N . GLY B 1 291 ? 8.023 -36.625 -32.094 1 93.94 291 GLY B N 1
ATOM 6030 C CA . GLY B 1 291 ? 8.742 -36.125 -33.25 1 93.94 291 GLY B CA 1
ATOM 6031 C C . GLY B 1 291 ? 10.133 -35.625 -32.906 1 93.94 291 GLY B C 1
ATOM 6032 O O . GLY B 1 291 ? 10.453 -35.406 -31.719 1 93.94 291 GLY B O 1
ATOM 6033 N N . ASP B 1 292 ? 10.992 -35.406 -33.906 1 95.19 292 ASP B N 1
ATOM 6034 C CA . ASP B 1 292 ? 12.359 -34.906 -33.719 1 95.19 292 ASP B CA 1
ATOM 6035 C C . ASP B 1 292 ? 12.375 -33.5 -33.156 1 95.19 292 ASP B C 1
ATOM 6037 O O . ASP B 1 292 ? 13.391 -33.062 -32.625 1 95.19 292 ASP B O 1
ATOM 6041 N N . ASN B 1 293 ? 11.242 -32.906 -33.25 1 97.94 293 ASN B N 1
ATOM 6042 C CA . ASN B 1 293 ? 11.156 -31.531 -32.781 1 97.94 293 ASN B CA 1
ATOM 6043 C C . ASN B 1 293 ? 10.82 -31.469 -31.297 1 97.94 293 ASN B C 1
ATOM 6045 O O . ASN B 1 293 ? 10.695 -30.375 -30.734 1 97.94 293 ASN B O 1
ATOM 6049 N N . VAL B 1 294 ? 10.656 -32.594 -30.641 1 97.56 294 VAL B N 1
ATOM 6050 C CA . VAL B 1 294 ? 10.273 -32.594 -29.234 1 97.56 294 VAL B CA 1
ATOM 6051 C C . VAL B 1 294 ? 11.422 -33.156 -28.391 1 97.56 294 VAL B C 1
ATOM 6053 O O . VAL B 1 294 ? 11.906 -34.25 -28.641 1 97.56 294 VAL B O 1
ATOM 6056 N N . LYS B 1 295 ? 11.844 -32.406 -27.422 1 96 295 LYS B N 1
ATOM 6057 C CA . LYS B 1 295 ? 12.836 -32.844 -26.453 1 96 295 LYS B CA 1
ATOM 6058 C C . LYS B 1 295 ? 12.234 -32.938 -25.047 1 96 295 LYS B C 1
ATOM 6060 O O . LYS B 1 295 ? 11.625 -32 -24.562 1 96 295 LYS B O 1
ATOM 6065 N N . VAL B 1 296 ? 12.398 -34.094 -24.422 1 92.81 296 VAL B N 1
ATOM 6066 C CA . VAL B 1 296 ? 11.836 -34.344 -23.094 1 92.81 296 VAL B CA 1
ATOM 6067 C C . VAL B 1 296 ? 12.961 -34.469 -22.078 1 92.81 296 VAL B C 1
ATOM 6069 O O . VAL B 1 296 ? 14.047 -34.938 -22.391 1 92.81 296 VAL B O 1
ATOM 6072 N N . SER B 1 297 ? 12.727 -33.875 -20.938 1 90.38 297 SER B N 1
ATOM 6073 C CA . SER B 1 297 ? 13.648 -34.031 -19.812 1 90.38 297 SER B CA 1
ATOM 6074 C C . SER B 1 297 ? 12.898 -34.031 -18.484 1 90.38 297 SER B C 1
ATOM 6076 O O . SER B 1 297 ? 11.828 -33.406 -18.359 1 90.38 297 SER B O 1
ATOM 6078 N N . SER B 1 298 ? 13.438 -34.719 -17.516 1 86.62 298 SER B N 1
ATOM 6079 C CA . SER B 1 298 ? 12.82 -34.781 -16.203 1 86.62 298 SER B CA 1
ATOM 6080 C C . SER B 1 298 ? 13.086 -33.5 -15.422 1 86.62 298 SER B C 1
ATOM 6082 O O . SER B 1 298 ? 12.375 -33.188 -14.461 1 86.62 298 SER B O 1
ATOM 6084 N N . TRP B 1 299 ? 14.07 -32.812 -15.789 1 87.75 299 TRP B N 1
ATOM 6085 C CA . TRP B 1 299 ? 14.383 -31.531 -15.18 1 87.75 299 TRP B CA 1
ATOM 6086 C C . TRP B 1 299 ? 14.758 -30.5 -16.25 1 87.75 299 TRP B C 1
ATOM 6088 O O . TRP B 1 299 ? 15.453 -30.828 -17.219 1 87.75 299 TRP B O 1
ATOM 6098 N N . LEU B 1 300 ? 14.289 -29.266 -16.094 1 93.44 300 LEU B N 1
ATOM 6099 C CA . LEU B 1 300 ? 14.57 -28.172 -17.016 1 93.44 300 LEU B CA 1
ATOM 6100 C C . LEU B 1 300 ? 14.828 -26.875 -16.25 1 93.44 300 LEU B C 1
ATOM 6102 O O . LEU B 1 300 ? 14.164 -26.594 -15.258 1 93.44 300 LEU B O 1
ATOM 6106 N N . PRO B 1 301 ? 15.797 -26.094 -16.688 1 95.5 301 PRO B N 1
ATOM 6107 C CA . PRO B 1 301 ? 15.914 -24.719 -16.188 1 95.5 301 PRO B CA 1
ATOM 6108 C C . PRO B 1 301 ? 14.836 -23.781 -16.734 1 95.5 301 PRO B C 1
ATOM 6110 O O . PRO B 1 301 ? 15.117 -22.938 -17.578 1 95.5 301 PRO B O 1
ATOM 6113 N N . GLN B 1 302 ? 13.703 -23.906 -16.188 1 96.12 302 GLN B N 1
ATOM 6114 C CA . GLN B 1 302 ? 12.492 -23.281 -16.703 1 96.12 302 GLN B CA 1
ATOM 6115 C C . GLN B 1 302 ? 12.688 -21.766 -16.875 1 96.12 302 GLN B C 1
ATOM 6117 O O . GLN B 1 302 ? 12.398 -21.219 -17.938 1 96.12 302 GLN B O 1
ATOM 6122 N N . ASN B 1 303 ? 13.188 -21.062 -15.82 1 97.31 303 ASN B N 1
ATOM 6123 C CA . ASN B 1 303 ? 13.406 -19.625 -15.883 1 97.31 303 ASN B CA 1
ATOM 6124 C C . ASN B 1 303 ? 14.305 -19.234 -17.062 1 97.31 303 ASN B C 1
ATOM 6126 O O . ASN B 1 303 ? 14.008 -18.297 -17.797 1 97.31 303 ASN B O 1
ATOM 6130 N N . ASP B 1 304 ? 15.336 -20.016 -17.266 1 98.31 304 ASP B N 1
ATOM 6131 C CA . ASP B 1 304 ? 16.328 -19.703 -18.297 1 98.31 304 ASP B CA 1
ATOM 6132 C C . ASP B 1 304 ? 15.773 -19.984 -19.703 1 98.31 304 ASP B C 1
ATOM 6134 O O . ASP B 1 304 ? 16.062 -19.234 -20.641 1 98.31 304 ASP B O 1
ATOM 6138 N N . ILE B 1 305 ? 15 -21 -19.812 1 98.38 305 ILE B N 1
ATOM 6139 C CA . ILE B 1 305 ? 14.383 -21.297 -21.094 1 98.38 305 ILE B CA 1
ATOM 6140 C C . ILE B 1 305 ? 13.375 -20.203 -21.453 1 98.38 305 ILE B C 1
ATOM 6142 O O . ILE B 1 305 ? 13.336 -19.719 -22.578 1 98.38 305 ILE B O 1
ATOM 6146 N N . LEU B 1 306 ? 12.625 -19.812 -20.469 1 98.5 306 LEU B N 1
ATOM 6147 C CA . LEU B 1 306 ? 11.641 -18.75 -20.688 1 98.5 306 LEU B CA 1
ATOM 6148 C C . LEU B 1 306 ? 12.32 -17.453 -21.094 1 98.5 306 LEU B C 1
ATOM 6150 O O . LEU B 1 306 ? 11.758 -16.672 -21.859 1 98.5 306 LEU B O 1
ATOM 6154 N N . GLY B 1 307 ? 13.484 -17.266 -20.594 1 98.31 307 GLY B N 1
ATOM 6155 C CA . GLY B 1 307 ? 14.203 -16.047 -20.875 1 98.31 307 GLY B CA 1
ATOM 6156 C C . GLY B 1 307 ? 14.984 -16.094 -22.172 1 98.31 307 GLY B C 1
ATOM 6157 O O . GLY B 1 307 ? 15.633 -15.109 -22.547 1 98.31 307 GLY B O 1
ATOM 6158 N N . HIS B 1 308 ? 14.953 -17.219 -22.859 1 98.19 308 HIS B N 1
ATOM 6159 C CA . HIS B 1 308 ? 15.656 -17.328 -24.141 1 98.19 308 HIS B CA 1
ATOM 6160 C C . HIS B 1 308 ? 14.914 -16.578 -25.25 1 98.19 308 HIS B C 1
ATOM 6162 O O . HIS B 1 308 ? 13.688 -16.641 -25.312 1 98.19 308 HIS B O 1
ATOM 6168 N N . PRO B 1 309 ? 15.609 -15.922 -26.125 1 96.88 309 PRO B N 1
ATOM 6169 C CA . PRO B 1 309 ? 14.961 -15.109 -27.156 1 96.88 309 PRO B CA 1
ATOM 6170 C C . PRO B 1 309 ? 14.117 -15.945 -28.125 1 96.88 309 PRO B C 1
ATOM 6172 O O . PRO B 1 309 ? 13.234 -15.406 -28.797 1 96.88 309 PRO B O 1
ATOM 6175 N N . LYS B 1 310 ? 14.336 -17.25 -28.172 1 98.06 310 LYS B N 1
ATOM 6176 C CA . LYS B 1 310 ? 13.625 -18.109 -29.109 1 98.06 310 LYS B CA 1
ATOM 6177 C C . LYS B 1 310 ? 12.328 -18.625 -28.5 1 98.06 310 LYS B C 1
ATOM 6179 O O . LYS B 1 310 ? 11.492 -19.203 -29.203 1 98.06 310 LYS B O 1
ATOM 6184 N N . THR B 1 311 ? 12.086 -18.406 -27.219 1 98.62 311 THR B N 1
ATOM 6185 C CA . THR B 1 311 ? 10.883 -18.922 -26.594 1 98.62 311 THR B CA 1
ATOM 6186 C C . THR B 1 311 ? 9.656 -18.125 -27.016 1 98.62 311 THR B C 1
ATOM 6188 O O . THR B 1 311 ? 9.648 -16.891 -26.938 1 98.62 311 THR B O 1
ATOM 6191 N N . ARG B 1 312 ? 8.609 -18.891 -27.422 1 98.44 312 ARG B N 1
ATOM 6192 C CA . ARG B 1 312 ? 7.438 -18.219 -27.984 1 98.44 312 ARG B CA 1
ATOM 6193 C C . ARG B 1 312 ? 6.203 -18.469 -27.125 1 98.44 312 ARG B C 1
ATOM 6195 O O . ARG B 1 312 ? 5.25 -17.688 -27.172 1 98.44 312 ARG B O 1
ATOM 6202 N N . LEU B 1 313 ? 6.254 -19.516 -26.406 1 98.75 313 LEU B N 1
ATOM 6203 C CA . LEU B 1 313 ? 5.051 -19.922 -25.688 1 98.75 313 LEU B CA 1
ATOM 6204 C C . LEU B 1 313 ? 5.406 -20.812 -24.5 1 98.75 313 LEU B C 1
ATOM 6206 O O . LEU B 1 313 ? 6.301 -21.656 -24.594 1 98.75 313 LEU B O 1
ATOM 6210 N N . PHE B 1 314 ? 4.754 -20.609 -23.406 1 98.69 314 PHE B N 1
ATOM 6211 C CA . PHE B 1 314 ? 4.848 -21.469 -22.219 1 98.69 314 PHE B CA 1
ATOM 6212 C C . PHE B 1 314 ? 3.527 -22.188 -21.969 1 98.69 314 PHE B C 1
ATOM 6214 O O . PHE B 1 314 ? 2.488 -21.547 -21.797 1 98.69 314 PHE B O 1
ATOM 6221 N N . ILE B 1 315 ? 3.516 -23.469 -21.938 1 97.75 315 ILE B N 1
ATOM 6222 C CA . ILE B 1 315 ? 2.354 -24.281 -21.562 1 97.75 315 ILE B CA 1
ATOM 6223 C C . ILE B 1 315 ? 2.568 -24.891 -20.188 1 97.75 315 ILE B C 1
ATOM 6225 O O . ILE B 1 315 ? 3.492 -25.688 -19.984 1 97.75 315 ILE B O 1
ATOM 6229 N N . GLY B 1 316 ? 1.743 -24.484 -19.25 1 95.06 316 GLY B N 1
ATOM 6230 C CA . GLY B 1 316 ? 1.917 -24.953 -17.891 1 95.06 316 GLY B CA 1
ATOM 6231 C C . GLY B 1 316 ? 0.608 -25.094 -17.125 1 95.06 316 GLY B C 1
ATOM 6232 O O . GLY B 1 316 ? -0.467 -24.891 -17.703 1 95.06 316 GLY B O 1
ATOM 6233 N N . HIS B 1 317 ? 0.657 -25.453 -15.844 1 92.75 317 HIS B N 1
ATOM 6234 C CA . HIS B 1 317 ? -0.536 -25.719 -15.047 1 92.75 317 HIS B CA 1
ATOM 6235 C C . HIS B 1 317 ? -0.996 -24.469 -14.312 1 92.75 317 HIS B C 1
ATOM 6237 O O . HIS B 1 317 ? -1.898 -24.531 -13.477 1 92.75 317 HIS B O 1
ATOM 6243 N N . ALA B 1 318 ? -0.297 -23.406 -14.5 1 92.5 318 ALA B N 1
ATOM 6244 C CA . ALA B 1 318 ? -0.672 -22.125 -13.938 1 92.5 318 ALA B CA 1
ATOM 6245 C C . ALA B 1 318 ? -0.353 -22.062 -12.445 1 92.5 318 ALA B C 1
ATOM 6247 O O . ALA B 1 318 ? -1.144 -21.547 -11.648 1 92.5 318 ALA B O 1
ATOM 6248 N N . GLY B 1 319 ? 0.77 -22.672 -12.125 1 91.75 319 GLY B N 1
ATOM 6249 C CA . GLY B 1 319 ? 1.316 -22.359 -10.812 1 91.75 319 GLY B CA 1
ATOM 6250 C C . GLY B 1 319 ? 1.821 -20.938 -10.711 1 91.75 319 GLY B C 1
ATOM 6251 O O . GLY B 1 319 ? 2.322 -20.375 -11.688 1 91.75 319 GLY B O 1
ATOM 6252 N N . MET B 1 320 ? 1.772 -20.375 -9.586 1 92.38 320 MET B N 1
ATOM 6253 C CA . MET B 1 320 ? 2.098 -18.969 -9.398 1 92.38 320 MET B CA 1
ATOM 6254 C C . MET B 1 320 ? 3.521 -18.672 -9.867 1 92.38 320 MET B C 1
ATOM 6256 O O . MET B 1 320 ? 3.748 -17.719 -10.617 1 92.38 320 MET B O 1
ATOM 6260 N N . ASN B 1 321 ? 4.473 -19.484 -9.477 1 93.75 321 ASN B N 1
ATOM 6261 C CA . ASN B 1 321 ? 5.867 -19.219 -9.82 1 93.75 321 ASN B CA 1
ATOM 6262 C C . ASN B 1 321 ? 6.102 -19.312 -11.328 1 93.75 321 ASN B C 1
ATOM 6264 O O . ASN B 1 321 ? 6.797 -18.484 -11.906 1 93.75 321 ASN B O 1
ATOM 6268 N N . GLY B 1 322 ? 5.543 -20.391 -11.922 1 94.5 322 GLY B N 1
ATOM 6269 C CA . GLY B 1 322 ? 5.664 -20.5 -13.367 1 94.5 322 GLY B CA 1
ATOM 6270 C C . GLY B 1 322 ? 5.035 -19.344 -14.117 1 94.5 322 GLY B C 1
ATOM 6271 O O . GLY B 1 322 ? 5.613 -18.844 -15.078 1 94.5 322 GLY B O 1
ATOM 6272 N N . MET B 1 323 ? 3.9 -18.969 -13.664 1 95.44 323 MET B N 1
ATOM 6273 C CA . MET B 1 323 ? 3.199 -17.844 -14.266 1 95.44 323 MET B CA 1
ATOM 6274 C C . MET B 1 323 ? 4.02 -16.562 -14.148 1 95.44 323 MET B C 1
ATOM 6276 O O . MET B 1 323 ? 4.121 -15.789 -15.102 1 95.44 323 MET B O 1
ATOM 6280 N N . LEU B 1 324 ? 4.59 -16.359 -13.008 1 96.81 324 LEU B N 1
ATOM 6281 C CA . LEU B 1 324 ? 5.363 -15.141 -12.75 1 96.81 324 LEU B CA 1
ATOM 6282 C C . LEU B 1 324 ? 6.664 -15.148 -13.547 1 96.81 324 LEU B C 1
ATOM 6284 O O . LEU B 1 324 ? 7.141 -14.102 -13.984 1 96.81 324 LEU B O 1
ATOM 6288 N N . GLU B 1 325 ? 7.242 -16.328 -13.75 1 97.25 325 GLU B N 1
ATOM 6289 C CA . GLU B 1 325 ? 8.414 -16.438 -14.602 1 97.25 325 GLU B CA 1
ATOM 6290 C C . GLU B 1 325 ? 8.086 -16.062 -16.047 1 97.25 325 GLU B C 1
ATOM 6292 O O . GLU B 1 325 ? 8.836 -15.336 -16.688 1 97.25 325 GLU B O 1
ATOM 6297 N N . ALA B 1 326 ? 6.973 -16.609 -16.484 1 98.19 326 ALA B N 1
ATOM 6298 C CA . ALA B 1 326 ? 6.527 -16.266 -17.828 1 98.19 326 ALA B CA 1
ATOM 6299 C C . ALA B 1 326 ? 6.281 -14.773 -17.953 1 98.19 326 ALA B C 1
ATOM 6301 O O . ALA B 1 326 ? 6.676 -14.156 -18.953 1 98.19 326 ALA B O 1
ATOM 6302 N N . ALA B 1 327 ? 5.676 -14.188 -16.984 1 97.88 327 ALA B N 1
ATOM 6303 C CA . ALA B 1 327 ? 5.398 -12.75 -16.969 1 97.88 327 ALA B CA 1
ATOM 6304 C C . ALA B 1 327 ? 6.695 -11.945 -16.953 1 97.88 327 ALA B C 1
ATOM 6306 O O . ALA B 1 327 ? 6.836 -10.977 -17.719 1 97.88 327 ALA B O 1
ATOM 6307 N N . TYR B 1 328 ? 7.598 -12.336 -16.156 1 98.25 328 TYR B N 1
ATOM 6308 C CA . TYR B 1 328 ? 8.883 -11.656 -16.047 1 98.25 328 TYR B CA 1
ATOM 6309 C C . TYR B 1 328 ? 9.594 -11.625 -17.406 1 98.25 328 TYR B C 1
ATOM 6311 O O . TYR B 1 328 ? 10.164 -10.602 -17.781 1 98.25 328 TYR B O 1
ATOM 6319 N N . HIS B 1 329 ? 9.508 -12.688 -18.125 1 98.62 329 HIS B N 1
ATOM 6320 C CA . HIS B 1 329 ? 10.234 -12.797 -19.391 1 98.62 329 HIS B CA 1
ATOM 6321 C C . HIS B 1 329 ? 9.359 -12.398 -20.562 1 98.62 329 HIS B C 1
ATOM 6323 O O . HIS B 1 329 ? 9.812 -12.414 -21.719 1 98.62 329 HIS B O 1
ATOM 6329 N N . GLY B 1 330 ? 8.109 -12.078 -20.344 1 98.38 330 GLY B N 1
ATOM 6330 C CA . GLY B 1 330 ? 7.219 -11.609 -21.391 1 98.38 330 GLY B CA 1
ATOM 6331 C C . GLY B 1 330 ? 6.816 -12.695 -22.359 1 98.38 330 GLY B C 1
ATOM 6332 O O . GLY B 1 330 ? 6.746 -12.453 -23.578 1 98.38 330 GLY B O 1
ATOM 6333 N N . VAL B 1 331 ? 6.578 -13.898 -21.844 1 98.69 331 VAL B N 1
ATOM 6334 C CA . VAL B 1 331 ? 6.223 -15.031 -22.688 1 98.69 331 VAL B CA 1
ATOM 6335 C C . VAL B 1 331 ? 4.734 -15.344 -22.531 1 98.69 331 VAL B C 1
ATOM 6337 O O . VAL B 1 331 ? 4.238 -15.516 -21.422 1 98.69 331 VAL B O 1
ATOM 6340 N N . PRO B 1 332 ? 4 -15.438 -23.641 1 98.56 332 PRO B N 1
ATOM 6341 C CA . PRO B 1 332 ? 2.596 -15.844 -23.562 1 98.56 332 PRO B CA 1
ATOM 6342 C C . PRO B 1 332 ? 2.428 -17.25 -22.984 1 98.56 332 PRO B C 1
ATOM 6344 O O . PRO B 1 332 ? 3.371 -18.047 -23.016 1 98.56 332 PRO B O 1
ATOM 6347 N N . MET B 1 333 ? 1.144 -17.5 -22.562 1 98.38 333 MET B N 1
ATOM 6348 C CA . MET B 1 333 ? 0.958 -18.75 -21.844 1 98.38 333 MET B CA 1
ATOM 6349 C C . MET B 1 333 ? -0.321 -19.453 -22.297 1 98.38 333 MET B C 1
ATOM 6351 O O . MET B 1 333 ? -1.277 -18.797 -22.719 1 98.38 333 MET B O 1
ATOM 6355 N N . ILE B 1 334 ? -0.297 -20.734 -22.266 1 98.5 334 ILE B N 1
ATOM 6356 C CA . ILE B 1 334 ? -1.488 -21.578 -22.219 1 98.5 334 ILE B CA 1
ATOM 6357 C C . ILE B 1 334 ? -1.522 -22.359 -20.891 1 98.5 334 ILE B C 1
ATOM 6359 O O . ILE B 1 334 ? -0.602 -23.125 -20.594 1 98.5 334 ILE B O 1
ATOM 6363 N N . CYS B 1 335 ? -2.562 -22.125 -20.141 1 97 335 CYS B N 1
ATOM 6364 C CA . CYS B 1 335 ? -2.67 -22.734 -18.828 1 97 335 CYS B CA 1
ATOM 6365 C C . CYS B 1 335 ? -3.598 -23.953 -18.859 1 97 335 CYS B C 1
ATOM 6367 O O . CYS B 1 335 ? -4.664 -23.906 -19.469 1 97 335 CYS B O 1
ATOM 6369 N N . VAL B 1 336 ? -3.162 -25 -18.234 1 94.12 336 VAL B N 1
ATOM 6370 C CA . VAL B 1 336 ? -3.971 -26.188 -18 1 94.12 336 VAL B CA 1
ATOM 6371 C C . VAL B 1 336 ? -4.031 -26.484 -16.5 1 94.12 336 VAL B C 1
ATOM 6373 O O . VAL B 1 336 ? -3.227 -27.266 -15.984 1 94.12 336 VAL B O 1
ATOM 6376 N N . PRO B 1 337 ? -5.062 -25.906 -15.812 1 91.38 337 PRO B N 1
ATOM 6377 C CA . PRO B 1 337 ? -5.129 -26.078 -14.359 1 91.38 337 PRO B CA 1
ATOM 6378 C C . PRO B 1 337 ? -5.609 -27.453 -13.93 1 91.38 337 PRO B C 1
ATOM 6380 O O . PRO B 1 337 ? -6.445 -28.062 -14.617 1 91.38 337 PRO B O 1
ATOM 6383 N N . PHE B 1 338 ? -5.109 -27.922 -12.766 1 83.25 338 PHE B N 1
ATOM 6384 C CA . PHE B 1 338 ? -5.48 -29.234 -12.25 1 83.25 338 PHE B CA 1
ATOM 6385 C C . PHE B 1 338 ? -6.125 -29.109 -10.875 1 83.25 338 PHE B C 1
ATOM 6387 O O . PHE B 1 338 ? -7.035 -29.875 -10.547 1 83.25 338 PHE B O 1
ATOM 6394 N N . PHE B 1 339 ? -5.629 -28.188 -10.078 1 79.06 339 PHE B N 1
ATOM 6395 C CA . PHE B 1 339 ? -6.176 -28.109 -8.727 1 79.06 339 PHE B CA 1
ATOM 6396 C C . PHE B 1 339 ? -5.887 -26.75 -8.102 1 79.06 339 PHE B C 1
ATOM 6398 O O . PHE B 1 339 ? -5.062 -26 -8.609 1 79.06 339 PHE B O 1
ATOM 6405 N N . GLY B 1 340 ? -6.68 -26.406 -7.105 1 80.56 340 GLY B N 1
ATOM 6406 C CA . GLY B 1 340 ? -6.426 -25.297 -6.195 1 80.56 340 GLY B CA 1
ATOM 6407 C C . GLY B 1 340 ? -6.473 -23.953 -6.879 1 80.56 340 GLY B C 1
ATOM 6408 O O . GLY B 1 340 ? -7.441 -23.641 -7.574 1 80.56 340 GLY B O 1
ATOM 6409 N N . ASP B 1 341 ? -5.375 -23.219 -6.648 1 86.56 341 ASP B N 1
ATOM 6410 C CA . ASP B 1 341 ? -5.344 -21.828 -7.105 1 86.56 341 ASP B CA 1
ATOM 6411 C C . ASP B 1 341 ? -5.039 -21.75 -8.602 1 86.56 341 ASP B C 1
ATOM 6413 O O . ASP B 1 341 ? -5.113 -20.688 -9.195 1 86.56 341 ASP B O 1
ATOM 6417 N N . GLN B 1 342 ? -4.801 -22.875 -9.211 1 90.31 342 GLN B N 1
ATOM 6418 C CA . GLN B 1 342 ? -4.434 -22.891 -10.617 1 90.31 342 GLN B CA 1
ATOM 6419 C C . GLN B 1 342 ? -5.578 -22.391 -11.492 1 90.31 342 GLN B C 1
ATOM 6421 O O . GLN B 1 342 ? -5.348 -21.766 -12.531 1 90.31 342 GLN B O 1
ATOM 6426 N N . PHE B 1 343 ? -6.762 -22.688 -11.047 1 91.25 343 PHE B N 1
ATOM 6427 C CA . PHE B 1 343 ? -7.922 -22.234 -11.797 1 91.25 343 PHE B CA 1
ATOM 6428 C C . PHE B 1 343 ? -8.023 -20.703 -11.758 1 91.25 343 PHE B C 1
ATOM 6430 O O . PHE B 1 343 ? -8.242 -20.062 -12.789 1 91.25 343 PHE B O 1
ATOM 6437 N N . ASP B 1 344 ? -7.867 -20.156 -10.586 1 93.5 344 ASP B N 1
ATOM 6438 C CA . ASP B 1 344 ? -7.891 -18.703 -10.43 1 93.5 344 ASP B CA 1
ATOM 6439 C C . ASP B 1 344 ? -6.738 -18.047 -11.188 1 93.5 344 ASP B C 1
ATOM 6441 O O . ASP B 1 344 ? -6.91 -17 -11.812 1 93.5 344 ASP B O 1
ATOM 6445 N N . ASN B 1 345 ? -5.602 -18.672 -11.109 1 94.81 345 ASN B N 1
ATOM 6446 C CA . ASN B 1 345 ? -4.434 -18.172 -11.828 1 94.81 345 ASN B CA 1
ATOM 6447 C C . ASN B 1 345 ? -4.672 -18.156 -13.336 1 94.81 345 ASN B C 1
ATOM 6449 O O . ASN B 1 345 ? -4.277 -17.219 -14.023 1 94.81 345 ASN B O 1
ATOM 6453 N N . SER B 1 346 ? -5.305 -19.203 -13.797 1 95.69 346 SER B N 1
ATOM 6454 C CA . SER B 1 346 ? -5.598 -19.297 -15.219 1 95.69 346 SER B CA 1
ATOM 6455 C C . SER B 1 346 ? -6.543 -18.188 -15.664 1 95.69 346 SER B C 1
ATOM 6457 O O . SER B 1 346 ? -6.348 -17.578 -16.719 1 95.69 346 SER B O 1
ATOM 6459 N N . ALA B 1 347 ? -7.508 -17.953 -14.836 1 95.06 347 ALA B N 1
ATOM 6460 C CA . ALA B 1 347 ? -8.43 -16.859 -15.125 1 95.06 347 ALA B CA 1
ATOM 6461 C C . ALA B 1 347 ? -7.699 -15.516 -15.18 1 95.06 347 ALA B C 1
ATOM 6463 O O . ALA B 1 347 ? -7.996 -14.672 -16.031 1 95.06 347 ALA B O 1
ATOM 6464 N N . ALA B 1 348 ? -6.785 -15.328 -14.32 1 94.75 348 ALA B N 1
ATOM 6465 C CA . ALA B 1 348 ? -6.012 -14.094 -14.273 1 94.75 348 ALA B CA 1
ATOM 6466 C C . ALA B 1 348 ? -5.156 -13.938 -15.531 1 94.75 348 ALA B C 1
ATOM 6468 O O . ALA B 1 348 ? -5.094 -12.852 -16.109 1 94.75 348 ALA B O 1
ATOM 6469 N N . VAL B 1 349 ? -4.527 -15.008 -15.945 1 96.31 349 VAL B N 1
ATOM 6470 C CA . VAL B 1 349 ? -3.678 -14.984 -17.125 1 96.31 349 VAL B CA 1
ATOM 6471 C C . VAL B 1 349 ? -4.488 -14.516 -18.344 1 96.31 349 VAL B C 1
ATOM 6473 O O . VAL B 1 349 ? -4.02 -13.68 -19.109 1 96.31 349 VAL B O 1
ATOM 6476 N N . LYS B 1 350 ? -5.617 -15.078 -18.422 1 97.12 350 LYS B N 1
ATOM 6477 C CA . LYS B 1 350 ? -6.488 -14.688 -19.531 1 97.12 350 LYS B CA 1
ATOM 6478 C C . LYS B 1 350 ? -6.949 -13.242 -19.375 1 97.12 350 LYS B C 1
ATOM 6480 O O . LYS B 1 350 ? -6.926 -12.477 -20.344 1 97.12 350 LYS B O 1
ATOM 6485 N N . HIS B 1 351 ? -7.277 -12.883 -18.203 1 95.5 351 HIS B N 1
ATOM 6486 C CA . HIS B 1 351 ? -7.789 -11.547 -17.922 1 95.5 351 HIS B CA 1
ATOM 6487 C C . HIS B 1 351 ? -6.746 -10.484 -18.25 1 95.5 351 HIS B C 1
ATOM 6489 O O . HIS B 1 351 ? -7.082 -9.438 -18.812 1 95.5 351 HIS B O 1
ATOM 6495 N N . PHE B 1 352 ? -5.523 -10.758 -17.984 1 95.12 352 PHE B N 1
ATOM 6496 C CA . PHE B 1 352 ? -4.465 -9.781 -18.188 1 95.12 352 PHE B CA 1
ATOM 6497 C C . PHE B 1 352 ? -3.898 -9.875 -19.609 1 95.12 352 PHE B C 1
ATOM 6499 O O . PHE B 1 352 ? -2.979 -9.141 -19.969 1 95.12 352 PHE B O 1
ATOM 6506 N N . GLY B 1 353 ? -4.414 -10.797 -20.406 1 96.56 353 GLY B N 1
ATOM 6507 C CA . GLY B 1 353 ? -4.129 -10.859 -21.828 1 96.56 353 GLY B CA 1
ATOM 6508 C C . GLY B 1 353 ? -2.842 -11.602 -22.141 1 96.56 353 GLY B C 1
ATOM 6509 O O . GLY B 1 353 ? -2.307 -11.477 -23.25 1 96.56 353 GLY B O 1
ATOM 6510 N N . MET B 1 354 ? -2.359 -12.312 -21.203 1 96.31 354 MET B N 1
ATOM 6511 C CA . MET B 1 354 ? -1.069 -12.977 -21.391 1 96.31 354 MET B CA 1
ATOM 6512 C C . MET B 1 354 ? -1.245 -14.359 -22 1 96.31 354 MET B C 1
ATOM 6514 O O . MET B 1 354 ? -0.279 -14.961 -22.469 1 96.31 354 MET B O 1
ATOM 6518 N N . GLY B 1 355 ? -2.461 -14.797 -21.984 1 97.75 355 GLY B N 1
ATOM 6519 C CA . GLY B 1 355 ? -2.652 -16.141 -22.5 1 97.75 355 GLY B CA 1
ATOM 6520 C C . GLY B 1 355 ? -4.09 -16.625 -22.406 1 97.75 355 GLY B C 1
ATOM 6521 O O . GLY B 1 355 ? -5.012 -15.82 -22.281 1 97.75 355 GLY B O 1
ATOM 6522 N N . GLU B 1 356 ? -4.176 -17.938 -22.625 1 98.19 356 GLU B N 1
ATOM 6523 C CA . GLU B 1 356 ? -5.445 -18.656 -22.547 1 98.19 356 GLU B CA 1
ATOM 6524 C C . GLU B 1 356 ? -5.336 -19.891 -21.672 1 98.19 356 GLU B C 1
ATOM 6526 O O . GLU B 1 356 ? -4.25 -20.234 -21.188 1 98.19 356 GLU B O 1
ATOM 6531 N N . PHE B 1 357 ? -6.516 -20.438 -21.375 1 96.25 357 PHE B N 1
ATOM 6532 C CA . PHE B 1 357 ? -6.434 -21.672 -20.609 1 96.25 357 PHE B CA 1
ATOM 6533 C C . PHE B 1 357 ? -7.418 -22.703 -21.156 1 96.25 357 PHE B C 1
ATOM 6535 O O . PHE B 1 357 ? -8.359 -22.359 -21.875 1 96.25 357 PHE B O 1
ATOM 6542 N N . LEU B 1 358 ? -7.043 -23.938 -20.953 1 94.81 358 LEU B N 1
ATOM 6543 C CA . LEU B 1 358 ? -7.82 -25.109 -21.344 1 94.81 358 LEU B CA 1
ATOM 6544 C C . LEU B 1 358 ? -7.926 -26.094 -20.188 1 94.81 358 LEU B C 1
ATOM 6546 O O . LEU B 1 358 ? -6.922 -26.406 -19.547 1 94.81 358 LEU B O 1
ATOM 6550 N N . TYR B 1 359 ? -9.156 -26.562 -19.938 1 92.25 359 TYR B N 1
ATOM 6551 C CA . TYR B 1 359 ? -9.312 -27.578 -18.891 1 92.25 359 TYR B CA 1
ATOM 6552 C C . TYR B 1 359 ? -8.797 -28.922 -19.359 1 92.25 359 TYR B C 1
ATOM 6554 O O . TYR B 1 359 ? -8.891 -29.266 -20.547 1 92.25 359 TYR B O 1
ATOM 6562 N N . LYS B 1 360 ? -8.336 -29.656 -18.438 1 88.19 360 LYS B N 1
ATOM 6563 C CA . LYS B 1 360 ? -7.723 -30.938 -18.75 1 88.19 360 LYS B CA 1
ATOM 6564 C C . LYS B 1 360 ? -8.703 -31.844 -19.484 1 88.19 360 LYS B C 1
ATOM 6566 O O . LYS B 1 360 ? -8.312 -32.594 -20.391 1 88.19 360 LYS B O 1
ATOM 6571 N N . GLU B 1 361 ? -9.922 -31.75 -19.125 1 88.81 361 GLU B N 1
ATOM 6572 C CA . GLU B 1 361 ? -10.953 -32.594 -19.688 1 88.81 361 GLU B CA 1
ATOM 6573 C C . GLU B 1 361 ? -11.266 -32.219 -21.125 1 88.81 361 GLU B C 1
ATOM 6575 O O . GLU B 1 361 ? -11.805 -33.031 -21.891 1 88.81 361 GLU B O 1
ATOM 6580 N N . SER B 1 362 ? -10.867 -31.062 -21.5 1 91.31 362 SER B N 1
ATOM 6581 C CA . SER B 1 362 ? -11.219 -30.562 -22.828 1 91.31 362 SER B CA 1
ATOM 6582 C C . SER B 1 362 ? -10.039 -30.703 -23.797 1 91.31 362 SER B C 1
ATOM 6584 O O . SER B 1 362 ? -10.117 -30.25 -24.938 1 91.31 362 SER B O 1
ATOM 6586 N N . ILE B 1 363 ? -9.023 -31.375 -23.391 1 92.69 363 ILE B N 1
ATOM 6587 C CA . ILE B 1 363 ? -7.836 -31.453 -24.234 1 92.69 363 ILE B CA 1
ATOM 6588 C C . ILE B 1 363 ? -8.039 -32.531 -25.297 1 92.69 363 ILE B C 1
ATOM 6590 O O . ILE B 1 363 ? -8.211 -33.688 -24.984 1 92.69 363 ILE B O 1
ATOM 6594 N N . THR B 1 364 ? -8.125 -32.125 -26.469 1 94.81 364 THR B N 1
ATOM 6595 C CA . THR B 1 364 ? -8.039 -32.906 -27.688 1 94.81 364 THR B CA 1
ATOM 6596 C C . THR B 1 364 ? -6.926 -32.406 -28.594 1 94.81 364 THR B C 1
ATOM 6598 O O . THR B 1 364 ? -6.375 -31.328 -28.359 1 94.81 364 THR B O 1
ATOM 6601 N N . GLU B 1 365 ? -6.578 -33.25 -29.547 1 96.06 365 GLU B N 1
ATOM 6602 C CA . GLU B 1 365 ? -5.562 -32.781 -30.484 1 96.06 365 GLU B CA 1
ATOM 6603 C C . GLU B 1 365 ? -5.996 -31.484 -31.172 1 96.06 365 GLU B C 1
ATOM 6605 O O . GLU B 1 365 ? -5.188 -30.578 -31.344 1 96.06 365 GLU B O 1
ATOM 6610 N N . GLU B 1 366 ? -7.273 -31.406 -31.453 1 97.06 366 GLU B N 1
ATOM 6611 C CA . GLU B 1 366 ? -7.812 -30.234 -32.156 1 97.06 366 GLU B CA 1
ATOM 6612 C C . GLU B 1 366 ? -7.828 -29.016 -31.234 1 97.06 366 GLU B C 1
ATOM 6614 O O . GLU B 1 366 ? -7.371 -27.938 -31.625 1 97.06 366 GLU B O 1
ATOM 6619 N N . SER B 1 367 ? -8.352 -29.141 -30.078 1 97.31 367 SER B N 1
ATOM 6620 C CA . SER B 1 367 ? -8.484 -28 -29.172 1 97.31 367 SER B CA 1
ATOM 6621 C C . SER B 1 367 ? -7.121 -27.438 -28.781 1 97.31 367 SER B C 1
ATOM 6623 O O . SER B 1 367 ? -6.906 -26.234 -28.828 1 97.31 367 SER B O 1
ATOM 6625 N N . LEU B 1 368 ? -6.234 -28.328 -28.422 1 97.56 368 LEU B N 1
ATOM 6626 C CA . LEU B 1 368 ? -4.902 -27.875 -28.031 1 97.56 368 LEU B CA 1
ATOM 6627 C C . LEU B 1 368 ? -4.16 -27.281 -29.219 1 97.56 368 LEU B C 1
ATOM 6629 O O . LEU B 1 368 ? -3.541 -26.219 -29.094 1 97.56 368 LEU B O 1
ATOM 6633 N N . GLY B 1 369 ? -4.238 -27.953 -30.344 1 97.81 369 GLY B N 1
ATOM 6634 C CA . GLY B 1 369 ? -3.598 -27.422 -31.547 1 97.81 369 GLY B CA 1
ATOM 6635 C C . GLY B 1 369 ? -4.105 -26.047 -31.938 1 97.81 369 GLY B C 1
ATOM 6636 O O . GLY B 1 369 ? -3.314 -25.156 -32.219 1 97.81 369 GLY B O 1
ATOM 6637 N N . ASN B 1 370 ? -5.402 -25.891 -31.938 1 97.69 370 ASN B N 1
ATOM 6638 C CA . ASN B 1 370 ? -6.02 -24.609 -32.281 1 97.69 370 ASN B CA 1
ATOM 6639 C C . ASN B 1 370 ? -5.633 -23.516 -31.312 1 97.69 370 ASN B C 1
ATOM 6641 O O . ASN B 1 370 ? -5.387 -22.375 -31.719 1 97.69 370 ASN B O 1
ATOM 6645 N N . LEU B 1 371 ? -5.617 -23.875 -30.062 1 98.19 371 LEU B N 1
ATOM 6646 C CA . LEU B 1 371 ? -5.293 -22.891 -29.047 1 98.19 371 LEU B CA 1
ATOM 6647 C C . LEU B 1 371 ? -3.848 -22.422 -29.172 1 98.19 371 LEU B C 1
ATOM 6649 O O . LEU B 1 371 ? -3.557 -21.234 -29.016 1 98.19 371 LEU B O 1
ATOM 6653 N N . ILE B 1 372 ? -2.939 -23.391 -29.453 1 98.5 372 ILE B N 1
ATOM 6654 C CA . ILE B 1 372 ? -1.536 -23.047 -29.656 1 98.5 372 ILE B CA 1
ATOM 6655 C C . ILE B 1 372 ? -1.404 -22.078 -30.828 1 98.5 372 ILE B C 1
ATOM 6657 O O . ILE B 1 372 ? -0.74 -21.047 -30.719 1 98.5 372 ILE B O 1
ATOM 6661 N N . GLN B 1 373 ? -2.102 -22.328 -31.844 1 97.81 373 GLN B N 1
ATOM 6662 C CA . GLN B 1 373 ? -2.055 -21.469 -33.031 1 97.81 373 GLN B CA 1
ATOM 6663 C C . GLN B 1 373 ? -2.629 -20.094 -32.719 1 97.81 373 GLN B C 1
ATOM 6665 O O . GLN B 1 373 ? -2.088 -19.078 -33.156 1 97.81 373 GLN B O 1
ATOM 6670 N N . THR B 1 374 ? -3.676 -20.078 -31.984 1 97.94 374 THR B N 1
ATOM 6671 C CA . THR B 1 374 ? -4.316 -18.828 -31.609 1 97.94 374 THR B CA 1
ATOM 6672 C C . THR B 1 374 ? -3.355 -17.938 -30.828 1 97.94 374 THR B C 1
ATOM 6674 O O . THR B 1 374 ? -3.186 -16.766 -31.156 1 97.94 374 THR B O 1
ATOM 6677 N N . VAL B 1 375 ? -2.705 -18.469 -29.844 1 98.38 375 VAL B N 1
ATOM 6678 C CA . VAL B 1 375 ? -1.846 -17.688 -28.953 1 98.38 375 VAL B CA 1
ATOM 6679 C C . VAL B 1 375 ? -0.583 -17.266 -29.703 1 98.38 375 VAL B C 1
ATOM 6681 O O . VAL B 1 375 ? -0.101 -16.141 -29.547 1 98.38 375 VAL B O 1
ATOM 6684 N N . LEU B 1 376 ? -0.074 -18.125 -30.578 1 97.88 376 LEU B N 1
ATOM 6685 C CA . LEU B 1 376 ? 1.166 -17.844 -31.297 1 97.88 376 LEU B CA 1
ATOM 6686 C C . LEU B 1 376 ? 0.938 -16.812 -32.375 1 97.88 376 LEU B C 1
ATOM 6688 O O . LEU B 1 376 ? 1.83 -16.016 -32.688 1 97.88 376 LEU B O 1
ATOM 6692 N N . ASN B 1 377 ? -0.26 -16.781 -32.938 1 97.06 377 ASN B N 1
ATOM 6693 C CA . ASN B 1 377 ? -0.475 -15.977 -34.125 1 97.06 377 ASN B CA 1
ATOM 6694 C C . ASN B 1 377 ? -1.173 -14.664 -33.781 1 97.06 377 ASN B C 1
ATOM 6696 O O . ASN B 1 377 ? -1.263 -13.773 -34.625 1 97.06 377 ASN B O 1
ATOM 6700 N N . ASN B 1 378 ? -1.726 -14.508 -32.688 1 97.81 378 ASN B N 1
ATOM 6701 C CA . ASN B 1 378 ? -2.283 -13.242 -32.219 1 97.81 378 ASN B CA 1
ATOM 6702 C C . ASN B 1 378 ? -1.267 -12.438 -31.422 1 97.81 378 ASN B C 1
ATOM 6704 O O . ASN B 1 378 ? -0.957 -12.789 -30.281 1 97.81 378 ASN B O 1
ATOM 6708 N N . PRO B 1 379 ? -0.805 -11.383 -31.953 1 97.38 379 PRO B N 1
ATOM 6709 C CA . PRO B 1 379 ? 0.283 -10.641 -31.312 1 97.38 379 PRO B CA 1
ATOM 6710 C C . PRO B 1 379 ? -0.137 -9.992 -30 1 97.38 379 PRO B C 1
ATOM 6712 O O . PRO B 1 379 ? 0.716 -9.586 -29.203 1 97.38 379 PRO B O 1
ATOM 6715 N N . SER B 1 380 ? -1.425 -9.859 -29.766 1 98 380 SER B N 1
ATOM 6716 C CA . SER B 1 380 ? -1.887 -9.203 -28.547 1 98 380 SER B CA 1
ATOM 6717 C C . SER B 1 380 ? -1.365 -9.914 -27.297 1 98 380 SER B C 1
ATOM 6719 O O . SER B 1 380 ? -1.062 -9.273 -26.297 1 98 380 SER B O 1
ATOM 6721 N N . TYR B 1 381 ? -1.249 -11.273 -27.391 1 98.44 381 TYR B N 1
ATOM 6722 C CA . TYR B 1 381 ? -0.757 -12.023 -26.234 1 98.44 381 TYR B CA 1
ATOM 6723 C C . TYR B 1 381 ? 0.702 -11.688 -25.953 1 98.44 381 TYR B C 1
ATOM 6725 O O . TYR B 1 381 ? 1.072 -11.438 -24.797 1 98.44 381 TYR B O 1
ATOM 6733 N N . ARG B 1 382 ? 1.467 -11.656 -26.953 1 97.81 382 ARG B N 1
ATOM 6734 C CA . ARG B 1 382 ? 2.881 -11.328 -26.797 1 97.81 382 ARG B CA 1
ATOM 6735 C C . ARG B 1 382 ? 3.064 -9.875 -26.375 1 97.81 382 ARG B C 1
ATOM 6737 O O . ARG B 1 382 ? 3.926 -9.57 -25.531 1 97.81 382 ARG B O 1
ATOM 6744 N N . ASP B 1 383 ? 2.271 -9 -26.922 1 97.56 383 ASP B N 1
ATOM 6745 C CA . ASP B 1 383 ? 2.35 -7.586 -26.578 1 97.56 383 ASP B CA 1
ATOM 6746 C C . ASP B 1 383 ? 1.995 -7.363 -25.109 1 97.56 383 ASP B C 1
ATOM 6748 O O . ASP B 1 383 ? 2.682 -6.621 -24.406 1 97.56 383 ASP B O 1
ATOM 6752 N N . ASN B 1 384 ? 0.983 -8.031 -24.688 1 97.12 384 ASN B N 1
ATOM 6753 C CA . ASN B 1 384 ? 0.572 -7.91 -23.297 1 97.12 384 ASN B CA 1
ATOM 6754 C C . ASN B 1 384 ? 1.6 -8.523 -22.359 1 97.12 384 ASN B C 1
ATOM 6756 O O . ASN B 1 384 ? 1.908 -7.949 -21.312 1 97.12 384 ASN B O 1
ATOM 6760 N N . ALA B 1 385 ? 2.104 -9.656 -22.719 1 98.06 385 ALA B N 1
ATOM 6761 C CA . ALA B 1 385 ? 3.16 -10.266 -21.922 1 98.06 385 ALA B CA 1
ATOM 6762 C C . ALA B 1 385 ? 4.375 -9.352 -21.828 1 98.06 385 ALA B C 1
ATOM 6764 O O . ALA B 1 385 ? 4.98 -9.227 -20.75 1 98.06 385 ALA B O 1
ATOM 6765 N N . GLY B 1 386 ? 4.684 -8.766 -22.906 1 97.56 386 GLY B N 1
ATOM 6766 C CA . GLY B 1 386 ? 5.789 -7.816 -22.922 1 97.56 386 GLY B CA 1
ATOM 6767 C C . GLY B 1 386 ? 5.57 -6.625 -22.016 1 97.56 386 GLY B C 1
ATOM 6768 O O . GLY B 1 386 ? 6.488 -6.195 -21.312 1 97.56 386 GLY B O 1
ATOM 6769 N N . ARG B 1 387 ? 4.379 -6.105 -22.078 1 96.12 387 ARG B N 1
ATOM 6770 C CA . ARG B 1 387 ? 4.043 -4.98 -21.203 1 96.12 387 ARG B CA 1
ATOM 6771 C C . ARG B 1 387 ? 4.164 -5.367 -19.734 1 96.12 387 ARG B C 1
ATOM 6773 O O . ARG B 1 387 ? 4.699 -4.602 -18.938 1 96.12 387 ARG B O 1
ATOM 6780 N N . ILE B 1 388 ? 3.701 -6.52 -19.422 1 96.81 388 ILE B N 1
ATOM 6781 C CA . ILE B 1 388 ? 3.777 -7.012 -18.047 1 96.81 388 ILE B CA 1
ATOM 6782 C C . ILE B 1 388 ? 5.238 -7.207 -17.656 1 96.81 388 ILE B C 1
ATOM 6784 O O . ILE B 1 388 ? 5.648 -6.801 -16.562 1 96.81 388 ILE B O 1
ATOM 6788 N N . SER B 1 389 ? 5.992 -7.758 -18.516 1 97.81 389 SER B N 1
ATOM 6789 C CA . SER B 1 389 ? 7.418 -7.949 -18.281 1 97.81 389 SER B CA 1
ATOM 6790 C C . SER B 1 389 ? 8.109 -6.621 -17.984 1 97.81 389 SER B C 1
ATOM 6792 O O . SER B 1 389 ? 8.883 -6.512 -17.031 1 97.81 389 SER B O 1
ATOM 6794 N N . ARG B 1 390 ? 7.805 -5.645 -18.781 1 96.81 390 ARG B N 1
ATOM 6795 C CA . ARG B 1 390 ? 8.398 -4.32 -18.594 1 96.81 390 ARG B CA 1
ATOM 6796 C C . ARG B 1 390 ? 8.023 -3.73 -17.234 1 96.81 390 ARG B C 1
ATOM 6798 O O . ARG B 1 390 ? 8.852 -3.109 -16.578 1 96.81 390 ARG B O 1
ATOM 6805 N N . SER B 1 391 ? 6.793 -3.898 -16.844 1 96.5 391 SER B N 1
ATOM 6806 C CA . SER B 1 391 ? 6.324 -3.359 -15.578 1 96.5 391 SER B CA 1
ATOM 6807 C C . SER B 1 391 ? 7.074 -3.986 -14.406 1 96.5 391 SER B C 1
ATOM 6809 O O . SER B 1 391 ? 7.266 -3.348 -13.367 1 96.5 391 SER B O 1
ATOM 6811 N N . ILE B 1 392 ? 7.504 -5.242 -14.555 1 97.06 392 ILE B N 1
ATOM 6812 C CA . ILE B 1 392 ? 8.258 -5.93 -13.516 1 97.06 392 ILE B CA 1
ATOM 6813 C C . ILE B 1 392 ? 9.711 -5.457 -13.531 1 97.06 392 ILE B C 1
ATOM 6815 O O . ILE B 1 392 ? 10.266 -5.074 -12.5 1 97.06 392 ILE B O 1
ATOM 6819 N N . LYS B 1 393 ? 10.273 -5.406 -14.688 1 97.06 393 LYS B N 1
ATOM 6820 C CA . LYS B 1 393 ? 11.711 -5.18 -14.836 1 97.06 393 LYS B CA 1
ATOM 6821 C C . LYS B 1 393 ? 12.062 -3.721 -14.562 1 97.06 393 LYS B C 1
ATOM 6823 O O . LYS B 1 393 ? 13.211 -3.406 -14.234 1 97.06 393 LYS B O 1
ATOM 6828 N N . LEU B 1 394 ? 11.102 -2.83 -14.664 1 95.38 394 LEU B N 1
ATOM 6829 C CA . LEU B 1 394 ? 11.359 -1.405 -14.484 1 95.38 394 LEU B CA 1
ATOM 6830 C C . LEU B 1 394 ? 11.203 -1.005 -13.023 1 95.38 394 LEU B C 1
ATOM 6832 O O . LEU B 1 394 ? 11.477 0.141 -12.656 1 95.38 394 LEU B O 1
ATOM 6836 N N . LEU B 1 395 ? 10.797 -1.972 -12.188 1 93.88 395 LEU B N 1
ATOM 6837 C CA . LEU B 1 395 ? 10.711 -1.652 -10.766 1 93.88 395 LEU B CA 1
ATOM 6838 C C . LEU B 1 395 ? 12.062 -1.186 -10.234 1 93.88 395 LEU B C 1
ATOM 6840 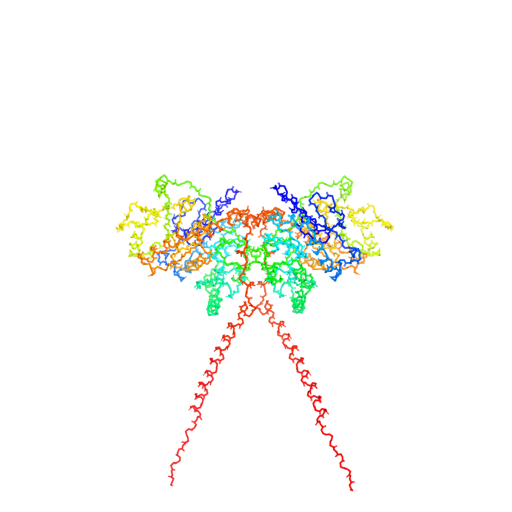O O . LEU B 1 395 ? 13.109 -1.673 -10.672 1 93.88 395 LEU B O 1
ATOM 6844 N N . PRO B 1 396 ? 12 -0.23 -9.266 1 88.88 396 PRO B N 1
ATOM 6845 C CA . PRO B 1 396 ? 13.25 0.335 -8.742 1 88.88 396 PRO B CA 1
ATOM 6846 C C . PRO B 1 396 ? 14.125 -0.705 -8.039 1 88.88 396 PRO B C 1
ATOM 6848 O O . PRO B 1 396 ? 15.344 -0.547 -7.973 1 88.88 396 PRO B O 1
ATOM 6851 N N . ARG B 1 397 ? 13.562 -1.727 -7.457 1 92.94 397 ARG B N 1
ATOM 6852 C CA . ARG B 1 397 ? 14.203 -2.846 -6.777 1 92.94 397 ARG B CA 1
ATOM 6853 C C . ARG B 1 397 ? 13.734 -4.18 -7.352 1 92.94 397 ARG B C 1
ATOM 6855 O O . ARG B 1 397 ? 12.555 -4.352 -7.645 1 92.94 397 ARG B O 1
ATOM 6862 N N . SER B 1 398 ? 14.758 -5.074 -7.547 1 96 398 SER B N 1
ATOM 6863 C CA . SER B 1 398 ? 14.273 -6.406 -7.906 1 96 398 SER B CA 1
ATOM 6864 C C . SER B 1 398 ? 13.422 -7 -6.793 1 96 398 SER B C 1
ATOM 6866 O O . SER B 1 398 ? 13.531 -6.594 -5.633 1 96 398 SER B O 1
ATOM 6868 N N . ALA B 1 399 ? 12.617 -7.914 -7.188 1 97.19 399 ALA B N 1
ATOM 6869 C CA . ALA B 1 399 ? 11.703 -8.523 -6.219 1 97.19 399 ALA B CA 1
ATOM 6870 C C . ALA B 1 399 ? 12.477 -9.117 -5.043 1 97.19 399 ALA B C 1
ATOM 6872 O O . ALA B 1 399 ? 12.094 -8.914 -3.885 1 97.19 399 ALA B O 1
ATOM 6873 N N . ILE B 1 400 ? 13.539 -9.781 -5.332 1 97.75 400 ILE B N 1
ATOM 6874 C CA . ILE B 1 400 ? 14.305 -10.461 -4.293 1 97.75 400 ILE B CA 1
ATOM 6875 C C . ILE B 1 400 ? 15 -9.438 -3.406 1 97.75 400 ILE B C 1
ATOM 6877 O O . ILE B 1 400 ? 15.078 -9.609 -2.188 1 97.75 400 ILE B O 1
ATOM 6881 N N . GLU B 1 401 ? 15.523 -8.383 -3.961 1 97.19 401 GLU B N 1
ATOM 6882 C CA . GLU B 1 401 ? 16.125 -7.305 -3.182 1 97.19 401 GLU B CA 1
ATOM 6883 C C . GLU B 1 401 ? 15.102 -6.629 -2.277 1 97.19 401 GLU B C 1
ATOM 6885 O O . GLU B 1 401 ? 15.383 -6.352 -1.11 1 97.19 401 GLU B O 1
ATOM 6890 N N . ALA B 1 402 ? 13.977 -6.363 -2.863 1 97.19 402 ALA B N 1
ATOM 6891 C CA . ALA B 1 402 ? 12.914 -5.738 -2.08 1 97.19 402 ALA B CA 1
ATOM 6892 C C . ALA B 1 402 ? 12.516 -6.617 -0.898 1 97.19 402 ALA B C 1
ATOM 6894 O O . ALA B 1 402 ? 12.328 -6.121 0.215 1 97.19 402 ALA B O 1
ATOM 6895 N N . ALA B 1 403 ? 12.359 -7.883 -1.162 1 98.12 403 ALA B N 1
ATOM 6896 C CA . ALA B 1 403 ? 12 -8.812 -0.093 1 98.12 403 ALA B CA 1
ATOM 6897 C C . ALA B 1 403 ? 13.047 -8.797 1.018 1 98.12 403 ALA B C 1
ATOM 6899 O O . ALA B 1 403 ? 12.711 -8.688 2.199 1 98.12 403 ALA B O 1
ATOM 6900 N N . ALA B 1 404 ? 14.281 -8.875 0.655 1 98.31 404 ALA B N 1
ATOM 6901 C CA . ALA B 1 404 ? 15.359 -8.859 1.634 1 98.31 404 ALA B CA 1
ATOM 6902 C C . ALA B 1 404 ? 15.391 -7.535 2.393 1 98.31 404 ALA B C 1
ATOM 6904 O O . ALA B 1 404 ? 15.641 -7.512 3.602 1 98.31 404 ALA B O 1
ATOM 6905 N N . ASP B 1 405 ? 15.148 -6.453 1.679 1 97.94 405 ASP B N 1
ATOM 6906 C CA . ASP B 1 405 ? 15.094 -5.133 2.305 1 97.94 405 ASP B CA 1
ATOM 6907 C C . ASP B 1 405 ? 14.07 -5.109 3.439 1 97.94 405 ASP B C 1
ATOM 6909 O O . ASP B 1 405 ? 14.359 -4.625 4.535 1 97.94 405 ASP B O 1
ATOM 6913 N N . TRP B 1 406 ? 12.953 -5.621 3.188 1 97.69 406 TRP B N 1
ATOM 6914 C CA . TRP B 1 406 ? 11.867 -5.547 4.16 1 97.69 406 TRP B CA 1
ATOM 6915 C C . TRP B 1 406 ? 12.102 -6.516 5.312 1 97.69 406 TRP B C 1
ATOM 6917 O O . TRP B 1 406 ? 11.734 -6.234 6.457 1 97.69 406 TRP B O 1
ATOM 6927 N N . VAL B 1 407 ? 12.695 -7.66 5.008 1 98.12 407 VAL B N 1
ATOM 6928 C CA . VAL B 1 407 ? 13.078 -8.562 6.086 1 98.12 407 VAL B CA 1
ATOM 6929 C C . VAL B 1 407 ? 14.07 -7.871 7.016 1 98.12 407 VAL B C 1
ATOM 6931 O O . VAL B 1 407 ? 13.914 -7.902 8.234 1 98.12 407 VAL B O 1
ATOM 6934 N N . GLU B 1 408 ? 15.07 -7.238 6.434 1 97.94 408 GLU B N 1
ATOM 6935 C CA . GLU B 1 408 ? 16.062 -6.508 7.215 1 97.94 408 GLU B CA 1
ATOM 6936 C C . GLU B 1 408 ? 15.414 -5.375 8.008 1 97.94 408 GLU B C 1
ATOM 6938 O O . GLU B 1 408 ? 15.805 -5.113 9.148 1 97.94 408 GLU B O 1
ATOM 6943 N N . TYR B 1 409 ? 14.5 -4.707 7.418 1 97.44 409 TYR B N 1
ATOM 6944 C CA . TYR B 1 409 ? 13.773 -3.629 8.086 1 97.44 409 TYR B CA 1
ATOM 6945 C C . TYR B 1 409 ? 13.062 -4.141 9.328 1 97.44 409 TYR B C 1
ATOM 6947 O O . TYR B 1 409 ? 13.156 -3.537 10.398 1 97.44 409 TYR B O 1
ATOM 6955 N N . ALA B 1 410 ? 12.359 -5.293 9.156 1 96.88 410 ALA B N 1
ATOM 6956 C CA . ALA B 1 410 ? 11.633 -5.895 10.281 1 96.88 410 ALA B CA 1
ATOM 6957 C C . ALA B 1 410 ? 12.602 -6.34 11.375 1 96.88 410 ALA B C 1
ATOM 6959 O O . ALA B 1 410 ? 12.344 -6.117 12.562 1 96.88 410 ALA B O 1
ATOM 6960 N N . GLN B 1 411 ? 13.656 -6.926 10.945 1 96.62 411 GLN B N 1
ATOM 6961 C CA . GLN B 1 411 ? 14.656 -7.41 11.883 1 96.62 411 GLN B CA 1
ATOM 6962 C C . GLN B 1 411 ? 15.281 -6.254 12.664 1 96.62 411 GLN B C 1
ATOM 6964 O O . GLN B 1 411 ? 15.445 -6.344 13.883 1 96.62 411 GLN B O 1
ATOM 6969 N N . ALA B 1 412 ? 15.602 -5.207 12 1 96.19 412 ALA B N 1
ATOM 6970 C CA . ALA B 1 412 ? 16.312 -4.078 12.609 1 96.19 412 ALA B CA 1
ATOM 6971 C C . ALA B 1 412 ? 15.398 -3.318 13.57 1 96.19 412 ALA B C 1
ATOM 6973 O O . ALA B 1 412 ? 15.844 -2.861 14.625 1 96.19 412 ALA B O 1
ATOM 6974 N N . LEU B 1 413 ? 14.156 -3.188 13.25 1 94.81 413 LEU B N 1
ATOM 6975 C CA . LEU B 1 413 ? 13.234 -2.406 14.07 1 94.81 413 LEU B CA 1
ATOM 6976 C C . LEU B 1 413 ? 12.695 -3.24 15.227 1 94.81 413 LEU B C 1
ATOM 6978 O O . LEU B 1 413 ? 12.484 -2.725 16.328 1 94.81 413 LEU B O 1
ATOM 6982 N N . GLY B 1 414 ? 12.406 -4.477 14.945 1 92.12 414 GLY B N 1
ATOM 6983 C CA . GLY B 1 414 ? 11.883 -5.348 15.984 1 92.12 414 GLY B CA 1
ATOM 6984 C C . GLY B 1 414 ? 10.383 -5.203 16.188 1 92.12 414 GLY B C 1
ATOM 6985 O O . GLY B 1 414 ? 9.656 -6.195 16.156 1 92.12 414 GLY B O 1
ATOM 6986 N N . ASP B 1 415 ? 9.961 -3.992 16.344 1 88.12 415 ASP B N 1
ATOM 6987 C CA . ASP B 1 415 ? 8.547 -3.707 16.578 1 88.12 415 ASP B CA 1
ATOM 6988 C C . ASP B 1 415 ? 7.98 -2.836 15.453 1 88.12 415 ASP B C 1
ATOM 6990 O O . ASP B 1 415 ? 8.375 -1.678 15.305 1 88.12 415 ASP B O 1
ATOM 6994 N N . LEU B 1 416 ? 7.027 -3.467 14.711 1 92.44 416 LEU B N 1
ATOM 6995 C CA . LEU B 1 416 ? 6.41 -2.732 13.609 1 92.44 416 LEU B CA 1
ATOM 6996 C C . LEU B 1 416 ? 4.926 -2.508 13.875 1 92.44 416 LEU B C 1
ATOM 6998 O O . LEU B 1 416 ? 4.125 -2.434 12.938 1 92.44 416 LEU B O 1
ATOM 7002 N N . SER B 1 417 ? 4.555 -2.371 15.164 1 88.06 417 SER B N 1
ATOM 7003 C CA . SER B 1 417 ? 3.154 -2.205 15.539 1 88.06 417 SER B CA 1
ATOM 7004 C C . SER B 1 417 ? 2.578 -0.912 14.977 1 88.06 417 SER B C 1
ATOM 7006 O O . SER B 1 417 ? 1.359 -0.769 14.852 1 88.06 417 SER B O 1
ATOM 7008 N N . PHE B 1 418 ? 3.455 0.029 14.602 1 88.12 418 PHE B N 1
ATOM 7009 C CA . PHE B 1 418 ? 2.998 1.307 14.07 1 88.12 418 PHE B CA 1
ATOM 7010 C C . PHE B 1 418 ? 2.389 1.129 12.68 1 88.12 418 PHE B C 1
ATOM 7012 O O . PHE B 1 418 ? 1.722 2.031 12.172 1 88.12 418 PHE B O 1
ATOM 7019 N N . LEU B 1 419 ? 2.508 -0.029 12.062 1 90.94 419 LEU B N 1
ATOM 7020 C CA . LEU B 1 419 ? 1.922 -0.318 10.758 1 90.94 419 LEU B CA 1
ATOM 7021 C C . LEU B 1 419 ? 0.544 -0.955 10.914 1 90.94 419 LEU B C 1
ATOM 7023 O O . LEU B 1 419 ? -0.179 -1.12 9.93 1 90.94 419 LEU B O 1
ATOM 7027 N N . ARG B 1 420 ? 0.147 -1.312 12.141 1 89.38 420 ARG B N 1
ATOM 7028 C CA . ARG B 1 420 ? -1.11 -2.002 12.406 1 89.38 420 ARG B CA 1
ATOM 7029 C C . ARG B 1 420 ? -2.262 -1.01 12.539 1 89.38 420 ARG B C 1
ATOM 7031 O O . ARG B 1 420 ? -2.242 -0.14 13.414 1 89.38 420 ARG B O 1
ATOM 7038 N N . PRO B 1 421 ? -3.275 -1.156 11.734 1 90.31 421 PRO B N 1
ATOM 7039 C CA . PRO B 1 421 ? -4.398 -0.218 11.805 1 90.31 421 PRO B CA 1
ATOM 7040 C C . PRO B 1 421 ? -5.324 -0.493 12.992 1 90.31 421 PRO B C 1
ATOM 7042 O O . PRO B 1 421 ? -5.422 -1.634 13.453 1 90.31 421 PRO B O 1
ATOM 7045 N N . ARG B 1 422 ? -5.98 0.505 13.406 1 92.25 422 ARG B N 1
ATOM 7046 C CA . ARG B 1 422 ? -6.945 0.411 14.492 1 92.25 422 ARG B CA 1
ATOM 7047 C C . ARG B 1 422 ? -8.141 -0.45 14.102 1 92.25 422 ARG B C 1
ATOM 7049 O O . ARG B 1 422 ? -8.852 -0.963 14.961 1 92.25 422 ARG B O 1
ATOM 7056 N N . SER B 1 423 ? -8.398 -0.607 12.836 1 88.69 423 SER B N 1
ATOM 7057 C CA . SER B 1 423 ? -9.531 -1.389 12.352 1 88.69 423 SER B CA 1
ATOM 7058 C C . SER B 1 423 ? -9.5 -2.809 12.906 1 88.69 423 SER B C 1
ATOM 7060 O O . SER B 1 423 ? -10.547 -3.436 13.078 1 88.69 423 SER B O 1
ATOM 7062 N N . LEU B 1 424 ? -8.359 -3.299 13.211 1 85 424 LEU B N 1
ATOM 7063 C CA . LEU B 1 424 ? -8.195 -4.68 13.648 1 85 424 LEU B CA 1
ATOM 7064 C C . LEU B 1 424 ? -8.625 -4.848 15.102 1 85 424 LEU B C 1
ATOM 7066 O O . LEU B 1 424 ? -8.82 -5.973 15.57 1 85 424 LEU B O 1
ATOM 7070 N N . ASP B 1 425 ? -8.797 -3.736 15.805 1 88.75 425 ASP B N 1
ATOM 7071 C CA . ASP B 1 425 ? -9.156 -3.783 17.219 1 88.75 425 ASP B CA 1
ATOM 7072 C C . ASP B 1 425 ? -10.641 -3.453 17.422 1 88.75 425 ASP B C 1
ATOM 7074 O O . ASP B 1 425 ? -11.148 -3.516 18.531 1 88.75 425 ASP B O 1
ATOM 7078 N N . LEU B 1 426 ? -11.266 -3.074 16.406 1 91.5 426 LEU B N 1
ATOM 7079 C CA . LEU B 1 426 ? -12.656 -2.648 16.531 1 91.5 426 LEU B CA 1
ATOM 7080 C C . LEU B 1 426 ? -13.609 -3.805 16.25 1 91.5 426 LEU B C 1
ATOM 7082 O O . LEU B 1 426 ? -13.391 -4.574 15.312 1 91.5 426 LEU B O 1
ATOM 7086 N N . PRO B 1 427 ? -14.625 -3.885 17.125 1 90.56 427 PRO B N 1
ATOM 7087 C CA . PRO B 1 427 ? -15.664 -4.852 16.766 1 90.56 427 PRO B CA 1
ATOM 7088 C C . PRO B 1 427 ? -16.406 -4.453 15.492 1 90.56 427 PRO B C 1
ATOM 7090 O O . PRO B 1 427 ? -16.422 -3.277 15.109 1 90.56 427 PRO B O 1
ATOM 7093 N N . PHE B 1 428 ? -17.047 -5.379 14.93 1 87 428 PHE B N 1
ATOM 7094 C CA . PHE B 1 428 ? -17.703 -5.238 13.633 1 87 428 PHE B CA 1
ATOM 7095 C C . PHE B 1 428 ? -18.688 -4.07 13.648 1 87 428 PHE B C 1
ATOM 7097 O O . PHE B 1 428 ? -18.688 -3.244 12.734 1 87 428 PHE B O 1
ATOM 7104 N N . TYR B 1 429 ? -19.531 -3.971 14.672 1 91.75 429 TYR B N 1
ATOM 7105 C CA . TYR B 1 429 ? -20.578 -2.967 14.711 1 91.75 429 TYR B CA 1
ATOM 7106 C C . TYR B 1 429 ? -20 -1.564 14.836 1 91.75 429 TYR B C 1
ATOM 7108 O O . TYR B 1 429 ? -20.609 -0.591 14.375 1 91.75 429 TYR B O 1
ATOM 7116 N N . GLN B 1 430 ? -18.781 -1.389 15.391 1 94.19 430 GLN B N 1
ATOM 7117 C CA . GLN B 1 430 ? -18.109 -0.093 15.461 1 94.19 430 GLN B CA 1
ATOM 7118 C C . GLN B 1 430 ? -17.359 0.205 14.172 1 94.19 430 GLN B C 1
ATOM 7120 O O . GLN B 1 430 ? -17.391 1.33 13.664 1 94.19 430 GLN B O 1
ATOM 7125 N N . LEU B 1 431 ? -16.719 -0.835 13.688 1 91 431 LEU B N 1
ATOM 7126 C CA . LEU B 1 431 ? -15.922 -0.669 12.484 1 91 431 LEU B CA 1
ATOM 7127 C C . LEU B 1 431 ? -16.781 -0.174 11.32 1 91 431 LEU B C 1
ATOM 7129 O O . LEU B 1 431 ? -16.359 0.724 10.578 1 91 431 LEU B O 1
ATOM 7133 N N . TYR B 1 432 ? -18 -0.703 11.25 1 88.56 432 TYR B N 1
ATOM 7134 C CA . TYR B 1 432 ? -18.844 -0.348 10.117 1 88.56 432 TYR B CA 1
ATOM 7135 C C . TYR B 1 432 ? -19.938 0.621 10.547 1 88.56 432 TYR B C 1
ATOM 7137 O O . TYR B 1 432 ? -20.953 0.78 9.852 1 88.56 432 TYR B O 1
ATOM 7145 N N . LEU B 1 433 ? -19.859 1.199 11.664 1 94.25 433 LEU B N 1
ATOM 7146 C CA . LEU B 1 433 ? -20.641 2.324 12.156 1 94.25 433 LEU B CA 1
ATOM 7147 C C . LEU B 1 433 ? -22.109 1.95 12.281 1 94.25 433 LEU B C 1
ATOM 7149 O O . LEU B 1 433 ? -22.984 2.77 12 1 94.25 433 LEU B O 1
ATOM 7153 N N . LEU B 1 434 ? -22.344 0.718 12.625 1 92.31 434 LEU B N 1
ATOM 7154 C CA . LEU B 1 434 ? -23.734 0.313 12.82 1 92.31 434 LEU B CA 1
ATOM 7155 C C . LEU B 1 434 ? -24.344 1.022 14.023 1 92.31 434 LEU B C 1
ATOM 7157 O O . LEU B 1 434 ? -25.531 1.34 14.023 1 92.31 434 LEU B O 1
ATOM 7161 N N . ASP B 1 435 ? -23.562 1.207 15.016 1 95.19 435 ASP B N 1
ATOM 7162 C CA . ASP B 1 435 ? -24.016 1.943 16.188 1 95.19 435 ASP B CA 1
ATOM 7163 C C . ASP B 1 435 ? -24.344 3.393 15.828 1 95.19 435 ASP B C 1
ATOM 7165 O O . ASP B 1 435 ? -25.375 3.924 16.25 1 95.19 435 ASP B O 1
ATOM 7169 N N . VAL B 1 436 ? -23.516 4.031 15.055 1 95.75 436 VAL B N 1
ATOM 7170 C CA . VAL B 1 436 ? -23.719 5.406 14.609 1 95.75 436 VAL B CA 1
ATOM 7171 C C . VAL B 1 436 ? -24.953 5.473 13.703 1 95.75 436 VAL B C 1
ATOM 7173 O O . VAL B 1 436 ? -25.781 6.379 13.836 1 95.75 436 VAL B O 1
ATOM 7176 N N . LEU B 1 437 ? -25.094 4.539 12.797 1 94.06 437 LEU B N 1
ATOM 7177 C CA . LEU B 1 437 ? -26.25 4.477 11.906 1 94.06 437 LEU B CA 1
ATOM 7178 C C . LEU B 1 437 ? -27.547 4.305 12.695 1 94.06 437 LEU B C 1
ATOM 7180 O O . LEU B 1 437 ? -28.578 4.883 12.336 1 94.06 437 LEU B O 1
ATOM 7184 N N . ALA B 1 438 ? -27.484 3.498 13.711 1 94.75 438 ALA B N 1
ATOM 7185 C CA . ALA B 1 438 ? -28.656 3.305 14.562 1 94.75 438 ALA B CA 1
ATOM 7186 C C . ALA B 1 438 ? -29.109 4.625 15.195 1 94.75 438 ALA B C 1
ATOM 7188 O O . ALA B 1 438 ? -30.297 4.906 15.273 1 94.75 438 ALA B O 1
ATOM 7189 N N . LEU B 1 439 ? -28.125 5.363 15.633 1 95.5 439 LEU B N 1
ATOM 7190 C CA . LEU B 1 439 ? -28.438 6.672 16.188 1 95.5 439 LEU B CA 1
ATOM 7191 C C . LEU B 1 439 ? -29.078 7.57 15.148 1 95.5 439 LEU B C 1
ATOM 7193 O O . LEU B 1 439 ? -30.094 8.234 15.422 1 95.5 439 LEU B O 1
ATOM 7197 N N . PHE B 1 440 ? -28.516 7.594 13.984 1 94.44 440 PHE B N 1
ATOM 7198 C CA . PHE B 1 440 ? -29.078 8.414 12.914 1 94.44 440 PHE B CA 1
ATOM 7199 C C . PHE B 1 440 ? -30.5 7.984 12.57 1 94.44 440 PHE B C 1
ATOM 7201 O O . PHE B 1 440 ? -31.359 8.82 12.328 1 94.44 440 PHE B O 1
ATOM 7208 N N . LEU B 1 441 ? -30.703 6.691 12.531 1 94.06 441 LEU B N 1
ATOM 7209 C CA . LEU B 1 441 ? -32.031 6.164 12.242 1 94.06 441 LEU B CA 1
ATOM 7210 C C . LEU B 1 441 ? -33.031 6.562 13.344 1 94.06 441 LEU B C 1
ATOM 7212 O O . LEU B 1 441 ? -34.156 6.957 13.047 1 94.06 441 LEU B O 1
ATOM 7216 N N . LEU B 1 442 ? -32.594 6.414 14.531 1 95.19 442 LEU B N 1
ATOM 7217 C CA . LEU B 1 442 ? -33.438 6.793 15.664 1 95.19 442 LEU B CA 1
ATOM 7218 C C . LEU B 1 442 ? -33.812 8.273 15.594 1 95.19 442 LEU B C 1
ATOM 7220 O O . LEU B 1 442 ? -34.969 8.633 15.789 1 95.19 442 LEU B O 1
ATOM 7224 N N . LEU B 1 443 ? -32.812 9.109 15.32 1 94.88 443 LEU B N 1
ATOM 7225 C CA . LEU B 1 443 ? -33.062 10.539 15.219 1 94.88 443 LEU B CA 1
ATOM 7226 C C . LEU B 1 443 ? -34 10.852 14.055 1 94.88 443 LEU B C 1
ATOM 7228 O O . LEU B 1 443 ? -34.875 11.727 14.164 1 94.88 443 LEU B O 1
ATOM 7232 N N . SER B 1 444 ? -33.844 10.133 13.016 1 94.75 444 SER B N 1
ATOM 7233 C CA . SER B 1 444 ? -34.719 10.312 11.867 1 94.75 444 SER B CA 1
ATOM 7234 C C . SER B 1 444 ? -36.156 9.938 12.203 1 94.75 444 SER B C 1
ATOM 7236 O O . SER B 1 444 ? -37.094 10.625 11.805 1 94.75 444 SER B O 1
ATOM 7238 N N . ILE B 1 445 ? -36.281 8.891 12.922 1 95.06 445 ILE B N 1
ATOM 7239 C CA . ILE B 1 445 ? -37.594 8.445 13.336 1 95.06 445 ILE B CA 1
ATOM 7240 C C . ILE B 1 445 ? -38.25 9.492 14.242 1 95.06 445 ILE B C 1
ATOM 7242 O O . ILE B 1 445 ? -39.438 9.805 14.094 1 95.06 445 ILE B O 1
ATOM 7246 N N . ILE B 1 446 ? -37.5 10.016 15.086 1 95.56 446 ILE B N 1
ATOM 7247 C CA . ILE B 1 446 ? -37.969 11.031 16.016 1 95.56 446 ILE B CA 1
ATOM 7248 C C . ILE B 1 446 ? -38.438 12.258 15.227 1 95.56 446 ILE B C 1
ATOM 7250 O O . ILE B 1 446 ? -39.5 12.82 15.492 1 95.56 446 ILE B O 1
ATOM 7254 N N . VAL B 1 447 ? -37.656 12.617 14.297 1 95.12 447 VAL B N 1
ATOM 7255 C CA . VAL B 1 447 ? -38 13.781 13.484 1 95.12 447 VAL B CA 1
ATOM 7256 C C . VAL B 1 447 ? -39.25 13.516 12.688 1 95.12 447 VAL B C 1
ATOM 7258 O O . VAL B 1 447 ? -40.156 14.359 12.625 1 95.12 447 VAL B O 1
ATOM 7261 N N . VAL B 1 448 ? -39.344 12.383 12.133 1 95.12 448 VAL B N 1
ATOM 7262 C CA . VAL B 1 448 ? -40.5 12.023 11.328 1 95.12 448 VAL B CA 1
ATOM 7263 C C . VAL B 1 448 ? -41.75 11.969 12.227 1 95.12 448 VAL B C 1
ATOM 7265 O O . VAL B 1 448 ? -42.812 12.445 11.844 1 95.12 448 VAL B O 1
ATOM 7268 N N . ALA B 1 449 ? -41.594 11.398 13.344 1 95.62 449 ALA B N 1
ATOM 7269 C CA . ALA B 1 449 ? -42.688 11.328 14.297 1 95.62 449 ALA B CA 1
ATOM 7270 C C . ALA B 1 449 ? -43.125 12.719 14.734 1 95.62 449 ALA B C 1
ATOM 7272 O O . ALA B 1 449 ? -44.344 12.992 14.852 1 95.62 449 ALA B O 1
ATOM 7273 N N . ALA B 1 450 ? -42.188 13.555 14.992 1 95.88 450 ALA B N 1
ATOM 7274 C CA . ALA B 1 450 ? -42.5 14.922 15.398 1 95.88 450 ALA B CA 1
ATOM 7275 C C . ALA B 1 450 ? -43.219 15.672 14.297 1 95.88 450 ALA B C 1
ATOM 7277 O O . ALA B 1 450 ? -44.219 16.375 14.562 1 95.88 450 ALA B O 1
ATOM 7278 N N . VAL B 1 451 ? -42.719 15.492 13.156 1 95.5 451 VAL B N 1
ATOM 7279 C CA . VAL B 1 451 ? -43.375 16.125 12.016 1 95.5 451 VAL B CA 1
ATOM 7280 C C . VAL B 1 451 ? -44.812 15.578 11.859 1 95.5 451 VAL B C 1
ATOM 7282 O O . VAL B 1 451 ? -45.75 16.328 11.617 1 95.5 451 VAL B O 1
ATOM 7285 N N . TYR B 1 452 ? -44.906 14.312 11.984 1 94.56 452 TYR B N 1
ATOM 7286 C CA . TYR B 1 452 ? -46.219 13.68 11.906 1 94.56 452 TYR B CA 1
ATOM 7287 C C . TYR B 1 452 ? -47.188 14.234 12.969 1 94.56 452 TYR B C 1
ATOM 7289 O O . TYR B 1 452 ? -48.344 14.523 12.68 1 94.56 452 TYR B O 1
ATOM 7297 N N . LEU B 1 453 ? -46.719 14.375 14.117 1 94.56 453 LEU B N 1
ATOM 7298 C CA . LEU B 1 453 ? -47.531 14.883 15.219 1 94.56 453 LEU B CA 1
ATOM 7299 C C . LEU B 1 453 ? -47.969 16.328 14.961 1 94.56 453 LEU B C 1
ATOM 7301 O O . LEU B 1 453 ? -49.094 16.719 15.242 1 94.56 453 LEU B O 1
ATOM 7305 N N . VAL B 1 454 ? -47.031 17.094 14.445 1 94.94 454 VAL B N 1
ATOM 7306 C CA . VAL B 1 454 ? -47.312 18.484 14.141 1 94.94 454 VAL B CA 1
ATOM 7307 C C . VAL B 1 454 ? -48.344 18.562 13.031 1 94.94 454 VAL B C 1
ATOM 7309 O O . VAL B 1 454 ? -49.312 19.328 13.125 1 94.94 454 VAL B O 1
ATOM 7312 N N . LEU B 1 455 ? -48.188 17.766 12.086 1 94.44 455 LEU B N 1
ATOM 7313 C CA . LEU B 1 455 ? -49.156 17.734 10.984 1 94.44 455 LEU B CA 1
ATOM 7314 C C . LEU B 1 455 ? -50.531 17.25 11.445 1 94.44 455 LEU B C 1
ATOM 7316 O O . LEU B 1 455 ? -51.562 17.766 11 1 94.44 455 LEU B O 1
ATOM 7320 N N . ARG B 1 456 ? -50.469 16.344 12.242 1 93 456 ARG B N 1
ATOM 7321 C CA . ARG B 1 456 ? -51.719 15.836 12.797 1 93 456 ARG B CA 1
ATOM 7322 C C . ARG B 1 456 ? -52.438 16.906 13.617 1 93 456 ARG B C 1
ATOM 7324 O O . ARG B 1 456 ? -53.656 17.047 13.531 1 93 456 ARG B O 1
ATOM 7331 N N . CYS B 1 457 ? -51.719 17.609 14.375 1 92.38 457 CYS B N 1
ATOM 7332 C CA . CYS B 1 457 ? -52.281 18.703 15.172 1 92.38 457 CYS B CA 1
ATOM 7333 C C . CYS B 1 457 ? -52.812 19.797 14.273 1 92.38 457 CYS B C 1
ATOM 7335 O O . CYS B 1 457 ? -53.906 20.328 14.523 1 92.38 457 CYS B O 1
ATOM 7337 N N . LEU B 1 458 ? -52.125 20.062 13.266 1 92.31 458 LEU B N 1
ATOM 7338 C CA . LEU B 1 458 ? -52.594 21.078 12.312 1 92.31 458 LEU B CA 1
ATOM 7339 C C . LEU B 1 458 ? -53.844 20.609 11.586 1 92.31 458 LEU B C 1
ATOM 7341 O O . LEU B 1 458 ? -54.781 21.391 11.367 1 92.31 458 LEU B O 1
ATOM 7345 N N . TYR B 1 459 ? -53.812 19.344 11.273 1 91.38 459 TYR B N 1
ATOM 7346 C CA . TYR B 1 459 ? -55 18.75 10.633 1 91.38 459 TYR B CA 1
ATOM 7347 C C . TYR B 1 459 ? -56.219 18.797 11.555 1 91.38 459 TYR B C 1
ATOM 7349 O O . TYR B 1 459 ? -57.312 19.156 11.125 1 91.38 459 TYR B O 1
ATOM 7357 N N . ARG B 1 460 ? -56 18.562 12.742 1 89.75 460 ARG B N 1
ATOM 7358 C CA . ARG B 1 460 ? -57.094 18.594 13.727 1 89.75 460 ARG B CA 1
ATOM 7359 C C . ARG B 1 460 ? -57.562 20.016 13.969 1 89.75 460 ARG 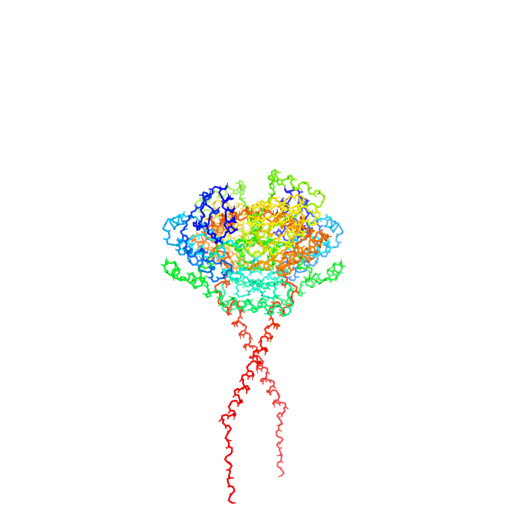B C 1
ATOM 7361 O O . ARG B 1 460 ? -58.781 20.266 14.141 1 89.75 460 ARG B O 1
ATOM 7368 N N . PHE B 1 461 ? -56.656 20.906 13.906 1 87.44 461 PHE B N 1
ATOM 7369 C CA . PHE B 1 461 ? -57 22.312 14.133 1 87.44 461 PHE B CA 1
ATOM 7370 C C . PHE B 1 461 ? -57.781 22.875 12.953 1 87.44 461 PHE B C 1
ATOM 7372 O O . PHE B 1 461 ? -58.719 23.641 13.148 1 87.44 461 PHE B O 1
ATOM 7379 N N . CYS B 1 462 ? -57.5 22.516 11.805 1 84.5 462 CYS B N 1
ATOM 7380 C CA . CYS B 1 462 ? -58.156 23.031 10.617 1 84.5 462 CYS B CA 1
ATOM 7381 C C . CYS B 1 462 ? -59.5 22.344 10.383 1 84.5 462 CYS B C 1
ATOM 7383 O O . CYS B 1 462 ? -60.438 22.938 9.844 1 84.5 462 CYS B O 1
ATOM 7385 N N . PHE B 1 463 ? -59.625 21.062 10.648 1 81.25 463 PHE B N 1
ATOM 7386 C CA . PHE B 1 463 ? -60.844 20.344 10.281 1 81.25 463 PHE B CA 1
ATOM 7387 C C . PHE B 1 463 ? -61.688 20.031 11.523 1 81.25 463 PHE B C 1
ATOM 7389 O O . PHE B 1 463 ? -62.688 19.312 11.438 1 81.25 463 PHE B O 1
ATOM 7396 N N . SER B 1 464 ? -61.156 20.359 12.617 1 66.44 464 SER B N 1
ATOM 7397 C CA . SER B 1 464 ? -62.062 20.281 13.766 1 66.44 464 SER B CA 1
ATOM 7398 C C . SER B 1 464 ? -63.156 21.344 13.695 1 66.44 464 SER B C 1
ATOM 7400 O O . SER B 1 464 ? -62.844 22.531 13.555 1 66.44 464 SER B O 1
ATOM 7402 N N . LYS B 1 465 ? -64.312 21 13.008 1 57.19 465 LYS B N 1
ATOM 7403 C CA . LYS B 1 465 ? -65.562 21.75 12.992 1 57.19 465 LYS B CA 1
ATOM 7404 C C . LYS B 1 465 ? -65.875 22.328 14.367 1 57.19 465 LYS B C 1
ATOM 7406 O O . LYS B 1 465 ? -65.875 21.609 15.367 1 57.19 465 LYS B O 1
ATOM 7411 N N . ARG B 1 466 ? -65.688 23.516 14.523 1 56.28 466 ARG B N 1
ATOM 7412 C CA . ARG B 1 466 ? -66.312 24.172 15.656 1 56.28 466 ARG B CA 1
ATOM 7413 C C . ARG B 1 466 ? -67.812 23.781 15.75 1 56.28 466 ARG B C 1
ATOM 7415 O O . ARG B 1 466 ? -68.5 23.844 14.758 1 56.28 466 ARG B O 1
ATOM 7422 N N . PRO B 1 467 ? -68.188 22.969 16.625 1 54.12 467 PRO B N 1
ATOM 7423 C CA . PRO B 1 467 ? -69.625 22.812 16.734 1 54.12 467 PRO B CA 1
ATOM 7424 C C . PRO B 1 467 ? -70.375 24.156 16.766 1 54.12 467 PRO B C 1
ATOM 7426 O O . PRO B 1 467 ? -69.875 25.094 17.406 1 54.12 467 PRO B O 1
ATOM 7429 N N . MET B 1 468 ? -71 24.484 15.656 1 51.75 468 MET B N 1
ATOM 7430 C CA . MET B 1 468 ? -71.938 25.578 15.695 1 51.75 468 MET B CA 1
ATOM 7431 C C . MET B 1 468 ? -72.875 25.438 16.906 1 51.75 468 MET B C 1
ATOM 7433 O O . MET B 1 468 ? -73.562 24.422 17.062 1 51.75 468 MET B O 1
ATOM 7437 N N . LYS B 1 469 ? -72.688 26.141 17.953 1 50.06 469 LYS B N 1
ATOM 7438 C CA . LYS B 1 469 ? -73.688 26.312 18.984 1 50.06 469 LYS B CA 1
ATOM 7439 C C . LYS B 1 469 ? -75.062 26.734 18.375 1 50.06 469 LYS B C 1
ATOM 7441 O O . LYS B 1 469 ? -75.125 27.75 17.688 1 50.06 469 LYS B O 1
ATOM 7446 N N . GLU B 1 470 ? -75.875 25.875 18.094 1 48.41 470 GLU B N 1
ATOM 7447 C CA . GLU B 1 470 ? -77.312 26.203 17.828 1 48.41 470 GLU B CA 1
ATOM 7448 C C . GLU B 1 470 ? -77.875 27.141 18.891 1 48.41 470 GLU B C 1
ATOM 7450 O O . GLU B 1 470 ? -77.75 26.859 20.078 1 48.41 470 GLU B O 1
ATOM 7455 N N . LYS B 1 471 ? -78.062 28.375 18.578 1 50.19 471 LYS B N 1
ATOM 7456 C CA . LYS B 1 471 ? -78.938 29.219 19.359 1 50.19 471 LYS B CA 1
ATOM 7457 C C . LYS B 1 471 ? -80.312 28.531 19.578 1 50.19 471 LYS B C 1
ATOM 7459 O O . LYS B 1 471 ? -80.875 27.953 18.641 1 50.19 471 LYS B O 1
ATOM 7464 N N . PRO B 1 472 ? -80.562 28.266 20.922 1 52.59 472 PRO B N 1
ATOM 7465 C CA . PRO B 1 472 ? -81.938 27.828 21.219 1 52.59 472 PRO B CA 1
ATOM 7466 C C . PRO B 1 472 ? -83 28.719 20.578 1 52.59 472 PRO B C 1
ATOM 7468 O O . PRO B 1 472 ? -82.812 29.938 20.531 1 52.59 472 PRO B O 1
ATOM 7471 N N . ASN B 1 473 ? -83.875 28.203 19.719 1 42.22 473 ASN B N 1
ATOM 7472 C CA . ASN B 1 473 ? -85.188 28.812 19.625 1 42.22 473 ASN B CA 1
ATOM 7473 C C . ASN B 1 473 ? -85.938 28.812 20.969 1 42.22 473 ASN B C 1
ATOM 7475 O O . ASN B 1 473 ? -85.938 27.797 21.672 1 42.22 473 ASN B O 1
#